Protein AF-A0A0G4NIK1-F1 (afdb_monomer_lite)

Secondary structure (DSSP, 8-state):
------------------------------S-TT----PPPPP-SSPTTHHHHHHHT--SSTT---TGGGTSSTT--TTSTT--HHHHHHHHHTGGGS--BTTTTB-SS---HHHHTTSSTT-SSHHHHHHHHHGGG----S-EEEEEEEEEEE-SSS-GGGEEEEEEEEE-TTSSS---TT-SEEEE---EEEEETTEEEEEEEEEEEEETTT---EEEEEEEETTS-EEEE-TTTT-EE---SEEE-GGG-EEETTTTEEEEEEEEEGGGTTS-EEEEEEEEEEETTEEEEEEEEEEEEPEEEEEEBTEEEEEEEEE-SSB-GGG-EEEEEETTEEEEEEEGGGSBSSPPP------B--------------------PPPP---B--SEETTEEEEEEEEPPTTS-S--S-EEE-TT--HHHHHHHSBTBSEEEEETTTEEEEESS--TT--EE-GGG--PEETTEEEEE--BTTEEEEEEE-S-----------SSB--SEETTEEEEEEEE-BTTB-S--S-EEE-TT--HHHHHHHTTTSSEEEEETTTEEEEESS--TT--BPPGGG--PEETTEEEEE--BTTEEEEEEE--PPP--------------------------------------------------PPP--S-B--SEETTEEEEEEEEPPSSSSPSS-SEEEE-TT--HHHHHHHTTTSSEEEEETTTEEEEESS--TT--EEPGGGGBPEETTEEEEE-BBTTEEEEEE-GGGSSS-----B--SEETTEEEEEEEEPPTTS-SS-S-EEE-TT--HHHHHHHTTTSSEEEEETTTEEEEESS--TT--B--GGGS-PEETTEEEEE--BTTEEEEEEESS-----S-----SSBSSPPPTT--PPPS--------HHHHHHHHHHHHHHHHHHH-SSPPP---EE---EES-TTSHHHHHHHHTT-SS-SSPEE-TTSEE-TT--S--EEEEEEBTTT--EEEEEE--SPPPPHHHHHHHHHHHHHHHHHH--S--SSS-----EEEEESSSHHHHHHHHHHHHHHHGGG-EEEEEE--TT-TTHHHHHHH-SEEEE-HHHHHHTT-SSHHHHHHHH--SS-SEEEEE-GGG-EEEEETT-S--EEE-----S------TTHHHHHHHHHHHHHH-TTT--SHHHHHHHHHHHHHHHHTSSSSTTHHHHHHHHHTTTS---S--

Sequence (1214 aa):
ICACSTPVSPILHHRGREFAKVVTMKLQAALLVALLGLTTADPTWPAETDELEEIMFQTTSTRSRKFADSVSPCTNQASGPGRHNAAEWLRTAFHDMATANTARGTGGIDASLQYELNNGENTGPGFGTTLTFMSPYMTKKSSVIELTGFIRIRTTNAPLTSIAGLTIDYKARNGDNDCGSSGCSFPLTVQGVGRGLDDSFAWFPIARNVPLASGISSFTVTERRTDGTSTVYDNNGASYPIQDAVFLQRYQSCLLQSSGVTTLTAAVRNDRAELPVRAIISYKTTQTGSVVPALNTLTLDLTRGPCIGPYTLFSVSTTIPGGRSVEATFDILSGDRVDAFKKANILGGTCQSRPVSNVCSTPAITSAVPSATSTTMTTISSPTPSIYRRQTMGPYTLVSCWSEPPAARALTGASFAYDGMTLESCLSNCTGFNYWGTEYGRECYCGDALHSGSAAAPLADCGMPCSGDGTQYCGGGNRIELYRTTATKTSTSTTAAAGPTRVPSVGGFVRVGCQTDNTGARALSGATTAGDDMTLDKCAAFCSAFTYFGTEYGRECWCGNALDSLSSPAPVEECNMRCAGNPLQFCGDGNRLELYRASAASSATLASSTTATTGGAESSVRLSEATSSAAPPSSLLSSSGRAVSSPSASSSSTPSPTGPAPVPTVSPFTLVGCQTEATSVPRALSAKSTTSNSMTLADCAAFCTGYRYFGTEYAAECYCGNSLHASSSVAPLDDCAMPCAGDPLTHCGGPNRLTLYEDPARASTPPREPRRPAFAGDFVWFGCRTEPTGARALSGKERAADDMANESCAAFCEGFAMFGTEYGRECFCGDELHAGAAGAPEEQCSMLCAGADDEFCGNGNRLSARTSSSPGRRRIADRTSDSVPRYPQEDEKLRATGLQVRRGGNCPNSLQVLQQFLAAEGALASLPASETQLHLVSPLPQRDSPATEQILASFGRDPSPPIDFDHCLFRTGHMTPASCYVLRSAATGSRTIVNNNTLPDMTVREFTAIVGAMTGRAAGELGHAGTGRNASRWWWHFEGREPATTLACMRVLRQELGESVQISVEVEKPGREGLRALAAEADVAFFSKSWAEDCGYTSSEACLLGERPARAFLAFCTWGAAGAASLSLGEDACIHHPARVPNGDVVDTVGAGDTFIACVLYGLAHRCVWLNREAVLGFAVDTATLKVQREGFDGLATDALANSKHQLHPDSSR

Foldseek 3Di:
DDDDDDDDDDDDDDDDDDDDDDDDDDDDDDPDPPDDDDDDDDDDPDDPCVLVCLAPPVCDDPSRPNNCVCCVPQQHDPVDPPDRLNVLVVCLVCVLVDDDDPVVRDHHDDNCVVVCCPVVVVDDCSNVVNVVSCVVSDDDPAQWDKDKDKDKDFCQPPPPQFWPWKKKAFAFQVRHQPQDPVGRMDTWDWPDWDDDPRIIITMTIDTDTGHPVRHTFFMWMWTATPVRDIDIGAVVVVGHTDDDQKDWPQQQWAAQLQFQKIKTKMWGFQVLLPFWKKKKKWDFADDDPDPGTDTDIDIDTWDWDADDERTTMTMDIDGDDRSRSQQMFMWIDRVPDIDGGHGNVSHHNDHDDDDGDNDYDDDDDDDDDDDDDDDDDDDDDDDDQAADEDQDDPQKGFDAKKFQAVPHGQADPDKDFDLQDDPNVLCVVQVPEQKKWFAPLTMIHHHNGTDPRMDGDHRCQQPDAHSNGNSYTGFHHSMTRMMGGPDPDDDDDDDDDADQDADQAADQWGWPAKKFQDQQHGQADDDKDWDLLDDPNVLCVVQVVEFKKWFEPLTMIGGHNGTDPPMGHDDRCQQVDHNSSGSSHTGGYVSMIRMIGGDDDDDDDDDDDDDDDDDDDDDDDDDDDDDDDDDDDDDDDYDDDDDDDDDDDDDDDDDDQPFADADQDQPLKGFPAKKFWAPDPDTQAHPDKDWDLQDDPNVLCVVQVPAFKKWFAPLTMIGGHNGTDPRMDHDHRVQQAQAHSNGRRYTRGHDRMIRMIGRVVSVPDDPLAQDAPCDQPQWGFPAKKFQADPHGQADDDKDFDLQFDSNVLVVVQPPEFKKWFEPLTMIGGHNHTDPRIDGDHRVQQPPHHSNGNSYTGAYVRMTRMIGGPDPPDDDDDDDQDFAWQFDADPVGDTDTSHDDDADADLQLQLVLLLLVQLVVCVVPDPDPRPPDAAEDEWEFEACPAVRNVVNLCNCPPCRVVDYHYPNYHHDPPGRHGFDKDWHQHPVPRDIDIDTDDPTDTDALVSLLVSLCVVVVVVVVVCPDDDDDDDDDQAEEEDECPQQVRVLSSLVSCCVSVNPSYAYEYEPEDPPDPNSLVVLLSHQEYEYEPRNCSSNVHPDQFSSCLVSVRNRHQKYKYADPQQAIWMDGRPDNGIDTDGQCQPDADQRDLRNLSSQLVSLLVSCVVVVPQADDPNSSSNLSSHLSSQPRRDPRCPCSSVVSVVVCVVVSDDDPPD

Structure (mmCIF, N/CA/C/O backbone):
data_AF-A0A0G4NIK1-F1
#
_entry.id   AF-A0A0G4NIK1-F1
#
loop_
_atom_site.group_PDB
_atom_site.id
_atom_site.type_symbol
_atom_site.label_atom_id
_atom_site.label_alt_id
_atom_site.label_comp_id
_atom_site.label_asym_id
_atom_site.label_entity_id
_atom_site.label_seq_id
_atom_site.pdbx_PDB_ins_code
_atom_site.Cartn_x
_atom_site.Cartn_y
_atom_site.Cartn_z
_atom_site.occupancy
_atom_site.B_iso_or_equiv
_atom_site.auth_seq_id
_atom_site.auth_comp_id
_atom_site.auth_asym_id
_atom_site.auth_atom_id
_atom_site.pdbx_PDB_model_num
ATOM 1 N N . ILE A 1 1 ? -32.805 -11.383 58.098 1.00 29.39 1 ILE A N 1
ATOM 2 C CA . ILE A 1 1 ? -33.758 -12.498 58.315 1.00 29.39 1 ILE A CA 1
ATOM 3 C C . ILE A 1 1 ? -33.177 -13.702 57.574 1.00 29.39 1 ILE A C 1
ATOM 5 O O . ILE A 1 1 ? -33.139 -13.623 56.358 1.00 29.39 1 ILE A O 1
ATOM 9 N N . CYS A 1 2 ? -32.593 -14.751 58.162 1.00 27.78 2 CYS A N 1
ATOM 10 C CA . CYS A 1 2 ? -32.185 -15.096 59.543 1.00 27.78 2 CYS A CA 1
ATOM 11 C C . CYS A 1 2 ? -30.865 -15.919 59.421 1.00 27.78 2 CYS A C 1
ATOM 13 O O . CYS A 1 2 ? -30.710 -16.623 58.432 1.00 27.78 2 CYS A O 1
ATOM 15 N N . ALA A 1 3 ? -29.794 -15.680 60.194 1.00 30.48 3 ALA A N 1
ATOM 16 C CA . ALA A 1 3 ? -29.516 -16.152 61.570 1.00 30.48 3 ALA A CA 1
ATOM 17 C C . ALA A 1 3 ? -29.316 -17.695 61.687 1.00 30.48 3 ALA A C 1
ATOM 19 O O . ALA A 1 3 ? -30.129 -18.427 61.141 1.00 30.48 3 ALA A O 1
ATOM 20 N N . CYS A 1 4 ? -28.325 -18.262 62.407 1.00 26.72 4 CYS A N 1
ATOM 21 C CA . CYS A 1 4 ? -27.114 -17.692 63.038 1.00 26.72 4 CYS A CA 1
ATOM 22 C C . CYS A 1 4 ? -26.091 -18.777 63.506 1.00 26.72 4 CYS A C 1
ATOM 24 O O . CYS A 1 4 ? -26.448 -19.937 63.665 1.00 26.72 4 CYS A O 1
ATOM 26 N N . SER A 1 5 ? -24.855 -18.342 63.814 1.00 28.92 5 SER A N 1
ATOM 27 C CA . SER A 1 5 ? -23.948 -18.820 64.898 1.00 28.92 5 SER A CA 1
ATOM 28 C C . SER A 1 5 ? -23.495 -20.306 65.058 1.00 28.92 5 SER A C 1
ATOM 30 O O . SER A 1 5 ? -24.191 -21.067 65.716 1.00 28.92 5 SER A O 1
ATOM 32 N N . THR A 1 6 ? -22.227 -20.602 64.674 1.00 29.64 6 THR A N 1
ATOM 33 C CA . THR A 1 6 ? -21.080 -21.132 65.510 1.00 29.64 6 THR A CA 1
ATOM 34 C C . THR A 1 6 ? -21.206 -22.421 66.383 1.00 29.64 6 THR A C 1
ATOM 36 O O . THR A 1 6 ? -22.315 -22.893 66.583 1.00 29.64 6 THR A O 1
ATOM 39 N N . PRO A 1 7 ? -20.140 -22.941 67.068 1.00 50.97 7 PRO A N 1
ATOM 40 C CA . PRO A 1 7 ? -18.662 -22.869 66.888 1.00 50.97 7 PRO A CA 1
ATOM 41 C C . PRO A 1 7 ? -17.933 -24.253 66.989 1.00 50.97 7 PRO A C 1
ATOM 43 O O . PRO A 1 7 ? -18.564 -25.271 67.246 1.00 50.97 7 PRO A O 1
ATOM 46 N N . VAL A 1 8 ? -16.586 -24.272 66.892 1.00 25.92 8 VAL A N 1
ATOM 47 C CA . VAL A 1 8 ? -15.600 -24.740 67.928 1.00 25.92 8 VAL A CA 1
ATOM 48 C C . VAL A 1 8 ? -14.259 -25.191 67.301 1.00 25.92 8 VAL A C 1
ATOM 50 O O . VAL A 1 8 ? -14.227 -25.861 66.276 1.00 25.92 8 VAL A O 1
ATOM 53 N N . SER A 1 9 ? -13.141 -24.827 67.947 1.00 31.50 9 SER A N 1
ATOM 54 C CA . SER A 1 9 ? -11.750 -25.246 67.662 1.00 31.50 9 SER A CA 1
ATOM 55 C C . SER A 1 9 ? -10.957 -25.312 68.984 1.00 31.50 9 SER A C 1
ATOM 57 O O . SER A 1 9 ? -11.312 -24.578 69.911 1.00 31.50 9 SER A O 1
ATOM 59 N N . PRO A 1 10 ? -9.949 -26.199 69.130 1.00 41.41 10 PRO A N 1
ATOM 60 C CA . PRO A 1 10 ? -8.597 -25.753 69.546 1.00 41.41 10 PRO A CA 1
ATOM 61 C C . PRO A 1 10 ? -7.436 -26.551 68.880 1.00 41.41 10 PRO A C 1
ATOM 63 O O . PRO A 1 10 ? -7.555 -27.749 68.655 1.00 41.41 10 PRO A O 1
ATOM 66 N N . ILE A 1 11 ? -6.338 -25.940 68.402 1.00 29.00 11 ILE A N 1
ATOM 67 C CA . ILE A 1 11 ? -5.130 -25.427 69.114 1.00 29.00 11 ILE A CA 1
ATOM 68 C C . ILE A 1 11 ? -4.216 -26.515 69.729 1.00 29.00 11 ILE A C 1
ATOM 70 O O . ILE A 1 11 ? -4.637 -27.207 70.644 1.00 29.00 11 ILE A O 1
ATOM 74 N N . LEU A 1 12 ? -2.935 -26.552 69.308 1.00 25.30 12 LEU A N 1
ATOM 75 C CA . LEU A 1 12 ? -1.681 -26.491 70.113 1.00 25.30 12 LEU A CA 1
ATOM 76 C C . LEU A 1 12 ? -0.479 -26.366 69.118 1.00 25.30 12 LEU A C 1
ATOM 78 O O . LEU A 1 12 ? -0.528 -26.961 68.049 1.00 25.30 12 LEU A O 1
ATOM 82 N N . HIS A 1 13 ? 0.476 -25.423 69.236 1.00 26.31 13 HIS A N 1
ATOM 83 C CA . HIS A 1 13 ? 1.687 -25.379 70.101 1.00 26.31 13 HIS A CA 1
ATOM 84 C C . HIS A 1 13 ? 2.719 -26.518 69.827 1.00 26.31 13 HIS A C 1
ATOM 86 O O . HIS A 1 13 ? 2.315 -27.661 69.691 1.00 26.31 13 HIS A O 1
ATOM 92 N N . HIS A 1 14 ? 4.055 -26.310 69.776 1.00 26.34 14 HIS A N 1
ATOM 93 C CA . HIS A 1 14 ? 4.865 -25.100 70.040 1.00 26.34 14 HIS A CA 1
ATOM 94 C C . HIS A 1 14 ? 6.301 -25.112 69.419 1.00 26.34 14 HIS A C 1
ATOM 96 O O . HIS A 1 14 ? 6.655 -26.002 68.659 1.00 26.34 14 HIS A O 1
ATOM 102 N N . ARG A 1 15 ? 7.096 -24.082 69.786 1.00 27.36 15 ARG A N 1
ATOM 103 C CA . ARG A 1 15 ? 8.557 -23.810 69.619 1.00 27.36 15 ARG A CA 1
ATOM 104 C C . ARG A 1 15 ? 9.490 -25.051 69.612 1.00 27.36 15 ARG A C 1
ATOM 106 O O . ARG A 1 15 ? 9.160 -26.031 70.262 1.00 27.36 15 ARG A O 1
ATOM 113 N N . GLY A 1 16 ? 10.711 -25.041 69.049 1.00 26.16 16 GLY A N 1
ATOM 114 C CA . GLY A 1 16 ? 11.528 -23.971 68.426 1.00 26.16 16 GLY A CA 1
ATOM 115 C C . GLY A 1 16 ? 12.926 -23.800 69.084 1.00 26.16 16 GLY A C 1
ATOM 116 O O . GLY A 1 16 ? 13.076 -24.205 70.230 1.00 26.16 16 GLY A O 1
ATOM 117 N N . ARG A 1 17 ? 13.878 -23.111 68.406 1.00 28.66 17 ARG A N 1
ATOM 118 C CA . ARG A 1 17 ? 15.257 -22.715 68.857 1.00 28.66 17 ARG A CA 1
ATOM 119 C C . ARG A 1 17 ? 16.334 -23.833 68.939 1.00 28.66 17 ARG A C 1
ATOM 121 O O . ARG A 1 17 ? 15.963 -24.989 69.057 1.00 28.66 17 ARG A O 1
ATOM 128 N N . GLU A 1 18 ? 17.664 -23.595 68.902 1.00 29.75 18 GLU A N 1
ATOM 129 C CA . GLU A 1 18 ? 18.532 -22.468 68.440 1.00 29.75 18 GLU A CA 1
ATOM 130 C C . GLU A 1 18 ? 20.011 -22.932 68.220 1.00 29.75 18 GLU A C 1
ATOM 132 O O . GLU A 1 18 ? 20.431 -23.951 68.749 1.00 29.75 18 GLU A O 1
ATOM 137 N N . PHE A 1 19 ? 20.793 -22.137 67.467 1.00 30.98 19 PHE A N 1
ATOM 138 C CA . PHE A 1 19 ? 22.266 -21.920 67.513 1.00 30.98 19 PHE A CA 1
ATOM 139 C C . PHE A 1 19 ? 23.305 -23.078 67.655 1.00 30.98 19 PHE A C 1
ATOM 141 O O . PHE A 1 19 ? 23.721 -23.444 68.746 1.00 30.98 19 PHE A O 1
ATOM 148 N N . ALA A 1 20 ? 23.951 -23.376 66.514 1.00 34.84 20 ALA A N 1
ATOM 149 C CA . ALA A 1 20 ? 25.349 -22.996 66.188 1.00 34.84 20 ALA A CA 1
ATOM 150 C C . ALA A 1 20 ? 26.616 -23.784 66.657 1.00 34.84 20 ALA A C 1
ATOM 152 O O . ALA A 1 20 ? 26.871 -23.984 67.837 1.00 34.84 20 ALA A O 1
ATOM 153 N N . LYS A 1 21 ? 27.538 -23.898 65.670 1.00 36.91 21 LYS A N 1
ATOM 154 C CA . LYS A 1 21 ? 29.018 -23.697 65.699 1.00 36.91 21 LYS A CA 1
ATOM 155 C C . LYS A 1 21 ? 30.024 -24.867 65.925 1.00 36.91 21 LYS A C 1
ATOM 157 O O . LYS A 1 21 ? 30.084 -25.477 66.976 1.00 36.91 21 LYS A O 1
ATOM 162 N N . VAL A 1 22 ? 30.966 -24.936 64.958 1.00 35.53 22 VAL A N 1
ATOM 163 C CA . VAL A 1 22 ? 32.400 -25.355 65.019 1.00 35.53 22 VAL A CA 1
ATOM 164 C C . VAL A 1 22 ? 32.795 -26.844 64.820 1.00 35.53 22 VAL A C 1
ATOM 166 O O . VAL A 1 22 ? 32.978 -27.609 65.753 1.00 35.53 22 VAL A O 1
ATOM 169 N N . VAL A 1 23 ? 33.036 -27.183 63.541 1.00 44.56 23 VAL A N 1
ATOM 170 C CA . VAL A 1 23 ? 34.255 -27.801 62.938 1.00 44.56 23 VAL A CA 1
ATOM 171 C C . VAL A 1 23 ? 35.085 -28.840 63.732 1.00 44.56 23 VAL A C 1
ATOM 173 O O . VAL A 1 23 ? 35.817 -28.451 64.637 1.00 44.56 23 VAL A O 1
ATOM 176 N N . THR A 1 24 ? 35.208 -30.085 63.218 1.00 39.12 24 THR A N 1
ATOM 177 C CA . THR A 1 24 ? 36.519 -30.717 62.851 1.00 39.12 24 THR A CA 1
ATOM 178 C C . THR A 1 24 ? 36.454 -32.042 62.040 1.00 39.12 24 THR A C 1
ATOM 180 O O . THR A 1 24 ? 35.753 -32.978 62.385 1.00 39.12 24 THR A O 1
ATOM 183 N N . MET A 1 25 ? 37.246 -32.082 60.956 1.00 36.66 25 MET A N 1
ATOM 184 C CA . MET A 1 25 ? 38.064 -33.175 60.361 1.00 36.66 25 MET A CA 1
ATOM 185 C C . MET A 1 25 ? 37.671 -34.689 60.343 1.00 36.66 25 MET A C 1
ATOM 187 O O . MET A 1 25 ? 37.926 -35.408 61.297 1.00 36.66 25 MET A O 1
ATOM 191 N N . LYS A 1 26 ? 37.384 -35.171 59.111 1.00 40.75 26 LYS A N 1
ATOM 192 C CA . LYS A 1 26 ? 38.159 -36.148 58.272 1.00 40.75 26 LYS A CA 1
ATOM 193 C C . LYS A 1 26 ? 38.320 -37.666 58.604 1.00 40.75 26 LYS A C 1
ATOM 195 O O . LYS A 1 26 ? 38.462 -38.073 59.742 1.00 40.75 26 LYS A O 1
ATOM 200 N N . LEU A 1 27 ? 38.518 -38.413 57.491 1.00 36.53 27 LEU A N 1
ATOM 201 C CA . LEU A 1 27 ? 38.956 -39.823 57.277 1.00 36.53 27 LEU A CA 1
ATOM 202 C C . LEU A 1 27 ? 37.927 -40.920 57.653 1.00 36.53 27 LEU A C 1
ATOM 204 O O . LEU A 1 27 ? 37.471 -40.988 58.783 1.00 36.53 27 LEU A O 1
ATOM 208 N N . GLN A 1 28 ? 37.357 -41.665 56.688 1.00 45.47 28 GLN A N 1
ATOM 209 C CA . GLN A 1 28 ? 37.899 -42.783 55.861 1.00 45.47 28 GLN A CA 1
ATOM 210 C C . GLN A 1 28 ? 38.088 -44.088 56.671 1.00 45.47 28 GLN A C 1
ATOM 212 O O . GLN A 1 28 ? 38.777 -44.063 57.679 1.00 45.47 28 GLN A O 1
ATOM 217 N N . ALA A 1 29 ? 37.473 -45.248 56.385 1.00 46.22 29 ALA A N 1
ATOM 218 C CA . ALA A 1 29 ? 37.054 -45.940 55.144 1.00 46.22 29 ALA A CA 1
ATOM 219 C C . ALA A 1 29 ? 38.174 -46.727 54.425 1.00 46.22 29 ALA A C 1
ATOM 221 O O . ALA A 1 29 ? 38.867 -46.151 53.594 1.00 46.22 29 ALA A O 1
ATOM 222 N N . ALA A 1 30 ? 38.289 -48.042 54.715 1.00 38.34 30 ALA A N 1
ATOM 223 C CA . ALA A 1 30 ? 39.020 -49.048 53.912 1.00 38.34 30 ALA A CA 1
ATOM 224 C C . ALA A 1 30 ? 38.838 -50.527 54.394 1.00 38.34 30 ALA A C 1
ATOM 226 O O . ALA A 1 30 ? 39.839 -51.193 54.644 1.00 38.34 30 ALA A O 1
ATOM 227 N N . LEU A 1 31 ? 37.616 -51.082 54.569 1.00 34.69 31 LEU A N 1
ATOM 228 C CA . LEU A 1 31 ? 37.485 -52.505 55.000 1.00 34.69 31 LEU A CA 1
ATOM 229 C C . LEU A 1 31 ? 36.205 -53.296 54.611 1.00 34.69 31 LEU A C 1
ATOM 231 O O . LEU A 1 31 ? 35.845 -54.230 55.319 1.00 34.69 31 LEU A O 1
ATOM 235 N N . LEU A 1 32 ? 35.502 -52.985 53.512 1.00 47.28 32 LEU A N 1
ATOM 236 C CA . LEU A 1 32 ? 34.339 -53.801 53.073 1.00 47.28 32 LEU A CA 1
ATOM 237 C C . LEU A 1 32 ? 34.308 -54.164 51.571 1.00 47.28 32 LEU A C 1
ATOM 239 O O . LEU A 1 32 ? 33.265 -54.504 51.019 1.00 47.28 32 LEU A O 1
ATOM 243 N N . VAL A 1 33 ? 35.465 -54.158 50.903 1.00 49.31 33 VAL A N 1
ATOM 244 C CA . VAL A 1 33 ? 35.606 -54.543 49.483 1.00 49.31 33 VAL A CA 1
ATOM 245 C C . VAL A 1 33 ? 35.753 -56.072 49.355 1.00 49.31 33 VAL A C 1
ATOM 247 O O . VAL A 1 33 ? 36.799 -56.569 48.951 1.00 49.31 33 VAL A O 1
ATOM 250 N N . ALA A 1 34 ? 34.735 -56.828 49.790 1.00 37.00 34 ALA A N 1
ATOM 251 C CA . ALA A 1 34 ? 34.819 -58.296 49.896 1.00 37.00 34 ALA A CA 1
ATOM 252 C C . ALA A 1 34 ? 33.527 -59.087 49.586 1.00 37.00 34 ALA A C 1
ATOM 254 O O . ALA A 1 34 ? 33.565 -60.314 49.611 1.00 37.00 34 ALA A O 1
ATOM 255 N N . LEU A 1 35 ? 32.399 -58.435 49.271 1.00 40.62 35 LEU A N 1
ATOM 256 C CA . LEU A 1 35 ? 31.182 -59.114 48.798 1.00 40.62 35 LEU A CA 1
ATOM 257 C C . LEU A 1 35 ? 30.687 -58.499 47.482 1.00 40.62 35 LEU A C 1
ATOM 259 O O . LEU A 1 35 ? 29.911 -57.547 47.473 1.00 40.62 35 LEU A O 1
ATOM 263 N N . LEU A 1 36 ? 31.132 -59.078 46.365 1.00 47.69 36 LEU A N 1
ATOM 264 C CA . LEU A 1 36 ? 30.588 -58.845 45.026 1.00 47.69 36 LEU A CA 1
ATOM 265 C C . LEU A 1 36 ? 30.099 -60.186 44.470 1.00 47.69 36 LEU A C 1
ATOM 267 O O . LEU A 1 36 ? 30.900 -61.043 44.107 1.00 47.69 36 LEU A O 1
ATOM 271 N N . GLY A 1 37 ? 28.778 -60.371 44.447 1.00 39.66 37 GLY A N 1
ATOM 272 C CA . GLY A 1 37 ? 28.142 -61.638 44.086 1.00 39.66 37 GLY A CA 1
ATOM 273 C C . GLY A 1 37 ? 26.629 -61.502 43.927 1.00 39.66 37 GLY A C 1
ATOM 274 O O . GLY A 1 37 ? 25.890 -61.918 44.806 1.00 39.66 37 GLY A O 1
ATOM 275 N N . LEU A 1 38 ? 26.211 -60.883 42.816 1.00 46.28 38 LEU A N 1
ATOM 276 C CA . LEU A 1 38 ? 24.858 -60.881 42.230 1.00 46.28 38 LEU A CA 1
ATOM 277 C C . LEU A 1 38 ? 23.663 -61.033 43.199 1.00 46.28 38 LEU A C 1
ATOM 279 O O . LEU A 1 38 ? 23.111 -62.119 43.362 1.00 46.28 38 LEU A O 1
ATOM 283 N N . THR A 1 39 ? 23.158 -59.907 43.706 1.00 39.44 39 THR A N 1
ATOM 284 C CA . THR A 1 39 ? 21.745 -59.779 44.098 1.00 39.44 39 THR A CA 1
ATOM 285 C C . THR A 1 39 ? 20.966 -59.113 42.967 1.00 39.44 39 THR A C 1
ATOM 287 O O . THR A 1 39 ? 21.292 -57.992 42.573 1.00 39.44 39 THR A O 1
ATOM 290 N N . THR A 1 40 ? 19.923 -59.768 42.460 1.00 46.91 40 THR A N 1
ATOM 291 C CA . THR A 1 40 ? 18.914 -59.131 41.598 1.00 46.91 40 THR A CA 1
ATOM 292 C C . THR A 1 40 ? 18.166 -58.056 42.386 1.00 46.91 40 THR A C 1
ATOM 294 O O . THR A 1 40 ? 17.684 -58.336 43.482 1.00 46.91 40 THR A O 1
ATOM 297 N N . ALA A 1 41 ? 18.073 -56.839 41.848 1.00 39.53 41 ALA A N 1
ATOM 298 C CA . ALA A 1 41 ? 17.313 -55.758 42.468 1.00 39.53 41 ALA A CA 1
ATOM 299 C C . ALA A 1 41 ? 15.824 -55.853 42.095 1.00 39.53 41 ALA A C 1
ATOM 301 O O . ALA A 1 41 ? 15.487 -55.941 40.915 1.00 39.53 41 ALA A O 1
ATOM 302 N N . ASP A 1 42 ? 14.964 -55.830 43.111 1.00 34.69 42 ASP A N 1
ATOM 303 C CA . ASP A 1 42 ? 13.501 -55.785 42.987 1.00 34.69 42 ASP A CA 1
ATOM 304 C C . ASP A 1 42 ? 13.039 -54.373 42.547 1.00 34.69 42 ASP A C 1
ATOM 306 O O . ASP A 1 42 ? 13.723 -53.390 42.862 1.00 34.69 42 ASP A O 1
ATOM 310 N N . PRO A 1 43 ? 11.907 -54.218 41.832 1.00 41.38 43 PRO A N 1
ATOM 311 C CA . PRO A 1 43 ? 11.477 -52.920 41.318 1.00 41.38 43 PRO A CA 1
ATOM 312 C C . PRO A 1 43 ? 10.974 -51.997 42.438 1.00 41.38 43 PRO A C 1
ATOM 314 O O . PRO A 1 43 ? 10.084 -52.341 43.216 1.00 41.38 43 PRO A O 1
ATOM 317 N N . THR A 1 44 ? 11.524 -50.784 42.509 1.00 41.72 44 THR A N 1
ATOM 318 C CA . THR A 1 44 ? 11.164 -49.788 43.528 1.00 41.72 44 THR A CA 1
ATOM 319 C C . THR A 1 44 ? 9.903 -49.013 43.152 1.00 41.72 44 THR A C 1
ATOM 321 O O . THR A 1 44 ? 9.917 -48.230 42.205 1.00 41.72 44 THR A O 1
ATOM 324 N N . TRP A 1 45 ? 8.842 -49.178 43.940 1.00 38.19 45 TRP A N 1
ATOM 325 C CA . TRP A 1 45 ? 7.603 -48.398 43.844 1.00 38.19 45 TRP A CA 1
ATOM 326 C C . TRP A 1 45 ? 7.787 -46.946 44.350 1.00 38.19 45 TRP A C 1
ATOM 328 O O . TRP A 1 45 ? 8.446 -46.757 45.380 1.00 38.19 45 TRP A O 1
ATOM 338 N N . PRO A 1 46 ? 7.151 -45.925 43.738 1.00 50.41 46 PRO A N 1
ATOM 339 C CA . PRO A 1 46 ? 6.305 -45.995 42.546 1.00 50.41 46 PRO A CA 1
ATOM 340 C C . PRO A 1 46 ? 7.089 -45.825 41.232 1.00 50.41 46 PRO A C 1
ATOM 342 O O . PRO A 1 46 ? 8.072 -45.082 41.183 1.00 50.41 46 PRO A O 1
ATOM 345 N N . ALA A 1 47 ? 6.621 -46.463 40.160 1.00 53.88 47 ALA A N 1
ATOM 346 C CA . ALA A 1 47 ? 7.138 -46.289 38.803 1.00 53.88 47 ALA A CA 1
ATOM 347 C C . ALA A 1 47 ? 6.450 -45.124 38.059 1.00 53.88 47 ALA A C 1
ATOM 349 O O . ALA A 1 47 ? 5.372 -44.658 38.433 1.00 53.88 47 ALA A O 1
ATOM 350 N N . GLU A 1 48 ? 7.057 -44.660 36.959 1.00 51.00 48 GLU A N 1
ATOM 351 C CA . GLU A 1 48 ? 6.514 -43.567 36.127 1.00 51.00 48 GLU A CA 1
ATOM 352 C C . GLU A 1 48 ? 5.143 -43.903 35.504 1.00 51.00 48 GLU A C 1
ATOM 354 O O . GLU A 1 48 ? 4.369 -43.005 35.172 1.00 51.00 48 GLU A O 1
ATOM 359 N N . THR A 1 49 ? 4.817 -45.193 35.381 1.00 52.84 49 THR A N 1
ATOM 360 C CA . THR A 1 49 ? 3.546 -45.708 34.855 1.00 52.84 49 THR A CA 1
ATOM 361 C C . THR A 1 49 ? 2.413 -45.760 35.880 1.00 52.84 49 THR A C 1
ATOM 363 O O . THR A 1 49 ? 1.256 -45.800 35.469 1.00 52.84 49 THR A O 1
ATOM 366 N N . ASP A 1 50 ? 2.691 -45.725 37.187 1.00 61.69 50 ASP A N 1
ATOM 367 C CA . ASP A 1 50 ? 1.698 -46.063 38.224 1.00 61.69 50 ASP A CA 1
ATOM 368 C C . ASP A 1 50 ? 0.491 -45.117 38.242 1.00 61.69 50 ASP A C 1
ATOM 370 O O . ASP A 1 50 ? -0.627 -45.538 38.518 1.00 61.69 50 ASP A O 1
ATOM 374 N N . GLU A 1 51 ? 0.681 -43.836 37.913 1.00 62.81 51 GLU A N 1
ATOM 375 C CA . GLU A 1 51 ? -0.433 -42.886 37.787 1.00 62.81 51 GLU A CA 1
ATOM 376 C C . GLU A 1 51 ? -1.291 -43.157 36.543 1.00 62.81 51 GLU A C 1
ATOM 378 O O . GLU A 1 51 ? -2.500 -42.929 36.566 1.00 62.81 51 GLU A O 1
ATOM 383 N N . LEU A 1 52 ? -0.689 -43.683 35.477 1.00 58.47 52 LEU A N 1
ATOM 384 C CA . LEU A 1 52 ? -1.390 -44.101 34.266 1.00 58.47 52 LEU A CA 1
ATOM 385 C C . LEU A 1 52 ? -2.163 -45.407 34.512 1.00 58.47 52 LEU A C 1
ATOM 387 O O . LEU A 1 52 ? -3.308 -45.524 34.077 1.00 58.47 52 LEU A O 1
ATOM 391 N N . GLU A 1 53 ? -1.611 -46.344 35.288 1.00 62.09 53 GLU A N 1
ATOM 392 C CA . GLU A 1 53 ? -2.322 -47.560 35.711 1.00 62.09 53 GLU A CA 1
ATOM 393 C C . GLU A 1 53 ? -3.420 -47.282 36.761 1.00 62.09 53 GLU A C 1
ATOM 395 O O . GLU A 1 53 ? -4.500 -47.875 36.691 1.00 62.09 53 GLU A O 1
ATOM 400 N N . GLU A 1 54 ? -3.216 -46.326 37.678 1.00 63.00 54 GLU A N 1
ATOM 401 C CA . GLU A 1 54 ? -4.238 -45.855 38.635 1.00 63.00 54 GLU A CA 1
ATOM 402 C C . GLU A 1 54 ? -5.431 -45.176 37.926 1.00 63.00 54 GLU A C 1
ATOM 404 O O . GLU A 1 54 ? -6.563 -45.230 38.417 1.00 63.00 54 GLU A O 1
ATOM 409 N N . ILE A 1 55 ? -5.203 -44.574 36.750 1.00 65.12 55 ILE A N 1
ATOM 410 C CA . ILE A 1 55 ? -6.252 -44.014 35.879 1.00 65.12 55 ILE A CA 1
ATOM 411 C C . ILE A 1 55 ? -6.924 -45.103 35.024 1.00 65.12 55 ILE A C 1
ATOM 413 O O . ILE A 1 55 ? -8.154 -45.149 34.964 1.00 65.12 55 ILE A O 1
ATOM 417 N N . MET A 1 56 ? -6.141 -45.960 34.358 1.00 57.88 56 MET A N 1
ATOM 418 C CA . MET A 1 56 ? -6.633 -46.862 33.304 1.00 57.88 56 MET A CA 1
ATOM 419 C C . MET A 1 56 ? -7.117 -48.227 33.805 1.00 57.88 56 MET A C 1
ATOM 421 O O . MET A 1 56 ? -8.070 -48.771 33.247 1.00 57.88 56 MET A O 1
ATOM 425 N N . PHE A 1 57 ? -6.477 -48.793 34.832 1.00 57.50 57 PHE A N 1
ATOM 426 C CA . PHE A 1 57 ? -6.703 -50.181 35.256 1.00 57.50 57 PHE A CA 1
ATOM 427 C C . PHE A 1 57 ? -7.246 -50.309 36.684 1.00 57.50 57 PHE A C 1
ATOM 429 O O . PHE A 1 57 ? -8.019 -51.230 36.957 1.00 57.50 57 PHE A O 1
ATOM 436 N N . GLN A 1 58 ? -6.916 -49.390 37.601 1.00 61.59 58 GLN A N 1
ATOM 437 C CA . GLN A 1 58 ? -7.354 -49.483 39.000 1.00 61.59 58 GLN A CA 1
ATOM 438 C C . GLN A 1 58 ? -8.798 -48.979 39.225 1.00 61.59 58 GLN A C 1
ATOM 440 O O . GLN A 1 58 ? -9.045 -47.996 39.923 1.00 61.59 58 GLN A O 1
ATOM 445 N N . THR A 1 59 ? -9.779 -49.686 38.660 1.00 55.88 59 THR A N 1
ATOM 446 C CA . THR A 1 59 ? -11.214 -49.340 38.729 1.00 55.88 59 THR A CA 1
ATOM 447 C C . THR A 1 59 ? -11.855 -49.588 40.102 1.00 55.88 59 THR A C 1
ATOM 449 O O . THR A 1 59 ? -12.718 -48.821 40.528 1.00 55.88 59 THR A O 1
ATOM 452 N N . THR A 1 60 ? -11.425 -50.619 40.839 1.00 56.34 60 THR A N 1
ATOM 453 C CA . THR A 1 60 ? -12.011 -51.008 42.138 1.00 56.34 60 THR A CA 1
ATOM 454 C C . THR A 1 60 ? -10.984 -50.953 43.272 1.00 56.34 60 THR A C 1
ATOM 456 O O . THR A 1 60 ? -10.361 -51.953 43.623 1.00 56.34 60 THR A O 1
ATOM 459 N N . SER A 1 61 ? -10.796 -49.767 43.856 1.00 56.41 61 SER A N 1
ATOM 460 C CA . SER A 1 61 ? -9.847 -49.505 44.953 1.00 56.41 61 SER A CA 1
ATOM 461 C C . SER A 1 61 ? -10.307 -48.316 45.803 1.00 56.41 61 SER A C 1
ATOM 463 O O . SER A 1 61 ? -10.986 -47.422 45.298 1.00 56.41 61 SER A O 1
ATOM 465 N N . THR A 1 62 ? -9.886 -48.236 47.069 1.00 46.59 62 THR A N 1
ATOM 466 C CA . THR A 1 62 ? -10.124 -47.064 47.940 1.00 46.59 62 THR A CA 1
ATOM 467 C C . THR A 1 62 ? -9.388 -45.794 47.489 1.00 46.59 62 THR A C 1
ATOM 469 O O . THR A 1 62 ? -9.621 -44.729 48.058 1.00 46.59 62 THR A O 1
ATOM 472 N N . ARG A 1 63 ? -8.535 -45.884 46.456 1.00 47.94 63 ARG A N 1
ATOM 473 C CA . ARG A 1 63 ? -7.938 -44.743 45.732 1.00 47.94 63 ARG A CA 1
ATOM 474 C C . ARG A 1 63 ? -8.251 -44.709 44.230 1.00 47.94 63 ARG A C 1
ATOM 476 O O . ARG A 1 63 ? -7.718 -43.859 43.528 1.00 47.94 63 ARG A O 1
ATOM 483 N N . SER A 1 64 ? -9.126 -45.597 43.747 1.00 60.69 64 SER A N 1
ATOM 484 C CA . SER A 1 64 ? -9.518 -45.644 42.329 1.00 60.69 64 SER A CA 1
ATOM 485 C C . SER A 1 64 ? -9.955 -44.267 41.824 1.00 60.69 64 SER A C 1
ATOM 487 O O . SER A 1 64 ? -10.810 -43.620 42.433 1.00 60.69 64 SER A O 1
ATOM 489 N N . ARG A 1 65 ? -9.392 -43.818 40.694 1.00 65.06 65 ARG A N 1
ATOM 490 C CA . ARG A 1 65 ? -9.763 -42.522 40.097 1.00 65.06 65 ARG A CA 1
ATOM 491 C C . ARG A 1 65 ? -11.058 -42.569 39.290 1.00 65.06 65 ARG A C 1
ATOM 493 O O . ARG A 1 65 ? -11.543 -41.521 38.894 1.00 65.06 65 ARG A O 1
ATOM 500 N N . LYS A 1 66 ? -11.643 -43.758 39.090 1.00 66.88 66 LYS A N 1
ATOM 501 C CA . LYS A 1 66 ? -13.009 -43.953 38.558 1.00 66.88 66 LYS A CA 1
ATOM 502 C C . LYS A 1 66 ? -13.264 -43.349 37.172 1.00 66.88 66 LYS A C 1
ATOM 504 O O . LYS A 1 66 ? -14.399 -43.031 36.820 1.00 66.88 66 LYS A O 1
ATOM 509 N N . PHE A 1 67 ? -12.213 -43.255 36.356 1.00 70.75 67 PHE A N 1
ATOM 510 C CA . PHE A 1 67 ? -12.298 -42.761 34.982 1.00 70.75 67 PHE A CA 1
ATOM 511 C C . PHE A 1 67 ? -13.306 -43.576 34.151 1.00 70.75 67 PHE A C 1
ATOM 513 O O . PHE A 1 67 ? -14.215 -43.020 33.534 1.00 70.75 67 PHE A O 1
ATOM 520 N N . ALA A 1 68 ? -13.201 -44.908 34.215 1.00 68.31 68 ALA A N 1
ATOM 521 C CA . ALA A 1 68 ? -14.072 -45.829 33.489 1.00 68.31 68 ALA A CA 1
ATOM 522 C C . ALA A 1 68 ? -15.521 -45.878 34.017 1.00 68.31 68 ALA A C 1
ATOM 524 O O . ALA A 1 68 ? -16.431 -46.102 33.220 1.00 68.31 68 ALA A O 1
ATOM 525 N N . ASP A 1 69 ? -15.766 -45.641 35.316 1.00 73.50 69 ASP A N 1
ATOM 526 C CA . ASP A 1 69 ? -17.106 -45.706 35.933 1.00 73.50 69 ASP A CA 1
ATOM 527 C C . ASP A 1 69 ? -18.131 -44.846 35.177 1.00 73.50 69 ASP A C 1
ATOM 529 O O . ASP A 1 69 ? -19.296 -45.216 35.052 1.00 73.50 69 ASP A O 1
ATOM 533 N N . SER A 1 70 ? -17.704 -43.699 34.638 1.00 70.62 70 SER A N 1
ATOM 534 C CA . SER A 1 70 ? -18.598 -42.747 33.967 1.00 70.62 70 SER A CA 1
ATOM 535 C C . SER A 1 70 ? -19.077 -43.201 32.585 1.00 70.62 70 SER A C 1
ATOM 537 O O . SER A 1 70 ? -20.057 -42.649 32.088 1.00 70.62 70 SER A O 1
ATOM 539 N N . VAL A 1 71 ? -18.436 -44.204 31.977 1.00 71.31 71 VAL A N 1
ATOM 540 C CA . VAL A 1 71 ? -18.787 -44.759 30.652 1.00 71.31 71 VAL A CA 1
ATOM 541 C C . VAL A 1 71 ? -18.974 -46.280 30.650 1.00 71.31 71 VAL A C 1
ATOM 543 O O . VAL A 1 71 ? -19.286 -46.851 29.609 1.00 71.31 71 VAL A O 1
ATOM 546 N N . SER A 1 72 ? -18.824 -46.937 31.802 1.00 69.00 72 SER A N 1
ATOM 547 C CA . SER A 1 72 ? -19.001 -48.378 31.976 1.00 69.00 72 SER A CA 1
ATOM 548 C C . SER A 1 72 ? -20.098 -48.662 33.014 1.00 69.00 72 SER A C 1
ATOM 550 O O . SER A 1 72 ? -19.922 -48.316 34.183 1.00 69.00 72 SER A O 1
ATOM 552 N N . PRO A 1 73 ? -21.233 -49.283 32.633 1.00 70.88 73 PRO A N 1
ATOM 553 C CA . PRO A 1 73 ? -21.630 -49.639 31.266 1.00 70.88 73 PRO A CA 1
ATOM 554 C C . PRO A 1 73 ? -21.913 -48.400 30.398 1.00 70.88 73 PRO A C 1
ATOM 556 O O . PRO A 1 73 ? -22.244 -47.333 30.911 1.00 70.88 73 PRO A O 1
ATOM 559 N N . CYS A 1 74 ? -21.890 -48.552 29.069 1.00 69.25 74 CYS A N 1
ATOM 560 C CA . CYS A 1 74 ? -22.128 -47.455 28.110 1.00 69.25 74 CYS A CA 1
ATOM 561 C C . CYS A 1 74 ? -23.546 -46.841 28.183 1.00 69.25 74 CYS A C 1
ATOM 563 O O . CYS A 1 74 ? -23.843 -45.836 27.536 1.00 69.25 74 CYS A O 1
ATOM 565 N N . THR A 1 75 ? -24.436 -47.443 28.974 1.00 75.06 75 THR A N 1
ATOM 566 C CA . THR A 1 75 ? -25.752 -46.911 29.342 1.00 75.06 75 THR A CA 1
ATOM 567 C C . THR A 1 75 ? -25.711 -45.904 30.498 1.00 75.06 75 THR A C 1
ATOM 569 O O . THR A 1 75 ? -26.764 -45.378 30.843 1.00 75.06 75 THR A O 1
ATOM 572 N N . ASN A 1 76 ? -24.548 -45.620 31.101 1.00 72.06 76 ASN A N 1
ATOM 573 C CA . ASN A 1 76 ? -24.436 -44.689 32.227 1.00 72.06 76 ASN A CA 1
ATOM 574 C C . ASN A 1 76 ? -24.811 -43.246 31.823 1.00 72.06 76 ASN A C 1
ATOM 576 O O . ASN A 1 76 ? -24.340 -42.716 30.812 1.00 72.06 76 ASN A O 1
ATOM 580 N N . GLN A 1 77 ? -25.652 -42.623 32.655 1.00 75.50 77 GLN A N 1
ATOM 581 C CA . GLN A 1 77 ? -26.225 -41.289 32.469 1.00 75.50 77 GLN A CA 1
ATOM 582 C C . GLN A 1 77 ? -25.826 -40.306 33.584 1.00 75.50 77 GLN A C 1
ATOM 584 O O . GLN A 1 77 ? -26.614 -39.454 33.994 1.00 75.50 77 GLN A O 1
ATOM 589 N N . ALA A 1 78 ? -24.600 -40.413 34.111 1.00 65.62 78 ALA A N 1
ATOM 590 C CA . ALA A 1 78 ? -24.141 -39.578 35.229 1.00 65.62 78 ALA A CA 1
ATOM 591 C C . ALA A 1 78 ? -24.151 -38.056 34.943 1.00 65.62 78 ALA A C 1
ATOM 593 O O . ALA A 1 78 ? -24.147 -37.269 35.885 1.00 65.62 78 ALA A O 1
ATOM 594 N N . SER A 1 79 ? -24.198 -37.621 33.673 1.00 65.88 79 SER A N 1
ATOM 595 C CA . SER A 1 79 ? -24.391 -36.205 33.294 1.00 65.88 79 SER A CA 1
ATOM 596 C C . SER A 1 79 ? -25.861 -35.748 33.199 1.00 65.88 79 SER A C 1
ATOM 598 O O . SER A 1 79 ? -26.118 -34.593 32.848 1.00 65.88 79 SER A O 1
ATOM 600 N N . GLY A 1 80 ? -26.831 -36.610 33.520 1.00 71.38 80 GLY A N 1
ATOM 601 C CA . GLY A 1 80 ? -28.256 -36.280 33.650 1.00 71.38 80 GLY A CA 1
ATOM 602 C C . GLY A 1 80 ? -29.187 -37.255 32.907 1.00 71.38 80 GLY A C 1
ATOM 603 O O . GLY A 1 80 ? -28.756 -37.888 31.943 1.00 71.38 80 GLY A O 1
ATOM 604 N N . PRO A 1 81 ? -30.471 -37.375 33.309 1.00 68.19 81 PRO A N 1
ATOM 605 C CA . PRO A 1 81 ? -31.414 -38.309 32.691 1.00 68.19 81 PRO A CA 1
ATOM 606 C C . PRO A 1 81 ? -31.518 -38.146 31.168 1.00 68.19 81 PRO A C 1
ATOM 608 O O . PRO A 1 81 ? -31.659 -37.035 30.659 1.00 68.19 81 PRO A O 1
ATOM 611 N N . GLY A 1 82 ? -31.456 -39.264 30.444 1.00 69.00 82 GLY A N 1
ATOM 612 C CA . GLY A 1 82 ? -31.499 -39.321 28.979 1.00 69.00 82 GLY A CA 1
ATOM 613 C C . GLY A 1 82 ? -30.160 -39.076 28.269 1.00 69.00 82 GLY A C 1
ATOM 614 O O . GLY A 1 82 ? -30.086 -39.265 27.056 1.00 69.00 82 GLY A O 1
ATOM 615 N N . ARG A 1 83 ? -29.092 -38.689 28.981 1.00 70.75 83 ARG A N 1
ATOM 616 C CA . ARG A 1 83 ? -27.780 -38.380 28.386 1.00 70.75 83 ARG A CA 1
ATOM 617 C C . ARG A 1 83 ? -26.832 -39.564 28.504 1.00 70.75 83 ARG A C 1
ATOM 619 O O . ARG A 1 83 ? -26.566 -40.017 29.605 1.00 70.75 83 ARG A O 1
ATOM 626 N N . HIS A 1 84 ? -26.297 -40.060 27.393 1.00 78.62 84 HIS A N 1
ATOM 627 C CA . HIS A 1 84 ? -25.384 -41.207 27.390 1.00 78.62 84 HIS A CA 1
ATOM 628 C C . HIS A 1 84 ? -23.927 -40.745 27.330 1.00 78.62 84 HIS A C 1
ATOM 630 O O . HIS A 1 84 ? -23.432 -40.405 26.256 1.00 78.62 84 HIS A O 1
ATOM 636 N N . ASN A 1 85 ? -23.227 -40.774 28.468 1.00 77.69 85 ASN A N 1
ATOM 637 C CA . ASN A 1 85 ? -21.871 -40.223 28.605 1.00 77.69 85 ASN A CA 1
ATOM 638 C C . ASN A 1 85 ? -20.896 -40.754 27.534 1.00 77.69 85 ASN A C 1
ATOM 640 O O . ASN A 1 85 ? -20.160 -39.981 26.931 1.00 77.69 85 ASN A O 1
ATOM 644 N N . ALA A 1 86 ? -20.934 -42.060 27.240 1.00 78.62 86 ALA A N 1
ATOM 645 C CA . ALA A 1 86 ? -20.072 -42.681 26.230 1.00 78.62 86 ALA A CA 1
ATOM 646 C C . ALA A 1 86 ? -20.318 -42.129 24.808 1.00 78.62 86 ALA A C 1
ATOM 648 O O . ALA A 1 86 ? -19.376 -41.953 24.036 1.00 78.62 86 ALA A O 1
ATOM 649 N N . ALA A 1 87 ? -21.572 -41.807 24.472 1.00 75.50 87 ALA A N 1
ATOM 650 C CA . ALA A 1 87 ? -21.928 -41.184 23.199 1.00 75.50 87 ALA A CA 1
ATOM 651 C C . ALA A 1 87 ? -21.543 -39.693 23.160 1.00 75.50 87 ALA A C 1
ATOM 653 O O . ALA A 1 87 ? -21.157 -39.190 22.107 1.00 75.50 87 ALA A O 1
ATOM 654 N N . GLU A 1 88 ? -21.593 -38.990 24.296 1.00 78.25 88 GLU A N 1
ATOM 655 C CA . GLU A 1 88 ? -21.123 -37.602 24.395 1.00 78.25 88 GLU A CA 1
ATOM 656 C C . GLU A 1 88 ? -19.594 -37.498 24.278 1.00 78.25 88 GLU A C 1
ATOM 658 O O . GLU A 1 88 ? -19.099 -36.597 23.600 1.00 78.25 88 GLU A O 1
ATOM 663 N N . TRP A 1 89 ? -18.840 -38.446 24.845 1.00 78.75 89 TRP A N 1
ATOM 664 C CA . TRP A 1 89 ? -17.383 -38.521 24.670 1.00 78.75 89 TRP A CA 1
ATOM 665 C C . TRP A 1 89 ? -17.011 -38.832 23.216 1.00 78.75 89 TRP A C 1
ATOM 667 O O . TRP A 1 89 ? -16.150 -38.159 22.657 1.00 78.75 89 TRP A O 1
ATOM 677 N N . LEU A 1 90 ? -17.705 -39.779 22.570 1.00 72.69 90 LEU A N 1
ATOM 678 C CA . LEU A 1 90 ? -17.540 -40.048 21.136 1.00 72.69 90 LEU A CA 1
ATOM 679 C C . LEU A 1 90 ? -17.864 -38.811 20.284 1.00 72.69 90 LEU A C 1
ATOM 681 O O . LEU A 1 90 ? -17.065 -38.442 19.429 1.00 72.69 90 LEU A O 1
ATOM 685 N N . ARG A 1 91 ? -18.979 -38.114 20.549 1.00 70.19 91 ARG A N 1
ATOM 686 C CA . ARG A 1 91 ? -19.320 -36.856 19.857 1.00 70.19 91 ARG A CA 1
ATOM 687 C C . ARG A 1 91 ? -18.257 -35.773 20.074 1.00 70.19 91 ARG A C 1
ATOM 689 O O . ARG A 1 91 ? -17.995 -35.008 19.156 1.00 70.19 91 ARG A O 1
ATOM 696 N N . THR A 1 92 ? -17.646 -35.719 21.257 1.00 69.44 92 THR A N 1
ATOM 697 C CA . THR A 1 92 ? -16.548 -34.788 21.579 1.00 69.44 92 THR A CA 1
ATOM 698 C C . THR A 1 92 ? -15.268 -35.133 20.810 1.00 69.44 92 THR A C 1
ATOM 700 O O . THR A 1 92 ? -14.597 -34.231 20.327 1.00 69.44 92 THR A O 1
ATOM 703 N N . ALA A 1 93 ? -14.952 -36.420 20.639 1.00 63.62 93 ALA A N 1
ATOM 704 C CA . ALA A 1 93 ? -13.775 -36.884 19.897 1.00 63.62 93 ALA A CA 1
ATOM 705 C C . ALA A 1 93 ? -13.917 -36.808 18.360 1.00 63.62 93 ALA A C 1
ATOM 707 O O . ALA A 1 93 ? -12.912 -36.848 17.657 1.00 63.62 93 ALA A O 1
ATOM 708 N N . PHE A 1 94 ? -15.145 -36.708 17.840 1.00 57.97 94 PHE A N 1
ATOM 709 C CA . PHE A 1 94 ? -15.453 -36.619 16.404 1.00 57.97 94 PHE A CA 1
ATOM 710 C C . PHE A 1 94 ? -16.123 -35.289 16.008 1.00 57.97 94 PHE A C 1
ATOM 712 O O . PHE A 1 94 ? -16.823 -35.228 14.998 1.00 57.97 94 PHE A O 1
ATOM 719 N N . HIS A 1 95 ? -15.941 -34.226 16.798 1.00 58.22 95 HIS A N 1
ATOM 720 C CA . HIS A 1 95 ? -16.555 -32.915 16.544 1.00 58.22 95 HIS A CA 1
ATOM 721 C C . HIS A 1 95 ? -16.109 -32.304 15.202 1.00 58.22 95 HIS A C 1
ATOM 723 O O . HIS A 1 95 ? -16.961 -31.935 14.394 1.00 58.22 95 HIS A O 1
ATOM 729 N N . ASP A 1 96 ? -14.807 -32.348 14.911 1.00 55.28 96 ASP A N 1
ATOM 730 C CA . ASP A 1 96 ? -14.153 -31.822 13.699 1.00 55.28 96 ASP A CA 1
ATOM 731 C C . ASP A 1 96 ? -14.588 -32.503 12.372 1.00 55.28 96 ASP A C 1
ATOM 733 O O . ASP A 1 96 ? -14.088 -32.160 11.301 1.00 55.28 96 ASP A O 1
ATOM 737 N N . MET A 1 97 ? -15.504 -33.480 12.412 1.00 45.66 97 MET A N 1
ATOM 738 C CA . MET A 1 97 ? -15.968 -34.264 11.252 1.00 45.66 97 MET A CA 1
ATOM 739 C C . MET A 1 97 ? -17.275 -33.736 10.619 1.00 45.66 97 MET A C 1
ATOM 741 O O . MET A 1 97 ? -17.852 -34.405 9.758 1.00 45.66 97 MET A O 1
ATOM 745 N N . ALA A 1 98 ? -17.769 -32.563 11.037 1.00 44.00 98 ALA A N 1
ATOM 746 C CA . ALA A 1 98 ? -18.988 -31.927 10.520 1.00 44.00 98 ALA A CA 1
ATOM 747 C C . ALA A 1 98 ? -18.703 -30.625 9.734 1.00 44.00 98 ALA A C 1
ATOM 749 O O . ALA A 1 98 ? -17.631 -30.034 9.826 1.00 44.00 98 ALA A O 1
ATOM 750 N N . THR A 1 99 ? -19.652 -30.199 8.893 1.00 44.09 99 THR A N 1
ATOM 751 C CA . THR A 1 99 ? -19.410 -29.237 7.799 1.00 44.09 99 THR A CA 1
ATOM 752 C C . THR A 1 99 ? -19.322 -27.766 8.217 1.00 44.09 99 THR A C 1
ATOM 754 O O . THR A 1 99 ? -20.194 -27.272 8.928 1.00 44.09 99 THR A O 1
ATOM 757 N N . ALA A 1 100 ? -18.348 -27.055 7.639 1.00 50.91 100 ALA A N 1
ATOM 758 C CA . ALA A 1 100 ? -18.139 -25.608 7.739 1.00 50.91 100 ALA A CA 1
ATOM 759 C C . ALA A 1 100 ? -19.370 -24.747 7.377 1.00 50.91 100 ALA A C 1
ATOM 761 O O . ALA A 1 100 ? -20.086 -25.035 6.412 1.00 50.91 100 ALA A O 1
ATOM 762 N N . ASN A 1 101 ? -19.557 -23.629 8.086 1.00 48.41 101 ASN A N 1
ATOM 763 C CA . ASN A 1 101 ? -20.620 -22.652 7.852 1.00 48.41 101 ASN A CA 1
ATOM 764 C C . ASN A 1 101 ? -20.137 -21.498 6.953 1.00 48.41 101 ASN A C 1
ATOM 766 O O . ASN A 1 101 ? -19.694 -20.436 7.407 1.00 48.41 101 ASN A O 1
ATOM 770 N N . THR A 1 102 ? -20.278 -21.693 5.642 1.00 49.50 102 THR A N 1
ATOM 771 C CA . THR A 1 102 ? -19.845 -20.740 4.604 1.00 49.50 102 THR A CA 1
ATOM 772 C C . THR A 1 102 ? -20.535 -19.373 4.662 1.00 49.50 102 THR A C 1
ATOM 774 O O . THR A 1 102 ? -19.996 -18.412 4.121 1.00 49.50 102 THR A O 1
ATOM 777 N N . ALA A 1 103 ? -21.690 -19.249 5.328 1.00 44.59 103 ALA A N 1
ATOM 778 C CA . ALA A 1 103 ? -22.423 -17.986 5.451 1.00 44.59 103 ALA A CA 1
ATOM 779 C C . ALA A 1 103 ? -21.913 -17.083 6.592 1.00 44.59 103 ALA A C 1
ATOM 781 O O . ALA A 1 103 ? -22.224 -15.892 6.614 1.00 44.59 103 ALA A O 1
ATOM 782 N N . ARG A 1 104 ? -21.146 -17.637 7.542 1.00 47.97 104 ARG A N 1
ATOM 783 C CA . ARG A 1 104 ? -20.513 -16.892 8.649 1.00 47.97 104 ARG A CA 1
ATOM 784 C C . ARG A 1 104 ? -18.986 -16.916 8.619 1.00 47.97 104 ARG A C 1
ATOM 786 O O . ARG A 1 104 ? -18.369 -16.119 9.318 1.00 47.97 104 ARG A O 1
ATOM 793 N N . GLY A 1 105 ? -18.385 -17.802 7.824 1.00 47.22 105 GLY A N 1
ATOM 794 C CA . GLY A 1 105 ? -16.936 -18.011 7.808 1.00 47.22 105 GLY A CA 1
ATOM 795 C C . GLY A 1 105 ? -16.423 -18.750 9.049 1.00 47.22 105 GLY A C 1
ATOM 796 O O . GLY A 1 105 ? -15.282 -18.537 9.447 1.00 47.22 105 GLY A O 1
ATOM 797 N N . THR A 1 106 ? -17.265 -19.580 9.677 1.00 52.16 106 THR A N 1
ATOM 798 C CA . THR A 1 106 ? -16.959 -20.327 10.910 1.00 52.16 106 THR A CA 1
ATOM 799 C C . THR A 1 106 ? -17.015 -21.840 10.691 1.00 52.16 106 THR A C 1
ATOM 801 O O . THR A 1 106 ? -17.782 -22.323 9.857 1.00 52.16 106 THR A O 1
ATOM 804 N N . GLY A 1 107 ? -16.207 -22.585 11.452 1.00 49.78 107 GLY A N 1
ATOM 805 C CA . GLY A 1 107 ? -16.050 -24.039 11.346 1.00 49.78 107 GLY A CA 1
ATOM 806 C C . GLY A 1 107 ? -15.159 -24.477 10.175 1.00 49.78 107 GLY A C 1
ATOM 807 O O . GLY A 1 107 ? -15.335 -24.026 9.045 1.00 49.78 107 GLY A O 1
ATOM 808 N N . GLY A 1 108 ? -14.210 -25.386 10.432 1.00 43.19 108 GLY A N 1
ATOM 809 C CA . GLY A 1 108 ? -13.348 -25.969 9.393 1.00 43.19 108 GLY A CA 1
ATOM 810 C C . GLY A 1 108 ? -11.932 -26.323 9.855 1.00 43.19 108 GLY A C 1
ATOM 811 O O . GLY A 1 108 ? -10.990 -25.618 9.514 1.00 43.19 108 GLY A O 1
ATOM 812 N N . ILE A 1 109 ? -11.788 -27.453 10.558 1.00 44.00 109 ILE A N 1
ATOM 813 C CA . ILE A 1 109 ? -10.511 -28.067 10.979 1.00 44.00 109 ILE A CA 1
ATOM 814 C C . ILE A 1 109 ? -9.577 -27.121 11.765 1.00 44.00 109 ILE A C 1
ATOM 816 O O . ILE A 1 109 ? -8.443 -26.854 11.362 1.00 44.00 109 ILE A O 1
ATOM 820 N N . ASP A 1 110 ? -10.003 -26.713 12.960 1.00 44.47 110 ASP A N 1
ATOM 821 C CA . ASP A 1 110 ? -9.071 -26.570 14.080 1.00 44.47 110 ASP A CA 1
ATOM 822 C C . ASP A 1 110 ? -9.674 -27.160 15.366 1.00 44.47 110 ASP A C 1
ATOM 824 O O . ASP A 1 110 ? -10.888 -27.183 15.555 1.00 44.47 110 ASP A O 1
ATOM 828 N N . ALA A 1 111 ? -8.823 -27.693 16.248 1.00 46.06 111 ALA A N 1
ATOM 829 C CA . ALA A 1 111 ? -9.249 -28.402 17.459 1.00 46.06 111 ALA A CA 1
ATOM 830 C C . ALA A 1 111 ? -9.616 -27.423 18.597 1.00 46.06 111 ALA A C 1
ATOM 832 O O . ALA A 1 111 ? -9.149 -27.547 19.734 1.00 46.06 111 ALA A O 1
ATOM 833 N N . SER A 1 112 ? -10.404 -26.391 18.281 1.00 56.25 112 SER A N 1
ATOM 834 C CA . SER A 1 112 ? -10.666 -25.233 19.144 1.00 56.25 112 SER A CA 1
ATOM 835 C C . SER A 1 112 ? -11.930 -25.353 20.005 1.00 56.25 112 SER A C 1
ATOM 837 O O . SER A 1 112 ? -12.264 -24.403 20.711 1.00 56.25 112 SER A O 1
ATOM 839 N N . LEU A 1 113 ? -12.594 -26.517 20.032 1.00 58.69 113 LEU A N 1
ATOM 840 C CA . LEU A 1 113 ? -13.896 -26.792 20.674 1.00 58.69 113 LEU A CA 1
ATOM 841 C C . LEU A 1 113 ? -14.146 -26.115 22.043 1.00 58.69 113 LEU A C 1
ATOM 843 O O . LEU A 1 113 ? -15.265 -25.680 22.310 1.00 58.69 113 LEU A O 1
ATOM 847 N N . GLN A 1 114 ? -13.141 -25.976 22.918 1.00 58.09 114 GLN A N 1
ATOM 848 C CA . GLN A 1 114 ? -13.299 -25.281 24.209 1.00 58.09 114 GLN A CA 1
ATOM 849 C C . GLN A 1 114 ? -13.623 -23.775 24.069 1.00 58.09 114 GLN A C 1
ATOM 851 O O . GLN A 1 114 ? -14.273 -23.200 24.944 1.00 58.09 114 GLN A O 1
ATOM 856 N N . TYR A 1 115 ? -13.195 -23.141 22.978 1.00 56.03 115 TYR A N 1
ATOM 857 C CA . TYR A 1 115 ? -13.497 -21.754 22.616 1.00 56.03 115 TYR A CA 1
ATOM 858 C C . TYR A 1 115 ? -14.821 -21.629 21.842 1.00 56.03 115 TYR A C 1
ATOM 860 O O . TYR A 1 115 ? -15.475 -20.589 21.907 1.00 56.03 115 TYR A O 1
ATOM 868 N N . GLU A 1 116 ? -15.260 -22.698 21.173 1.00 59.75 116 GLU A N 1
ATOM 869 C CA . GLU A 1 116 ? -16.469 -22.714 20.341 1.00 59.75 116 GLU A CA 1
ATOM 870 C C . GLU A 1 116 ? -17.775 -23.062 21.078 1.00 59.75 116 GLU A C 1
ATOM 872 O O . GLU A 1 116 ? -18.848 -23.040 20.471 1.00 59.75 116 GLU A O 1
ATOM 877 N N . LEU A 1 117 ? -17.733 -23.358 22.382 1.00 60.00 117 LEU A N 1
ATOM 878 C CA . LEU A 1 117 ? -18.897 -23.806 23.174 1.00 60.00 117 LEU A CA 1
ATOM 879 C C . LEU A 1 117 ? -20.115 -22.853 23.139 1.00 60.00 117 LEU A C 1
ATOM 881 O O . LEU A 1 117 ? -21.216 -23.256 23.505 1.00 60.00 117 LEU A O 1
ATOM 885 N N . ASN A 1 118 ? -19.923 -21.600 22.712 1.00 57.84 118 ASN A N 1
ATOM 886 C CA . ASN A 1 118 ? -20.933 -20.539 22.714 1.00 57.84 118 ASN A CA 1
ATOM 887 C C . ASN A 1 118 ? -21.355 -20.058 21.306 1.00 57.84 118 ASN A C 1
ATOM 889 O O . ASN A 1 118 ? -22.155 -19.130 21.209 1.00 57.84 118 ASN A O 1
ATOM 893 N N . ASN A 1 119 ? -20.843 -20.644 20.213 1.00 55.56 119 ASN A N 1
ATOM 894 C CA . ASN A 1 119 ? -21.091 -20.153 18.842 1.00 55.56 119 ASN A CA 1
ATOM 895 C C . ASN A 1 119 ? -22.511 -20.456 18.293 1.00 55.56 119 ASN A C 1
ATOM 897 O O . ASN A 1 119 ? -22.885 -19.978 17.221 1.00 55.56 119 ASN A O 1
ATOM 901 N N . GLY A 1 120 ? -23.315 -21.227 19.035 1.00 56.66 120 GLY A N 1
ATOM 902 C CA . GLY A 1 120 ? -24.680 -21.647 18.687 1.00 56.66 120 GLY A CA 1
ATOM 903 C C . GLY A 1 120 ? -24.754 -22.978 17.930 1.00 56.66 120 GLY A C 1
ATOM 904 O O . GLY A 1 120 ? -25.718 -23.727 18.098 1.00 56.66 120 GLY A O 1
ATOM 905 N N . GLU A 1 121 ? -23.711 -23.318 17.175 1.00 56.34 121 GLU A N 1
ATOM 906 C CA . GLU A 1 121 ? -23.574 -24.587 16.446 1.00 56.34 121 GLU A CA 1
ATOM 907 C C . GLU A 1 121 ? -23.322 -25.745 17.433 1.00 56.34 121 GLU A C 1
ATOM 909 O O . GLU A 1 121 ? -23.875 -26.837 17.298 1.00 56.34 121 GLU A O 1
ATOM 914 N N . ASN A 1 122 ? -22.608 -25.459 18.526 1.00 62.22 122 ASN A N 1
ATOM 915 C CA . ASN A 1 122 ? -22.293 -26.402 19.603 1.00 62.22 122 ASN A CA 1
ATOM 916 C C . ASN A 1 122 ? -23.344 -26.443 20.728 1.00 62.22 122 ASN A C 1
ATOM 918 O O . ASN A 1 122 ? -23.019 -26.486 21.914 1.00 62.22 122 ASN A O 1
ATOM 922 N N . THR A 1 123 ? -24.629 -26.424 20.369 1.00 56.44 123 THR A N 1
ATOM 923 C CA . THR A 1 123 ? -25.735 -26.312 21.332 1.00 56.44 123 THR A CA 1
ATOM 924 C C . THR A 1 123 ? -25.894 -27.545 22.240 1.00 56.44 123 THR A C 1
ATOM 926 O O . THR A 1 123 ? -26.009 -28.688 21.785 1.00 56.44 123 THR A O 1
ATOM 929 N N . GLY A 1 124 ? -25.972 -27.291 23.552 1.00 65.12 124 GLY A N 1
ATOM 930 C CA . GLY A 1 124 ? -26.241 -28.279 24.605 1.00 65.12 124 GLY A CA 1
ATOM 931 C C . GLY A 1 124 ? -25.038 -28.574 25.521 1.00 65.12 124 GLY A C 1
ATOM 932 O O . GLY A 1 124 ? -23.892 -28.350 25.145 1.00 65.12 124 GLY A O 1
ATOM 933 N N . PRO A 1 125 ? -25.263 -29.104 26.740 1.00 65.56 125 PRO A N 1
ATOM 934 C CA . PRO A 1 125 ? -24.216 -29.228 27.762 1.00 65.56 125 PRO A CA 1
ATOM 935 C C . PRO A 1 125 ? -23.139 -30.298 27.491 1.00 65.56 125 PRO A C 1
ATOM 937 O O . PRO A 1 125 ? -22.159 -30.336 28.229 1.00 65.56 125 PRO A O 1
ATOM 940 N N . GLY A 1 126 ? -23.294 -31.154 26.470 1.00 69.50 126 GLY A N 1
ATOM 941 C CA . GLY A 1 126 ? -22.465 -32.350 26.224 1.00 69.50 126 GLY A CA 1
ATOM 942 C C . GLY A 1 126 ? -20.954 -32.109 26.207 1.00 69.50 126 GLY A C 1
ATOM 943 O O . GLY A 1 126 ? -20.212 -32.729 26.973 1.00 69.50 126 GLY A O 1
ATOM 944 N N . PHE A 1 127 ? -20.498 -31.177 25.369 1.00 71.25 127 PHE A N 1
ATOM 945 C CA . PHE A 1 127 ? -19.076 -30.843 25.254 1.00 71.25 127 PHE A CA 1
ATOM 946 C C . PHE A 1 127 ? -18.540 -30.215 26.548 1.00 71.25 127 PHE A C 1
ATOM 948 O O . PHE A 1 127 ? -17.502 -30.630 27.058 1.00 71.25 127 PHE A O 1
ATOM 955 N N . GLY A 1 128 ? -19.295 -29.282 27.140 1.00 71.12 128 GLY A N 1
ATOM 956 C CA . GLY A 1 128 ? -18.932 -28.623 28.397 1.00 71.12 128 GLY A CA 1
ATOM 957 C C . GLY A 1 128 ? -18.792 -29.599 29.571 1.00 71.12 128 GLY A C 1
ATOM 958 O O . GLY A 1 128 ? -17.798 -29.547 30.296 1.00 71.12 128 GLY A O 1
ATOM 959 N N . THR A 1 129 ? -19.732 -30.535 29.750 1.00 74.19 129 THR A N 1
ATOM 960 C CA . THR A 1 129 ? -19.624 -31.559 30.805 1.00 74.19 129 THR A CA 1
ATOM 961 C C . THR A 1 129 ? -18.524 -32.575 30.524 1.00 74.19 129 THR A C 1
ATOM 963 O O . THR A 1 129 ? -17.873 -33.008 31.470 1.00 74.19 129 THR A O 1
ATOM 966 N N . THR A 1 130 ? -18.259 -32.912 29.258 1.00 73.62 130 THR A N 1
ATOM 967 C CA . THR A 1 130 ? -17.154 -33.815 28.890 1.00 73.62 130 THR A CA 1
ATOM 968 C C . THR A 1 130 ? -15.795 -33.177 29.186 1.00 73.62 130 THR A C 1
ATOM 970 O O . THR A 1 130 ? -14.984 -33.775 29.889 1.00 73.62 130 THR A O 1
ATOM 973 N N . LEU A 1 131 ? -15.562 -31.932 28.758 1.00 71.19 131 LEU A N 1
ATOM 974 C CA . LEU A 1 131 ? -14.332 -31.191 29.072 1.00 71.19 131 LEU A CA 1
ATOM 975 C C . LEU A 1 131 ? -14.163 -30.976 30.588 1.00 71.19 131 LEU A C 1
ATOM 977 O O . LEU A 1 131 ? -13.067 -31.158 31.122 1.00 71.19 131 LEU A O 1
ATOM 981 N N . THR A 1 132 ? -15.253 -30.669 31.303 1.00 73.94 132 THR A N 1
ATOM 982 C CA . THR A 1 132 ? -15.243 -30.552 32.773 1.00 73.94 132 THR A CA 1
ATOM 983 C C . THR A 1 132 ? -14.860 -31.878 33.432 1.00 73.94 132 THR A C 1
ATOM 985 O O . THR A 1 132 ? -14.002 -31.887 34.315 1.00 73.94 132 THR A O 1
ATOM 988 N N . PHE A 1 133 ? -15.433 -33.000 32.976 1.00 73.19 133 PHE A N 1
ATOM 989 C CA . PHE A 1 133 ? -15.101 -34.337 33.472 1.00 73.19 133 PHE A CA 1
ATOM 990 C C . PHE A 1 133 ? -13.638 -34.712 33.218 1.00 73.19 133 PHE A C 1
ATOM 992 O O . PHE A 1 133 ? -13.017 -35.295 34.097 1.00 73.19 133 PHE A O 1
ATOM 999 N N . MET A 1 134 ? -13.075 -34.383 32.053 1.00 67.25 134 MET A N 1
ATOM 1000 C CA . MET A 1 134 ? -11.687 -34.735 31.717 1.00 67.25 134 MET A CA 1
ATOM 1001 C C . MET A 1 134 ? -10.655 -33.939 32.534 1.00 67.25 134 MET A C 1
ATOM 1003 O O . MET A 1 134 ? -9.549 -34.423 32.777 1.00 67.25 134 MET A O 1
ATOM 1007 N N . SER A 1 135 ? -11.010 -32.736 32.999 1.00 66.62 135 SER A N 1
ATOM 1008 C CA . SER A 1 135 ? -10.077 -31.813 33.661 1.00 66.62 135 SER A CA 1
ATOM 1009 C C . SER A 1 135 ? -9.315 -32.351 34.896 1.00 66.62 135 SER A C 1
ATOM 1011 O O . SER A 1 135 ? -8.133 -32.024 35.003 1.00 66.62 135 SER A O 1
ATOM 1013 N N . PRO A 1 136 ? -9.866 -33.202 35.794 1.00 57.69 136 PRO A N 1
ATOM 1014 C CA . PRO A 1 136 ? -9.132 -33.721 36.956 1.00 57.69 136 PRO A CA 1
ATOM 1015 C C . PRO A 1 136 ? -8.137 -34.839 36.609 1.00 57.69 136 PRO A C 1
ATOM 1017 O O . PRO A 1 136 ? -7.285 -35.175 37.431 1.00 57.69 136 PRO A O 1
ATOM 1020 N N . TYR A 1 137 ? -8.240 -35.422 35.411 1.00 56.94 137 TYR A N 1
ATOM 1021 C CA . TYR A 1 137 ? -7.348 -36.480 34.924 1.00 56.94 137 TYR A CA 1
ATOM 1022 C C . TYR A 1 137 ? -6.124 -35.914 34.181 1.00 56.94 137 TYR A C 1
ATOM 1024 O O . TYR A 1 137 ? -5.139 -36.623 33.986 1.00 56.94 137 TYR A O 1
ATOM 1032 N N . MET A 1 138 ? -6.145 -34.623 33.830 1.00 53.12 138 MET A N 1
ATOM 1033 C CA . MET A 1 138 ? -5.014 -33.898 33.245 1.00 53.12 138 MET A CA 1
ATOM 1034 C C . MET A 1 138 ? -4.007 -33.499 34.338 1.00 53.12 138 MET A C 1
ATOM 1036 O O . MET A 1 138 ? -4.186 -32.492 35.024 1.00 53.12 138 MET A O 1
ATOM 1040 N N . THR A 1 139 ? -2.933 -34.277 34.517 1.00 47.00 139 THR A N 1
ATOM 1041 C CA . THR A 1 139 ? -1.926 -34.046 35.577 1.00 47.00 139 THR A CA 1
ATOM 1042 C C . THR A 1 139 ? -0.594 -33.513 35.030 1.00 47.00 139 THR A C 1
ATOM 1044 O O . THR A 1 139 ? -0.217 -33.762 33.888 1.00 47.00 139 THR A O 1
ATOM 1047 N N . LYS A 1 140 ? 0.141 -32.762 35.865 1.00 48.12 140 LYS A N 1
ATOM 1048 C CA . LYS A 1 140 ? 1.480 -32.216 35.565 1.00 48.12 140 LYS A CA 1
ATOM 1049 C C . LYS A 1 140 ? 2.595 -32.920 36.348 1.00 48.12 140 LYS A C 1
ATOM 1051 O O . LYS A 1 140 ? 3.506 -32.266 36.852 1.00 48.12 140 LYS A O 1
ATOM 1056 N N . LYS A 1 141 ? 2.538 -34.247 36.489 1.00 42.44 141 LYS A N 1
ATOM 1057 C CA . LYS A 1 141 ? 3.554 -35.039 37.215 1.00 42.44 141 LYS A CA 1
ATOM 1058 C C . LYS A 1 141 ? 4.856 -35.277 36.427 1.00 42.44 141 LYS A C 1
ATOM 1060 O O . LYS A 1 141 ? 5.436 -36.353 36.466 1.00 42.44 141 LYS A O 1
ATOM 1065 N N . SER A 1 142 ? 5.363 -34.236 35.768 1.00 37.59 142 SER A N 1
ATOM 1066 C CA . SER A 1 142 ? 6.752 -34.176 35.313 1.00 37.59 142 SER A CA 1
ATOM 1067 C C . SER A 1 142 ? 7.261 -32.732 35.351 1.00 37.59 142 SER A C 1
ATOM 1069 O O . SER A 1 142 ? 6.553 -31.797 34.975 1.00 37.59 142 SER A O 1
ATOM 1071 N N . SER A 1 143 ? 8.487 -32.542 35.838 1.00 53.78 143 SER A N 1
ATOM 1072 C CA . SER A 1 143 ? 9.120 -31.228 36.011 1.00 53.78 143 SER A CA 1
ATOM 1073 C C . SER A 1 143 ? 9.872 -30.832 34.739 1.00 53.78 143 SER A C 1
ATOM 1075 O O . SER A 1 143 ? 11.101 -30.926 34.676 1.00 53.78 143 SER A O 1
ATOM 1077 N N . VAL A 1 144 ? 9.123 -30.421 33.714 1.00 54.16 144 VAL A N 1
ATOM 1078 C CA . VAL A 1 144 ? 9.611 -30.259 32.332 1.00 54.16 144 VAL A CA 1
ATOM 1079 C C . VAL A 1 144 ? 9.296 -28.888 31.724 1.00 54.16 144 VAL A C 1
ATOM 1081 O O . VAL A 1 144 ? 8.312 -28.237 32.077 1.00 54.16 144 VAL A O 1
ATOM 1084 N N . ILE A 1 145 ? 10.155 -28.470 30.795 1.00 65.44 145 ILE A N 1
ATOM 1085 C CA . ILE A 1 145 ? 9.890 -27.452 29.774 1.00 65.44 145 ILE A CA 1
ATOM 1086 C C . ILE A 1 145 ? 9.213 -28.172 28.606 1.00 65.44 145 ILE A C 1
ATOM 1088 O O . ILE A 1 145 ? 9.701 -29.211 28.167 1.00 65.44 145 ILE A O 1
ATOM 1092 N N . GLU A 1 146 ? 8.121 -27.627 28.083 1.00 72.44 146 GLU A N 1
ATOM 1093 C CA . GLU A 1 146 ? 7.487 -28.149 26.873 1.00 72.44 146 GLU A CA 1
ATOM 1094 C C . GLU A 1 146 ? 8.045 -27.409 25.647 1.00 72.44 146 GLU A C 1
ATOM 1096 O O . GLU A 1 146 ? 7.840 -26.204 25.491 1.00 72.44 146 GLU A O 1
ATOM 1101 N N . LEU A 1 147 ? 8.784 -28.116 24.793 1.00 73.75 147 LEU A N 1
ATOM 1102 C CA . LEU A 1 147 ? 9.264 -27.619 23.507 1.00 73.75 147 LEU A CA 1
ATOM 1103 C C . LEU A 1 147 ? 8.227 -27.961 22.431 1.00 73.75 147 LEU A C 1
ATOM 1105 O O . LEU A 1 147 ? 8.075 -29.128 22.060 1.00 73.75 147 LEU A O 1
ATOM 1109 N N . THR A 1 148 ? 7.529 -26.941 21.932 1.00 77.19 148 THR A N 1
ATOM 1110 C CA . THR A 1 148 ? 6.532 -27.059 20.859 1.00 77.19 148 THR A CA 1
ATOM 1111 C C . THR A 1 148 ? 6.869 -26.174 19.661 1.00 77.19 148 THR A C 1
ATOM 1113 O O . THR A 1 148 ? 7.590 -25.183 19.783 1.00 77.19 148 THR A O 1
ATOM 1116 N N . GLY A 1 149 ? 6.370 -26.543 18.480 1.00 76.75 149 GLY A N 1
ATOM 1117 C CA . GLY A 1 149 ? 6.606 -25.808 17.236 1.00 76.75 149 GLY A CA 1
ATOM 1118 C C . GLY A 1 149 ? 6.323 -26.657 15.999 1.00 76.75 149 GLY A C 1
ATOM 1119 O O . GLY A 1 149 ? 5.713 -27.717 16.095 1.00 76.75 149 GLY A O 1
ATOM 1120 N N . PHE A 1 150 ? 6.799 -26.213 14.836 1.00 80.50 150 PHE A N 1
ATOM 1121 C CA . PHE A 1 150 ? 6.694 -26.955 13.578 1.00 80.50 150 PHE A CA 1
ATOM 1122 C C . PHE A 1 150 ? 7.977 -26.817 12.764 1.00 80.50 150 PHE A C 1
ATOM 1124 O O . PHE A 1 150 ? 8.496 -25.712 12.609 1.00 80.50 150 PHE A O 1
ATOM 1131 N N . ILE A 1 151 ? 8.435 -27.920 12.175 1.00 83.25 151 ILE A N 1
ATOM 1132 C CA . ILE A 1 151 ? 9.401 -27.905 11.075 1.00 83.25 151 ILE A CA 1
ATOM 1133 C C . ILE A 1 151 ? 8.625 -28.061 9.769 1.00 83.25 151 ILE A C 1
ATOM 1135 O O . ILE A 1 151 ? 7.758 -28.928 9.650 1.00 83.25 151 ILE A O 1
ATOM 1139 N N . ARG A 1 152 ? 8.926 -27.211 8.784 1.00 86.00 152 ARG A N 1
ATOM 1140 C CA . ARG A 1 152 ? 8.261 -27.202 7.478 1.00 86.00 152 ARG A CA 1
ATOM 1141 C C . ARG A 1 152 ? 9.272 -27.482 6.369 1.00 86.00 152 ARG A C 1
ATOM 1143 O O . ARG A 1 152 ? 10.094 -26.622 6.067 1.00 86.00 152 ARG A O 1
ATOM 1150 N N . ILE A 1 153 ? 9.189 -28.656 5.746 1.00 83.81 153 ILE A N 1
ATOM 1151 C CA . ILE A 1 153 ? 10.031 -29.027 4.597 1.00 83.81 153 ILE A CA 1
ATOM 1152 C C . ILE A 1 153 ? 9.293 -28.681 3.302 1.00 83.81 153 ILE A C 1
ATOM 1154 O O . ILE A 1 153 ? 8.129 -29.042 3.138 1.00 83.81 153 ILE A O 1
ATOM 1158 N N . ARG A 1 154 ? 9.971 -28.005 2.368 1.00 86.50 154 ARG A N 1
ATOM 1159 C CA . ARG A 1 154 ? 9.481 -27.762 1.001 1.00 86.50 154 ARG A CA 1
ATOM 1160 C C . ARG A 1 154 ? 9.501 -29.077 0.218 1.00 86.50 154 ARG A C 1
ATOM 1162 O O . ARG A 1 154 ? 10.572 -29.581 -0.100 1.00 86.50 154 ARG A O 1
ATOM 1169 N N . THR A 1 155 ? 8.329 -29.621 -0.095 1.00 84.69 155 THR A N 1
ATOM 1170 C CA . THR A 1 155 ? 8.168 -30.901 -0.804 1.00 84.69 155 THR A CA 1
ATOM 1171 C C . THR A 1 155 ? 7.877 -30.759 -2.299 1.00 84.69 155 THR A C 1
ATOM 1173 O O . THR A 1 155 ? 7.707 -31.764 -2.984 1.00 84.69 155 THR A O 1
ATOM 1176 N N . THR A 1 156 ? 7.872 -29.534 -2.835 1.00 80.31 156 THR A N 1
ATOM 1177 C CA . THR A 1 156 ? 7.667 -29.237 -4.268 1.00 80.31 156 THR A CA 1
ATOM 1178 C C . THR A 1 156 ? 8.605 -30.032 -5.183 1.00 80.31 156 THR A C 1
ATOM 1180 O O . THR A 1 156 ? 8.150 -30.629 -6.153 1.00 80.31 156 THR A O 1
ATOM 1183 N N . ASN A 1 157 ? 9.896 -30.098 -4.830 1.00 76.00 157 ASN A N 1
ATOM 1184 C CA . ASN A 1 157 ? 10.942 -30.760 -5.628 1.00 76.00 157 ASN A CA 1
ATOM 1185 C C . ASN A 1 157 ? 11.480 -32.048 -4.968 1.00 76.00 157 ASN A C 1
ATOM 1187 O O . ASN A 1 157 ? 12.370 -32.698 -5.508 1.00 76.00 157 ASN A O 1
ATOM 1191 N N . ALA A 1 158 ? 10.956 -32.402 -3.793 1.00 72.38 158 ALA A N 1
ATOM 1192 C CA . ALA A 1 158 ? 11.311 -33.587 -3.019 1.00 72.38 158 ALA A CA 1
ATOM 1193 C C . ALA A 1 158 ? 10.007 -34.154 -2.430 1.00 72.38 158 ALA A C 1
ATOM 1195 O O . ALA A 1 158 ? 9.540 -33.656 -1.401 1.00 72.38 158 ALA A O 1
ATOM 1196 N N . PRO A 1 159 ? 9.343 -35.111 -3.104 1.00 78.44 159 PRO A N 1
ATOM 1197 C CA . PRO A 1 159 ? 8.010 -35.551 -2.707 1.00 78.44 159 PRO A CA 1
ATOM 1198 C C . PRO A 1 159 ? 8.042 -36.139 -1.294 1.00 78.44 159 PRO A C 1
ATOM 1200 O O . PRO A 1 159 ? 9.021 -36.765 -0.903 1.00 78.44 159 PRO A O 1
ATOM 1203 N N . LEU A 1 160 ? 6.954 -36.008 -0.528 1.00 81.12 160 LEU A N 1
ATOM 1204 C CA . LEU A 1 160 ? 6.903 -36.513 0.856 1.00 81.12 160 LEU A CA 1
ATOM 1205 C C . LEU A 1 160 ? 7.296 -38.004 0.967 1.00 81.12 160 LEU A C 1
ATOM 1207 O O . LEU A 1 160 ? 7.867 -38.420 1.969 1.00 81.12 160 LEU A O 1
ATOM 1211 N N . THR A 1 161 ? 7.064 -38.792 -0.085 1.00 83.31 161 THR A N 1
ATOM 1212 C CA . THR A 1 161 ? 7.469 -40.200 -0.186 1.00 83.31 161 THR A CA 1
ATOM 1213 C C . THR A 1 161 ? 8.981 -40.447 -0.177 1.00 83.31 161 THR A C 1
ATOM 1215 O O . THR A 1 161 ? 9.367 -41.589 0.043 1.00 83.31 161 THR A O 1
ATOM 1218 N N . SER A 1 162 ? 9.840 -39.443 -0.409 1.00 85.19 162 SER A N 1
ATOM 1219 C CA . SER A 1 162 ? 11.300 -39.588 -0.273 1.00 85.19 162 SER A CA 1
ATOM 1220 C C . SER A 1 162 ? 11.818 -39.302 1.142 1.00 85.19 162 SER A C 1
ATOM 1222 O O . SER A 1 162 ? 12.994 -39.536 1.415 1.00 85.19 162 SER A O 1
ATOM 1224 N N . ILE A 1 163 ? 10.970 -38.807 2.051 1.00 86.69 163 ILE A N 1
ATOM 1225 C CA . ILE A 1 163 ? 11.341 -38.460 3.429 1.00 86.69 163 ILE A CA 1
ATOM 1226 C C . ILE A 1 163 ? 10.965 -39.631 4.351 1.00 86.69 163 ILE A C 1
ATOM 1228 O O . ILE A 1 163 ? 9.795 -39.851 4.653 1.00 86.69 163 ILE A O 1
ATOM 1232 N N . ALA A 1 164 ? 11.964 -40.373 4.833 1.00 84.19 164 ALA A N 1
ATOM 1233 C CA . ALA A 1 164 ? 11.787 -41.473 5.790 1.00 84.19 164 ALA A CA 1
ATOM 1234 C C . ALA A 1 164 ? 11.573 -40.986 7.241 1.00 84.19 164 ALA A C 1
ATOM 1236 O O . ALA A 1 164 ? 11.231 -41.770 8.129 1.00 84.19 164 ALA A O 1
ATOM 1237 N N . GLY A 1 165 ? 11.795 -39.697 7.500 1.00 85.00 165 GLY A N 1
ATOM 1238 C CA . GLY A 1 165 ? 11.390 -39.003 8.720 1.00 85.00 165 GLY A CA 1
ATOM 1239 C C . GLY A 1 165 ? 12.367 -37.906 9.132 1.00 85.00 165 GLY A C 1
ATOM 1240 O O . GLY A 1 165 ? 13.493 -37.838 8.642 1.00 85.00 165 GLY A O 1
ATOM 1241 N N . LEU A 1 166 ? 11.939 -37.072 10.078 1.00 91.81 166 LEU A N 1
ATOM 1242 C CA . LEU A 1 166 ? 12.813 -36.127 10.768 1.00 91.81 166 LEU A CA 1
ATOM 1243 C C . LEU A 1 166 ? 13.241 -36.670 12.135 1.00 91.81 166 LEU A C 1
ATOM 1245 O O . LEU A 1 166 ? 12.562 -37.508 12.737 1.00 91.81 166 LEU A O 1
ATOM 1249 N N . THR A 1 167 ? 14.348 -36.139 12.634 1.00 93.25 167 THR A N 1
ATOM 1250 C CA . THR A 1 167 ? 14.812 -36.250 14.018 1.00 93.25 167 THR A CA 1
ATOM 1251 C C . THR A 1 167 ? 15.279 -34.866 14.482 1.00 93.25 167 THR A C 1
ATOM 1253 O O . THR A 1 167 ? 15.876 -34.130 13.699 1.00 93.25 167 THR A O 1
ATOM 1256 N N . ILE A 1 168 ? 14.995 -34.491 15.730 1.00 92.19 168 ILE A N 1
ATOM 1257 C CA . ILE A 1 168 ? 15.638 -33.357 16.406 1.00 92.19 168 ILE A CA 1
ATOM 1258 C C . ILE A 1 168 ? 16.676 -33.906 17.373 1.00 92.19 168 ILE A C 1
ATOM 1260 O O . ILE A 1 168 ? 16.365 -34.774 18.190 1.00 92.19 168 ILE A O 1
ATOM 1264 N N . ASP A 1 169 ? 17.876 -33.341 17.309 1.00 90.94 169 ASP A N 1
ATOM 1265 C CA . ASP A 1 169 ? 19.010 -33.665 18.166 1.00 90.94 169 ASP A CA 1
ATOM 1266 C C . ASP A 1 169 ? 19.389 -32.396 18.949 1.00 90.94 169 ASP A C 1
ATOM 1268 O O . ASP A 1 169 ? 19.766 -31.388 18.354 1.00 90.94 169 ASP A O 1
ATOM 1272 N N . TYR A 1 170 ? 19.223 -32.393 20.275 1.00 90.19 170 TYR A N 1
ATOM 1273 C CA . TYR A 1 170 ? 19.368 -31.201 21.121 1.00 90.19 170 TYR A CA 1
ATOM 1274 C C . TYR A 1 170 ? 20.510 -31.291 22.137 1.00 90.19 170 TYR A C 1
ATOM 1276 O O . TYR A 1 170 ? 21.011 -32.363 22.462 1.00 90.19 170 TYR A O 1
ATOM 1284 N N . LYS A 1 171 ? 20.947 -30.133 22.632 1.00 90.06 171 LYS A N 1
ATOM 1285 C CA . LYS A 1 171 ? 21.994 -29.991 23.647 1.00 90.06 171 LYS A CA 1
ATOM 1286 C C . LYS A 1 171 ? 21.391 -29.588 24.979 1.00 90.06 171 LYS A C 1
ATOM 1288 O O . LYS A 1 171 ? 20.546 -28.692 25.021 1.00 90.06 171 LYS A O 1
ATOM 1293 N N . ALA A 1 172 ? 21.878 -30.176 26.068 1.00 88.44 172 ALA A N 1
ATOM 1294 C CA . ALA A 1 172 ? 21.551 -29.733 27.421 1.00 88.44 172 ALA A CA 1
ATOM 1295 C C . ALA A 1 172 ? 21.986 -28.271 27.645 1.00 88.44 172 ALA A C 1
ATOM 1297 O O . ALA A 1 172 ? 22.779 -27.723 26.877 1.00 88.44 172 ALA A O 1
ATOM 1298 N N . ARG A 1 173 ? 21.516 -27.624 28.717 1.00 86.75 173 ARG A N 1
ATOM 1299 C CA . ARG A 1 173 ? 21.798 -26.208 29.049 1.00 86.75 173 ARG A CA 1
ATOM 1300 C C . ARG A 1 173 ? 23.287 -25.825 29.009 1.00 86.75 173 ARG A C 1
ATOM 1302 O O . ARG A 1 173 ? 23.608 -24.683 28.697 1.00 86.75 173 ARG A O 1
ATOM 1309 N N . ASN A 1 174 ? 24.177 -26.770 29.311 1.00 83.44 174 ASN A N 1
ATOM 1310 C CA . ASN A 1 174 ? 25.628 -26.564 29.362 1.00 83.44 174 ASN A CA 1
ATOM 1311 C C . ASN A 1 174 ? 26.337 -26.748 27.999 1.00 83.44 174 ASN A C 1
ATOM 1313 O O . ASN A 1 174 ? 27.526 -26.466 27.899 1.00 83.44 174 ASN A O 1
ATOM 1317 N N . GLY A 1 175 ? 25.630 -27.222 26.964 1.00 84.12 175 GLY A N 1
ATOM 1318 C CA . GLY A 1 175 ? 26.185 -27.614 25.657 1.00 84.12 175 GLY A CA 1
ATOM 1319 C C . GLY A 1 175 ? 26.450 -29.122 25.502 1.00 84.12 175 GLY A C 1
ATOM 1320 O O . GLY A 1 175 ? 26.736 -29.590 24.398 1.00 84.12 175 GLY A O 1
ATOM 1321 N N . ASP A 1 176 ? 26.320 -29.885 26.590 1.00 83.94 176 ASP A N 1
ATOM 1322 C CA . ASP A 1 176 ? 26.599 -31.323 26.650 1.00 83.94 176 ASP A CA 1
ATOM 1323 C C . ASP A 1 176 ? 25.498 -32.205 26.029 1.00 83.94 176 ASP A C 1
ATOM 1325 O O . ASP A 1 176 ? 24.355 -31.786 25.827 1.00 83.94 176 ASP A O 1
ATOM 1329 N N . ASN A 1 177 ? 25.849 -33.474 25.787 1.00 84.50 177 ASN A N 1
ATOM 1330 C CA . ASN A 1 177 ? 24.949 -34.535 25.313 1.00 84.50 177 ASN A CA 1
ATOM 1331 C C . ASN A 1 177 ? 24.237 -35.298 26.462 1.00 84.50 177 ASN A C 1
ATOM 1333 O O . ASN A 1 177 ? 23.792 -36.426 26.251 1.00 84.50 177 ASN A O 1
ATOM 1337 N N . ASP A 1 178 ? 24.145 -34.735 27.674 1.00 81.75 178 ASP A N 1
ATOM 1338 C CA . ASP A 1 178 ? 23.394 -35.338 28.790 1.00 81.75 178 ASP A CA 1
ATOM 1339 C C . ASP A 1 178 ? 22.039 -34.643 28.992 1.00 81.75 178 ASP A C 1
ATOM 1341 O O . ASP A 1 178 ? 21.912 -33.643 29.701 1.00 81.75 178 ASP A O 1
ATOM 1345 N N . CYS A 1 179 ? 21.013 -35.196 28.347 1.00 73.25 179 CYS A N 1
ATOM 1346 C CA . CYS A 1 179 ? 19.628 -34.733 28.442 1.00 73.25 179 CYS A CA 1
ATOM 1347 C C . CYS A 1 179 ? 18.761 -35.625 29.359 1.00 73.25 179 CYS A C 1
ATOM 1349 O O . CYS A 1 179 ? 17.531 -35.645 29.238 1.00 73.25 179 CYS A O 1
ATOM 1351 N N . GLY A 1 180 ? 19.390 -36.389 30.262 1.00 70.44 180 GLY A N 1
ATOM 1352 C CA . GLY A 1 180 ? 18.716 -37.338 31.149 1.00 70.44 180 GLY A CA 1
ATOM 1353 C C . GLY A 1 180 ? 18.148 -38.578 30.441 1.00 70.44 180 GLY A C 1
ATOM 1354 O O . GLY A 1 180 ? 18.407 -38.833 29.264 1.00 70.44 180 GLY A O 1
ATOM 1355 N N . SER A 1 181 ? 17.334 -39.351 31.171 1.00 64.25 181 SER A N 1
ATOM 1356 C CA . SER A 1 181 ? 16.798 -40.665 30.757 1.00 64.25 181 SER A CA 1
ATOM 1357 C C . SER A 1 181 ? 16.053 -40.668 29.418 1.00 64.25 181 SER A C 1
ATOM 1359 O O . SER A 1 181 ? 16.051 -41.675 28.717 1.00 64.25 181 SER A O 1
ATOM 1361 N N . SER A 1 182 ? 15.442 -39.541 29.045 1.00 64.50 182 SER A N 1
ATOM 1362 C CA . SER A 1 182 ? 14.698 -39.394 27.788 1.00 64.50 182 SER A CA 1
ATOM 1363 C C . SER A 1 182 ? 15.582 -39.281 26.535 1.00 64.50 182 SER A C 1
ATOM 1365 O O . SER A 1 182 ? 15.072 -39.425 25.423 1.00 64.50 182 SER A O 1
ATOM 1367 N N . GLY A 1 183 ? 16.885 -39.027 26.702 1.00 80.38 183 GLY A N 1
ATOM 1368 C CA . GLY A 1 183 ? 17.837 -38.829 25.612 1.00 80.38 183 GLY A CA 1
ATOM 1369 C C . GLY A 1 183 ? 17.730 -37.469 24.907 1.00 80.38 183 GLY A C 1
ATOM 1370 O O . GLY A 1 183 ? 16.699 -36.790 24.922 1.00 80.38 183 GLY A O 1
ATOM 1371 N N . CYS A 1 184 ? 18.832 -37.083 24.261 1.00 85.25 184 CYS A N 1
ATOM 1372 C CA . CYS A 1 184 ? 18.968 -35.831 23.511 1.00 85.25 184 CYS A CA 1
ATOM 1373 C C . CYS A 1 184 ? 18.387 -35.869 22.086 1.00 85.25 184 CYS A C 1
ATOM 1375 O O . CYS A 1 184 ? 18.502 -34.890 21.360 1.00 85.25 184 CYS A O 1
ATOM 1377 N N . SER A 1 185 ? 17.800 -36.986 21.654 1.00 90.25 185 SER A N 1
ATOM 1378 C CA . SER A 1 185 ? 17.337 -37.188 20.277 1.00 90.25 185 SER A CA 1
ATOM 1379 C C . SER A 1 185 ? 15.892 -37.681 20.268 1.00 90.25 185 SER A C 1
ATOM 1381 O O . SER A 1 185 ? 15.529 -38.540 21.078 1.00 90.25 185 SER A O 1
ATOM 1383 N N . PHE A 1 186 ? 15.048 -37.137 19.389 1.00 88.31 186 PHE A N 1
ATOM 1384 C CA . PHE A 1 186 ? 13.665 -37.593 19.226 1.00 88.31 186 PHE A CA 1
ATOM 1385 C C . PHE A 1 186 ? 13.151 -37.429 17.782 1.00 88.31 186 PHE A C 1
ATOM 1387 O O . PHE A 1 186 ? 13.426 -36.413 17.142 1.00 88.31 186 PHE A O 1
ATOM 1394 N N . PRO A 1 187 ? 12.406 -38.412 17.239 1.00 91.88 187 PRO A N 1
ATOM 1395 C CA . PRO A 1 187 ? 11.855 -38.338 15.889 1.00 91.88 187 PRO A CA 1
ATOM 1396 C C . PRO A 1 187 ? 10.640 -37.404 15.816 1.00 91.88 187 PRO A C 1
ATOM 1398 O O . PRO A 1 187 ? 9.899 -37.271 16.791 1.00 91.88 187 PRO A O 1
ATOM 1401 N N . LEU A 1 188 ? 10.391 -36.831 14.633 1.00 87.19 188 LEU A N 1
ATOM 1402 C CA . LEU A 1 188 ? 9.125 -36.165 14.302 1.00 87.19 188 LEU A CA 1
ATOM 1403 C C . LEU A 1 188 ? 8.384 -36.949 13.211 1.00 87.19 188 LEU A C 1
ATOM 1405 O O . LEU A 1 188 ? 8.995 -37.445 12.260 1.00 87.19 188 LEU A O 1
ATOM 1409 N N . THR A 1 189 ? 7.059 -37.011 13.319 1.00 83.06 189 THR A N 1
ATOM 1410 C CA . THR A 1 189 ? 6.157 -37.535 12.284 1.00 83.06 189 THR A CA 1
ATOM 1411 C C . THR A 1 189 ? 5.617 -36.404 11.408 1.00 83.06 189 THR A C 1
ATOM 1413 O O . THR A 1 189 ? 5.610 -35.244 11.814 1.00 83.06 189 THR A O 1
ATOM 1416 N N . VAL A 1 190 ? 5.171 -36.723 10.190 1.00 81.62 190 VAL A N 1
ATOM 1417 C CA . VAL A 1 190 ? 4.471 -35.757 9.329 1.00 81.62 190 VAL A CA 1
ATOM 1418 C C . VAL A 1 190 ? 2.997 -35.669 9.734 1.00 81.62 190 VAL A C 1
ATOM 1420 O O . VAL A 1 190 ? 2.336 -36.692 9.894 1.00 81.62 190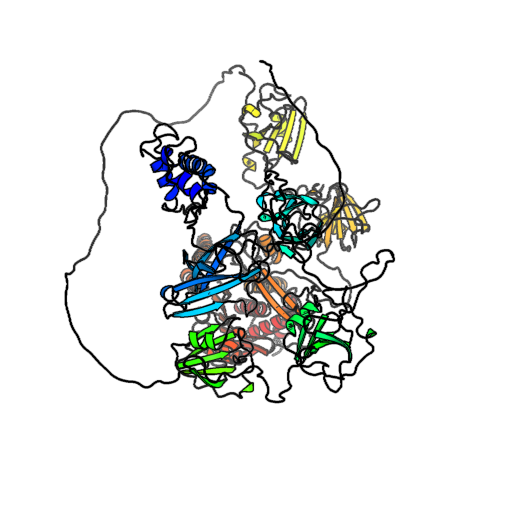 VAL A O 1
ATOM 1423 N N . GLN A 1 191 ? 2.482 -34.450 9.891 1.00 79.69 191 GLN A N 1
ATOM 1424 C CA . GLN A 1 191 ? 1.077 -34.173 10.219 1.00 79.69 191 GLN A CA 1
ATOM 1425 C C . GLN A 1 191 ? 0.226 -33.888 8.972 1.00 79.69 191 GLN A C 1
ATOM 1427 O O . GLN A 1 191 ? -0.974 -34.145 8.973 1.00 79.69 191 GLN A O 1
ATOM 1432 N N . GLY A 1 192 ? 0.829 -33.372 7.898 1.00 77.50 192 GLY A N 1
ATOM 1433 C CA . GLY A 1 192 ? 0.125 -33.102 6.646 1.00 77.50 192 GLY A CA 1
ATOM 1434 C C . GLY A 1 192 ? 0.973 -32.354 5.621 1.00 77.50 192 GLY A C 1
ATOM 1435 O O . GLY A 1 192 ? 2.135 -32.024 5.875 1.00 77.50 192 GLY A O 1
ATOM 1436 N N . VAL A 1 193 ? 0.372 -32.072 4.463 1.00 75.69 193 VAL A N 1
ATOM 1437 C CA . VAL A 1 193 ? 0.969 -31.264 3.389 1.00 75.69 193 VAL A CA 1
ATOM 1438 C C . VAL A 1 193 ? 0.086 -30.049 3.118 1.00 75.69 193 VAL A C 1
ATOM 1440 O O . VAL A 1 193 ? -1.090 -30.200 2.804 1.00 75.69 193 VAL A O 1
ATOM 1443 N N . GLY A 1 194 ? 0.657 -28.849 3.226 1.00 74.50 194 GLY A N 1
ATOM 1444 C CA . GLY A 1 194 ? 0.014 -27.593 2.833 1.00 74.50 194 GLY A CA 1
ATOM 1445 C C . GLY A 1 194 ? 0.542 -27.078 1.494 1.00 74.50 194 GLY A C 1
ATOM 1446 O O . GLY A 1 194 ? 1.601 -27.508 1.034 1.00 74.50 194 GLY A O 1
ATOM 1447 N N . ARG A 1 195 ? -0.174 -26.128 0.887 1.00 73.88 195 ARG A N 1
ATOM 1448 C CA . ARG A 1 195 ? 0.257 -25.398 -0.316 1.00 73.88 195 ARG A CA 1
ATOM 1449 C C . ARG A 1 195 ? 0.128 -23.891 -0.120 1.00 73.88 195 ARG A C 1
ATOM 1451 O O . ARG A 1 195 ? -0.741 -23.452 0.629 1.00 73.88 195 ARG A O 1
ATOM 1458 N N . GLY A 1 196 ? 0.959 -23.113 -0.805 1.00 51.88 196 GLY A N 1
ATOM 1459 C CA . GLY A 1 196 ? 0.842 -21.654 -0.848 1.00 51.88 196 GLY A CA 1
ATOM 1460 C C . GLY A 1 196 ? 2.008 -21.013 -1.593 1.00 51.88 196 GLY A C 1
ATOM 1461 O O . GLY A 1 196 ? 3.146 -21.416 -1.372 1.00 51.88 196 GLY A O 1
ATOM 1462 N N . LEU A 1 197 ? 1.706 -20.026 -2.449 1.00 43.94 197 LEU A N 1
ATOM 1463 C CA . LEU A 1 197 ? 2.654 -19.419 -3.400 1.00 43.94 197 LEU A CA 1
ATOM 1464 C C . LEU A 1 197 ? 3.377 -20.501 -4.225 1.00 43.94 197 LEU A C 1
ATOM 1466 O O . LEU A 1 197 ? 4.593 -20.649 -4.160 1.00 43.94 197 LEU A O 1
ATOM 1470 N N . ASP A 1 198 ? 2.564 -21.309 -4.915 1.00 66.25 198 ASP A N 1
ATOM 1471 C CA . ASP A 1 198 ? 2.896 -22.456 -5.783 1.00 66.25 198 ASP A CA 1
ATOM 1472 C C . ASP A 1 198 ? 3.683 -23.624 -5.158 1.00 66.25 198 ASP A C 1
ATOM 1474 O O . ASP A 1 198 ? 3.642 -24.748 -5.665 1.00 66.25 198 ASP A O 1
ATOM 1478 N N . ASP A 1 199 ? 4.301 -23.426 -3.996 1.00 76.69 199 ASP A N 1
ATOM 1479 C CA . ASP A 1 199 ? 5.006 -24.472 -3.271 1.00 76.69 199 ASP A CA 1
ATOM 1480 C C . ASP A 1 199 ? 4.085 -25.434 -2.510 1.00 76.69 199 ASP A C 1
ATOM 1482 O O . ASP A 1 199 ? 3.031 -25.070 -1.976 1.00 76.69 199 ASP A O 1
ATOM 1486 N N . SER A 1 200 ? 4.552 -26.680 -2.393 1.00 79.12 200 SER A N 1
ATOM 1487 C CA . SER A 1 200 ? 4.035 -27.690 -1.468 1.00 79.12 200 SER A CA 1
ATOM 1488 C C . SER A 1 200 ? 4.979 -27.853 -0.276 1.00 79.12 200 SER A C 1
ATOM 1490 O O . SER A 1 200 ? 6.202 -27.837 -0.428 1.00 79.12 200 SER A O 1
ATOM 1492 N N . PHE A 1 201 ? 4.415 -28.035 0.917 1.00 84.88 201 PHE A N 1
ATOM 1493 C CA . PHE A 1 201 ? 5.165 -28.119 2.169 1.00 84.88 201 PHE A CA 1
ATOM 1494 C C . PHE A 1 201 ? 4.652 -29.240 3.071 1.00 84.88 201 PHE A C 1
ATOM 1496 O O . PHE A 1 201 ? 3.476 -29.235 3.429 1.00 84.88 201 PHE A O 1
ATOM 1503 N N . ALA A 1 202 ? 5.528 -30.146 3.506 1.00 82.81 202 ALA A N 1
ATOM 1504 C CA . ALA A 1 202 ? 5.228 -31.101 4.571 1.00 82.81 202 ALA A CA 1
ATOM 1505 C C . ALA A 1 202 ? 5.508 -30.493 5.953 1.00 82.81 202 ALA A C 1
ATOM 1507 O O . ALA A 1 202 ? 6.539 -29.848 6.164 1.00 82.81 202 ALA A O 1
ATOM 1508 N N . TRP A 1 203 ? 4.593 -30.726 6.893 1.00 84.19 203 TRP A N 1
ATOM 1509 C CA . TRP A 1 203 ? 4.638 -30.178 8.248 1.00 84.19 203 TRP A CA 1
ATOM 1510 C C . TRP A 1 203 ? 4.918 -31.274 9.273 1.00 84.19 203 TRP A C 1
ATOM 1512 O O . TRP A 1 203 ? 4.227 -32.292 9.304 1.00 84.19 203 TRP A O 1
ATOM 1522 N N . PHE A 1 204 ? 5.907 -31.036 10.130 1.00 85.31 204 PHE A N 1
ATOM 1523 C CA . PHE A 1 204 ? 6.351 -31.943 11.183 1.00 85.31 204 PHE A CA 1
ATOM 1524 C C . PHE A 1 204 ? 6.236 -31.222 12.537 1.00 85.31 204 PHE A C 1
ATOM 1526 O O . PHE A 1 204 ? 7.071 -30.357 12.827 1.00 85.31 204 PHE A O 1
ATOM 1533 N N . PRO A 1 205 ? 5.199 -31.492 13.351 1.00 84.94 205 PRO A N 1
ATOM 1534 C CA . PRO A 1 205 ? 5.057 -30.882 14.666 1.00 84.94 205 PRO A CA 1
ATOM 1535 C C . PRO A 1 205 ? 6.194 -31.302 15.600 1.00 84.94 205 PRO A C 1
ATOM 1537 O O . PRO A 1 205 ? 6.592 -32.466 15.658 1.00 84.94 205 PRO A O 1
ATOM 1540 N N . ILE A 1 206 ? 6.679 -30.337 16.372 1.00 82.31 206 ILE A N 1
ATOM 1541 C CA . ILE A 1 206 ? 7.550 -30.545 17.523 1.00 82.31 206 ILE A CA 1
ATOM 1542 C C . ILE A 1 206 ? 6.645 -30.576 18.754 1.00 82.31 206 ILE A C 1
ATOM 1544 O O . ILE A 1 206 ? 5.880 -29.638 18.975 1.00 82.31 206 ILE A O 1
ATOM 1548 N N . ALA A 1 207 ? 6.747 -31.632 19.558 1.00 80.31 207 ALA A N 1
ATOM 1549 C CA . ALA A 1 207 ? 6.124 -31.725 20.874 1.00 80.31 207 ALA A CA 1
ATOM 1550 C C . ALA A 1 207 ? 7.008 -32.595 21.776 1.00 80.31 207 ALA A C 1
ATOM 1552 O O . ALA A 1 207 ? 7.018 -33.823 21.659 1.00 80.31 207 ALA A O 1
ATOM 1553 N N . ARG A 1 208 ? 7.815 -31.968 22.641 1.00 80.81 208 ARG A N 1
ATOM 1554 C CA . ARG A 1 208 ? 8.768 -32.684 23.499 1.00 80.81 208 ARG A CA 1
ATOM 1555 C C . ARG A 1 208 ? 8.894 -32.065 24.883 1.00 80.81 208 ARG A C 1
ATOM 1557 O O . ARG A 1 208 ? 9.194 -30.887 25.030 1.00 80.81 208 ARG A O 1
ATOM 1564 N N . ASN A 1 209 ? 8.772 -32.910 25.898 1.00 79.00 209 ASN A N 1
ATOM 1565 C CA . ASN A 1 209 ? 9.105 -32.566 27.273 1.00 79.00 209 ASN A CA 1
ATOM 1566 C C . ASN A 1 209 ? 10.625 -32.658 27.495 1.00 79.00 209 ASN A C 1
ATOM 1568 O O . ASN A 1 209 ? 11.217 -33.717 27.286 1.00 79.00 209 ASN A O 1
ATOM 1572 N N . VAL A 1 210 ? 11.240 -31.558 27.929 1.00 78.44 210 VAL A N 1
ATOM 1573 C CA . VAL A 1 210 ? 12.667 -31.433 28.272 1.00 78.44 210 VAL A CA 1
ATOM 1574 C C . VAL A 1 210 ? 12.800 -31.260 29.793 1.00 78.44 210 VAL A C 1
ATOM 1576 O O . VAL A 1 210 ? 12.167 -30.357 30.342 1.00 78.44 210 VAL A O 1
ATOM 1579 N N . PRO A 1 211 ? 13.600 -32.065 30.517 1.00 75.31 211 PRO A N 1
ATOM 1580 C CA . PRO A 1 211 ? 13.724 -31.941 31.972 1.00 75.31 211 PRO A CA 1
ATOM 1581 C C . PRO A 1 211 ? 14.231 -30.563 32.426 1.00 75.31 211 PRO A C 1
ATOM 1583 O O . PRO A 1 211 ? 15.261 -30.083 31.953 1.00 75.31 211 PRO A O 1
ATOM 1586 N N . LEU A 1 212 ? 13.579 -29.949 33.425 1.00 73.25 212 LEU A N 1
ATOM 1587 C CA . LEU A 1 212 ? 14.027 -28.669 34.011 1.00 73.25 212 LEU A CA 1
ATOM 1588 C C . LEU A 1 212 ? 15.430 -28.764 34.647 1.00 73.25 212 LEU A C 1
ATOM 1590 O O . LEU A 1 212 ? 16.096 -27.743 34.820 1.00 73.25 212 LEU A O 1
ATOM 1594 N N . ALA A 1 213 ? 15.890 -29.973 34.985 1.00 71.69 213 ALA A N 1
ATOM 1595 C CA . ALA A 1 213 ? 17.232 -30.218 35.506 1.00 71.69 213 ALA A CA 1
ATOM 1596 C C . ALA A 1 213 ? 18.321 -30.011 34.437 1.00 71.69 213 ALA A C 1
ATOM 1598 O O . ALA A 1 213 ? 19.218 -29.197 34.654 1.00 71.69 213 ALA A O 1
ATOM 1599 N N . SER A 1 214 ? 18.221 -30.680 33.282 1.00 80.69 214 SER A N 1
ATOM 1600 C CA . SER A 1 214 ? 19.192 -30.576 32.181 1.00 80.69 214 SER A CA 1
ATOM 1601 C C . SER A 1 214 ? 19.006 -29.311 31.342 1.00 80.69 214 SER A C 1
ATOM 1603 O O . SER A 1 214 ? 19.992 -28.744 30.876 1.00 80.69 214 SER A O 1
ATOM 1605 N N . GLY A 1 215 ? 17.762 -28.853 31.162 1.00 81.81 215 GLY A N 1
ATOM 1606 C CA . GLY A 1 215 ? 17.421 -27.748 30.265 1.00 81.81 215 GLY A CA 1
ATOM 1607 C C . GLY A 1 215 ? 17.779 -28.028 28.802 1.00 81.81 215 GLY A C 1
ATOM 1608 O O . GLY A 1 215 ? 18.022 -29.171 28.412 1.00 81.81 215 GLY A O 1
ATOM 1609 N N . ILE A 1 216 ? 17.829 -26.964 27.999 1.00 84.94 216 ILE A N 1
ATOM 1610 C CA . ILE A 1 216 ? 18.224 -26.991 26.584 1.00 84.94 216 ILE A CA 1
ATOM 1611 C C . ILE A 1 216 ? 19.008 -25.713 26.237 1.00 84.94 216 ILE A C 1
ATOM 1613 O O . ILE A 1 216 ? 18.712 -24.651 26.785 1.00 84.94 216 ILE A O 1
ATOM 1617 N N . SER A 1 217 ? 20.017 -25.814 25.363 1.00 86.25 217 SER A N 1
ATOM 1618 C CA . SER A 1 217 ? 20.823 -24.670 24.882 1.00 86.25 217 SER A CA 1
ATOM 1619 C C . SER A 1 217 ? 20.839 -24.508 23.358 1.00 86.25 217 SER A C 1
ATOM 1621 O O . SER A 1 217 ? 20.914 -23.388 22.853 1.00 86.25 217 SER A O 1
ATOM 1623 N N . SER A 1 218 ? 20.732 -25.602 22.605 1.00 87.81 218 SER A N 1
ATOM 1624 C CA . SER A 1 218 ? 20.568 -25.570 21.151 1.00 87.81 218 SER A CA 1
ATOM 1625 C C . SER A 1 218 ? 19.966 -26.872 20.621 1.00 87.81 218 SER A C 1
ATOM 1627 O O . SER A 1 218 ? 19.842 -27.850 21.362 1.00 87.81 218 SER A O 1
ATOM 1629 N N . PHE A 1 219 ? 19.602 -26.897 19.338 1.00 90.38 219 PHE A N 1
ATOM 1630 C CA . PHE A 1 219 ? 19.283 -28.128 18.614 1.00 90.38 219 PHE A CA 1
ATOM 1631 C C . PHE A 1 219 ? 19.711 -28.087 17.141 1.00 90.38 219 PHE A C 1
ATOM 1633 O O . PHE A 1 219 ? 19.980 -27.023 16.582 1.00 90.38 219 PHE A O 1
ATOM 1640 N N . THR A 1 220 ? 19.746 -29.258 16.516 1.00 91.00 220 THR A N 1
ATOM 1641 C CA . THR A 1 220 ? 19.915 -29.487 15.075 1.00 91.00 220 THR A CA 1
ATOM 1642 C C . THR A 1 220 ? 18.793 -30.392 14.564 1.00 91.00 220 THR A C 1
ATOM 1644 O O . THR A 1 220 ? 18.124 -31.070 15.350 1.00 91.00 220 THR A O 1
ATOM 1647 N N . VAL A 1 221 ? 18.562 -30.400 13.252 1.00 93.31 221 VAL A N 1
ATOM 1648 C CA . VAL A 1 221 ? 17.467 -31.149 12.615 1.00 93.31 221 VAL A CA 1
ATOM 1649 C C . VAL A 1 221 ? 18.045 -32.132 11.605 1.00 93.31 221 VAL A C 1
ATOM 1651 O O . VAL A 1 221 ? 18.645 -31.719 10.619 1.00 93.31 221 VAL A O 1
ATOM 1654 N N . THR A 1 222 ? 17.835 -33.424 11.819 1.00 93.31 222 THR A N 1
ATOM 1655 C CA . THR A 1 222 ? 18.330 -34.489 10.942 1.00 93.31 222 THR A CA 1
ATOM 1656 C C . THR A 1 222 ? 17.194 -35.014 10.060 1.00 93.31 222 THR A C 1
ATOM 1658 O O . THR A 1 222 ? 16.281 -35.690 10.540 1.00 93.31 222 THR A O 1
ATOM 1661 N N . GLU A 1 223 ? 17.240 -34.718 8.761 1.00 91.56 223 GLU A N 1
ATOM 1662 C CA . GLU A 1 223 ? 16.371 -35.328 7.749 1.00 91.56 223 GLU A CA 1
ATOM 1663 C C . GLU A 1 223 ? 16.938 -36.682 7.328 1.00 91.56 223 GLU A C 1
ATOM 1665 O O . GLU A 1 223 ? 18.096 -36.774 6.925 1.00 91.56 223 GLU A O 1
ATOM 1670 N N . ARG A 1 224 ? 16.114 -37.732 7.381 1.00 89.94 224 ARG A N 1
ATOM 1671 C CA . ARG A 1 224 ? 16.441 -39.076 6.894 1.00 89.94 224 ARG A CA 1
ATOM 1672 C C . ARG A 1 224 ? 15.591 -39.372 5.662 1.00 89.94 224 ARG A C 1
ATOM 1674 O O . ARG A 1 224 ? 14.368 -39.226 5.714 1.00 89.94 224 ARG A O 1
ATOM 1681 N N . ARG A 1 225 ? 16.213 -39.810 4.567 1.00 86.69 225 ARG A N 1
ATOM 1682 C CA . ARG A 1 225 ? 15.533 -40.114 3.296 1.00 86.69 225 ARG A CA 1
ATOM 1683 C C . ARG A 1 225 ? 15.399 -41.613 3.052 1.00 86.69 225 ARG A C 1
ATOM 1685 O O . ARG A 1 225 ? 16.092 -42.428 3.657 1.00 86.69 225 ARG A O 1
ATOM 1692 N N . THR A 1 226 ? 14.468 -41.988 2.178 1.00 87.12 226 THR A N 1
ATOM 1693 C CA . THR A 1 226 ? 14.157 -43.396 1.862 1.00 87.12 226 THR A CA 1
ATOM 1694 C C . THR A 1 226 ? 15.240 -44.107 1.048 1.00 87.12 226 THR A C 1
ATOM 1696 O O . THR A 1 226 ? 15.213 -45.328 0.946 1.00 87.12 226 THR A O 1
ATOM 1699 N N . ASP A 1 227 ? 16.196 -43.364 0.488 1.00 87.12 227 ASP A N 1
ATOM 1700 C CA . ASP A 1 227 ? 17.414 -43.884 -0.147 1.00 87.12 227 ASP A CA 1
ATOM 1701 C C . ASP A 1 227 ? 18.523 -44.251 0.866 1.00 87.12 227 ASP A C 1
ATOM 1703 O O . ASP A 1 227 ? 19.572 -44.762 0.478 1.00 87.12 227 ASP A O 1
ATOM 1707 N N . GLY A 1 228 ? 18.297 -44.007 2.162 1.00 84.69 228 GLY A N 1
ATOM 1708 C CA . GLY A 1 228 ? 19.269 -44.225 3.235 1.00 84.69 228 GLY A CA 1
ATOM 1709 C C . GLY A 1 228 ? 20.202 -43.037 3.495 1.00 84.69 228 GLY A C 1
ATOM 1710 O O . GLY A 1 228 ? 20.995 -43.092 4.436 1.00 84.69 228 GLY A O 1
ATOM 1711 N N . THR A 1 229 ? 20.110 -41.951 2.722 1.00 89.25 229 THR A N 1
ATOM 1712 C CA . THR A 1 229 ? 20.863 -40.721 3.001 1.00 89.25 229 THR A CA 1
ATOM 1713 C C . THR A 1 229 ? 20.295 -39.980 4.214 1.00 89.25 229 THR A C 1
ATOM 1715 O O . THR A 1 229 ? 19.137 -40.144 4.611 1.00 89.25 229 THR A O 1
ATOM 1718 N N . SER A 1 230 ? 21.134 -39.167 4.857 1.00 89.31 230 SER A N 1
ATOM 1719 C CA . SER A 1 230 ? 20.731 -38.301 5.967 1.00 89.31 230 SER A CA 1
ATOM 1720 C C . SER A 1 230 ? 21.410 -36.941 5.849 1.00 89.31 230 SER A C 1
ATOM 1722 O O . SER A 1 230 ? 22.600 -36.872 5.549 1.00 89.31 230 SER A O 1
ATOM 1724 N N . THR A 1 231 ? 20.654 -35.866 6.068 1.00 91.06 231 THR A N 1
ATOM 1725 C CA . THR A 1 231 ? 21.124 -34.473 6.003 1.00 91.06 231 THR A CA 1
ATOM 1726 C C . THR A 1 231 ? 20.882 -33.808 7.351 1.00 91.06 231 THR A C 1
ATOM 1728 O O . THR A 1 231 ? 19.754 -33.814 7.840 1.00 91.06 231 THR A O 1
ATOM 1731 N N . VAL A 1 232 ? 21.924 -33.233 7.954 1.00 91.44 232 VAL A N 1
ATOM 1732 C CA . VAL A 1 232 ? 21.797 -32.450 9.190 1.00 91.44 232 VAL A CA 1
ATOM 1733 C C . VAL A 1 232 ? 21.705 -30.972 8.829 1.00 91.44 232 VAL A C 1
ATOM 1735 O O . VAL A 1 232 ? 22.574 -30.438 8.147 1.00 91.44 232 VAL A O 1
ATOM 1738 N N . TYR A 1 233 ? 20.653 -30.320 9.307 1.00 89.19 233 TYR A N 1
ATOM 1739 C CA . TYR A 1 233 ? 20.466 -28.878 9.271 1.00 89.19 233 TYR A CA 1
ATOM 1740 C C . TYR A 1 233 ? 20.844 -28.321 10.644 1.00 89.19 233 TYR A C 1
ATOM 1742 O O . TYR A 1 233 ? 20.182 -28.589 11.652 1.00 89.19 233 TYR A O 1
ATOM 1750 N N . ASP A 1 234 ? 21.942 -27.574 10.683 1.00 83.19 234 ASP A N 1
ATOM 1751 C CA . ASP A 1 234 ? 22.625 -27.145 11.904 1.00 83.19 234 ASP A CA 1
ATOM 1752 C C . ASP A 1 234 ? 22.846 -25.627 11.963 1.00 83.19 234 ASP A C 1
ATOM 1754 O O . ASP A 1 234 ? 23.727 -25.162 12.681 1.00 83.19 234 ASP A O 1
ATOM 1758 N N . ASN A 1 235 ? 22.054 -24.848 11.217 1.00 78.00 235 ASN A N 1
ATOM 1759 C CA . ASN A 1 235 ? 22.173 -23.388 11.156 1.00 78.00 235 ASN A CA 1
ATOM 1760 C C . ASN A 1 235 ? 23.597 -22.920 10.763 1.00 78.00 235 ASN A C 1
ATOM 1762 O O . ASN A 1 235 ? 24.180 -22.058 11.420 1.00 78.00 235 ASN A O 1
ATOM 1766 N N . ASN A 1 236 ? 24.173 -23.526 9.716 1.00 75.44 236 ASN A N 1
ATOM 1767 C CA . ASN A 1 236 ? 25.547 -23.297 9.245 1.00 75.44 236 ASN A CA 1
ATOM 1768 C C . ASN A 1 236 ? 26.606 -23.556 10.340 1.00 75.44 236 ASN A C 1
ATOM 1770 O O . ASN A 1 236 ? 27.497 -22.738 10.574 1.00 75.44 236 ASN A O 1
ATOM 1774 N N . GLY A 1 237 ? 26.489 -24.686 11.038 1.00 75.75 237 GLY A N 1
ATOM 1775 C CA . GLY A 1 237 ? 27.383 -25.099 12.126 1.00 75.75 237 GLY A CA 1
ATOM 1776 C C . GLY A 1 237 ? 27.147 -24.414 13.479 1.00 75.75 237 GLY A C 1
ATOM 1777 O O . GLY A 1 237 ? 27.757 -24.813 14.471 1.00 75.75 237 GLY A O 1
ATOM 1778 N N . ALA A 1 238 ? 26.265 -23.412 13.567 1.00 67.62 238 ALA A N 1
ATOM 1779 C CA . ALA A 1 238 ? 25.989 -22.684 14.812 1.00 67.62 238 ALA A CA 1
ATOM 1780 C C . ALA A 1 238 ? 24.998 -23.399 15.756 1.00 67.62 238 ALA A C 1
ATOM 1782 O O . ALA A 1 238 ? 24.875 -23.028 16.924 1.00 67.62 238 ALA A O 1
ATOM 1783 N N . SER A 1 239 ? 24.292 -24.423 15.261 1.00 80.31 239 SER A N 1
ATOM 1784 C CA . SER A 1 239 ? 23.024 -24.947 15.799 1.00 80.31 239 SER A CA 1
ATOM 1785 C C . SER A 1 239 ? 21.911 -23.885 15.872 1.00 80.31 239 SER A C 1
ATOM 1787 O O . SER A 1 239 ? 22.141 -22.685 15.709 1.00 80.31 239 SER A O 1
ATOM 1789 N N . TYR A 1 240 ? 20.672 -24.308 16.123 1.00 83.69 240 TYR A N 1
ATOM 1790 C CA . TYR A 1 240 ? 19.563 -23.407 16.448 1.00 83.69 240 TYR A CA 1
ATOM 1791 C C . TYR A 1 240 ? 19.589 -23.114 17.959 1.00 83.69 240 TYR A C 1
ATOM 1793 O O . TYR A 1 240 ? 19.294 -24.023 18.740 1.00 83.69 240 TYR A O 1
ATOM 1801 N N . PRO A 1 241 ? 19.987 -21.907 18.411 1.00 81.56 241 PRO A N 1
ATOM 1802 C CA . PRO A 1 241 ? 20.138 -21.611 19.832 1.00 81.56 241 PRO A CA 1
ATOM 1803 C C . PRO A 1 241 ? 18.786 -21.396 20.522 1.00 81.56 241 PRO A C 1
ATOM 1805 O O . PRO A 1 241 ? 17.846 -20.850 19.945 1.00 81.56 241 PRO A O 1
ATOM 1808 N N . ILE A 1 242 ? 18.710 -21.774 21.795 1.00 82.06 242 ILE A N 1
ATOM 1809 C CA . ILE A 1 242 ? 17.554 -21.561 22.672 1.00 82.06 242 ILE A CA 1
ATOM 1810 C C . ILE A 1 242 ? 18.047 -21.304 24.106 1.00 82.06 242 ILE A C 1
ATOM 1812 O O . ILE A 1 242 ? 19.187 -21.610 24.451 1.00 82.06 242 ILE A O 1
ATOM 1816 N N . GLN A 1 243 ? 17.223 -20.688 24.953 1.00 82.88 243 GLN A N 1
ATOM 1817 C CA . GLN A 1 243 ? 17.592 -20.365 26.333 1.00 82.88 243 GLN A CA 1
ATOM 1818 C C . GLN A 1 243 ? 16.456 -20.690 27.305 1.00 82.88 243 GLN A C 1
ATOM 1820 O O . GLN A 1 243 ? 15.289 -20.493 26.978 1.00 82.88 243 GLN A O 1
ATOM 1825 N N . ASP A 1 244 ? 16.815 -21.157 28.504 1.00 83.62 244 ASP A N 1
ATOM 1826 C CA . ASP A 1 244 ? 15.891 -21.418 29.616 1.00 83.62 244 ASP A CA 1
ATOM 1827 C C . ASP A 1 244 ? 16.160 -20.535 30.850 1.00 83.62 244 ASP A C 1
ATOM 1829 O O . ASP A 1 244 ? 15.802 -20.859 31.975 1.00 83.62 244 ASP A O 1
ATOM 1833 N N . ALA A 1 245 ? 16.840 -19.406 30.666 1.00 86.62 245 ALA A N 1
ATOM 1834 C CA . ALA A 1 245 ? 17.186 -18.489 31.745 1.00 86.62 245 ALA A CA 1
ATOM 1835 C C . ALA A 1 245 ? 16.024 -17.565 32.146 1.00 86.62 245 ALA A C 1
ATOM 1837 O O . ALA A 1 245 ? 15.912 -17.214 33.324 1.00 86.62 245 ALA A O 1
ATOM 1838 N N . VAL A 1 246 ? 15.185 -17.155 31.188 1.00 89.06 246 VAL A N 1
ATOM 1839 C CA . VAL A 1 246 ? 14.059 -16.232 31.401 1.00 89.06 246 VAL A CA 1
ATOM 1840 C C . VAL A 1 246 ? 12.890 -16.538 30.458 1.00 89.06 246 VAL A C 1
ATOM 1842 O O . VAL A 1 246 ? 13.102 -16.772 29.271 1.00 89.06 246 VAL A O 1
ATOM 1845 N N . PHE A 1 247 ? 11.661 -16.512 30.986 1.00 87.44 247 PHE A N 1
ATOM 1846 C CA . PHE A 1 247 ? 10.419 -16.750 30.239 1.00 87.44 247 PHE A CA 1
ATOM 1847 C C . PHE A 1 247 ? 9.277 -15.830 30.694 1.00 87.44 247 PHE A C 1
ATOM 1849 O O . PHE A 1 247 ? 8.961 -15.775 31.888 1.00 87.44 247 PHE A O 1
ATOM 1856 N N . LEU A 1 248 ? 8.556 -15.214 29.757 1.00 90.50 248 LEU A N 1
ATOM 1857 C CA . LEU A 1 248 ? 7.265 -14.568 30.012 1.00 90.50 248 LEU A CA 1
ATOM 1858 C C . LEU A 1 248 ? 6.233 -15.578 30.549 1.00 90.50 248 LEU A C 1
ATOM 1860 O O . LEU A 1 248 ? 5.855 -16.535 29.872 1.00 90.50 248 LEU A O 1
ATOM 1864 N N . GLN A 1 249 ? 5.684 -15.335 31.741 1.00 88.31 249 GLN A N 1
ATOM 1865 C CA . GLN A 1 249 ? 4.525 -16.076 32.243 1.00 88.31 249 GLN A CA 1
ATOM 1866 C C . GLN A 1 249 ? 3.244 -15.447 31.681 1.00 88.31 249 GLN A C 1
ATOM 1868 O O . GLN A 1 249 ? 2.584 -14.647 32.348 1.00 88.31 249 GLN A O 1
ATOM 1873 N N . ARG A 1 250 ? 2.896 -15.808 30.434 1.00 83.75 250 ARG A N 1
ATOM 1874 C CA . ARG A 1 250 ? 1.784 -15.219 29.656 1.00 83.75 250 ARG A CA 1
ATOM 1875 C C . ARG A 1 250 ? 0.473 -15.106 30.442 1.00 83.75 250 ARG A C 1
ATOM 1877 O O . ARG A 1 250 ? -0.158 -14.063 30.392 1.00 83.75 250 ARG A O 1
ATOM 1884 N N . TYR A 1 251 ? 0.082 -16.146 31.180 1.00 83.06 251 TYR A N 1
ATOM 1885 C CA . TYR A 1 251 ? -1.172 -16.168 31.949 1.00 83.06 251 TYR A CA 1
ATOM 1886 C C . TYR A 1 251 ? -1.120 -15.358 33.255 1.00 83.06 251 TYR A C 1
ATOM 1888 O O . TYR A 1 251 ? -2.149 -14.891 33.733 1.00 83.06 251 TYR A O 1
ATOM 1896 N N . GLN A 1 252 ? 0.072 -15.165 33.825 1.00 87.50 252 GLN A N 1
ATOM 1897 C CA . GLN A 1 252 ? 0.316 -14.305 34.992 1.00 87.50 252 GLN A CA 1
ATOM 1898 C C . GLN A 1 252 ? 0.616 -12.850 34.571 1.00 87.50 252 GLN A C 1
ATOM 1900 O O . GLN A 1 252 ? 0.965 -12.023 35.411 1.00 87.50 252 GLN A O 1
ATOM 1905 N N . SER A 1 253 ? 0.504 -12.546 33.277 1.00 90.56 253 SER A N 1
ATOM 1906 C CA . SER A 1 253 ? 0.718 -11.230 32.679 1.00 90.56 253 SER A CA 1
ATOM 1907 C C . SER A 1 253 ? -0.575 -10.768 32.008 1.00 90.56 253 SER A C 1
ATOM 1909 O O . SER A 1 253 ? -1.342 -11.585 31.499 1.00 90.56 253 SER A O 1
ATOM 1911 N N . CYS A 1 254 ? -0.846 -9.468 32.013 1.00 88.75 254 CYS A N 1
ATOM 1912 C CA . CYS A 1 254 ? -2.108 -8.926 31.519 1.00 88.75 254 CYS A CA 1
ATOM 1913 C C . CYS A 1 254 ? -1.963 -7.498 30.994 1.00 88.75 254 CYS A C 1
ATOM 1915 O O . CYS A 1 254 ? -1.108 -6.749 31.462 1.00 88.75 254 CYS A O 1
ATOM 1917 N N . LEU A 1 255 ? -2.824 -7.136 30.042 1.00 89.50 255 LEU A N 1
ATOM 1918 C CA . LEU A 1 255 ? -2.966 -5.798 29.466 1.00 89.50 255 LEU A CA 1
ATOM 1919 C C . LEU A 1 255 ? -4.456 -5.437 29.425 1.00 89.50 255 LEU A C 1
ATOM 1921 O O . LEU A 1 255 ? -5.230 -6.040 28.678 1.00 89.50 255 LEU A O 1
ATOM 1925 N N . LEU A 1 256 ? -4.852 -4.410 30.175 1.00 82.88 256 LEU A N 1
ATOM 1926 C CA . LEU A 1 256 ? -6.170 -3.800 30.048 1.00 82.88 256 LEU A CA 1
ATOM 1927 C C . LEU A 1 256 ? -6.144 -2.809 28.877 1.00 82.88 256 LEU A C 1
ATOM 1929 O O . LEU A 1 256 ? -5.696 -1.669 29.004 1.00 82.88 256 LEU A O 1
ATOM 1933 N N . GLN A 1 257 ? -6.597 -3.275 27.713 1.00 74.94 257 GLN A N 1
ATOM 1934 C CA . GLN A 1 257 ? -6.424 -2.588 26.425 1.00 74.94 257 GLN A CA 1
ATOM 1935 C C . GLN A 1 257 ? -6.959 -1.145 26.420 1.00 74.94 257 GLN A C 1
ATOM 1937 O O . GLN A 1 257 ? -6.317 -0.262 25.858 1.00 74.94 257 GLN A O 1
ATOM 1942 N N . SER A 1 258 ? -8.083 -0.895 27.102 1.00 69.50 258 SER A N 1
ATOM 1943 C CA . SER A 1 258 ? -8.753 0.411 27.185 1.00 69.50 258 SER A CA 1
ATOM 1944 C C . SER A 1 258 ? -8.006 1.478 27.992 1.00 69.50 258 SER A C 1
ATOM 1946 O O . SER A 1 258 ? -8.287 2.660 27.824 1.00 69.50 258 SER A O 1
ATOM 1948 N N . SER A 1 259 ? -7.069 1.092 28.864 1.00 78.19 259 SER A N 1
ATOM 1949 C CA . SER A 1 259 ? -6.300 2.025 29.704 1.00 78.19 259 SER A CA 1
ATOM 1950 C C . SER A 1 259 ? -4.786 1.925 29.519 1.00 78.19 259 SER A C 1
ATOM 1952 O O . SER A 1 259 ? -4.059 2.790 29.997 1.00 78.19 259 SER A O 1
ATOM 1954 N N . GLY A 1 260 ? -4.292 0.866 28.868 1.00 81.81 260 GLY A N 1
ATOM 1955 C CA . GLY A 1 260 ? -2.864 0.560 28.768 1.00 81.81 260 GLY A CA 1
ATOM 1956 C C . GLY A 1 260 ? -2.249 -0.006 30.053 1.00 81.81 260 GLY A C 1
ATOM 1957 O O . GLY A 1 260 ? -1.054 -0.314 30.060 1.00 81.81 260 GLY A O 1
ATOM 1958 N N . VAL A 1 261 ? -3.030 -0.171 31.131 1.00 89.81 261 VAL A N 1
ATOM 1959 C CA . VAL A 1 261 ? -2.552 -0.759 32.392 1.00 89.81 261 VAL A CA 1
ATOM 1960 C C . VAL A 1 261 ? -2.097 -2.192 32.131 1.00 89.81 261 VAL A C 1
ATOM 1962 O O . VAL A 1 261 ? -2.874 -3.037 31.687 1.00 89.81 261 VAL A O 1
ATOM 1965 N N . THR A 1 262 ? -0.821 -2.451 32.390 1.00 92.44 262 THR A N 1
ATOM 1966 C CA . THR A 1 262 ? -0.124 -3.684 32.026 1.00 92.44 262 THR A CA 1
ATOM 1967 C C . THR A 1 262 ? 0.630 -4.227 33.227 1.00 92.44 262 THR A C 1
ATOM 1969 O O . THR A 1 262 ? 1.372 -3.491 33.874 1.00 92.44 262 THR A O 1
ATOM 1972 N N . THR A 1 263 ? 0.493 -5.523 33.497 1.00 94.56 263 THR A N 1
ATOM 1973 C CA . THR A 1 263 ? 1.359 -6.252 34.430 1.00 94.56 263 THR A CA 1
ATOM 1974 C C . THR A 1 263 ? 2.128 -7.310 33.656 1.00 94.56 263 THR A C 1
ATOM 1976 O O . THR A 1 263 ? 1.525 -8.152 32.989 1.00 94.56 263 THR A O 1
ATOM 1979 N N . LEU A 1 264 ? 3.455 -7.272 33.747 1.00 94.88 264 LEU A N 1
ATOM 1980 C CA . LEU A 1 264 ? 4.350 -8.258 33.150 1.00 94.88 264 LEU A CA 1
ATOM 1981 C C . LEU A 1 264 ? 4.935 -9.123 34.263 1.00 94.88 264 LEU A C 1
ATOM 1983 O O . LEU A 1 264 ? 5.576 -8.600 35.174 1.00 94.88 264 LEU A O 1
ATOM 1987 N N . THR A 1 265 ? 4.733 -10.437 34.168 1.00 94.00 265 THR A N 1
ATOM 1988 C CA . THR A 1 265 ? 5.291 -11.437 35.085 1.00 94.00 265 THR A CA 1
ATOM 1989 C C . THR A 1 265 ? 6.185 -12.397 34.313 1.00 94.00 265 THR A C 1
ATOM 1991 O O . THR A 1 265 ? 5.775 -12.971 33.304 1.00 94.00 265 THR A O 1
ATOM 1994 N N . ALA A 1 266 ? 7.394 -12.628 34.808 1.00 93.69 266 ALA A N 1
ATOM 1995 C CA . ALA A 1 266 ? 8.381 -13.515 34.210 1.00 93.69 266 ALA A CA 1
ATOM 1996 C C . ALA A 1 266 ? 8.875 -14.562 35.210 1.00 93.69 266 ALA A C 1
ATOM 1998 O O . ALA A 1 266 ? 8.885 -14.327 36.416 1.00 93.69 266 ALA A O 1
ATOM 1999 N N . ALA A 1 267 ? 9.304 -15.714 34.703 1.00 91.19 267 ALA A N 1
ATOM 2000 C CA . ALA A 1 267 ? 10.044 -16.717 35.455 1.00 91.19 267 ALA A CA 1
ATOM 2001 C C . ALA A 1 267 ? 11.525 -16.613 35.072 1.00 91.19 267 ALA A C 1
ATOM 2003 O O . ALA A 1 267 ? 11.858 -16.700 33.892 1.00 91.19 267 ALA A O 1
ATOM 2004 N N . VAL A 1 268 ? 12.398 -16.428 36.061 1.00 93.12 268 VAL A N 1
ATOM 2005 C CA . VAL A 1 268 ? 13.854 -16.293 35.900 1.00 93.12 268 VAL A CA 1
ATOM 2006 C C . VAL A 1 268 ? 14.538 -17.404 36.687 1.00 93.12 268 VAL A C 1
ATOM 2008 O O . VAL A 1 268 ? 14.197 -17.643 37.844 1.00 93.12 268 VAL A O 1
ATOM 2011 N N . ARG A 1 269 ? 15.478 -18.115 36.068 1.00 90.69 269 ARG A N 1
ATOM 2012 C CA . ARG A 1 269 ? 16.145 -19.284 36.666 1.00 90.69 269 ARG A CA 1
ATOM 2013 C C . ARG A 1 269 ? 16.906 -18.890 37.946 1.00 90.69 269 ARG A C 1
ATOM 2015 O O . ARG A 1 269 ? 17.509 -17.820 38.005 1.00 90.69 269 ARG A O 1
ATOM 2022 N N . ASN A 1 270 ? 16.856 -19.716 38.995 1.00 88.25 270 ASN A N 1
ATOM 2023 C CA . ASN A 1 270 ? 17.283 -19.332 40.355 1.00 88.25 270 ASN A CA 1
ATOM 2024 C C . ASN A 1 270 ? 18.759 -18.920 40.469 1.00 88.25 270 ASN A C 1
ATOM 2026 O O . ASN A 1 270 ? 19.080 -18.032 41.251 1.00 88.25 270 ASN A O 1
ATOM 2030 N N . ASP A 1 271 ? 19.645 -19.519 39.674 1.00 86.94 271 ASP A N 1
ATOM 2031 C CA . ASP A 1 271 ? 21.069 -19.158 39.569 1.00 86.94 271 ASP A CA 1
ATOM 2032 C C . ASP A 1 271 ? 21.305 -17.759 38.967 1.00 86.94 271 ASP A C 1
ATOM 2034 O O . ASP A 1 271 ? 22.409 -17.226 39.033 1.00 86.94 271 ASP A O 1
ATOM 2038 N N . ARG A 1 272 ? 20.258 -17.151 38.397 1.00 89.56 272 ARG A N 1
ATOM 2039 C CA . ARG A 1 272 ? 20.252 -15.822 37.775 1.00 89.56 272 ARG A CA 1
ATOM 2040 C C . ARG A 1 272 ? 19.299 -14.840 38.464 1.00 89.56 272 ARG A C 1
ATOM 2042 O O . ARG A 1 272 ? 19.195 -13.694 38.037 1.00 89.56 272 ARG A O 1
ATOM 2049 N N . ALA A 1 273 ? 18.638 -15.253 39.548 1.00 86.81 273 ALA A N 1
ATOM 2050 C CA . ALA A 1 273 ? 17.664 -14.442 40.283 1.00 86.81 273 ALA A CA 1
ATOM 2051 C C . ALA A 1 273 ? 18.287 -13.329 41.158 1.00 86.81 273 ALA A C 1
ATOM 2053 O O . ALA A 1 273 ? 17.551 -12.576 41.790 1.00 86.81 273 ALA A O 1
ATOM 2054 N N . GLU A 1 274 ? 19.620 -13.210 41.184 1.00 87.50 274 GLU A N 1
ATOM 2055 C CA . GLU A 1 274 ? 20.346 -12.059 41.750 1.00 87.50 274 GLU A CA 1
ATOM 2056 C C . GLU A 1 274 ? 20.781 -11.035 40.677 1.00 87.50 274 GLU A C 1
ATOM 2058 O O . GLU A 1 274 ? 21.335 -9.988 41.009 1.00 87.50 274 GLU A O 1
ATOM 2063 N N . LEU A 1 275 ? 20.563 -11.320 39.385 1.00 91.25 275 LEU A N 1
ATOM 2064 C CA . LEU A 1 275 ? 20.854 -10.385 38.293 1.00 91.25 275 LEU A CA 1
ATOM 2065 C C . LEU A 1 275 ? 19.683 -9.405 38.100 1.00 91.25 275 LEU A C 1
ATOM 2067 O O . LEU A 1 275 ? 18.535 -9.799 38.312 1.00 91.25 275 LEU A O 1
ATOM 2071 N N . PRO A 1 276 ? 19.921 -8.166 37.624 1.00 91.50 276 PRO A N 1
ATOM 2072 C CA . PRO A 1 276 ? 18.844 -7.247 37.267 1.00 91.50 276 PRO A CA 1
ATOM 2073 C C . PRO A 1 276 ? 17.897 -7.860 36.227 1.00 91.50 276 PRO A C 1
ATOM 2075 O O . PRO A 1 276 ? 18.337 -8.319 35.164 1.00 91.50 276 PRO A O 1
ATOM 2078 N N . VAL A 1 277 ? 16.598 -7.847 36.538 1.00 95.69 277 VAL A N 1
ATOM 2079 C CA . VAL A 1 277 ? 15.520 -8.332 35.666 1.00 95.69 277 VAL A CA 1
ATOM 2080 C C . VAL A 1 277 ? 14.722 -7.132 35.176 1.00 95.69 277 VAL A C 1
ATOM 2082 O O . VAL A 1 277 ? 14.245 -6.345 35.991 1.00 95.69 277 VAL A O 1
ATOM 2085 N N . ARG A 1 278 ? 14.591 -6.966 33.857 1.00 95.38 278 ARG A N 1
ATOM 2086 C CA . ARG A 1 278 ? 14.003 -5.766 33.237 1.00 95.38 278 ARG A CA 1
ATOM 2087 C C . ARG A 1 278 ? 13.005 -6.107 32.143 1.00 95.38 278 ARG A C 1
ATOM 2089 O O . ARG A 1 278 ? 13.209 -7.068 31.413 1.00 95.38 278 ARG A O 1
ATOM 2096 N N . ALA A 1 279 ? 11.973 -5.286 31.991 1.00 94.81 279 ALA A N 1
ATOM 2097 C CA . ALA A 1 279 ? 11.155 -5.225 30.790 1.00 94.81 279 ALA A CA 1
ATOM 2098 C C . ALA A 1 279 ? 11.584 -4.015 29.958 1.00 94.81 279 ALA A C 1
ATOM 2100 O O . ALA A 1 279 ? 11.724 -2.917 30.498 1.00 94.81 279 ALA A O 1
ATOM 2101 N N . ILE A 1 280 ? 11.761 -4.205 28.655 1.00 92.56 280 ILE A N 1
ATOM 2102 C CA . ILE A 1 280 ? 11.899 -3.123 27.677 1.00 92.56 280 ILE A CA 1
ATOM 2103 C C . ILE A 1 280 ? 10.639 -3.166 26.817 1.00 92.56 280 ILE A C 1
ATOM 2105 O O . ILE A 1 280 ? 10.412 -4.151 26.125 1.00 92.56 280 ILE A O 1
ATOM 2109 N N . ILE A 1 281 ? 9.794 -2.138 26.901 1.00 92.38 281 ILE A N 1
ATOM 2110 C CA . ILE A 1 281 ? 8.514 -2.049 26.187 1.00 92.38 281 ILE A CA 1
ATOM 2111 C C . ILE A 1 281 ? 8.643 -1.000 25.084 1.00 92.38 281 ILE A C 1
ATOM 2113 O O . ILE A 1 281 ? 8.809 0.181 25.381 1.00 92.38 281 ILE A O 1
ATOM 2117 N N . SER A 1 282 ? 8.520 -1.409 23.825 1.00 91.25 282 SER A N 1
ATOM 2118 C CA . SER A 1 282 ? 8.504 -0.523 22.659 1.00 91.25 282 SER A CA 1
ATOM 2119 C C . SER A 1 282 ? 7.064 -0.282 22.204 1.00 91.25 282 SER A C 1
ATOM 2121 O O . SER A 1 282 ? 6.352 -1.213 21.831 1.00 91.25 282 SER A O 1
ATOM 2123 N N . TYR A 1 283 ? 6.608 0.969 22.260 1.00 89.75 283 TYR A N 1
ATOM 2124 C CA . TYR A 1 283 ? 5.203 1.357 22.105 1.00 89.75 283 TYR A CA 1
ATOM 2125 C C . TYR A 1 283 ? 5.032 2.571 21.184 1.00 89.75 283 TYR A C 1
ATOM 2127 O O . TYR A 1 283 ? 5.945 3.378 20.997 1.00 89.75 283 TYR A O 1
ATOM 2135 N N . LYS A 1 284 ? 3.840 2.706 20.596 1.00 84.25 284 LYS A N 1
ATOM 2136 C CA . LYS A 1 284 ? 3.526 3.763 19.628 1.00 84.25 284 LYS A CA 1
ATOM 2137 C C . LYS A 1 284 ? 2.778 4.924 20.284 1.00 84.25 284 LYS A C 1
ATOM 2139 O O . LYS A 1 284 ? 1.772 4.697 20.953 1.00 84.25 284 LYS A O 1
ATOM 2144 N N . THR A 1 285 ? 3.207 6.158 20.027 1.00 81.75 285 THR A N 1
ATOM 2145 C CA . THR A 1 285 ? 2.446 7.381 20.332 1.00 81.75 285 THR A CA 1
ATOM 2146 C C . THR A 1 285 ? 1.982 8.041 19.035 1.00 81.75 285 THR A C 1
ATOM 2148 O O . THR A 1 285 ? 2.755 8.199 18.090 1.00 81.75 285 THR A O 1
ATOM 2151 N N . THR A 1 286 ? 0.710 8.434 18.961 1.00 74.12 286 THR A N 1
ATOM 2152 C CA . THR A 1 286 ? 0.220 9.274 17.856 1.00 74.12 286 THR A CA 1
ATOM 2153 C C . THR A 1 286 ? 0.971 10.612 17.857 1.00 74.12 286 THR A C 1
ATOM 2155 O O . THR A 1 286 ? 1.141 11.216 18.914 1.00 74.12 286 THR A O 1
ATOM 2158 N N . GLN A 1 287 ? 1.421 11.070 16.687 1.00 63.31 287 GLN A N 1
ATOM 2159 C CA . GLN A 1 287 ? 2.144 12.334 16.523 1.00 63.31 287 GLN A CA 1
ATOM 2160 C C . GLN A 1 287 ? 1.250 13.380 15.855 1.00 63.31 287 GLN A C 1
ATOM 2162 O O . GLN A 1 287 ? 0.720 13.145 14.769 1.00 63.31 287 GLN A O 1
ATOM 2167 N N . THR A 1 288 ? 1.121 14.559 16.460 1.00 53.81 288 THR A N 1
ATOM 2168 C CA . THR A 1 288 ? 0.432 15.693 15.831 1.00 53.81 288 THR A CA 1
ATOM 2169 C C . THR A 1 288 ? 1.164 16.088 14.546 1.00 53.81 288 THR A C 1
ATOM 2171 O O . THR A 1 288 ? 2.350 16.405 14.586 1.00 53.81 288 THR A O 1
ATOM 2174 N N . GLY A 1 289 ? 0.473 16.047 13.404 1.00 43.59 289 GLY A N 1
ATOM 2175 C CA . GLY A 1 289 ? 1.063 16.344 12.092 1.00 43.59 289 GLY A CA 1
ATOM 2176 C C . GLY A 1 289 ? 1.816 15.186 11.418 1.00 43.59 289 GLY A C 1
ATOM 2177 O O . GLY A 1 289 ? 2.448 15.415 10.392 1.00 43.59 289 GLY A O 1
ATOM 2178 N N . SER A 1 290 ? 1.753 13.951 11.935 1.00 51.56 290 SER A N 1
ATOM 2179 C CA . SER A 1 290 ? 2.300 12.769 11.248 1.00 51.56 290 SER A CA 1
ATOM 2180 C C . SER A 1 290 ? 1.354 11.571 11.327 1.00 51.56 290 SER A C 1
ATOM 2182 O O . SER A 1 290 ? 1.038 11.077 12.409 1.00 51.56 290 SER A O 1
ATOM 2184 N N . VAL A 1 291 ? 0.977 11.039 10.159 1.00 52.91 291 VAL A N 1
ATOM 2185 C CA . VAL A 1 291 ? 0.201 9.789 10.036 1.00 52.91 291 VAL A CA 1
ATOM 2186 C C . VAL A 1 291 ? 0.975 8.554 10.513 1.00 52.91 291 VAL A C 1
ATOM 2188 O O . VAL A 1 291 ? 0.369 7.533 10.832 1.00 52.91 291 VAL A O 1
ATOM 2191 N N . VAL A 1 292 ? 2.306 8.647 10.611 1.00 49.59 292 VAL A N 1
ATOM 2192 C CA . VAL A 1 292 ? 3.163 7.616 11.207 1.00 49.59 292 VAL A CA 1
ATOM 2193 C C . VAL A 1 292 ? 3.312 7.901 12.713 1.00 49.59 292 VAL A C 1
ATOM 2195 O O . VAL A 1 292 ? 3.832 8.966 13.071 1.00 49.59 292 VAL A O 1
ATOM 2198 N N . PRO A 1 293 ? 2.891 6.992 13.616 1.00 68.25 293 PRO A N 1
ATOM 2199 C CA . PRO A 1 293 ? 3.137 7.118 15.055 1.00 68.25 293 PRO A CA 1
ATOM 2200 C C . PRO A 1 293 ? 4.636 7.107 15.391 1.00 68.25 293 PRO A C 1
ATOM 2202 O O . PRO A 1 293 ? 5.405 6.390 14.752 1.00 68.25 293 PRO A O 1
ATOM 2205 N N . ALA A 1 294 ? 5.050 7.835 16.430 1.00 68.75 294 ALA A N 1
ATOM 2206 C CA . ALA A 1 294 ? 6.404 7.716 16.968 1.00 68.75 294 ALA A CA 1
ATOM 2207 C C . ALA A 1 294 ? 6.539 6.386 17.717 1.00 68.75 294 ALA A C 1
ATOM 2209 O O . ALA A 1 294 ? 5.669 6.020 18.512 1.00 68.75 294 ALA A O 1
ATOM 2210 N N . LEU A 1 295 ? 7.643 5.680 17.483 1.00 84.12 295 LEU A N 1
ATOM 2211 C CA . LEU A 1 295 ? 8.042 4.524 18.276 1.00 84.12 295 LEU A CA 1
ATOM 2212 C C . LEU A 1 295 ? 8.897 5.012 19.450 1.00 84.12 295 LEU A C 1
ATOM 2214 O O . LEU A 1 295 ? 9.910 5.676 19.249 1.00 84.12 295 LEU A O 1
ATOM 2218 N N . ASN A 1 296 ? 8.473 4.681 20.663 1.00 85.19 296 ASN A N 1
ATOM 2219 C CA . ASN A 1 296 ? 9.119 5.054 21.918 1.00 85.19 296 ASN A CA 1
ATOM 2220 C C . ASN A 1 296 ? 9.438 3.782 22.706 1.00 85.19 296 ASN A C 1
ATOM 2222 O O . ASN A 1 296 ? 8.797 2.752 22.499 1.00 85.19 296 ASN A O 1
ATOM 2226 N N . THR A 1 297 ? 10.364 3.866 23.658 1.00 89.88 297 THR A N 1
ATOM 2227 C CA . THR A 1 297 ? 10.748 2.728 24.503 1.00 89.88 297 THR A CA 1
ATOM 2228 C C . THR A 1 297 ? 10.684 3.101 25.983 1.00 89.88 297 THR A C 1
ATOM 2230 O O . THR A 1 297 ? 11.090 4.193 26.376 1.00 89.88 297 THR A O 1
ATOM 2233 N N . LEU A 1 298 ? 10.154 2.196 26.806 1.00 89.44 298 LEU A N 1
ATOM 2234 C CA . LEU A 1 298 ? 10.041 2.308 28.260 1.00 89.44 298 LEU A CA 1
ATOM 2235 C C . LEU A 1 298 ? 10.746 1.111 28.909 1.00 89.44 298 LEU A C 1
ATOM 2237 O O . LEU A 1 298 ? 10.321 -0.029 28.727 1.00 89.44 298 LEU A O 1
ATOM 2241 N N . THR A 1 299 ? 11.797 1.375 29.682 1.00 94.50 299 THR A N 1
ATOM 2242 C CA . THR A 1 299 ? 12.532 0.352 30.440 1.00 94.50 299 THR A CA 1
ATOM 2243 C C . THR A 1 299 ? 12.078 0.354 31.897 1.00 94.50 299 THR A C 1
ATOM 2245 O O . THR A 1 299 ? 11.987 1.416 32.509 1.00 94.50 299 THR A O 1
ATOM 2248 N N . LEU A 1 300 ? 11.803 -0.827 32.451 1.00 94.31 300 LEU A N 1
ATOM 2249 C CA . LEU A 1 300 ? 11.288 -1.023 33.809 1.00 94.31 300 LEU A CA 1
ATOM 2250 C C . LEU A 1 300 ? 12.033 -2.165 34.501 1.00 94.31 300 LEU A C 1
ATOM 2252 O O . LEU A 1 300 ? 12.150 -3.246 33.926 1.00 94.31 300 LEU A O 1
ATOM 2256 N N . ASP A 1 301 ? 12.473 -1.971 35.742 1.00 95.31 301 ASP A N 1
ATOM 2257 C CA . ASP A 1 301 ? 12.971 -3.063 36.585 1.00 95.31 301 ASP A CA 1
ATOM 2258 C C . ASP A 1 301 ? 11.800 -3.875 37.169 1.00 95.31 301 ASP A C 1
ATOM 2260 O O . ASP A 1 301 ? 10.793 -3.315 37.611 1.00 95.31 301 ASP A O 1
ATOM 2264 N N . LEU A 1 302 ? 11.916 -5.206 37.178 1.00 95.56 302 LEU A N 1
ATOM 2265 C CA . LEU A 1 302 ? 10.913 -6.092 37.770 1.00 95.56 302 LEU A CA 1
ATOM 2266 C C . LEU A 1 302 ? 11.232 -6.360 39.241 1.00 95.56 302 LEU A C 1
ATOM 2268 O O . LEU A 1 302 ? 12.360 -6.683 39.613 1.00 95.56 302 LEU A O 1
ATOM 2272 N N . THR A 1 303 ? 10.201 -6.308 40.080 1.00 94.88 303 THR A N 1
ATOM 2273 C CA . THR A 1 303 ? 10.310 -6.661 41.498 1.00 94.88 303 THR A CA 1
ATOM 2274 C C . THR A 1 303 ? 10.367 -8.179 41.657 1.00 94.88 303 THR A C 1
ATOM 2276 O O . THR A 1 303 ? 9.581 -8.908 41.047 1.00 94.88 303 THR A O 1
ATOM 2279 N N . ARG A 1 304 ? 11.291 -8.663 42.493 1.00 93.56 304 ARG A N 1
ATOM 2280 C CA . ARG A 1 304 ? 11.451 -10.087 42.815 1.00 93.56 304 ARG A CA 1
ATOM 2281 C C . ARG A 1 304 ? 10.270 -10.598 43.644 1.00 93.56 304 ARG A C 1
ATOM 2283 O O . ARG A 1 304 ? 9.932 -10.017 44.672 1.00 93.56 304 ARG A O 1
ATOM 2290 N N . GLY A 1 305 ? 9.669 -11.694 43.197 1.00 88.81 305 GLY A N 1
ATOM 2291 C CA . GLY A 1 305 ? 8.540 -12.374 43.826 1.00 88.81 305 GLY A CA 1
ATOM 2292 C C . GLY A 1 305 ? 8.896 -13.783 44.328 1.00 88.81 305 GLY A C 1
ATOM 2293 O O . GLY A 1 305 ? 10.071 -14.089 44.551 1.00 88.81 305 GLY A O 1
ATOM 2294 N N . PRO A 1 306 ? 7.894 -14.657 44.541 1.00 85.31 306 PRO A N 1
ATOM 2295 C CA . PRO A 1 306 ? 8.111 -16.010 45.046 1.00 85.31 306 PRO A CA 1
ATOM 2296 C C . PRO A 1 306 ? 8.768 -16.923 44.003 1.00 85.31 306 PRO A C 1
ATOM 2298 O O . PRO A 1 306 ? 8.604 -16.751 42.795 1.00 85.31 306 PRO A O 1
ATOM 2301 N N . CYS A 1 307 ? 9.475 -17.944 44.478 1.00 81.62 307 CYS A N 1
ATOM 2302 C CA . CYS A 1 307 ? 10.002 -19.016 43.639 1.00 81.62 307 CYS A CA 1
ATOM 2303 C C . CYS A 1 307 ? 8.969 -20.122 43.383 1.00 81.62 307 CYS A C 1
ATOM 2305 O O . CYS A 1 307 ? 7.976 -20.236 44.098 1.00 81.62 307 CYS A O 1
ATOM 2307 N N . ILE A 1 308 ? 9.222 -20.936 42.357 1.00 75.94 308 ILE A N 1
ATOM 2308 C CA . ILE A 1 308 ? 8.547 -22.201 42.058 1.00 75.94 308 ILE A CA 1
ATOM 2309 C C . ILE A 1 308 ? 9.619 -23.157 41.506 1.00 75.94 308 ILE A C 1
ATOM 2311 O O . ILE A 1 308 ? 10.005 -23.066 40.338 1.00 75.94 308 ILE A O 1
ATOM 2315 N N . GLY A 1 309 ? 10.131 -24.067 42.340 1.00 77.56 309 GLY A N 1
ATOM 2316 C CA . GLY A 1 309 ? 11.185 -25.002 41.937 1.00 77.56 309 GLY A CA 1
ATOM 2317 C C . GLY A 1 309 ? 12.462 -24.263 41.499 1.00 77.56 309 GLY A C 1
ATOM 2318 O O . GLY A 1 309 ? 12.950 -23.427 42.267 1.00 77.56 309 GLY A O 1
ATOM 2319 N N . PRO A 1 310 ? 13.025 -24.534 40.302 1.00 80.62 310 PRO A N 1
ATOM 2320 C CA . PRO A 1 310 ? 14.275 -23.926 39.838 1.00 80.62 310 PRO A CA 1
ATOM 2321 C C . PRO A 1 310 ? 14.143 -22.492 39.288 1.00 80.62 310 PRO A C 1
ATOM 2323 O O . PRO A 1 310 ? 15.131 -21.962 38.780 1.00 80.62 310 PRO A O 1
ATOM 2326 N N . TYR A 1 311 ? 12.972 -21.849 39.397 1.00 87.62 311 TYR A N 1
ATOM 2327 C CA . TYR A 1 311 ? 12.734 -20.478 38.922 1.00 87.62 311 TYR A CA 1
ATOM 2328 C C . TYR A 1 311 ? 12.183 -19.570 40.026 1.00 87.62 311 TYR A C 1
ATOM 2330 O O . TYR A 1 311 ? 11.376 -19.985 40.855 1.00 87.62 311 TYR A O 1
ATOM 2338 N N . THR A 1 312 ? 12.578 -18.302 39.985 1.00 90.56 312 THR A N 1
ATOM 2339 C CA . THR A 1 312 ? 12.042 -17.188 40.767 1.00 90.56 312 THR A CA 1
ATOM 2340 C C . THR A 1 312 ? 11.121 -16.362 39.874 1.00 90.56 312 THR A C 1
ATOM 2342 O O . THR A 1 312 ? 11.494 -16.028 38.749 1.00 90.56 312 THR A O 1
ATOM 2345 N N . LEU A 1 313 ? 9.914 -16.038 40.342 1.00 92.25 313 LEU A N 1
ATOM 2346 C CA . LEU A 1 313 ? 9.031 -15.124 39.622 1.00 92.25 313 LEU A CA 1
ATOM 2347 C C . LEU A 1 313 ? 9.456 -13.673 39.856 1.00 92.25 313 LEU A C 1
ATOM 2349 O O . LEU A 1 313 ? 9.866 -13.299 40.951 1.00 92.25 313 LEU A O 1
ATOM 2353 N N . PHE A 1 314 ? 9.318 -12.856 38.823 1.00 94.56 314 PHE A N 1
ATOM 2354 C CA . PHE A 1 314 ? 9.579 -11.421 38.820 1.00 94.56 314 PHE A CA 1
ATOM 2355 C C . PHE A 1 314 ? 8.384 -10.713 38.186 1.00 94.56 314 PHE A C 1
ATOM 2357 O O . PHE A 1 314 ? 7.828 -11.227 37.216 1.00 94.56 314 PHE A O 1
ATOM 2364 N N . SER A 1 315 ? 7.982 -9.550 38.698 1.00 94.31 315 SER A N 1
ATOM 2365 C CA . SER A 1 315 ? 6.811 -8.826 38.184 1.00 94.31 315 SER A CA 1
ATOM 2366 C C . SER A 1 315 ? 6.950 -7.306 38.236 1.00 94.31 315 SER A C 1
ATOM 2368 O O . SER A 1 315 ? 7.523 -6.763 39.181 1.00 94.31 315 SER A O 1
ATOM 2370 N N . VAL A 1 316 ? 6.360 -6.616 37.259 1.00 95.81 316 VAL A N 1
ATOM 2371 C CA . VAL A 1 316 ? 6.154 -5.157 37.272 1.00 95.81 316 VAL A CA 1
ATOM 2372 C C . VAL A 1 316 ? 4.760 -4.808 36.754 1.00 95.81 316 VAL A C 1
ATOM 2374 O O . VAL A 1 316 ? 4.250 -5.475 35.853 1.00 95.81 316 VAL A O 1
ATOM 2377 N N . SER A 1 317 ? 4.164 -3.749 37.300 1.00 93.94 317 SER A N 1
ATOM 2378 C CA . SER A 1 317 ? 2.915 -3.151 36.817 1.00 93.94 317 SER A CA 1
ATOM 2379 C C . SER A 1 317 ? 3.165 -1.707 36.381 1.00 93.94 317 SER A C 1
ATOM 2381 O O . SER A 1 317 ? 3.899 -0.973 37.038 1.00 93.94 317 SER A O 1
ATOM 2383 N N . THR A 1 318 ? 2.577 -1.310 35.257 1.00 93.50 318 THR A N 1
ATOM 2384 C CA . THR A 1 318 ? 2.786 -0.010 34.604 1.00 93.50 318 THR A CA 1
ATOM 2385 C C . THR A 1 318 ? 1.557 0.383 33.777 1.00 93.50 318 THR A C 1
ATOM 2387 O O . THR A 1 318 ? 0.613 -0.398 33.658 1.00 93.50 318 THR A O 1
ATOM 2390 N N . THR A 1 319 ? 1.592 1.551 33.139 1.00 92.81 319 THR A N 1
ATOM 2391 C CA . THR A 1 319 ? 0.661 1.930 32.068 1.00 92.81 319 THR A CA 1
ATOM 2392 C C . THR A 1 319 ? 1.461 2.211 30.801 1.00 92.81 319 THR A C 1
ATOM 2394 O O . THR A 1 319 ? 2.306 3.103 30.799 1.00 92.81 319 THR A O 1
ATOM 2397 N N . ILE A 1 320 ? 1.205 1.466 29.721 1.00 89.19 320 ILE A N 1
ATOM 2398 C CA . ILE A 1 320 ? 1.844 1.699 28.416 1.00 89.19 320 ILE A CA 1
ATOM 2399 C C . ILE A 1 320 ? 1.272 3.000 27.817 1.00 89.19 320 ILE A C 1
ATOM 2401 O O . ILE A 1 320 ? 0.062 3.052 27.576 1.00 89.19 320 ILE A O 1
ATOM 2405 N N . PRO A 1 321 ? 2.088 4.046 27.568 1.00 78.44 321 PRO A N 1
ATOM 2406 C CA . PRO A 1 321 ? 1.580 5.324 27.067 1.00 78.44 321 PRO A CA 1
ATOM 2407 C C . PRO A 1 321 ? 1.156 5.275 25.587 1.00 78.44 321 PRO A C 1
ATOM 2409 O O . PRO A 1 321 ? 1.323 4.277 24.889 1.00 78.44 321 PRO A O 1
ATOM 2412 N N . GLY A 1 322 ? 0.618 6.390 25.083 1.00 65.88 322 GLY A N 1
ATOM 2413 C CA . GLY A 1 322 ? 0.369 6.594 23.647 1.00 65.88 322 GLY A CA 1
ATOM 2414 C C . GLY A 1 322 ? -0.936 6.026 23.084 1.00 65.88 322 GLY A C 1
ATOM 2415 O O . GLY A 1 322 ? -1.195 6.197 21.896 1.00 65.88 322 GLY A O 1
ATOM 2416 N N . GLY A 1 323 ? -1.766 5.372 23.904 1.00 67.00 323 GLY A N 1
ATOM 2417 C CA . GLY A 1 323 ? -3.108 4.895 23.527 1.00 67.00 323 GLY A CA 1
ATOM 2418 C C . GLY A 1 323 ? -3.142 3.663 22.611 1.00 67.00 323 GLY A C 1
ATOM 2419 O O . GLY A 1 323 ? -4.186 3.038 22.470 1.00 67.00 323 GLY A O 1
ATOM 2420 N N . ARG A 1 324 ? -2.003 3.258 22.037 1.00 74.69 324 ARG A N 1
ATOM 2421 C CA . ARG A 1 324 ? -1.850 2.084 21.157 1.00 74.69 324 ARG A CA 1
ATOM 2422 C C . ARG A 1 324 ? -1.180 0.910 21.884 1.00 74.69 324 ARG A C 1
ATOM 2424 O O . ARG A 1 324 ? -0.302 0.243 21.344 1.00 74.69 324 ARG A O 1
ATOM 2431 N N . SER A 1 325 ? -1.582 0.666 23.132 1.00 79.62 325 SER A N 1
ATOM 2432 C CA . SER A 1 325 ? -0.969 -0.323 24.038 1.00 79.62 325 SER A CA 1
ATOM 2433 C C . SER A 1 325 ? -0.930 -1.748 23.463 1.00 79.62 325 SER A C 1
ATOM 2435 O O . SER A 1 325 ? 0.055 -2.457 23.644 1.00 79.62 325 SER A O 1
ATOM 2437 N N . VAL A 1 326 ? -1.956 -2.144 22.703 1.00 80.19 326 VAL A N 1
ATOM 2438 C CA . VAL A 1 326 ? -2.042 -3.446 22.012 1.00 80.19 326 VAL A CA 1
ATOM 2439 C C . VAL A 1 326 ? -1.063 -3.605 20.844 1.00 80.19 326 VAL A C 1
ATOM 2441 O O . VAL A 1 326 ? -0.726 -4.733 20.489 1.00 80.19 326 VAL A O 1
ATOM 2444 N N . GLU A 1 327 ? -0.585 -2.502 20.258 1.00 81.81 327 GLU A N 1
ATOM 2445 C CA . GLU A 1 327 ? 0.414 -2.509 19.179 1.00 81.81 327 GLU A CA 1
ATOM 2446 C C . GLU A 1 327 ? 1.859 -2.573 19.697 1.00 81.81 327 GLU A C 1
ATOM 2448 O O . GLU A 1 327 ? 2.789 -2.664 18.893 1.00 81.81 327 GLU A O 1
ATOM 2453 N N . ALA A 1 328 ? 2.064 -2.488 21.015 1.00 83.81 328 ALA A N 1
ATOM 2454 C CA . ALA A 1 328 ? 3.391 -2.513 21.613 1.00 83.81 328 ALA A CA 1
ATOM 2455 C C . ALA A 1 328 ? 4.049 -3.900 21.510 1.00 83.81 328 ALA A C 1
ATOM 2457 O O . ALA A 1 328 ? 3.382 -4.941 21.504 1.00 83.81 328 ALA A O 1
ATOM 2458 N N . THR A 1 329 ? 5.378 -3.915 21.493 1.00 87.81 329 THR A N 1
ATOM 2459 C CA . THR A 1 329 ? 6.198 -5.106 21.734 1.00 87.81 329 THR A CA 1
ATOM 2460 C C . THR A 1 329 ? 6.973 -4.950 23.035 1.00 87.81 329 THR A C 1
ATOM 2462 O O . THR A 1 329 ? 7.183 -3.836 23.512 1.00 87.81 329 THR A O 1
ATOM 2465 N N . PHE A 1 330 ? 7.395 -6.057 23.638 1.00 88.19 330 PHE A N 1
ATOM 2466 C CA . PHE A 1 330 ? 8.272 -6.024 24.797 1.00 88.19 330 PHE A CA 1
ATOM 2467 C C . PHE A 1 330 ? 9.236 -7.211 24.859 1.00 88.19 330 PHE A C 1
ATOM 2469 O O . PHE A 1 330 ? 8.943 -8.309 24.378 1.00 88.19 330 PHE A O 1
ATOM 2476 N N . ASP A 1 331 ? 10.363 -6.966 25.518 1.00 90.94 331 ASP A N 1
ATOM 2477 C CA . ASP A 1 331 ? 11.412 -7.932 25.821 1.00 90.94 331 ASP A CA 1
ATOM 2478 C C . ASP A 1 331 ? 11.542 -8.065 27.341 1.00 90.94 331 ASP A C 1
ATOM 2480 O O . ASP A 1 331 ? 11.513 -7.053 28.046 1.00 90.94 331 ASP A O 1
ATOM 2484 N N . ILE A 1 332 ? 11.731 -9.283 27.859 1.00 91.62 332 ILE A N 1
ATOM 2485 C CA . ILE A 1 332 ? 12.104 -9.495 29.268 1.00 91.62 332 ILE A CA 1
ATOM 2486 C C . ILE A 1 332 ? 13.561 -9.945 29.355 1.00 91.62 332 ILE A C 1
ATOM 2488 O O . ILE A 1 332 ? 13.921 -10.989 28.822 1.00 91.62 332 ILE A O 1
ATOM 2492 N N . LEU A 1 333 ? 14.389 -9.189 30.069 1.00 91.31 333 LEU A N 1
ATOM 2493 C CA . LEU A 1 333 ? 15.813 -9.434 30.256 1.00 91.31 333 LEU A CA 1
ATOM 2494 C C . LEU A 1 333 ? 16.100 -9.921 31.681 1.00 91.31 333 LEU A C 1
ATOM 2496 O O . LEU A 1 333 ? 15.504 -9.438 32.639 1.00 91.31 333 LEU A O 1
ATOM 2500 N N . SER A 1 334 ? 17.080 -10.808 31.823 1.00 90.69 334 SER A N 1
ATOM 2501 C CA . SER A 1 334 ? 17.771 -11.147 33.071 1.00 90.69 334 SER A CA 1
ATOM 2502 C C . SER A 1 334 ? 19.261 -11.187 32.748 1.00 90.69 334 SER A C 1
ATOM 2504 O O . SER A 1 334 ? 19.716 -12.127 32.095 1.00 90.69 334 SER A O 1
ATOM 2506 N N . GLY A 1 335 ? 20.026 -10.163 33.141 1.00 86.69 335 GLY A N 1
ATOM 2507 C CA . GLY A 1 335 ? 21.439 -10.023 32.748 1.00 86.69 335 GLY A CA 1
ATOM 2508 C C . GLY A 1 335 ? 21.659 -10.131 31.227 1.00 86.69 335 GLY A C 1
ATOM 2509 O O . GLY A 1 335 ? 21.007 -9.430 30.460 1.00 86.69 335 GLY A O 1
ATOM 2510 N N . ASP A 1 336 ? 22.548 -11.038 30.800 1.00 82.38 336 ASP A N 1
ATOM 2511 C CA . ASP A 1 336 ? 22.865 -11.359 29.392 1.00 82.38 336 ASP A CA 1
ATOM 2512 C C . ASP A 1 336 ? 21.804 -12.197 28.639 1.00 82.38 336 ASP A C 1
ATOM 2514 O O . ASP A 1 336 ? 22.054 -12.631 27.516 1.00 82.38 336 ASP A O 1
ATOM 2518 N N . ARG A 1 337 ? 20.637 -12.486 29.235 1.00 85.50 337 ARG A N 1
ATOM 2519 C CA . ARG A 1 337 ? 19.600 -13.347 28.630 1.00 85.50 337 ARG A CA 1
ATOM 2520 C C . ARG A 1 337 ? 18.292 -12.599 28.456 1.00 85.50 337 ARG A C 1
ATOM 2522 O O . ARG A 1 337 ? 17.916 -11.812 29.320 1.00 85.50 337 ARG A O 1
ATOM 2529 N N . VAL A 1 338 ? 17.595 -12.880 27.358 1.00 85.94 338 VAL A N 1
ATOM 2530 C CA . VAL A 1 338 ? 16.367 -12.186 26.966 1.00 85.94 338 VAL A CA 1
ATOM 2531 C C . VAL A 1 338 ? 15.313 -13.151 26.420 1.00 85.94 338 VAL A C 1
ATOM 2533 O O . VAL A 1 338 ? 15.626 -14.091 25.689 1.00 85.94 338 VAL A O 1
ATOM 2536 N N . ASP A 1 339 ? 14.056 -12.884 26.760 1.00 85.25 339 ASP A N 1
ATOM 2537 C CA . ASP A 1 339 ? 12.864 -13.438 26.128 1.00 85.25 339 ASP A CA 1
ATOM 2538 C C . ASP A 1 339 ? 12.187 -12.325 25.307 1.00 85.25 339 ASP A C 1
ATOM 2540 O O . ASP A 1 339 ? 11.438 -11.506 25.840 1.00 85.25 339 ASP A O 1
ATOM 2544 N N . ALA A 1 340 ? 12.538 -12.245 24.020 1.00 82.31 340 ALA A N 1
ATOM 2545 C CA . ALA A 1 340 ? 12.349 -11.054 23.182 1.00 82.31 340 ALA A CA 1
ATOM 2546 C C . ALA A 1 340 ? 11.077 -11.062 22.306 1.00 82.31 340 ALA A C 1
ATOM 2548 O O . ALA A 1 340 ? 10.420 -12.095 22.133 1.00 82.31 340 ALA A O 1
ATOM 2549 N N . PHE A 1 341 ? 10.778 -9.905 21.712 1.00 72.88 341 PHE A N 1
ATOM 2550 C CA . PHE A 1 341 ? 9.801 -9.636 20.652 1.00 72.88 341 PHE A CA 1
ATOM 2551 C C . PHE A 1 341 ? 8.369 -10.113 20.953 1.00 72.88 341 PHE A C 1
ATOM 2553 O O . PHE A 1 341 ? 7.634 -10.588 20.081 1.00 72.88 341 PHE A O 1
ATOM 2560 N N . LYS A 1 342 ? 7.938 -9.992 22.212 1.00 82.94 342 LYS A N 1
ATOM 2561 C CA . LYS A 1 342 ? 6.586 -10.370 22.640 1.00 82.94 342 LYS A CA 1
ATOM 2562 C C . LYS A 1 342 ? 5.603 -9.262 22.276 1.00 82.94 342 LYS A C 1
ATOM 2564 O O . LYS A 1 342 ? 5.744 -8.136 22.736 1.00 82.94 342 LYS A O 1
ATOM 2569 N N . LYS A 1 343 ? 4.592 -9.558 21.455 1.00 79.69 343 LYS A N 1
ATOM 2570 C CA . LYS A 1 343 ? 3.516 -8.599 21.147 1.00 79.69 343 LYS A CA 1
ATOM 2571 C C . LYS A 1 343 ? 2.585 -8.452 22.351 1.00 79.69 343 LYS A C 1
ATOM 2573 O O . LYS A 1 343 ? 2.149 -9.453 22.913 1.00 79.69 343 LYS A O 1
ATOM 2578 N N . ALA A 1 344 ? 2.237 -7.225 22.724 1.00 79.44 344 ALA A N 1
ATOM 2579 C CA . ALA A 1 344 ? 1.391 -6.949 23.885 1.00 79.44 344 ALA A CA 1
ATOM 2580 C C . ALA A 1 344 ? -0.036 -7.515 23.740 1.00 79.44 344 ALA A C 1
ATOM 2582 O O . ALA A 1 344 ? -0.637 -7.934 24.729 1.00 79.44 344 ALA A O 1
ATOM 2583 N N . ASN A 1 345 ? -0.542 -7.638 22.507 1.00 76.25 345 ASN A N 1
ATOM 2584 C CA . ASN A 1 345 ? -1.845 -8.243 22.212 1.00 76.25 345 ASN A CA 1
ATOM 2585 C C . ASN A 1 345 ? -1.978 -9.742 22.566 1.00 76.25 345 ASN A C 1
ATOM 2587 O O . ASN A 1 345 ? -3.093 -10.257 22.539 1.00 76.25 345 ASN A O 1
ATOM 2591 N N . ILE A 1 346 ? -0.895 -10.453 22.914 1.00 73.56 346 ILE A N 1
ATOM 2592 C CA . ILE A 1 346 ? -0.994 -11.849 23.382 1.00 73.56 346 ILE A CA 1
ATOM 2593 C C . ILE A 1 346 ? -1.454 -11.949 24.844 1.00 73.56 346 ILE A C 1
ATOM 2595 O O . ILE A 1 346 ? -1.793 -13.048 25.293 1.00 73.56 346 ILE A O 1
ATOM 2599 N N . LEU A 1 347 ? -1.423 -10.844 25.596 1.00 79.88 347 LEU A N 1
ATOM 2600 C CA . LEU A 1 347 ? -1.780 -10.788 27.013 1.00 79.88 347 LEU A CA 1
ATOM 2601 C C . LEU A 1 347 ? -3.300 -10.674 27.204 1.00 79.88 347 LEU A C 1
ATOM 2603 O O . LEU A 1 347 ? -3.983 -9.975 26.459 1.00 79.88 347 LEU A O 1
ATOM 2607 N N . GLY A 1 348 ? -3.830 -11.353 28.223 1.00 74.19 348 GLY A N 1
ATOM 2608 C CA . GLY A 1 348 ? -5.250 -11.271 28.573 1.00 74.19 348 GLY A CA 1
ATOM 2609 C C . GLY A 1 348 ? -5.601 -9.978 29.316 1.00 74.19 348 GLY A C 1
ATOM 2610 O O . GLY A 1 348 ? -4.732 -9.334 29.898 1.00 74.19 348 GLY A O 1
ATOM 2611 N N . GLY A 1 349 ? -6.890 -9.630 29.368 1.00 74.06 349 GLY A N 1
ATOM 2612 C CA . GLY A 1 349 ? -7.381 -8.461 30.118 1.00 74.06 349 GLY A CA 1
ATOM 2613 C C . GLY A 1 349 ? -7.266 -8.570 31.648 1.00 74.06 349 GLY A C 1
ATOM 2614 O O . GLY A 1 349 ? -7.409 -7.565 32.337 1.00 74.06 349 GLY A O 1
ATOM 2615 N N . THR A 1 350 ? -6.977 -9.764 32.179 1.00 78.88 350 THR A N 1
ATOM 2616 C CA . THR A 1 350 ? -6.890 -10.046 33.620 1.00 78.88 350 THR A CA 1
ATOM 2617 C C . THR A 1 350 ? -5.765 -11.043 33.894 1.00 78.88 350 THR A C 1
ATOM 2619 O O . THR A 1 350 ? -5.682 -12.080 33.238 1.00 78.88 350 THR A O 1
ATOM 2622 N N . CYS A 1 351 ? -4.909 -10.753 34.875 1.00 81.00 351 CYS A N 1
ATOM 2623 C CA . CYS A 1 351 ? -3.815 -11.638 35.279 1.00 81.00 351 CYS A CA 1
ATOM 2624 C C . CYS A 1 351 ? -4.350 -12.816 36.107 1.00 81.00 351 CYS A C 1
ATOM 2626 O O . CYS A 1 351 ? -5.026 -12.610 37.115 1.00 81.00 351 CYS A O 1
ATOM 2628 N N . GLN A 1 352 ? -4.015 -14.053 35.730 1.00 82.69 352 GLN A N 1
ATOM 2629 C CA . GLN A 1 352 ? -4.378 -15.239 36.508 1.00 82.69 352 GLN A CA 1
ATOM 2630 C C . GLN A 1 352 ? -3.456 -15.396 37.720 1.00 82.69 352 GLN A C 1
ATOM 2632 O O . GLN A 1 352 ? -2.243 -15.589 37.568 1.00 82.69 352 GLN A O 1
ATOM 2637 N N . SER A 1 353 ? -4.038 -15.387 38.920 1.00 67.56 353 SER A N 1
ATOM 2638 C CA . SER A 1 353 ? -3.341 -15.774 40.146 1.00 67.56 353 SER A CA 1
ATOM 2639 C C . SER A 1 353 ? -2.900 -17.240 40.076 1.00 67.56 353 SER A C 1
ATOM 2641 O O . SER A 1 353 ? -3.607 -18.106 39.561 1.00 67.56 353 SER A O 1
ATOM 2643 N N . ARG A 1 354 ? -1.705 -17.530 40.596 1.00 61.28 354 ARG A N 1
ATOM 2644 C CA . ARG A 1 354 ? -1.121 -18.877 40.626 1.00 61.28 354 ARG A CA 1
ATOM 2645 C C . ARG A 1 354 ? -0.822 -19.260 42.080 1.00 61.28 354 ARG A C 1
ATOM 2647 O O . ARG A 1 354 ? -0.347 -18.395 42.815 1.00 61.28 354 ARG A O 1
ATOM 2654 N N . PRO A 1 355 ? -1.088 -20.507 42.519 1.00 54.97 355 PRO A N 1
ATOM 2655 C CA . PRO A 1 355 ? -0.802 -20.923 43.889 1.00 54.97 355 PRO A CA 1
ATOM 2656 C C . PRO A 1 355 ? 0.674 -20.718 44.246 1.00 54.97 355 PRO A C 1
ATOM 2658 O O . PRO A 1 355 ? 1.563 -21.167 43.521 1.00 54.97 355 PRO A O 1
ATOM 2661 N N . VAL A 1 356 ? 0.925 -20.029 45.359 1.00 52.59 356 VAL A N 1
ATOM 2662 C CA . VAL A 1 356 ? 2.279 -19.716 45.829 1.00 52.59 356 VAL A CA 1
ATOM 2663 C C . VAL A 1 356 ? 2.874 -20.949 46.508 1.00 52.59 356 VAL A C 1
ATOM 2665 O O . VAL A 1 356 ? 2.276 -21.496 47.431 1.00 52.59 356 VAL A O 1
ATOM 2668 N N . SER A 1 357 ? 4.061 -21.374 46.073 1.00 52.97 357 SER A N 1
ATOM 2669 C CA . SER A 1 357 ? 4.788 -22.501 46.661 1.00 52.97 357 SER A CA 1
ATOM 2670 C C . SER A 1 357 ? 6.255 -22.127 46.831 1.00 52.97 357 SER A C 1
ATOM 2672 O O . SER A 1 357 ? 7.040 -22.263 45.900 1.00 52.97 357 SER A O 1
ATOM 2674 N N . ASN A 1 358 ? 6.629 -21.665 48.030 1.00 58.88 358 ASN A N 1
ATOM 2675 C CA . ASN A 1 358 ? 7.972 -21.156 48.362 1.00 58.88 358 ASN A CA 1
ATOM 2676 C C . ASN A 1 358 ? 9.061 -22.257 48.440 1.00 58.88 358 ASN A C 1
ATOM 2678 O O . ASN A 1 358 ? 9.991 -22.175 49.240 1.00 58.88 358 ASN A O 1
ATOM 2682 N N . VAL A 1 359 ? 8.938 -23.311 47.631 1.00 60.56 359 VAL A N 1
ATOM 2683 C CA . VAL A 1 359 ? 9.895 -24.414 47.518 1.00 60.56 359 VAL A CA 1
ATOM 2684 C C . VAL A 1 359 ? 10.870 -24.083 46.390 1.00 60.56 359 VAL A C 1
ATOM 2686 O O . VAL A 1 359 ? 10.663 -24.458 45.235 1.00 60.56 359 VAL A O 1
ATOM 2689 N N . CYS A 1 360 ? 11.925 -23.338 46.722 1.00 63.88 360 CYS A N 1
ATOM 2690 C CA . CYS A 1 360 ? 12.996 -23.025 45.781 1.00 63.88 360 CYS A CA 1
ATOM 2691 C C . CYS A 1 360 ? 13.999 -24.184 45.735 1.00 63.88 360 CYS A C 1
ATOM 2693 O O . CYS A 1 360 ? 14.497 -24.608 46.777 1.00 63.88 360 CYS A O 1
ATOM 2695 N N . SER A 1 361 ? 14.358 -24.653 44.541 1.00 61.94 361 SER A N 1
ATOM 2696 C CA . SER A 1 361 ? 15.479 -25.579 44.346 1.00 61.94 361 SER A CA 1
ATOM 2697 C C . SER A 1 361 ? 16.660 -24.839 43.719 1.00 61.94 361 SER A C 1
ATOM 2699 O O . SER A 1 361 ? 16.548 -24.325 42.602 1.00 61.94 361 SER A O 1
ATOM 2701 N N . THR A 1 362 ? 17.790 -24.780 44.420 1.00 52.44 362 THR A N 1
ATOM 2702 C CA . THR A 1 362 ? 19.053 -24.217 43.922 1.00 52.44 362 THR A CA 1
ATOM 2703 C C . THR A 1 362 ? 20.020 -25.338 43.516 1.00 52.44 362 THR A C 1
ATOM 2705 O O . THR A 1 362 ? 20.185 -26.295 44.273 1.00 52.44 362 THR A O 1
ATOM 2708 N N . PRO A 1 363 ? 20.686 -25.256 42.348 1.00 44.47 363 PRO A N 1
ATOM 2709 C CA . PRO A 1 363 ? 21.752 -26.191 41.998 1.00 44.47 363 PRO A CA 1
ATOM 2710 C C . PRO A 1 363 ? 22.975 -25.989 42.903 1.00 44.47 363 PRO A C 1
ATOM 2712 O O . PRO A 1 363 ? 23.543 -24.898 42.958 1.00 44.47 363 PRO A O 1
ATOM 2715 N N . ALA A 1 364 ? 23.410 -27.041 43.595 1.00 33.66 364 ALA A N 1
ATOM 2716 C CA . ALA A 1 364 ? 24.644 -27.016 44.375 1.00 33.66 364 ALA A CA 1
ATOM 2717 C C . ALA A 1 364 ? 25.852 -27.276 43.458 1.00 33.66 364 ALA A C 1
ATOM 2719 O O . ALA A 1 364 ? 26.196 -28.424 43.186 1.00 33.66 364 ALA A O 1
ATOM 2720 N N . ILE A 1 365 ? 26.507 -26.212 42.982 1.00 32.34 365 ILE A N 1
ATOM 2721 C CA . ILE A 1 365 ? 27.742 -26.333 42.192 1.00 32.34 365 ILE A CA 1
ATOM 2722 C C . ILE A 1 365 ? 28.902 -26.697 43.132 1.00 32.34 365 ILE A C 1
ATOM 2724 O O . ILE A 1 365 ? 29.506 -25.837 43.775 1.00 32.34 365 ILE A O 1
ATOM 2728 N N . THR A 1 366 ? 29.219 -27.989 43.225 1.00 28.45 366 THR A N 1
ATOM 2729 C CA . THR A 1 366 ? 30.390 -28.487 43.957 1.00 28.45 366 THR A CA 1
ATOM 2730 C C . THR A 1 366 ? 31.676 -28.106 43.227 1.00 28.45 366 THR A C 1
ATOM 2732 O O . THR A 1 366 ? 32.016 -28.693 42.202 1.00 28.45 366 THR A O 1
ATOM 2735 N N . SER A 1 367 ? 32.398 -27.123 43.763 1.00 33.69 367 SER A N 1
ATOM 2736 C CA . SER A 1 367 ? 33.682 -26.669 43.223 1.00 33.69 367 SER A CA 1
ATOM 2737 C C . SER A 1 367 ? 34.841 -27.591 43.628 1.00 33.69 367 SER A C 1
ATOM 2739 O O . SER A 1 367 ? 34.896 -28.062 44.765 1.00 33.69 367 SER A O 1
ATOM 2741 N N . ALA A 1 368 ? 35.799 -27.791 42.720 1.00 27.28 368 ALA A N 1
ATOM 2742 C CA . ALA A 1 368 ? 37.077 -28.448 42.983 1.00 27.28 368 ALA A CA 1
ATOM 2743 C C . ALA A 1 368 ? 38.226 -27.512 42.562 1.00 27.28 368 ALA A C 1
ATOM 2745 O O . ALA A 1 368 ? 38.469 -27.308 41.376 1.00 27.28 368 ALA A O 1
ATOM 2746 N N . VAL A 1 369 ? 38.913 -26.927 43.549 1.00 37.44 369 VAL A N 1
ATOM 2747 C CA . VAL A 1 369 ? 40.006 -25.947 43.380 1.00 37.44 369 VAL A CA 1
ATOM 2748 C C . VAL A 1 369 ? 41.317 -26.566 43.875 1.00 37.44 369 VAL A C 1
ATOM 2750 O O . VAL A 1 369 ? 41.305 -27.277 44.884 1.00 37.44 369 VAL A O 1
ATOM 2753 N N . PRO A 1 370 ? 42.443 -26.344 43.178 1.00 37.19 370 PRO A N 1
ATOM 2754 C CA . PRO A 1 370 ? 43.544 -25.558 43.776 1.00 37.19 370 PRO A CA 1
ATOM 2755 C C . PRO A 1 370 ? 44.301 -24.694 42.732 1.00 37.19 370 PRO A C 1
ATOM 2757 O O . PRO A 1 370 ? 44.170 -24.936 41.539 1.00 37.19 370 PRO A O 1
ATOM 2760 N N . SER A 1 371 ? 45.191 -23.737 43.038 1.00 24.31 371 SER A N 1
ATOM 2761 C CA . SER A 1 371 ? 45.513 -22.880 44.211 1.00 24.31 371 SER A CA 1
ATOM 2762 C C . SER A 1 371 ? 46.705 -21.987 43.790 1.00 24.31 371 SER A C 1
ATOM 2764 O O . SER A 1 371 ? 47.532 -22.452 43.015 1.00 24.31 371 SER A O 1
ATOM 2766 N N . ALA A 1 372 ? 46.960 -20.765 44.268 1.00 27.75 372 ALA A N 1
ATOM 2767 C CA . ALA A 1 372 ? 46.209 -19.762 45.045 1.00 27.75 372 ALA A CA 1
ATOM 2768 C C . ALA A 1 372 ? 46.874 -18.378 44.706 1.00 27.75 372 ALA A C 1
ATOM 2770 O O . ALA A 1 372 ? 47.246 -18.216 43.551 1.00 27.75 372 ALA A O 1
ATOM 2771 N N . THR A 1 373 ? 47.108 -17.324 45.511 1.00 23.44 373 THR A N 1
ATOM 2772 C CA . THR A 1 373 ? 46.997 -17.010 46.957 1.00 23.44 373 THR A CA 1
ATOM 2773 C C . THR A 1 373 ? 47.072 -15.474 47.149 1.00 23.44 373 THR A C 1
ATOM 2775 O O . THR A 1 373 ? 47.592 -14.810 46.269 1.00 23.44 373 THR A O 1
ATOM 2778 N N . SER A 1 374 ? 46.630 -14.953 48.310 1.00 25.16 374 SER A N 1
ATOM 2779 C CA . SER A 1 374 ? 47.101 -13.755 49.073 1.00 25.16 374 SER A CA 1
ATOM 2780 C C . SER A 1 374 ? 47.577 -12.460 48.340 1.00 25.16 374 SER A C 1
ATOM 2782 O O . SER A 1 374 ? 48.429 -12.513 47.468 1.00 25.16 374 SER A O 1
ATOM 2784 N N . THR A 1 375 ? 47.221 -11.220 48.734 1.00 22.75 375 THR A N 1
ATOM 2785 C CA . THR A 1 375 ? 46.861 -10.720 50.088 1.00 22.75 375 THR A CA 1
ATOM 2786 C C . THR A 1 375 ? 46.085 -9.374 50.059 1.00 22.75 375 THR A C 1
ATOM 2788 O O . THR A 1 375 ? 46.370 -8.524 49.227 1.00 22.75 375 THR A O 1
ATOM 2791 N N . THR A 1 376 ? 45.179 -9.165 51.031 1.00 21.81 376 THR A N 1
ATOM 2792 C CA . THR A 1 376 ? 44.687 -7.880 51.624 1.00 21.81 376 THR A CA 1
ATOM 2793 C C . THR A 1 376 ? 44.237 -6.668 50.775 1.00 21.81 376 THR A C 1
ATOM 2795 O O . THR A 1 376 ? 45.044 -5.867 50.326 1.00 21.81 376 THR A O 1
ATOM 2798 N N . MET A 1 377 ? 42.915 -6.433 50.810 1.00 32.94 377 MET A N 1
ATOM 2799 C CA . MET A 1 377 ? 42.205 -5.186 51.203 1.00 32.94 377 MET A CA 1
ATOM 2800 C C . MET A 1 377 ? 42.740 -3.781 50.829 1.00 32.94 377 MET A C 1
ATOM 2802 O O . MET A 1 377 ? 43.715 -3.298 51.401 1.00 32.94 377 MET A O 1
ATOM 2806 N N . THR A 1 378 ? 41.879 -2.988 50.177 1.00 21.23 378 THR A N 1
ATOM 2807 C CA . THR A 1 378 ? 41.329 -1.745 50.778 1.00 21.23 378 THR A CA 1
ATOM 2808 C C . THR A 1 378 ? 39.990 -1.363 50.128 1.00 21.23 378 THR A C 1
ATOM 2810 O O . THR A 1 378 ? 39.699 -1.791 49.015 1.00 21.23 378 THR A O 1
ATOM 2813 N N . THR A 1 379 ? 39.148 -0.593 50.825 1.00 35.78 379 THR A N 1
ATOM 2814 C CA . THR A 1 379 ? 37.822 -0.150 50.348 1.00 35.78 379 THR A CA 1
ATOM 2815 C C . THR A 1 379 ? 37.851 1.298 49.855 1.00 35.78 379 THR A C 1
ATOM 2817 O O . THR A 1 379 ? 38.104 2.194 50.659 1.00 35.78 379 THR A O 1
ATOM 2820 N N . ILE A 1 380 ? 37.511 1.542 48.585 1.00 24.64 380 ILE A N 1
ATOM 2821 C CA . ILE A 1 380 ? 37.181 2.877 48.048 1.00 24.64 380 ILE A CA 1
ATOM 2822 C C . ILE A 1 380 ? 35.904 2.774 47.189 1.00 24.64 380 ILE A C 1
ATOM 2824 O O . ILE A 1 380 ? 35.561 1.705 46.687 1.00 24.64 380 ILE A O 1
ATOM 2828 N N . SER A 1 381 ? 35.165 3.881 47.110 1.00 27.38 381 SER A N 1
ATOM 2829 C CA . SER A 1 381 ? 33.846 4.046 46.489 1.00 27.38 381 SER A CA 1
ATOM 2830 C C . SER A 1 381 ? 33.779 3.786 44.977 1.00 27.38 381 SER A C 1
ATOM 2832 O O . SER A 1 381 ? 34.761 3.923 44.253 1.00 27.38 381 SER A O 1
ATOM 2834 N N . SER A 1 382 ? 32.564 3.503 44.501 1.00 41.69 382 SER A N 1
ATOM 2835 C CA . SER A 1 382 ? 32.204 3.311 43.091 1.00 41.69 382 SER A CA 1
ATOM 2836 C C . SER A 1 382 ? 32.497 4.525 42.192 1.00 41.69 382 SER A C 1
ATOM 2838 O O . SER A 1 382 ? 32.044 5.627 42.516 1.00 41.69 382 SER A O 1
ATOM 2840 N N . PRO A 1 383 ? 33.117 4.326 41.016 1.00 33.34 383 PRO A N 1
ATOM 2841 C CA . PRO A 1 383 ? 33.045 5.256 39.896 1.00 33.34 383 PRO A CA 1
ATOM 2842 C C . PRO A 1 383 ? 31.897 4.906 38.929 1.00 33.34 383 PRO A C 1
ATOM 2844 O O . PRO A 1 383 ? 31.534 3.742 38.753 1.00 33.34 383 PRO A O 1
ATOM 2847 N N . THR A 1 384 ? 31.367 5.926 38.254 1.00 39.28 384 THR A N 1
ATOM 2848 C CA . THR A 1 384 ? 30.558 5.812 37.025 1.00 39.28 384 THR A CA 1
ATOM 2849 C C . THR A 1 384 ? 31.328 5.015 35.955 1.00 39.28 384 THR A C 1
ATOM 2851 O O . THR A 1 384 ? 32.550 5.175 35.886 1.00 39.28 384 THR A O 1
ATOM 2854 N N . PRO A 1 385 ? 30.687 4.186 35.102 1.00 47.81 385 PRO A N 1
ATOM 2855 C CA . PRO A 1 385 ? 31.397 3.432 34.066 1.00 47.81 385 PRO A CA 1
ATOM 2856 C C . PRO A 1 385 ? 32.113 4.362 33.076 1.00 47.81 385 PRO A C 1
ATOM 2858 O O . PRO A 1 385 ? 31.483 5.054 32.279 1.00 47.81 385 PRO A O 1
ATOM 2861 N N . SER A 1 386 ? 33.443 4.368 33.131 1.00 52.41 386 SER A N 1
ATOM 2862 C CA . SER A 1 386 ? 34.310 5.050 32.171 1.00 52.41 386 SER A CA 1
ATOM 2863 C C . SER A 1 386 ? 34.558 4.177 30.942 1.00 52.41 386 SER A C 1
ATOM 2865 O O . SER A 1 386 ? 34.840 2.987 31.086 1.00 52.41 386 SER A O 1
ATOM 2867 N N . ILE A 1 387 ? 34.538 4.786 29.755 1.00 80.25 387 ILE A N 1
ATOM 2868 C CA . ILE A 1 387 ? 34.897 4.145 28.483 1.00 80.25 387 ILE A CA 1
ATOM 2869 C C . ILE A 1 387 ? 36.287 3.475 28.552 1.00 80.25 387 ILE A C 1
ATOM 2871 O O . ILE A 1 387 ? 37.252 4.072 29.042 1.00 80.25 387 ILE A O 1
ATOM 2875 N N . TYR A 1 388 ? 36.398 2.228 28.086 1.00 79.44 388 TYR A N 1
ATOM 2876 C CA . TYR A 1 388 ? 37.592 1.387 28.243 1.00 79.44 388 TYR A CA 1
ATOM 2877 C C . TYR A 1 388 ? 37.988 0.686 26.934 1.00 79.44 388 TYR A C 1
ATOM 2879 O O . TYR A 1 388 ? 37.151 0.405 26.080 1.00 79.44 388 TYR A O 1
ATOM 2887 N N . ARG A 1 389 ? 39.284 0.374 26.766 1.00 87.69 389 ARG A N 1
ATOM 2888 C CA . ARG A 1 389 ? 39.748 -0.506 25.677 1.00 87.69 389 ARG A CA 1
ATOM 2889 C C . ARG A 1 389 ? 39.753 -1.950 26.122 1.00 87.69 389 ARG A C 1
ATOM 2891 O O . ARG A 1 389 ? 40.432 -2.300 27.094 1.00 87.69 389 ARG A O 1
ATOM 2898 N N . ARG A 1 390 ? 39.075 -2.801 25.364 1.00 83.44 390 ARG A N 1
ATOM 2899 C CA . ARG A 1 390 ? 39.058 -4.234 25.612 1.00 83.44 390 ARG A CA 1
ATOM 2900 C C . ARG A 1 390 ? 40.331 -4.873 25.050 1.00 83.44 390 ARG A C 1
ATOM 2902 O O . ARG A 1 390 ? 40.618 -4.772 23.871 1.00 83.44 390 ARG A O 1
ATOM 2909 N N . GLN A 1 391 ? 41.119 -5.527 25.901 1.00 86.81 391 GLN A N 1
ATOM 2910 C CA . GLN A 1 391 ? 42.422 -6.075 25.489 1.00 86.81 391 GLN A CA 1
ATOM 2911 C C . GLN A 1 391 ? 42.312 -7.411 24.732 1.00 86.81 391 GLN A C 1
ATOM 2913 O O . GLN A 1 391 ? 43.224 -7.781 23.993 1.00 86.81 391 GLN A O 1
ATOM 2918 N N . THR A 1 392 ? 41.209 -8.140 24.911 1.00 82.00 392 THR A N 1
ATOM 2919 C CA . THR A 1 392 ? 40.973 -9.473 24.341 1.00 82.00 392 THR A CA 1
ATOM 2920 C C . THR A 1 392 ? 39.539 -9.617 23.840 1.00 82.00 392 THR A C 1
ATOM 2922 O O . THR A 1 392 ? 38.589 -9.204 24.504 1.00 82.00 392 THR A O 1
ATOM 2925 N N . MET A 1 393 ? 39.384 -10.220 22.664 1.00 78.19 393 MET A N 1
ATOM 2926 C CA . MET A 1 393 ? 38.112 -10.394 21.968 1.00 78.19 393 MET A CA 1
ATOM 2927 C C . MET A 1 393 ? 38.090 -11.734 21.230 1.00 78.19 393 MET A C 1
ATOM 2929 O O . MET A 1 393 ? 38.693 -11.895 20.169 1.00 78.19 393 MET A O 1
ATOM 2933 N N . GLY A 1 394 ? 37.427 -12.731 21.824 1.00 79.38 394 GLY A N 1
ATOM 2934 C CA . GLY A 1 394 ? 37.507 -14.116 21.355 1.00 79.38 394 GLY A CA 1
ATOM 2935 C C . GLY A 1 394 ? 38.972 -14.591 21.293 1.00 79.38 394 GLY A C 1
ATOM 2936 O O . GLY A 1 394 ? 39.718 -14.358 22.245 1.00 79.38 394 GLY A O 1
ATOM 2937 N N . PRO A 1 395 ? 39.425 -15.212 20.186 1.00 81.19 395 PRO A N 1
ATOM 2938 C CA . PRO A 1 395 ? 40.822 -15.610 19.992 1.00 81.19 395 PRO A CA 1
ATOM 2939 C C . PRO A 1 395 ? 41.738 -14.466 19.499 1.00 81.19 395 PRO A C 1
ATOM 2941 O O . PRO A 1 395 ? 42.808 -14.743 18.951 1.00 81.19 395 PRO A O 1
ATOM 2944 N N . TYR A 1 396 ? 41.329 -13.196 19.638 1.00 87.12 396 TYR A N 1
ATOM 2945 C CA . TYR A 1 396 ? 42.093 -12.017 19.214 1.00 87.12 396 TYR A CA 1
ATOM 2946 C C . TYR A 1 396 ? 42.515 -11.144 20.404 1.00 87.12 396 TYR A C 1
ATOM 2948 O O . TYR A 1 396 ? 41.773 -10.964 21.368 1.00 87.12 396 TYR A O 1
ATOM 2956 N N . THR A 1 397 ? 43.710 -10.567 20.313 1.00 91.25 397 THR A N 1
ATOM 2957 C CA . THR A 1 397 ? 44.274 -9.576 21.242 1.00 91.25 397 THR A CA 1
ATOM 2958 C C . THR A 1 397 ? 44.385 -8.220 20.558 1.00 91.25 397 THR A C 1
ATOM 2960 O O . THR A 1 397 ? 44.783 -8.165 19.391 1.00 91.25 397 THR A O 1
ATOM 2963 N N . LEU A 1 398 ? 44.101 -7.136 21.283 1.00 91.56 398 LEU A N 1
ATOM 2964 C CA . LEU A 1 398 ? 44.407 -5.772 20.844 1.00 91.56 398 LEU A CA 1
ATOM 2965 C C . LEU A 1 398 ? 45.918 -5.638 20.579 1.00 91.56 398 LEU A C 1
ATOM 2967 O O . LEU A 1 398 ? 46.736 -6.084 21.383 1.00 91.56 398 LEU A O 1
ATOM 2971 N N . VAL A 1 399 ? 46.282 -5.026 19.452 1.00 91.62 399 VAL A N 1
ATOM 2972 C CA . VAL A 1 399 ? 47.668 -4.744 19.053 1.00 91.62 399 VAL A CA 1
ATOM 2973 C C . VAL A 1 399 ? 48.022 -3.306 19.424 1.00 91.62 399 VAL A C 1
ATOM 2975 O O . VAL A 1 399 ? 48.798 -3.073 20.347 1.00 91.62 399 VAL A O 1
ATOM 2978 N N . SER A 1 400 ? 47.453 -2.340 18.702 1.00 88.75 400 SER A N 1
ATOM 2979 C CA . SER A 1 400 ? 47.591 -0.898 18.928 1.00 88.75 400 SER A CA 1
ATOM 2980 C C . SER A 1 400 ? 46.647 -0.134 17.988 1.00 88.75 400 SER A C 1
ATOM 2982 O O . SER A 1 400 ? 45.914 -0.736 17.205 1.00 88.75 400 SER A O 1
ATOM 2984 N N . CYS A 1 401 ? 46.711 1.197 18.015 1.00 94.06 401 CYS A N 1
ATOM 2985 C CA . CYS A 1 401 ? 46.184 2.027 16.936 1.00 94.06 401 CYS A CA 1
ATOM 2986 C C . CYS A 1 401 ? 47.139 1.994 15.727 1.00 94.06 401 CYS A C 1
ATOM 2988 O O . CYS A 1 401 ? 48.360 1.917 15.916 1.00 94.06 401 CYS A O 1
ATOM 2990 N N . TRP A 1 402 ? 46.606 2.055 14.507 1.00 93.75 402 TRP A N 1
ATOM 2991 C CA . TRP A 1 402 ? 47.364 2.116 13.247 1.00 93.75 402 TRP A CA 1
ATOM 2992 C C . TRP A 1 402 ? 46.770 3.171 12.305 1.00 93.75 402 TRP A C 1
ATOM 2994 O O . TRP A 1 402 ? 45.588 3.488 12.395 1.00 93.75 402 TRP A O 1
ATOM 3004 N N . SER A 1 403 ? 47.583 3.746 11.419 1.00 91.44 403 SER A N 1
ATOM 3005 C CA . SER A 1 403 ? 47.148 4.761 10.452 1.00 91.44 403 SER A CA 1
ATOM 3006 C C . SER A 1 403 ? 46.659 4.152 9.140 1.00 91.44 403 SER A C 1
ATOM 3008 O O . SER A 1 403 ? 47.307 3.254 8.592 1.00 91.44 403 SER A O 1
ATOM 3010 N N . GLU A 1 404 ? 45.610 4.729 8.558 1.00 88.25 404 GLU A N 1
ATOM 3011 C CA . GLU A 1 404 ? 45.271 4.453 7.160 1.00 88.25 404 GLU A CA 1
ATOM 3012 C C . GLU A 1 404 ? 46.376 4.995 6.221 1.00 88.25 404 GLU A C 1
ATOM 3014 O O . GLU A 1 404 ? 46.893 6.096 6.447 1.00 88.25 404 GLU A O 1
ATOM 3019 N N . PRO A 1 405 ? 46.789 4.236 5.190 1.00 81.62 405 PRO A N 1
ATOM 3020 C CA . PRO A 1 405 ? 47.773 4.675 4.202 1.00 81.62 405 PRO A CA 1
ATOM 3021 C C . PRO A 1 405 ? 47.166 5.680 3.197 1.00 81.62 405 PRO A C 1
ATOM 3023 O O . PRO A 1 405 ? 45.977 5.599 2.890 1.00 81.62 405 PRO A O 1
ATOM 3026 N N . PRO A 1 406 ? 47.957 6.596 2.600 1.00 74.56 406 PRO A N 1
ATOM 3027 C CA . PRO A 1 406 ? 47.441 7.543 1.609 1.00 74.56 406 PRO A CA 1
ATOM 3028 C C . PRO A 1 406 ? 46.760 6.843 0.420 1.00 74.56 406 PRO A C 1
ATOM 3030 O O . PRO A 1 406 ? 47.402 6.089 -0.307 1.00 74.56 406 PRO A O 1
ATOM 3033 N N . ALA A 1 407 ? 45.466 7.122 0.226 1.00 71.56 407 ALA A N 1
ATOM 3034 C CA . ALA A 1 407 ? 44.614 6.571 -0.837 1.00 71.56 407 ALA A CA 1
ATOM 3035 C C . ALA A 1 407 ? 44.493 5.026 -0.888 1.00 71.56 407 ALA A C 1
ATOM 3037 O O . ALA A 1 407 ? 44.157 4.469 -1.933 1.00 71.56 407 ALA A O 1
ATOM 3038 N N . ALA A 1 408 ? 44.715 4.331 0.231 1.00 77.81 408 ALA A N 1
ATOM 3039 C CA . ALA A 1 408 ? 44.461 2.894 0.378 1.00 77.81 408 ALA A CA 1
ATOM 3040 C C . ALA A 1 408 ? 43.903 2.585 1.785 1.00 77.81 408 ALA A C 1
ATOM 3042 O O . ALA A 1 408 ? 43.741 3.492 2.596 1.00 77.81 408 ALA A O 1
ATOM 3043 N N . ARG A 1 409 ? 43.604 1.314 2.086 1.00 86.19 409 ARG A N 1
ATOM 3044 C CA . ARG A 1 409 ? 43.123 0.873 3.410 1.00 86.19 409 ARG A CA 1
ATOM 3045 C C . ARG A 1 409 ? 44.190 0.094 4.181 1.00 86.19 409 ARG A C 1
ATOM 3047 O O . ARG A 1 409 ? 44.975 -0.626 3.562 1.00 86.19 409 ARG A O 1
ATOM 3054 N N . ALA A 1 410 ? 44.243 0.225 5.512 1.00 87.12 410 ALA A N 1
ATOM 3055 C CA . ALA A 1 410 ? 45.234 -0.493 6.331 1.00 87.12 410 ALA A CA 1
ATOM 3056 C C . ALA A 1 410 ? 44.988 -2.010 6.372 1.00 87.12 410 ALA A C 1
ATOM 3058 O O . ALA A 1 410 ? 45.947 -2.782 6.414 1.00 87.12 410 ALA A O 1
ATOM 3059 N N . LEU A 1 411 ? 43.722 -2.431 6.302 1.00 90.62 411 LEU A N 1
ATOM 3060 C CA . LEU A 1 411 ? 43.296 -3.809 6.053 1.00 90.62 411 LEU A CA 1
ATOM 3061 C C . LEU A 1 411 ? 42.439 -3.851 4.779 1.00 90.62 411 LEU A C 1
ATOM 3063 O O . LEU A 1 411 ? 41.570 -3.004 4.583 1.00 90.62 411 LEU A O 1
ATOM 3067 N N . THR A 1 412 ? 42.689 -4.832 3.910 1.00 86.38 412 THR A N 1
ATOM 3068 C CA . THR A 1 412 ? 42.128 -4.901 2.544 1.00 86.38 412 THR A CA 1
ATOM 3069 C C . THR A 1 412 ? 41.256 -6.137 2.281 1.00 86.38 412 THR A C 1
ATOM 3071 O O . THR A 1 412 ? 40.988 -6.469 1.127 1.00 86.38 412 THR A O 1
ATOM 3074 N N . GLY A 1 413 ? 40.832 -6.842 3.334 1.00 75.62 413 GLY A N 1
ATOM 3075 C CA . GLY A 1 413 ? 39.871 -7.944 3.256 1.00 75.62 413 GLY A CA 1
ATOM 3076 C C . GLY A 1 413 ? 38.421 -7.450 3.306 1.00 75.62 413 GLY A C 1
ATOM 3077 O O . GLY A 1 413 ? 38.074 -6.419 2.732 1.00 75.62 413 GLY A O 1
ATOM 3078 N N . ALA A 1 414 ? 37.553 -8.198 3.993 1.00 72.19 414 ALA A N 1
ATOM 3079 C CA . ALA A 1 414 ? 36.160 -7.794 4.183 1.00 72.19 414 ALA A CA 1
ATOM 3080 C C . ALA A 1 414 ? 36.059 -6.471 4.969 1.00 72.19 414 ALA A C 1
ATOM 3082 O O . ALA A 1 414 ? 36.847 -6.223 5.880 1.00 72.19 414 ALA A O 1
ATOM 3083 N N . SER A 1 415 ? 35.085 -5.624 4.637 1.00 79.69 415 SER A N 1
ATOM 3084 C CA . SER A 1 415 ? 34.800 -4.401 5.395 1.00 79.69 415 SER A CA 1
ATOM 3085 C C . SER A 1 415 ? 33.334 -3.992 5.295 1.00 79.69 415 SER A C 1
ATOM 3087 O O . SER A 1 415 ? 32.654 -4.332 4.326 1.00 79.69 415 SER A O 1
ATOM 3089 N N . PHE A 1 416 ? 32.838 -3.304 6.324 1.00 62.25 416 PHE A N 1
ATOM 3090 C CA . PHE A 1 416 ? 31.462 -2.809 6.410 1.00 62.25 416 PHE A CA 1
ATOM 3091 C C . PHE A 1 416 ? 31.353 -1.652 7.413 1.00 62.25 416 PHE A C 1
ATOM 3093 O O . PHE A 1 416 ? 32.196 -1.505 8.299 1.00 62.25 416 PHE A O 1
ATOM 3100 N N . ALA A 1 417 ? 30.300 -0.844 7.291 1.00 64.56 417 ALA A N 1
ATOM 3101 C CA . ALA A 1 417 ? 29.997 0.248 8.212 1.00 64.56 417 ALA A CA 1
ATOM 3102 C C . ALA A 1 417 ? 28.519 0.211 8.621 1.00 64.56 417 ALA A C 1
ATOM 3104 O O . ALA A 1 417 ? 27.655 -0.049 7.783 1.00 64.56 417 ALA A O 1
ATOM 3105 N N . TYR A 1 418 ? 28.233 0.448 9.902 1.00 60.53 418 TYR A N 1
ATOM 3106 C CA . TYR A 1 418 ? 26.888 0.363 10.477 1.00 60.53 418 TYR A CA 1
ATOM 3107 C C . TYR A 1 418 ? 26.790 1.174 11.778 1.00 60.53 418 TYR A C 1
ATOM 3109 O O . TYR A 1 418 ? 27.719 1.182 12.581 1.00 60.53 418 TYR A O 1
ATOM 3117 N N . ASP A 1 419 ? 25.651 1.827 12.018 1.00 65.56 419 ASP A N 1
ATOM 3118 C CA . ASP A 1 419 ? 25.469 2.770 13.138 1.00 65.56 419 ASP A CA 1
ATOM 3119 C C . ASP A 1 419 ? 25.193 2.115 14.504 1.00 65.56 419 ASP A C 1
ATOM 3121 O O . ASP A 1 419 ? 25.026 2.805 15.505 1.00 65.56 419 ASP A O 1
ATOM 3125 N N . GLY A 1 420 ? 25.177 0.782 14.560 1.00 66.50 420 GLY A N 1
ATOM 3126 C CA . GLY A 1 420 ? 25.214 -0.004 15.795 1.00 66.50 420 GLY A CA 1
ATOM 3127 C C . GLY A 1 420 ? 26.508 -0.807 15.946 1.00 66.50 420 GLY A C 1
ATOM 3128 O O . GLY A 1 420 ? 26.464 -1.924 16.458 1.00 66.50 420 GLY A O 1
ATOM 3129 N N . MET A 1 421 ? 27.643 -0.298 15.451 1.00 83.06 421 MET A N 1
ATOM 3130 C CA . MET A 1 421 ? 28.927 -1.010 15.488 1.00 83.06 421 MET A CA 1
ATOM 3131 C C . MET A 1 421 ? 29.409 -1.238 16.923 1.00 83.06 421 MET A C 1
ATOM 3133 O O . MET A 1 421 ? 29.494 -0.300 17.715 1.00 83.06 421 MET A O 1
ATOM 3137 N N . THR A 1 422 ? 29.811 -2.468 17.228 1.00 87.88 422 THR A N 1
ATOM 3138 C CA . THR A 1 422 ? 30.540 -2.855 18.442 1.00 87.88 422 THR A CA 1
ATOM 3139 C C . THR A 1 422 ? 31.786 -3.659 18.070 1.00 87.88 422 THR A C 1
ATOM 3141 O O . THR A 1 422 ? 31.920 -4.159 16.947 1.00 87.88 422 THR A O 1
ATOM 3144 N N . LEU A 1 423 ? 32.712 -3.831 19.018 1.00 86.69 423 LEU A N 1
ATOM 3145 C CA . LEU A 1 423 ? 33.838 -4.749 18.822 1.00 86.69 423 LEU A CA 1
ATOM 3146 C C . LEU A 1 423 ? 33.339 -6.188 18.599 1.00 86.69 423 LEU A C 1
ATOM 3148 O O . LEU A 1 423 ? 33.923 -6.927 17.809 1.00 86.69 423 LEU A O 1
ATOM 3152 N N . GLU A 1 424 ? 32.238 -6.579 19.248 1.00 85.75 424 GLU A N 1
ATOM 3153 C CA . GLU A 1 424 ? 31.558 -7.861 19.056 1.00 85.75 424 GLU A CA 1
ATOM 3154 C C . GLU A 1 424 ? 31.033 -8.040 17.623 1.00 85.75 424 GLU A C 1
ATOM 3156 O O . GLU A 1 424 ? 31.283 -9.087 17.021 1.00 85.75 424 GLU A O 1
ATOM 3161 N N . SER A 1 425 ? 30.355 -7.038 17.046 1.00 76.50 425 SER A N 1
ATOM 3162 C CA . SER A 1 425 ? 29.849 -7.133 15.668 1.00 76.50 425 SER A CA 1
ATOM 3163 C C . SER A 1 425 ? 30.979 -7.148 14.640 1.00 76.50 425 SER A C 1
ATOM 3165 O O . SER A 1 425 ? 30.903 -7.888 13.661 1.00 76.50 425 SER A O 1
ATOM 3167 N N . CYS A 1 426 ? 32.048 -6.379 14.874 1.00 81.69 426 CYS A N 1
ATOM 3168 C CA . CYS A 1 426 ? 33.217 -6.375 13.997 1.00 81.69 426 CYS A CA 1
ATOM 3169 C C . CYS A 1 426 ? 33.954 -7.725 14.030 1.00 81.69 426 CYS A C 1
ATOM 3171 O O . CYS A 1 426 ? 34.144 -8.349 12.983 1.00 81.69 426 CYS A O 1
ATOM 3173 N N . LEU A 1 427 ? 34.258 -8.245 15.229 1.00 84.88 427 LEU A N 1
ATOM 3174 C CA . LEU A 1 427 ? 34.816 -9.589 15.411 1.00 84.88 427 LEU A CA 1
ATOM 3175 C C . LEU A 1 427 ? 33.968 -10.649 14.696 1.00 84.88 427 LEU A C 1
ATOM 3177 O O . LEU A 1 427 ? 34.530 -11.490 13.997 1.00 84.88 427 LEU A O 1
ATOM 3181 N N . SER A 1 428 ? 32.639 -10.607 14.856 1.00 74.69 428 SER A N 1
ATOM 3182 C CA . SER A 1 428 ? 31.731 -11.633 14.327 1.00 74.69 428 SER A CA 1
ATOM 3183 C C . SER A 1 428 ? 31.677 -11.701 12.799 1.00 74.69 428 SER A C 1
ATOM 3185 O O . SER A 1 428 ? 31.307 -12.749 12.277 1.00 74.69 428 SER A O 1
ATOM 3187 N N . ASN A 1 429 ? 32.024 -10.626 12.087 1.00 67.31 429 ASN A N 1
ATOM 3188 C CA . ASN A 1 429 ? 32.087 -10.619 10.621 1.00 67.31 429 ASN A CA 1
ATOM 3189 C C . ASN A 1 429 ? 33.521 -10.835 10.098 1.00 67.31 429 ASN A C 1
ATOM 3191 O O . ASN A 1 429 ? 33.722 -11.270 8.967 1.00 67.31 429 ASN A O 1
ATOM 3195 N N . CYS A 1 430 ? 34.532 -10.584 10.935 1.00 76.12 430 CYS A N 1
ATOM 3196 C CA . CYS A 1 430 ? 35.935 -10.843 10.622 1.00 76.12 430 CYS A CA 1
ATOM 3197 C C . CYS A 1 430 ? 36.441 -12.234 11.055 1.00 76.12 430 CYS A C 1
ATOM 3199 O O . CYS A 1 430 ? 37.642 -12.505 10.938 1.00 76.12 430 CYS A O 1
ATOM 3201 N N . THR A 1 431 ? 35.569 -13.132 11.535 1.00 67.75 431 THR A N 1
ATOM 3202 C CA . THR A 1 431 ? 35.937 -14.499 11.946 1.00 67.75 431 THR A CA 1
ATOM 3203 C C . THR A 1 431 ? 36.528 -15.298 10.782 1.00 67.75 431 THR A C 1
ATOM 3205 O O . THR A 1 431 ? 35.811 -15.874 9.967 1.00 67.75 431 THR A O 1
ATOM 3208 N N . GLY A 1 432 ? 37.856 -15.353 10.717 1.00 68.81 432 GLY A N 1
ATOM 3209 C CA . GLY A 1 432 ? 38.587 -16.027 9.645 1.00 68.81 432 GLY A CA 1
ATOM 3210 C C . GLY A 1 432 ? 39.939 -15.379 9.377 1.00 68.81 432 GLY A C 1
ATOM 3211 O O . GLY A 1 432 ? 40.941 -16.091 9.297 1.00 68.81 432 GLY A O 1
ATOM 3212 N N . PHE A 1 433 ? 39.971 -14.048 9.333 1.00 78.44 433 PHE A N 1
ATOM 3213 C CA . PHE A 1 433 ? 41.161 -13.253 9.025 1.00 78.44 433 PHE A CA 1
ATOM 3214 C C . PHE A 1 433 ? 42.163 -13.210 10.191 1.00 78.44 433 PHE A C 1
ATOM 3216 O O . PHE A 1 433 ? 41.772 -13.289 11.359 1.00 78.44 433 PHE A O 1
ATOM 3223 N N . ASN A 1 434 ? 43.458 -13.047 9.903 1.00 86.25 434 ASN A N 1
ATOM 3224 C CA . ASN A 1 434 ? 44.495 -12.903 10.938 1.00 86.25 434 ASN A CA 1
ATOM 3225 C C . ASN A 1 434 ? 44.350 -11.614 11.770 1.00 86.25 434 ASN A C 1
ATOM 3227 O O . ASN A 1 434 ? 44.691 -11.612 12.958 1.00 86.25 434 ASN A O 1
ATOM 3231 N N . TYR A 1 435 ? 43.853 -10.539 11.152 1.00 89.69 435 TYR A N 1
ATOM 3232 C CA . TYR A 1 435 ? 43.616 -9.232 11.760 1.00 89.69 435 TYR A CA 1
ATOM 3233 C C . TYR A 1 435 ? 42.192 -8.745 11.492 1.00 89.69 435 TYR A C 1
ATOM 3235 O O . TYR A 1 435 ? 41.584 -9.048 10.461 1.00 89.69 435 TYR A O 1
ATOM 3243 N N . TRP A 1 436 ? 41.704 -7.911 12.400 1.00 94.38 436 TRP A N 1
ATOM 3244 C CA . TRP A 1 436 ? 40.570 -7.025 12.175 1.00 94.38 436 TRP A CA 1
ATOM 3245 C C . TRP A 1 436 ? 40.752 -5.738 12.967 1.00 94.38 436 TRP A C 1
ATOM 3247 O O . TRP A 1 436 ? 41.616 -5.655 13.836 1.00 94.38 436 TRP A O 1
ATOM 3257 N N . GLY A 1 437 ? 39.951 -4.726 12.680 1.00 92.88 437 GLY A N 1
ATOM 3258 C CA . GLY A 1 437 ? 39.934 -3.513 13.472 1.00 92.88 437 GLY A CA 1
ATOM 3259 C C . GLY A 1 437 ? 38.780 -2.599 13.112 1.00 92.88 437 GLY A C 1
ATOM 3260 O O . GLY A 1 437 ? 38.144 -2.749 12.068 1.00 92.88 437 GLY A O 1
ATOM 3261 N N . THR A 1 438 ? 38.506 -1.662 14.005 1.00 94.12 438 THR A N 1
ATOM 3262 C CA . THR A 1 438 ? 37.404 -0.706 13.888 1.00 94.12 438 THR A CA 1
ATOM 3263 C C . THR A 1 438 ? 37.924 0.702 13.646 1.00 94.12 438 THR A C 1
ATOM 3265 O O . THR A 1 438 ? 38.992 1.075 14.134 1.00 94.12 438 THR A O 1
ATOM 3268 N N . GLU A 1 439 ? 37.167 1.487 12.887 1.00 92.12 439 GLU A N 1
ATOM 3269 C CA . GLU A 1 439 ? 37.483 2.874 12.555 1.00 92.12 439 GLU A CA 1
ATOM 3270 C C . GLU A 1 439 ? 36.247 3.775 12.719 1.00 92.12 439 GLU A C 1
ATOM 3272 O O . GLU A 1 439 ? 35.101 3.329 12.610 1.00 92.12 439 GLU A O 1
ATOM 3277 N N . TYR A 1 440 ? 36.486 5.061 12.999 1.00 87.94 440 TYR A N 1
ATOM 3278 C CA . TYR A 1 440 ? 35.490 6.135 12.981 1.00 87.94 440 TYR A CA 1
ATOM 3279 C C . TYR A 1 440 ? 34.213 5.870 13.810 1.00 87.94 440 TYR A C 1
ATOM 3281 O O . TYR A 1 440 ? 33.149 6.417 13.529 1.00 87.94 440 TYR A O 1
ATOM 3289 N N . GLY A 1 441 ? 34.289 5.010 14.831 1.00 84.81 441 GLY A N 1
ATOM 3290 C CA . GLY A 1 441 ? 33.162 4.618 15.684 1.00 84.81 441 GLY A CA 1
ATOM 3291 C C . GLY A 1 441 ? 32.102 3.713 15.029 1.00 84.81 441 GLY A C 1
ATOM 3292 O O . GLY A 1 441 ? 31.299 3.111 15.745 1.00 84.81 441 GLY A O 1
ATOM 3293 N N . ARG A 1 442 ? 32.073 3.594 13.694 1.00 86.44 442 ARG A N 1
ATOM 3294 C CA . ARG A 1 442 ? 31.006 2.906 12.930 1.00 86.44 442 ARG A CA 1
ATOM 3295 C C . ARG A 1 442 ? 31.498 1.945 11.847 1.00 86.44 442 ARG A C 1
ATOM 3297 O O . ARG A 1 442 ? 30.678 1.272 11.230 1.00 86.44 442 ARG A O 1
ATOM 3304 N N . GLU A 1 443 ? 32.801 1.886 11.588 1.00 87.44 443 GLU A N 1
ATOM 3305 C CA . GLU A 1 443 ? 33.394 1.124 10.483 1.00 87.44 443 GLU A CA 1
ATOM 3306 C C . GLU A 1 443 ? 34.216 -0.060 11.009 1.00 87.44 443 GLU A C 1
ATOM 3308 O O . GLU A 1 443 ? 34.791 -0.004 12.098 1.00 87.44 443 GLU A O 1
ATOM 3313 N N . CYS A 1 444 ? 34.261 -1.148 10.243 1.00 89.25 444 CYS A N 1
ATOM 3314 C CA . CYS A 1 444 ? 34.992 -2.368 10.566 1.00 89.25 444 CYS A CA 1
ATOM 3315 C C . CYS A 1 444 ? 35.709 -2.912 9.327 1.00 89.25 444 CYS A C 1
ATOM 3317 O O . CYS A 1 444 ? 35.121 -3.001 8.244 1.00 89.25 444 CYS A O 1
ATOM 3319 N N . TYR A 1 445 ? 36.961 -3.327 9.514 1.00 89.88 445 TYR A N 1
ATOM 3320 C CA . TYR A 1 445 ? 37.842 -3.861 8.481 1.00 89.88 445 TYR A CA 1
ATOM 3321 C C . TYR A 1 445 ? 38.492 -5.162 8.950 1.00 89.88 445 TYR A C 1
ATOM 3323 O O . TYR A 1 445 ? 38.937 -5.274 10.091 1.00 89.88 445 TYR A O 1
ATOM 3331 N N . CYS A 1 446 ? 38.600 -6.130 8.049 1.00 91.81 446 CYS A N 1
ATOM 3332 C CA . CYS A 1 446 ? 39.239 -7.423 8.258 1.00 91.81 446 CYS A CA 1
ATOM 3333 C C . CYS A 1 446 ? 40.408 -7.591 7.274 1.00 91.81 446 CYS A C 1
ATOM 3335 O O . CYS A 1 446 ? 40.382 -7.039 6.174 1.00 91.81 446 CYS A O 1
ATOM 3337 N N . GLY A 1 447 ? 41.426 -8.385 7.608 1.00 87.31 447 GLY A N 1
ATOM 3338 C CA . GLY A 1 447 ? 42.494 -8.701 6.655 1.00 87.31 447 GLY A CA 1
ATOM 3339 C C . GLY A 1 447 ? 43.551 -9.659 7.194 1.00 87.31 447 GLY A C 1
ATOM 3340 O O . GLY A 1 447 ? 43.793 -9.738 8.394 1.00 87.31 447 GLY A O 1
ATOM 3341 N N . ASP A 1 448 ? 44.215 -10.396 6.305 1.00 87.06 448 ASP A N 1
ATOM 3342 C CA . ASP A 1 448 ? 45.257 -11.353 6.706 1.00 87.06 448 ASP A CA 1
ATOM 3343 C C . ASP A 1 448 ? 46.650 -10.734 6.883 1.00 87.06 448 ASP A C 1
ATOM 3345 O O . ASP A 1 448 ? 47.531 -11.365 7.475 1.00 87.06 448 ASP A O 1
ATOM 3349 N N . ALA A 1 449 ? 46.828 -9.490 6.434 1.00 85.00 449 ALA A N 1
ATOM 3350 C CA . ALA A 1 449 ? 48.019 -8.671 6.618 1.00 85.00 449 ALA A CA 1
ATOM 3351 C C . ALA A 1 449 ? 47.652 -7.179 6.708 1.00 85.00 449 ALA A C 1
ATOM 3353 O O . ALA A 1 449 ? 46.645 -6.749 6.147 1.00 85.00 449 ALA A O 1
ATOM 3354 N N . LEU A 1 450 ? 48.509 -6.399 7.374 1.00 87.81 450 LEU A N 1
ATOM 3355 C CA . LEU A 1 450 ? 48.515 -4.936 7.303 1.00 87.81 450 LEU A CA 1
ATOM 3356 C C . LEU A 1 450 ? 49.110 -4.465 5.969 1.00 87.81 450 LEU A C 1
ATOM 3358 O O . LEU A 1 450 ? 50.110 -5.016 5.500 1.00 87.81 450 LEU A O 1
ATOM 3362 N N . HIS A 1 451 ? 48.543 -3.407 5.394 1.00 88.94 451 HIS A N 1
ATOM 3363 C CA . HIS A 1 451 ? 49.106 -2.726 4.231 1.00 88.94 451 HIS A CA 1
ATOM 3364 C C . HIS A 1 451 ? 50.459 -2.075 4.570 1.00 88.94 451 HIS A C 1
ATOM 3366 O O . HIS A 1 451 ? 50.609 -1.444 5.615 1.00 88.94 451 HIS A O 1
ATOM 3372 N N . SER A 1 452 ? 51.442 -2.166 3.669 1.00 81.88 452 SER A N 1
ATOM 3373 C CA . SER A 1 452 ? 52.832 -1.732 3.917 1.00 81.88 452 SER A CA 1
ATOM 3374 C C . SER A 1 452 ? 53.008 -0.228 4.168 1.00 81.88 452 SER A C 1
ATOM 3376 O O . SER A 1 452 ? 54.011 0.178 4.748 1.00 81.88 452 SER A O 1
ATOM 3378 N N . GLY A 1 453 ? 52.043 0.593 3.745 1.00 82.31 453 GLY A N 1
ATOM 3379 C CA . GLY A 1 453 ? 51.985 2.028 4.047 1.00 82.31 453 GLY A CA 1
ATOM 3380 C C . GLY A 1 453 ? 51.290 2.388 5.369 1.00 82.31 453 GLY A C 1
ATOM 3381 O O . GLY A 1 453 ? 51.167 3.573 5.667 1.00 82.31 453 GLY A O 1
ATOM 3382 N N . SER A 1 454 ? 50.785 1.410 6.129 1.00 89.94 454 SER A N 1
ATOM 3383 C CA . SER A 1 454 ? 50.188 1.636 7.450 1.00 89.94 454 SER A CA 1
ATOM 3384 C C . SER A 1 454 ? 51.273 1.652 8.530 1.00 89.94 454 SER A C 1
ATOM 3386 O O . SER A 1 454 ? 52.173 0.810 8.528 1.00 89.94 454 SER A O 1
ATOM 3388 N N . ALA A 1 455 ? 51.193 2.600 9.465 1.00 89.12 455 ALA A N 1
ATOM 3389 C CA . ALA A 1 455 ? 52.143 2.751 10.563 1.00 89.12 455 ALA A CA 1
ATOM 3390 C C . ALA A 1 455 ? 51.427 2.724 11.919 1.00 89.12 455 ALA A C 1
ATOM 3392 O O . ALA A 1 455 ? 50.286 3.171 12.039 1.00 89.12 455 ALA A O 1
ATOM 3393 N N . ALA A 1 456 ? 52.104 2.231 12.957 1.00 89.25 456 ALA A N 1
ATOM 3394 C CA . ALA A 1 456 ? 51.572 2.263 14.315 1.00 89.25 456 ALA A CA 1
ATOM 3395 C C . ALA A 1 456 ? 51.423 3.717 14.801 1.00 89.25 456 ALA A C 1
ATOM 3397 O O . ALA A 1 456 ? 52.366 4.507 14.732 1.00 89.25 456 ALA A O 1
ATOM 3398 N N . ALA A 1 457 ? 50.239 4.052 15.308 1.00 87.94 457 ALA A N 1
ATOM 3399 C CA . ALA A 1 457 ? 49.897 5.368 15.838 1.00 87.94 457 ALA A CA 1
ATOM 3400 C C . ALA A 1 457 ? 49.831 5.336 17.379 1.00 87.94 457 ALA A C 1
ATOM 3402 O O . ALA A 1 457 ? 49.645 4.260 17.965 1.00 87.94 457 ALA A O 1
ATOM 3403 N N . PRO A 1 458 ? 49.946 6.488 18.072 1.00 87.75 458 PRO A N 1
ATOM 3404 C CA . PRO A 1 458 ? 49.669 6.563 19.502 1.00 87.75 458 PRO A CA 1
ATOM 3405 C C . PRO A 1 458 ? 48.283 5.984 19.802 1.00 87.75 458 PRO A C 1
ATOM 3407 O O . PRO A 1 458 ? 47.308 6.318 19.136 1.00 87.75 458 PRO A O 1
ATOM 3410 N N . LEU A 1 459 ? 48.168 5.118 20.814 1.00 84.81 459 LEU A N 1
ATOM 3411 C CA . LEU A 1 459 ? 46.912 4.401 21.075 1.00 84.81 459 LEU A CA 1
ATOM 3412 C C . LEU A 1 459 ? 45.731 5.346 21.386 1.00 84.81 459 LEU A C 1
ATOM 3414 O O . LEU A 1 459 ? 44.582 4.979 21.174 1.00 84.81 459 LEU A O 1
ATOM 3418 N N . ALA A 1 460 ? 46.014 6.572 21.841 1.00 83.31 460 ALA A N 1
ATOM 3419 C CA . ALA A 1 460 ? 45.024 7.623 22.069 1.00 83.31 460 ALA A CA 1
ATOM 3420 C C . ALA A 1 460 ? 44.385 8.189 20.782 1.00 83.31 460 ALA A C 1
ATOM 3422 O O . ALA A 1 460 ? 43.255 8.663 20.858 1.00 83.31 460 ALA A O 1
ATOM 3423 N N . ASP A 1 461 ? 45.049 8.103 19.620 1.00 85.62 461 ASP A N 1
ATOM 3424 C CA . ASP A 1 461 ? 44.489 8.523 18.324 1.00 85.62 461 ASP A CA 1
ATOM 3425 C C . ASP A 1 461 ? 43.242 7.692 17.957 1.00 85.62 461 ASP A C 1
ATOM 3427 O O . ASP A 1 461 ? 42.323 8.183 17.301 1.00 85.62 461 ASP A O 1
ATOM 3431 N N . CYS A 1 462 ? 43.185 6.441 18.426 1.00 91.56 462 CYS A N 1
ATOM 3432 C CA . CYS A 1 462 ? 42.012 5.577 18.349 1.00 91.56 462 CYS A CA 1
ATOM 3433 C C . CYS A 1 462 ? 41.061 5.866 19.524 1.00 91.56 462 CYS A C 1
ATOM 3435 O O . CYS A 1 462 ? 40.872 5.034 20.411 1.00 91.56 462 CYS A O 1
ATOM 3437 N N . GLY A 1 463 ? 40.549 7.099 19.583 1.00 85.69 463 GLY A N 1
ATOM 3438 C CA . GLY A 1 463 ? 39.767 7.647 20.698 1.00 85.69 463 GLY A CA 1
ATOM 3439 C C . GLY A 1 463 ? 38.255 7.799 20.470 1.00 85.69 463 GLY A C 1
ATOM 3440 O O . GLY A 1 463 ? 37.583 8.348 21.340 1.00 85.69 463 GLY A O 1
ATOM 3441 N N . MET A 1 464 ? 37.703 7.349 19.338 1.00 89.75 464 MET A N 1
ATOM 3442 C CA . MET A 1 464 ? 36.255 7.386 19.071 1.00 89.75 464 MET A CA 1
ATOM 3443 C C . MET A 1 464 ? 35.533 6.266 19.841 1.00 89.75 464 MET A C 1
ATOM 3445 O O . MET A 1 464 ? 35.979 5.119 19.777 1.00 89.75 464 MET A O 1
ATOM 3449 N N . PRO A 1 465 ? 34.407 6.540 20.526 1.00 89.56 465 PRO A N 1
ATOM 3450 C CA . PRO A 1 465 ? 33.531 5.494 21.052 1.00 89.56 465 PRO A CA 1
ATOM 3451 C C . PRO A 1 465 ? 32.895 4.650 19.937 1.00 89.56 465 PRO A C 1
ATOM 3453 O O . PRO A 1 465 ? 32.679 5.142 18.828 1.00 89.56 465 PRO A O 1
ATOM 3456 N N . CYS A 1 466 ? 32.543 3.400 20.236 1.00 89.00 466 CYS A N 1
ATOM 3457 C CA . CYS A 1 466 ? 31.722 2.578 19.348 1.00 89.00 466 CYS A CA 1
ATOM 3458 C C . CYS A 1 466 ? 30.276 3.097 19.299 1.00 89.00 466 CYS A C 1
ATOM 3460 O O . CYS A 1 466 ? 29.662 3.351 20.335 1.00 89.00 466 CYS A O 1
ATOM 3462 N N . SER A 1 467 ? 29.709 3.213 18.098 1.00 81.81 467 SER A N 1
ATOM 3463 C CA . SER A 1 467 ? 28.341 3.709 17.869 1.00 81.81 467 SER A CA 1
ATOM 3464 C C . SER A 1 467 ? 27.257 2.825 18.504 1.00 81.81 467 SER A C 1
ATOM 3466 O O . SER A 1 467 ? 26.275 3.347 19.027 1.00 81.81 467 SER A O 1
ATOM 3468 N N . GLY A 1 468 ? 27.469 1.505 18.546 1.00 70.62 468 GLY A N 1
ATOM 3469 C CA . GLY A 1 468 ? 26.610 0.543 19.243 1.00 70.62 468 GLY A CA 1
ATOM 3470 C C . GLY A 1 468 ? 26.957 0.295 20.718 1.00 70.62 468 GLY A C 1
ATOM 3471 O O . GLY A 1 468 ? 26.156 -0.314 21.423 1.00 70.62 468 GLY A O 1
ATOM 3472 N N . ASP A 1 469 ? 28.121 0.745 21.204 1.00 80.12 469 ASP A N 1
ATOM 3473 C CA . ASP A 1 469 ? 28.521 0.623 22.616 1.00 80.12 469 ASP A CA 1
ATOM 3474 C C . ASP A 1 469 ? 29.484 1.746 23.036 1.00 80.12 469 ASP A C 1
ATOM 3476 O O . ASP A 1 469 ? 30.709 1.614 22.980 1.00 80.12 469 ASP A O 1
ATOM 3480 N N . GLY A 1 470 ? 28.922 2.843 23.548 1.00 81.94 470 GLY A N 1
ATOM 3481 C CA . GLY A 1 470 ? 29.689 3.982 24.061 1.00 81.94 470 GLY A CA 1
ATOM 3482 C C . GLY A 1 470 ? 30.572 3.690 25.288 1.00 81.94 470 GLY A C 1
ATOM 3483 O O . GLY A 1 470 ? 31.238 4.605 25.772 1.00 81.94 470 GLY A O 1
ATOM 3484 N N . THR A 1 471 ? 30.598 2.456 25.812 1.00 83.62 471 THR A N 1
ATOM 3485 C CA . THR A 1 471 ? 31.560 2.031 26.844 1.00 83.62 471 THR A CA 1
ATOM 3486 C C . THR A 1 471 ? 32.866 1.481 26.264 1.00 83.62 471 THR A C 1
ATOM 3488 O O . THR A 1 471 ? 33.832 1.329 27.012 1.00 83.62 471 THR A O 1
ATOM 3491 N N . GLN A 1 472 ? 32.943 1.257 24.947 1.00 87.25 472 GLN A N 1
ATOM 3492 C CA . GLN A 1 472 ? 34.121 0.736 24.245 1.00 87.25 472 GLN A CA 1
ATOM 3493 C C . GLN A 1 472 ? 34.619 1.707 23.158 1.00 87.25 472 GLN A C 1
ATOM 3495 O O . GLN A 1 472 ? 33.868 2.551 22.669 1.00 87.25 472 GLN A O 1
ATOM 3500 N N . TYR A 1 473 ? 35.896 1.597 22.779 1.00 91.81 473 TYR A N 1
ATOM 3501 C CA . TYR A 1 473 ? 36.497 2.372 21.684 1.00 91.81 473 TYR A CA 1
ATOM 3502 C C . TYR A 1 473 ? 36.426 1.617 20.348 1.00 91.81 473 TYR A C 1
ATOM 3504 O O . TYR A 1 473 ? 36.593 0.400 20.312 1.00 91.81 473 TYR A O 1
ATOM 3512 N N . CYS A 1 474 ? 36.223 2.354 19.254 1.00 92.50 474 CYS A N 1
ATOM 3513 C CA . CYS A 1 474 ? 36.183 1.850 17.880 1.00 92.50 474 CYS A CA 1
ATOM 3514 C C . CYS A 1 474 ? 36.998 2.757 16.933 1.00 92.50 474 CYS A C 1
ATOM 3516 O O . CYS A 1 474 ? 36.457 3.414 16.039 1.00 92.50 474 CYS A O 1
ATOM 3518 N N . GLY A 1 475 ? 38.314 2.818 17.153 1.00 91.69 475 GLY A N 1
ATOM 3519 C CA . GLY A 1 475 ? 39.248 3.539 16.283 1.00 91.69 475 GLY A CA 1
ATOM 3520 C C . GLY A 1 475 ? 39.180 5.065 16.382 1.00 91.69 475 GLY A C 1
ATOM 3521 O O . GLY A 1 475 ? 38.908 5.635 17.435 1.00 91.69 475 GLY A O 1
ATOM 3522 N N . GLY A 1 476 ? 39.496 5.740 15.282 1.00 84.81 476 GLY A N 1
ATOM 3523 C CA . GLY A 1 476 ? 39.527 7.194 15.104 1.00 84.81 476 GLY A CA 1
ATOM 3524 C C . GLY A 1 476 ? 39.328 7.550 13.625 1.00 84.81 476 GLY A C 1
ATOM 3525 O O . GLY A 1 476 ? 38.936 6.693 12.846 1.00 84.81 476 GLY A O 1
ATOM 3526 N N . GLY A 1 477 ? 39.589 8.791 13.206 1.00 84.19 477 GLY A N 1
ATOM 3527 C CA . GLY A 1 477 ? 39.561 9.156 11.778 1.00 84.19 477 GLY A CA 1
ATOM 3528 C C . GLY A 1 477 ? 40.918 8.948 11.100 1.00 84.19 477 GLY A C 1
ATOM 3529 O O . GLY A 1 477 ? 41.894 9.579 11.506 1.00 84.19 477 GLY A O 1
ATOM 3530 N N . ASN A 1 478 ? 40.986 8.119 10.053 1.00 84.75 478 ASN A N 1
ATOM 3531 C CA . ASN A 1 478 ? 42.227 7.601 9.448 1.00 84.75 478 ASN A CA 1
ATOM 3532 C C . ASN A 1 478 ? 43.072 6.804 10.465 1.00 84.75 478 ASN A C 1
ATOM 3534 O O . ASN A 1 478 ? 44.308 6.931 10.512 1.00 84.75 478 ASN A O 1
ATOM 3538 N N . ARG A 1 479 ? 42.388 6.069 11.357 1.00 92.94 479 ARG A N 1
ATOM 3539 C CA . ARG A 1 479 ? 42.941 5.444 12.572 1.00 92.94 479 ARG A CA 1
ATOM 3540 C C . ARG A 1 479 ? 42.181 4.177 12.966 1.00 92.94 479 ARG A C 1
ATOM 3542 O O . ARG A 1 479 ? 41.160 4.253 13.647 1.00 92.94 479 ARG A O 1
ATOM 3549 N N . ILE A 1 480 ? 42.707 3.016 12.599 1.00 93.81 480 ILE A N 1
ATOM 3550 C CA . ILE A 1 480 ? 42.107 1.721 12.925 1.00 93.81 480 ILE A CA 1
ATOM 3551 C C . ILE A 1 480 ? 42.595 1.207 14.293 1.00 93.81 480 ILE A C 1
ATOM 3553 O O . ILE A 1 480 ? 43.803 1.138 14.547 1.00 93.81 480 ILE A O 1
ATOM 3557 N N . GLU A 1 481 ? 41.673 0.836 15.190 1.00 95.19 481 GLU A N 1
ATOM 3558 C CA . GLU A 1 481 ? 42.019 0.107 16.420 1.00 95.19 481 GLU A CA 1
ATOM 3559 C C . GLU A 1 481 ? 42.136 -1.384 16.088 1.00 95.19 481 GLU A C 1
ATOM 3561 O O . GLU A 1 481 ? 41.142 -2.041 15.783 1.00 95.19 481 GLU A O 1
ATOM 3566 N N . LEU A 1 482 ? 43.367 -1.902 16.086 1.00 95.31 482 LEU A N 1
ATOM 3567 C CA . LEU A 1 482 ? 43.703 -3.170 15.443 1.00 95.31 482 LEU A CA 1
ATOM 3568 C C . LEU A 1 482 ? 43.809 -4.332 16.437 1.00 95.31 482 LEU A C 1
ATOM 3570 O O . LEU A 1 482 ? 44.581 -4.278 17.393 1.00 95.31 482 LEU A O 1
ATOM 3574 N N . TYR A 1 483 ? 43.128 -5.430 16.132 1.00 93.38 483 TYR A N 1
ATOM 3575 C CA . TYR A 1 483 ? 43.118 -6.698 16.855 1.00 93.38 483 TYR A CA 1
ATOM 3576 C C . TYR A 1 483 ? 43.722 -7.811 15.979 1.00 93.38 483 TYR A C 1
ATOM 3578 O O . TYR A 1 483 ? 43.519 -7.856 14.766 1.00 93.38 483 TYR A O 1
ATOM 3586 N N . ARG A 1 484 ? 44.473 -8.738 16.584 1.00 93.00 484 ARG A N 1
ATOM 3587 C CA . ARG A 1 484 ? 45.170 -9.843 15.893 1.00 93.00 484 ARG A CA 1
ATOM 3588 C C . ARG A 1 484 ? 44.930 -11.171 16.599 1.00 93.00 484 ARG A C 1
ATOM 3590 O O . ARG A 1 484 ? 44.932 -11.212 17.826 1.00 93.00 484 ARG A O 1
ATOM 3597 N N . THR A 1 485 ? 44.766 -12.258 15.846 1.00 85.81 485 THR A N 1
ATOM 3598 C CA . THR A 1 485 ? 44.613 -13.590 16.446 1.00 85.81 485 THR A CA 1
ATOM 3599 C C . THR A 1 485 ? 45.902 -14.087 17.109 1.00 85.81 485 THR A C 1
ATOM 3601 O O . THR A 1 485 ? 47.004 -13.884 16.592 1.00 85.81 485 THR A O 1
ATOM 3604 N N . THR A 1 486 ? 45.761 -14.776 18.242 1.00 66.88 486 THR A N 1
ATOM 3605 C CA . THR A 1 486 ? 46.854 -15.508 18.905 1.00 66.88 486 THR A CA 1
ATOM 3606 C C . THR A 1 486 ? 47.050 -16.923 18.351 1.00 66.88 486 THR A C 1
ATOM 3608 O O . THR A 1 486 ? 48.041 -17.573 18.681 1.00 66.88 486 THR A O 1
ATOM 3611 N N . ALA A 1 487 ? 46.146 -17.409 17.492 1.00 58.78 487 ALA A N 1
ATOM 3612 C CA . ALA A 1 487 ? 46.265 -18.715 16.855 1.00 58.78 487 ALA A CA 1
ATOM 3613 C C . ALA A 1 487 ? 47.271 -18.675 15.692 1.00 58.78 487 ALA A C 1
ATOM 3615 O O . ALA A 1 487 ? 47.069 -17.977 14.697 1.00 58.78 487 ALA A O 1
ATOM 3616 N N . THR A 1 488 ? 48.347 -19.458 15.788 1.00 43.97 488 THR A N 1
ATOM 3617 C CA . THR A 1 488 ? 49.416 -19.515 14.780 1.00 43.97 488 THR A CA 1
ATOM 3618 C C . THR A 1 488 ? 48.970 -20.261 13.514 1.00 43.97 488 THR A C 1
ATOM 3620 O O . THR A 1 488 ? 49.332 -21.416 13.292 1.00 43.97 488 THR A O 1
ATOM 3623 N N . LYS A 1 489 ? 48.178 -19.609 12.654 1.00 46.44 489 LYS A N 1
ATOM 3624 C CA . LYS A 1 489 ? 47.888 -20.113 11.304 1.00 46.44 489 LYS A CA 1
ATOM 3625 C C . LYS A 1 489 ? 49.170 -20.098 10.465 1.00 46.44 489 LYS A C 1
ATOM 3627 O O . LYS A 1 489 ? 49.723 -19.036 10.183 1.00 46.44 489 LYS A O 1
ATOM 3632 N N . THR A 1 490 ? 49.654 -21.278 10.081 1.00 31.92 490 THR A N 1
ATOM 3633 C CA . THR A 1 490 ? 50.854 -21.427 9.245 1.00 31.92 490 THR A CA 1
ATOM 3634 C C . THR A 1 490 ? 50.644 -20.776 7.881 1.00 31.92 490 THR A C 1
ATOM 3636 O O . THR A 1 490 ? 49.717 -21.130 7.157 1.00 31.92 490 THR A O 1
ATOM 3639 N N . SER A 1 491 ? 51.525 -19.845 7.514 1.00 32.84 491 SER A N 1
ATOM 3640 C CA . SER A 1 491 ? 51.495 -19.203 6.200 1.00 32.84 491 SER A CA 1
ATOM 3641 C C . SER A 1 491 ? 51.902 -20.183 5.096 1.00 32.84 491 SER A C 1
ATOM 3643 O O . SER A 1 491 ? 53.046 -20.636 5.053 1.00 32.84 491 SER A O 1
ATOM 3645 N N . THR A 1 492 ? 50.984 -20.455 4.171 1.00 25.69 492 THR A N 1
ATOM 3646 C CA . THR A 1 492 ? 51.281 -20.985 2.833 1.00 25.69 492 THR A CA 1
ATOM 3647 C C . THR A 1 492 ? 50.838 -19.946 1.810 1.00 25.69 492 THR A C 1
ATOM 3649 O O . THR A 1 492 ? 49.651 -19.813 1.517 1.00 25.69 492 THR A O 1
ATOM 3652 N N . SER A 1 493 ? 51.789 -19.157 1.316 1.00 29.23 493 SER A N 1
ATOM 3653 C CA . SER A 1 493 ? 51.528 -18.014 0.440 1.00 29.23 493 SER A CA 1
ATOM 3654 C C . SER A 1 493 ? 51.176 -18.417 -0.997 1.00 29.23 493 SER A C 1
ATOM 3656 O O . SER A 1 493 ? 51.827 -19.281 -1.580 1.00 29.23 493 SER A O 1
ATOM 3658 N N . THR A 1 494 ? 50.233 -17.675 -1.591 1.00 29.19 494 THR A N 1
ATOM 3659 C CA . THR A 1 494 ? 49.936 -17.600 -3.039 1.00 29.19 494 THR A CA 1
ATOM 3660 C C . THR A 1 494 ? 49.514 -18.891 -3.757 1.00 29.19 494 THR A C 1
ATOM 3662 O O . THR A 1 494 ? 50.260 -19.424 -4.569 1.00 29.19 494 THR A O 1
ATOM 3665 N N . THR A 1 495 ? 48.228 -19.233 -3.613 1.00 26.42 495 THR A N 1
ATOM 3666 C CA . THR A 1 495 ? 47.289 -19.195 -4.759 1.00 26.42 495 THR A CA 1
ATOM 3667 C C . THR A 1 495 ? 45.997 -18.512 -4.287 1.00 26.42 495 THR A C 1
ATOM 3669 O O . THR A 1 495 ? 45.625 -18.662 -3.125 1.00 26.42 495 THR A O 1
ATOM 3672 N N . ALA A 1 496 ? 45.335 -17.712 -5.128 1.00 37.94 496 ALA A N 1
ATOM 3673 C CA . ALA A 1 496 ? 44.194 -16.894 -4.702 1.00 37.94 496 ALA A CA 1
ATOM 3674 C C . ALA A 1 496 ? 42.913 -17.720 -4.469 1.00 37.94 496 ALA A C 1
ATOM 3676 O O . ALA A 1 496 ? 42.457 -18.438 -5.360 1.00 37.94 496 ALA A O 1
ATOM 3677 N N . ALA A 1 497 ? 42.297 -17.566 -3.294 1.00 32.03 497 ALA A N 1
ATOM 3678 C CA . ALA A 1 497 ? 41.012 -18.175 -2.962 1.00 32.03 497 ALA A CA 1
ATOM 3679 C C . ALA A 1 497 ? 39.845 -17.330 -3.508 1.00 32.03 497 ALA A C 1
ATOM 3681 O O . ALA A 1 497 ? 39.318 -16.471 -2.812 1.00 32.03 497 ALA A O 1
ATOM 3682 N N . ALA A 1 498 ? 39.499 -17.581 -4.774 1.00 37.34 498 ALA A N 1
ATOM 3683 C CA . ALA A 1 498 ? 38.216 -17.298 -5.428 1.00 37.34 498 ALA A CA 1
ATOM 3684 C C . ALA A 1 498 ? 37.440 -16.021 -5.010 1.00 37.34 498 ALA A C 1
ATOM 3686 O O . ALA A 1 498 ? 36.670 -16.011 -4.050 1.00 37.34 498 ALA A O 1
ATOM 3687 N N . GLY A 1 499 ? 37.492 -14.997 -5.872 1.00 42.81 499 GLY A N 1
ATOM 3688 C CA . GLY A 1 499 ? 36.313 -14.148 -6.097 1.00 42.81 499 GLY A CA 1
ATOM 3689 C C . GLY A 1 499 ? 35.159 -14.954 -6.731 1.00 42.81 499 GLY A C 1
ATOM 3690 O O . GLY A 1 499 ? 35.301 -16.167 -6.904 1.00 42.81 499 GLY A O 1
ATOM 3691 N N . PRO A 1 500 ? 34.024 -14.328 -7.102 1.00 56.41 500 PRO A N 1
ATOM 3692 C CA . PRO A 1 500 ? 32.939 -15.034 -7.789 1.00 56.41 500 PRO A CA 1
ATOM 3693 C C . PRO A 1 500 ? 33.465 -15.821 -8.999 1.00 56.41 500 PRO A C 1
ATOM 3695 O O . PRO A 1 500 ? 34.320 -15.344 -9.747 1.00 56.41 500 PRO A O 1
ATOM 3698 N N . THR A 1 501 ? 32.991 -17.056 -9.155 1.00 70.12 501 THR A N 1
ATOM 3699 C CA . THR A 1 501 ? 33.515 -18.012 -10.139 1.00 70.12 501 THR A CA 1
ATOM 3700 C C . THR A 1 501 ? 32.500 -18.292 -11.238 1.00 70.12 501 THR A C 1
ATOM 3702 O O . THR A 1 501 ? 31.293 -18.371 -11.006 1.00 70.12 501 THR A O 1
ATOM 3705 N N . ARG A 1 502 ? 32.999 -18.463 -12.465 1.00 82.69 502 ARG A N 1
ATOM 3706 C CA . ARG A 1 502 ? 32.195 -18.896 -13.612 1.00 82.69 502 ARG A CA 1
ATOM 3707 C C . ARG A 1 502 ? 32.143 -20.418 -13.597 1.00 82.69 502 ARG A C 1
ATOM 3709 O O . ARG A 1 502 ? 33.120 -21.074 -13.952 1.00 82.69 502 ARG A O 1
ATOM 3716 N N . VAL A 1 503 ? 31.031 -20.963 -13.113 1.00 85.81 503 VAL A N 1
ATOM 3717 C CA . VAL A 1 503 ? 30.867 -22.405 -12.894 1.00 85.81 503 VAL A CA 1
ATOM 3718 C C . VAL A 1 503 ? 30.950 -23.140 -14.245 1.00 85.81 503 VAL A C 1
ATOM 3720 O O . VAL A 1 503 ? 30.215 -22.778 -15.159 1.00 85.81 503 VAL A O 1
ATOM 3723 N N . PRO A 1 504 ? 31.821 -24.152 -14.437 1.00 82.69 504 PRO A N 1
ATOM 3724 C CA . PRO A 1 504 ? 31.966 -24.800 -15.749 1.00 82.69 504 PRO A CA 1
ATOM 3725 C C . PRO A 1 504 ? 30.760 -25.650 -16.175 1.00 82.69 504 PRO A C 1
ATOM 3727 O O . PRO A 1 504 ? 30.528 -25.839 -17.368 1.00 82.69 504 PRO A O 1
ATOM 3730 N N . SER A 1 505 ? 30.000 -26.175 -15.214 1.00 84.94 505 SER A N 1
ATOM 3731 C CA . SER A 1 505 ? 28.835 -27.034 -15.444 1.00 84.94 505 SER A CA 1
ATOM 3732 C C . SER A 1 505 ? 27.877 -26.986 -14.258 1.00 84.94 505 SER A C 1
ATOM 3734 O O . SER A 1 505 ? 28.328 -27.027 -13.114 1.00 84.94 505 SER A O 1
ATOM 3736 N N . VAL A 1 506 ? 26.574 -26.944 -14.527 1.00 87.44 506 VAL A N 1
ATOM 3737 C CA . VAL A 1 506 ? 25.508 -26.807 -13.527 1.00 87.44 506 VAL A CA 1
ATOM 3738 C C . VAL A 1 506 ? 24.378 -27.773 -13.886 1.00 87.44 506 VAL A C 1
ATOM 3740 O O . VAL A 1 506 ? 23.792 -27.692 -14.969 1.00 87.44 506 VAL A O 1
ATOM 3743 N N . GLY A 1 507 ? 24.093 -28.730 -13.001 1.00 84.56 507 GLY A N 1
ATOM 3744 C CA . GLY A 1 507 ? 23.193 -29.845 -13.311 1.00 84.56 507 GLY A CA 1
ATOM 3745 C C . GLY A 1 507 ? 23.644 -30.610 -14.564 1.00 84.56 507 GLY A C 1
ATOM 3746 O O . GLY A 1 507 ? 24.805 -30.992 -14.682 1.00 84.56 507 GLY A O 1
ATOM 3747 N N . GLY A 1 508 ? 22.730 -30.815 -15.517 1.00 81.75 508 GLY A N 1
ATOM 3748 C CA . GLY A 1 508 ? 23.031 -31.446 -16.812 1.00 81.75 508 GLY A CA 1
ATOM 3749 C C . GLY A 1 508 ? 23.683 -30.527 -17.858 1.00 81.75 508 GLY A C 1
ATOM 3750 O O . GLY A 1 508 ? 23.965 -30.981 -18.972 1.00 81.75 508 GLY A O 1
ATOM 3751 N N . PHE A 1 509 ? 23.908 -29.248 -17.547 1.00 90.12 509 PHE A N 1
ATOM 3752 C CA . PHE A 1 509 ? 24.338 -28.238 -18.514 1.00 90.12 509 PHE A CA 1
ATOM 3753 C C . PHE A 1 509 ? 25.817 -27.868 -18.345 1.00 90.12 509 PHE A C 1
ATOM 3755 O O . PHE A 1 509 ? 26.312 -27.720 -17.231 1.00 90.12 509 PHE A O 1
ATOM 3762 N N . VAL A 1 510 ? 26.513 -27.652 -19.459 1.00 92.25 510 VAL A N 1
ATOM 3763 C CA . VAL A 1 510 ? 27.887 -27.130 -19.522 1.00 92.25 510 VAL A CA 1
ATOM 3764 C C . VAL A 1 510 ? 27.851 -25.664 -19.948 1.00 92.25 510 VAL A C 1
ATOM 3766 O O . VAL A 1 510 ? 27.054 -25.275 -20.804 1.00 92.25 510 VAL A O 1
ATOM 3769 N N . ARG A 1 511 ? 28.713 -24.842 -19.348 1.00 93.56 511 ARG A N 1
ATOM 3770 C CA . ARG A 1 511 ? 28.817 -23.411 -19.639 1.00 93.56 511 ARG A CA 1
ATOM 3771 C C . ARG A 1 511 ? 29.264 -23.171 -21.082 1.00 93.56 511 ARG A C 1
ATOM 3773 O O . ARG A 1 511 ? 30.274 -23.714 -21.523 1.00 93.56 511 ARG A O 1
ATOM 3780 N N . VAL A 1 512 ? 28.539 -22.310 -21.792 1.00 91.38 512 VAL A N 1
ATOM 3781 C CA . VAL A 1 512 ? 28.871 -21.854 -23.150 1.00 91.38 512 VAL A CA 1
ATOM 3782 C C . VAL A 1 512 ? 29.687 -20.562 -23.096 1.00 91.38 512 VAL A C 1
ATOM 3784 O O . VAL A 1 512 ? 30.706 -20.458 -23.774 1.00 91.38 512 VAL A O 1
ATOM 3787 N N . GLY A 1 513 ? 29.269 -19.590 -22.280 1.00 87.44 513 GLY A N 1
ATOM 3788 C CA . GLY A 1 513 ? 29.933 -18.291 -22.151 1.00 87.44 513 GLY A CA 1
ATOM 3789 C C . GLY A 1 513 ? 28.956 -17.127 -21.983 1.00 87.44 513 GLY A C 1
ATOM 3790 O O . GLY A 1 513 ? 27.748 -17.332 -21.915 1.00 87.44 513 GLY A O 1
ATOM 3791 N N . CYS A 1 514 ? 29.489 -15.904 -21.976 1.00 93.75 514 CYS A N 1
ATOM 3792 C CA . CYS A 1 514 ? 28.675 -14.694 -22.042 1.00 93.75 514 CYS A CA 1
ATOM 3793 C C . CYS A 1 514 ? 28.156 -14.490 -23.476 1.00 93.75 514 CYS A C 1
ATOM 3795 O O . CYS A 1 514 ? 28.917 -14.621 -24.439 1.00 93.75 514 CYS A O 1
ATOM 3797 N N . GLN A 1 515 ? 26.874 -14.175 -23.622 1.00 92.12 515 GLN A N 1
ATOM 3798 C CA . GLN A 1 515 ? 26.224 -13.871 -24.899 1.00 92.12 515 GLN A CA 1
ATOM 3799 C C . GLN A 1 515 ? 25.502 -12.528 -24.801 1.00 92.12 515 GLN A C 1
ATOM 3801 O O . GLN A 1 515 ? 25.035 -12.147 -23.727 1.00 92.12 515 GLN A O 1
ATOM 3806 N N . THR A 1 516 ? 25.357 -11.825 -25.919 1.00 89.06 516 THR A N 1
ATOM 3807 C CA . THR A 1 516 ? 24.428 -10.697 -26.004 1.00 89.06 516 THR A CA 1
ATOM 3808 C C . THR A 1 516 ? 22.998 -11.227 -25.957 1.00 89.06 516 THR A C 1
ATOM 3810 O O . THR A 1 516 ? 22.587 -11.970 -26.858 1.00 89.06 516 THR A O 1
ATOM 3813 N N . ASP A 1 517 ? 22.233 -10.826 -24.942 1.00 78.06 517 ASP A N 1
ATOM 3814 C CA . ASP A 1 517 ? 20.780 -10.803 -25.090 1.00 78.06 517 ASP A CA 1
ATOM 3815 C C . ASP A 1 517 ? 20.411 -9.550 -25.899 1.00 78.06 517 ASP A C 1
ATOM 3817 O O . ASP A 1 517 ? 21.090 -8.525 -25.787 1.00 78.06 517 ASP A O 1
ATOM 3821 N N . ASN A 1 518 ? 19.431 -9.649 -26.797 1.00 65.81 518 ASN A N 1
ATOM 3822 C CA . ASN A 1 518 ? 19.236 -8.652 -27.848 1.00 65.81 518 ASN A CA 1
ATOM 3823 C C . ASN A 1 518 ? 17.946 -7.844 -27.655 1.00 65.81 518 ASN A C 1
ATOM 3825 O O . ASN A 1 518 ? 16.846 -8.390 -27.544 1.00 65.81 518 ASN A O 1
ATOM 3829 N N . THR A 1 519 ? 18.073 -6.517 -27.693 1.00 53.69 519 THR A N 1
ATOM 3830 C CA . THR A 1 519 ? 16.951 -5.574 -27.604 1.00 53.69 519 THR A CA 1
ATOM 3831 C C . THR A 1 519 ? 16.057 -5.688 -28.841 1.00 53.69 519 THR A C 1
ATOM 3833 O O . THR A 1 519 ? 16.337 -5.087 -29.878 1.00 53.69 519 THR A O 1
ATOM 3836 N N . GLY A 1 520 ? 14.997 -6.492 -28.726 1.00 57.09 520 GLY A N 1
ATOM 3837 C CA . GLY A 1 520 ? 14.010 -6.772 -29.775 1.00 57.09 520 GLY A CA 1
ATOM 3838 C C . GLY A 1 520 ? 13.716 -8.265 -29.984 1.00 57.09 520 GLY A C 1
ATOM 3839 O O . GLY A 1 520 ? 12.657 -8.604 -30.506 1.00 57.09 520 GLY A O 1
ATOM 3840 N N . ALA A 1 521 ? 14.607 -9.164 -29.547 1.00 59.44 521 ALA A N 1
ATOM 3841 C CA . ALA A 1 521 ? 14.382 -10.612 -29.560 1.00 59.44 521 ALA A CA 1
ATOM 3842 C C . ALA A 1 521 ? 15.251 -11.294 -28.492 1.00 59.44 521 ALA A C 1
ATOM 3844 O O . ALA A 1 521 ? 16.477 -11.284 -28.595 1.00 59.44 521 ALA A O 1
ATOM 3845 N N . ARG A 1 522 ? 14.617 -11.904 -27.480 1.00 80.56 522 ARG A N 1
ATOM 3846 C CA . ARG A 1 522 ? 15.333 -12.594 -26.397 1.00 80.56 522 ARG A CA 1
ATOM 3847 C C . ARG A 1 522 ? 16.170 -13.754 -26.941 1.00 80.56 522 ARG A C 1
ATOM 3849 O O . ARG A 1 522 ? 15.647 -14.621 -27.642 1.00 80.56 522 ARG A O 1
ATOM 3856 N N . ALA A 1 523 ? 17.442 -13.806 -26.552 1.00 85.06 523 ALA A N 1
ATOM 3857 C CA . ALA A 1 523 ? 18.401 -14.836 -26.954 1.00 85.06 523 ALA A CA 1
ATOM 3858 C C . ALA A 1 523 ? 17.934 -16.258 -26.604 1.00 85.06 523 ALA A C 1
ATOM 3860 O O . ALA A 1 523 ? 18.277 -17.202 -27.314 1.00 85.06 523 ALA A O 1
ATOM 3861 N N . LEU A 1 524 ? 17.129 -16.400 -25.544 1.00 89.44 524 LEU A N 1
ATOM 3862 C CA . LEU A 1 524 ? 16.389 -17.609 -25.191 1.00 89.44 524 LEU A CA 1
ATOM 3863 C C . LEU A 1 524 ? 14.902 -17.269 -24.983 1.00 89.44 524 LEU A C 1
ATOM 3865 O O . LEU A 1 524 ? 14.558 -16.466 -24.121 1.00 89.44 524 LEU A O 1
ATOM 3869 N N . SER A 1 525 ? 14.026 -17.897 -25.771 1.00 87.06 525 SER A N 1
ATOM 3870 C CA . SER A 1 525 ? 12.593 -17.563 -25.895 1.00 87.06 525 SER A CA 1
ATOM 3871 C C . SER A 1 525 ? 11.632 -18.651 -25.379 1.00 87.06 525 SER A C 1
ATOM 3873 O O . SER A 1 525 ? 10.476 -18.727 -25.793 1.00 87.06 525 SER A O 1
ATOM 3875 N N . GLY A 1 526 ? 12.116 -19.535 -24.504 1.00 85.38 526 GLY A N 1
ATOM 3876 C CA . GLY A 1 526 ? 11.327 -20.558 -23.814 1.00 85.38 526 GLY A CA 1
ATOM 3877 C C . GLY A 1 526 ? 10.764 -20.067 -22.476 1.00 85.38 526 GLY A C 1
ATOM 3878 O O . GLY A 1 526 ? 10.307 -18.935 -22.352 1.00 85.38 526 GLY A O 1
ATOM 3879 N N . ALA A 1 527 ? 10.770 -20.937 -21.461 1.00 88.88 527 ALA A N 1
ATOM 3880 C CA . ALA A 1 527 ? 10.326 -20.566 -20.116 1.00 88.88 527 ALA A CA 1
ATOM 3881 C C . ALA A 1 527 ? 11.254 -19.516 -19.471 1.00 88.88 527 ALA A C 1
ATOM 3883 O O . ALA A 1 527 ? 12.448 -19.466 -19.762 1.00 88.88 527 ALA A O 1
ATOM 3884 N N . THR A 1 528 ? 10.712 -18.699 -18.569 1.00 92.75 528 THR A N 1
ATOM 3885 C CA . THR A 1 528 ? 11.449 -17.647 -17.850 1.00 92.75 528 THR A CA 1
ATOM 3886 C C . THR A 1 528 ? 10.917 -17.489 -16.421 1.00 92.75 528 THR A C 1
ATOM 3888 O O . THR A 1 528 ? 9.745 -17.771 -16.160 1.00 92.75 528 THR A O 1
ATOM 3891 N N . THR A 1 529 ? 11.791 -17.117 -15.482 1.00 89.50 529 THR A N 1
ATOM 3892 C CA . THR A 1 529 ? 11.451 -16.837 -14.076 1.00 89.50 529 THR A CA 1
ATOM 3893 C C . THR A 1 529 ? 12.494 -15.919 -13.431 1.00 89.50 529 THR A C 1
ATOM 3895 O O . THR A 1 529 ? 13.653 -15.903 -13.849 1.00 89.50 529 THR A O 1
ATOM 3898 N N . ALA A 1 530 ? 12.112 -15.157 -12.403 1.00 89.19 530 ALA A N 1
ATOM 3899 C CA . ALA A 1 530 ? 13.004 -14.219 -11.724 1.00 89.19 530 ALA A CA 1
ATOM 3900 C C . ALA A 1 530 ? 12.706 -14.096 -10.221 1.00 89.19 530 ALA A C 1
ATOM 3902 O O . ALA A 1 530 ? 11.549 -14.137 -9.805 1.00 89.19 530 ALA A O 1
ATOM 3903 N N . GLY A 1 531 ? 13.745 -13.889 -9.409 1.00 79.06 531 GLY A N 1
ATOM 3904 C CA . GLY A 1 531 ? 13.624 -13.744 -7.956 1.00 79.06 531 GLY A CA 1
ATOM 3905 C C . GLY A 1 531 ? 14.953 -13.426 -7.270 1.00 79.06 531 GLY A C 1
ATOM 3906 O O . GLY A 1 531 ? 16.021 -13.806 -7.743 1.00 79.06 531 GLY A O 1
ATOM 3907 N N . ASP A 1 532 ? 14.902 -12.739 -6.131 1.00 86.50 532 ASP A N 1
ATOM 3908 C CA . ASP A 1 532 ? 16.101 -12.263 -5.416 1.00 86.50 532 ASP A CA 1
ATOM 3909 C C . ASP A 1 532 ? 16.872 -13.381 -4.692 1.00 86.50 532 ASP A C 1
ATOM 3911 O O . ASP A 1 532 ? 17.927 -13.152 -4.109 1.00 86.50 532 ASP A O 1
ATOM 3915 N N . ASP A 1 533 ? 16.380 -14.619 -4.773 1.00 81.38 533 ASP A N 1
ATOM 3916 C CA . ASP A 1 533 ? 17.068 -15.829 -4.341 1.00 81.38 533 ASP A CA 1
ATOM 3917 C C . ASP A 1 533 ? 17.694 -16.621 -5.513 1.00 81.38 533 ASP A C 1
ATOM 3919 O O . ASP A 1 533 ? 18.127 -17.759 -5.308 1.00 81.38 533 ASP A O 1
ATOM 3923 N N . MET A 1 534 ? 17.763 -16.055 -6.727 1.00 91.00 534 MET A N 1
ATOM 3924 C CA . MET A 1 534 ? 18.264 -16.730 -7.935 1.00 91.00 534 MET A CA 1
ATOM 3925 C C . MET A 1 534 ? 19.695 -17.264 -7.788 1.00 91.00 534 MET A C 1
ATOM 3927 O O . MET A 1 534 ? 20.594 -16.583 -7.294 1.00 91.00 534 MET A O 1
ATOM 3931 N N . THR A 1 535 ? 19.921 -18.476 -8.296 1.00 94.06 535 THR A N 1
ATOM 3932 C CA . THR A 1 535 ? 21.246 -19.092 -8.458 1.00 94.06 535 THR A CA 1
ATOM 3933 C C . THR A 1 535 ? 21.310 -19.813 -9.799 1.00 94.06 535 THR A C 1
ATOM 3935 O O . THR A 1 535 ? 20.271 -20.154 -10.374 1.00 94.06 535 THR A O 1
ATOM 3938 N N . LEU A 1 536 ? 22.519 -20.116 -10.277 1.00 92.38 536 LEU A N 1
ATOM 3939 C CA . LEU A 1 536 ? 22.685 -20.922 -11.489 1.00 92.38 536 LEU A CA 1
ATOM 3940 C C . LEU A 1 536 ? 21.996 -22.287 -11.351 1.00 92.38 536 LEU A C 1
ATOM 3942 O O . LEU A 1 536 ? 21.341 -22.744 -12.282 1.00 92.38 536 LEU A O 1
ATOM 3946 N N . ASP A 1 537 ? 22.087 -22.910 -10.175 1.00 91.38 537 ASP A N 1
ATOM 3947 C CA . ASP A 1 537 ? 21.475 -24.209 -9.873 1.00 91.38 537 ASP A CA 1
ATOM 3948 C C . ASP A 1 537 ? 19.939 -24.167 -9.927 1.00 91.38 537 ASP A C 1
ATOM 3950 O O . ASP A 1 537 ? 19.309 -25.100 -10.429 1.00 91.38 537 ASP A O 1
ATOM 3954 N N . LYS A 1 538 ? 19.322 -23.065 -9.473 1.00 90.62 538 LYS A N 1
ATOM 3955 C CA . LYS A 1 538 ? 17.871 -22.845 -9.604 1.00 90.62 538 LYS A CA 1
ATOM 3956 C C . LYS A 1 538 ? 17.467 -22.668 -11.061 1.00 90.62 538 LYS A C 1
ATOM 3958 O O . LYS A 1 538 ? 16.480 -23.269 -11.483 1.00 90.62 538 LYS A O 1
ATOM 3963 N N . CYS A 1 539 ? 18.250 -21.918 -11.836 1.00 94.81 539 CYS A N 1
ATOM 3964 C CA . CYS A 1 539 ? 17.975 -21.731 -13.255 1.00 94.81 539 CYS A CA 1
ATOM 3965 C C . CYS A 1 539 ? 18.136 -23.037 -14.056 1.00 94.81 539 CYS A C 1
ATOM 3967 O O . CYS A 1 539 ? 17.254 -23.402 -14.829 1.00 94.81 539 CYS A O 1
ATOM 3969 N N . ALA A 1 540 ? 19.190 -23.814 -13.787 1.00 93.06 540 ALA A N 1
ATOM 3970 C CA . ALA A 1 540 ? 19.410 -25.132 -14.384 1.00 93.06 540 ALA A CA 1
ATOM 3971 C C . ALA A 1 540 ? 18.278 -26.129 -14.082 1.00 93.06 540 ALA A C 1
ATOM 3973 O O . ALA A 1 540 ? 17.892 -26.914 -14.949 1.00 93.06 540 ALA A O 1
ATOM 3974 N N . ALA A 1 541 ? 17.735 -26.100 -12.859 1.00 91.25 541 ALA A N 1
ATOM 3975 C CA . ALA A 1 541 ? 16.606 -26.938 -12.468 1.00 91.25 541 ALA A CA 1
ATOM 3976 C C . ALA A 1 541 ? 15.302 -26.510 -13.166 1.00 91.25 541 ALA A C 1
ATOM 3978 O O . ALA A 1 541 ? 14.598 -27.357 -13.719 1.00 91.25 541 ALA A O 1
ATOM 3979 N N . PHE A 1 542 ? 15.007 -25.207 -13.190 1.00 93.81 542 PHE A N 1
ATOM 3980 C CA . PHE A 1 542 ? 13.835 -24.642 -13.867 1.00 93.81 542 PHE A CA 1
ATOM 3981 C C . PHE A 1 542 ? 13.858 -24.911 -15.382 1.00 93.81 542 PHE A C 1
ATOM 3983 O O . PHE A 1 542 ? 12.871 -25.371 -15.954 1.00 93.81 542 PHE A O 1
ATOM 3990 N N . CYS A 1 543 ? 15.015 -24.734 -16.019 1.00 94.75 543 CYS A N 1
ATOM 3991 C CA . CYS A 1 543 ? 15.205 -24.967 -17.448 1.00 94.75 543 CYS A CA 1
ATOM 3992 C C . CYS A 1 543 ? 15.512 -26.425 -17.827 1.00 94.75 543 CYS A C 1
ATOM 3994 O O . CYS A 1 543 ? 15.873 -26.684 -18.972 1.00 94.75 543 CYS A O 1
ATOM 3996 N N . SER A 1 544 ? 15.359 -27.393 -16.919 1.00 91.19 544 SER A N 1
ATOM 3997 C CA . SER A 1 544 ? 15.755 -28.798 -17.134 1.00 91.19 544 SER A CA 1
ATOM 3998 C C . SER A 1 544 ? 15.087 -29.505 -18.329 1.00 91.19 544 SER A C 1
ATOM 4000 O O . SER A 1 544 ? 15.619 -30.499 -18.820 1.00 91.19 544 SER A O 1
ATOM 4002 N N . ALA A 1 545 ? 13.965 -28.982 -18.838 1.00 89.25 545 ALA A N 1
ATOM 4003 C CA . ALA A 1 545 ? 13.285 -29.457 -20.049 1.00 89.25 545 ALA A CA 1
ATOM 4004 C C . ALA A 1 545 ? 13.777 -28.803 -21.365 1.00 89.25 545 ALA A C 1
ATOM 4006 O O . ALA A 1 545 ? 13.209 -29.060 -22.429 1.00 89.25 545 ALA A O 1
ATOM 4007 N N . PHE A 1 546 ? 14.799 -27.943 -21.311 1.00 92.19 546 PHE A N 1
ATOM 4008 C CA . PHE A 1 546 ? 15.293 -27.145 -22.435 1.00 92.19 546 PHE A CA 1
ATOM 4009 C C . PHE A 1 546 ? 16.761 -27.452 -22.773 1.00 92.19 546 PHE A C 1
ATOM 4011 O O . PHE A 1 546 ? 17.543 -27.905 -21.942 1.00 92.19 546 PHE A O 1
ATOM 4018 N N . THR A 1 547 ? 17.155 -27.180 -24.019 1.00 94.00 547 THR A N 1
ATOM 4019 C CA . THR A 1 547 ? 18.524 -27.410 -24.522 1.00 94.00 547 THR A CA 1
ATOM 4020 C C . THR A 1 547 ? 19.526 -26.380 -23.989 1.00 94.00 547 THR A C 1
ATOM 4022 O O . THR A 1 547 ? 20.725 -26.652 -23.940 1.00 94.00 547 THR A O 1
ATOM 4025 N N . TYR A 1 548 ? 19.052 -25.208 -23.571 1.00 94.00 548 TYR A N 1
ATOM 4026 C CA . TYR A 1 548 ? 19.838 -24.099 -23.047 1.00 94.00 548 TYR A CA 1
ATOM 4027 C C . TYR A 1 548 ? 19.149 -23.457 -21.843 1.00 94.00 548 TYR A C 1
ATOM 4029 O O . TYR A 1 548 ? 17.917 -23.379 -21.791 1.00 94.00 548 TYR A O 1
ATOM 4037 N N . PHE A 1 549 ? 19.963 -22.918 -20.937 1.00 96.50 549 PHE A N 1
ATOM 4038 C CA . PHE A 1 549 ? 19.541 -21.898 -19.983 1.00 96.50 549 PHE A CA 1
ATOM 4039 C C . PHE A 1 549 ? 20.557 -20.764 -19.944 1.00 96.50 549 PHE A C 1
ATOM 4041 O O . PHE A 1 549 ? 21.738 -20.973 -20.213 1.00 96.50 549 PHE A O 1
ATOM 4048 N N . GLY A 1 550 ? 20.119 -19.575 -19.565 1.00 95.06 550 GLY A N 1
ATOM 4049 C CA . GLY A 1 550 ? 20.995 -18.454 -19.281 1.00 95.06 550 GLY A CA 1
ATOM 4050 C C . GLY A 1 550 ? 20.432 -17.588 -18.168 1.00 95.06 550 GLY A C 1
ATOM 4051 O O . GLY A 1 550 ? 19.237 -17.623 -17.884 1.00 95.06 550 GLY A O 1
ATOM 4052 N N . THR A 1 551 ? 21.307 -16.833 -17.517 1.00 95.12 551 THR A N 1
ATOM 4053 C CA . THR A 1 551 ? 20.935 -15.938 -16.413 1.00 95.12 551 THR A CA 1
ATOM 4054 C C . THR A 1 551 ? 21.309 -14.501 -16.738 1.00 95.12 551 THR A C 1
ATOM 4056 O O . THR A 1 551 ? 22.324 -14.265 -17.397 1.00 95.12 551 THR A O 1
ATOM 4059 N N . GLU A 1 552 ? 20.473 -13.564 -16.296 1.00 91.19 552 GLU A N 1
ATOM 4060 C CA . GLU A 1 552 ? 20.602 -12.124 -16.544 1.00 91.19 552 GLU A CA 1
ATOM 4061 C C . GLU A 1 552 ? 20.283 -11.324 -15.267 1.00 91.19 552 GLU A C 1
ATOM 4063 O O . GLU A 1 552 ? 19.603 -11.821 -14.362 1.00 91.19 552 GLU A O 1
ATOM 4068 N N . TYR A 1 553 ? 20.777 -10.082 -15.183 1.00 86.12 553 TYR A N 1
ATOM 4069 C CA . TYR A 1 553 ? 20.470 -9.117 -14.117 1.00 86.12 553 TYR A CA 1
ATOM 4070 C C . TYR A 1 553 ? 20.645 -9.648 -12.678 1.00 86.12 553 TYR A C 1
ATOM 4072 O O . TYR A 1 553 ? 20.000 -9.175 -11.742 1.00 86.12 553 TYR A O 1
ATOM 4080 N N . GLY A 1 554 ? 21.486 -10.669 -12.475 1.00 85.06 554 GLY A N 1
ATOM 4081 C CA . GLY A 1 554 ? 21.696 -11.326 -11.183 1.00 85.06 554 GLY A CA 1
ATOM 4082 C C . GLY A 1 554 ? 20.506 -12.149 -10.660 1.00 85.06 554 GLY A C 1
ATOM 4083 O O . GLY A 1 554 ? 20.702 -13.044 -9.836 1.00 85.06 554 GLY A O 1
ATOM 4084 N N . ARG A 1 555 ? 19.283 -11.871 -11.126 1.00 92.44 555 ARG A N 1
ATOM 4085 C CA . ARG A 1 555 ? 18.019 -12.375 -10.564 1.00 92.44 555 ARG A CA 1
ATOM 4086 C C . ARG A 1 555 ? 17.101 -13.074 -11.565 1.00 92.44 555 ARG A C 1
ATOM 4088 O O . ARG A 1 555 ? 16.096 -13.638 -11.141 1.00 92.44 555 ARG A O 1
ATOM 4095 N N . GLU A 1 556 ? 17.414 -13.042 -12.859 1.00 93.06 556 GLU A N 1
ATOM 4096 C CA . GLU A 1 556 ? 16.566 -13.582 -13.928 1.00 93.06 556 GLU A CA 1
ATOM 4097 C C . GLU A 1 556 ? 17.142 -14.866 -14.533 1.00 93.06 556 GLU A C 1
ATOM 4099 O O . GLU A 1 556 ? 18.358 -15.066 -14.594 1.00 93.06 556 GLU A O 1
ATOM 4104 N N . CYS A 1 557 ? 16.247 -15.736 -14.993 1.00 96.00 557 CYS A N 1
ATOM 4105 C CA . CYS A 1 557 ? 16.548 -17.016 -15.613 1.00 96.00 557 CYS A CA 1
ATOM 4106 C C . CYS A 1 557 ? 15.711 -17.204 -16.881 1.00 96.00 557 CYS A C 1
ATOM 4108 O O . CYS A 1 557 ? 14.486 -17.093 -16.844 1.00 96.00 557 CYS A O 1
ATOM 4110 N N . TRP A 1 558 ? 16.380 -17.557 -17.976 1.00 95.12 558 TRP A N 1
ATOM 4111 C CA . TRP A 1 558 ? 15.808 -17.720 -19.308 1.00 95.12 558 TRP A CA 1
ATOM 4112 C C . TRP A 1 558 ? 16.152 -19.110 -19.858 1.00 95.12 558 TRP A C 1
ATOM 4114 O O . TRP A 1 558 ? 17.307 -19.531 -19.803 1.00 95.12 558 TRP A O 1
ATOM 4124 N N . CYS A 1 559 ? 15.173 -19.826 -20.408 1.00 96.12 559 CYS A N 1
ATOM 4125 C CA . CYS A 1 559 ? 15.332 -21.164 -20.986 1.00 96.12 559 CYS A CA 1
ATOM 4126 C C . CYS A 1 559 ? 15.104 -21.144 -22.501 1.00 96.12 559 CYS A C 1
ATOM 4128 O O . CYS A 1 559 ? 14.310 -20.347 -22.993 1.00 96.12 559 CYS A O 1
ATOM 4130 N N . GLY A 1 560 ? 15.700 -22.061 -23.266 1.00 93.38 560 GLY A N 1
ATOM 4131 C CA . GLY A 1 560 ? 15.389 -22.174 -24.697 1.00 93.38 560 GLY A CA 1
ATOM 4132 C C . GLY A 1 560 ? 15.916 -23.438 -25.371 1.00 93.38 560 GLY A C 1
ATOM 4133 O O . GLY A 1 560 ? 16.805 -24.115 -24.863 1.00 93.38 560 GLY A O 1
ATOM 4134 N N . ASN A 1 561 ? 15.350 -23.785 -26.529 1.00 91.94 561 ASN A N 1
ATOM 4135 C CA . ASN A 1 561 ? 15.790 -24.944 -27.324 1.00 91.94 561 ASN A CA 1
ATOM 4136 C C . ASN A 1 561 ? 16.692 -24.581 -28.516 1.00 91.94 561 ASN A C 1
ATOM 4138 O O . ASN A 1 561 ? 17.353 -25.452 -29.076 1.00 91.94 561 ASN A O 1
ATOM 4142 N N . ALA A 1 562 ? 16.779 -23.296 -28.841 1.00 88.31 562 ALA A N 1
ATOM 4143 C CA . ALA A 1 562 ? 17.765 -22.704 -29.731 1.00 88.31 562 ALA A CA 1
ATOM 4144 C C . ALA A 1 562 ? 18.180 -21.342 -29.155 1.00 88.31 562 ALA A C 1
ATOM 4146 O O . ALA A 1 562 ? 17.473 -20.801 -28.303 1.00 88.31 562 ALA A O 1
ATOM 4147 N N . LEU A 1 563 ? 19.305 -20.811 -29.633 1.00 88.00 563 LEU A N 1
ATOM 4148 C CA . LEU A 1 563 ? 19.642 -19.396 -29.484 1.00 88.00 563 LEU A CA 1
ATOM 4149 C C . LEU A 1 563 ? 19.047 -18.622 -30.659 1.00 88.00 563 LEU A C 1
ATOM 4151 O O . LEU A 1 563 ? 19.020 -19.151 -31.775 1.00 88.00 563 LEU A O 1
ATOM 4155 N N . ASP A 1 564 ? 18.615 -17.384 -30.429 1.00 86.12 564 ASP A N 1
ATOM 4156 C CA . ASP A 1 564 ? 18.249 -16.502 -31.538 1.00 86.12 564 ASP A CA 1
ATOM 4157 C C . ASP A 1 564 ? 19.463 -16.190 -32.433 1.00 86.12 564 ASP A C 1
ATOM 4159 O O . ASP A 1 564 ? 20.591 -16.044 -31.957 1.00 86.12 564 ASP A O 1
ATOM 4163 N N . SER A 1 565 ? 19.225 -16.062 -33.741 1.00 80.38 565 SER A N 1
ATOM 4164 C CA . SER A 1 565 ? 20.252 -15.764 -34.750 1.00 80.38 565 SER A CA 1
ATOM 4165 C C . SER A 1 565 ? 20.977 -14.421 -34.574 1.00 80.38 565 SER A C 1
ATOM 4167 O O . SER A 1 565 ? 22.044 -14.233 -35.159 1.00 80.38 565 SER A O 1
ATOM 4169 N N . LEU A 1 566 ? 20.412 -13.503 -33.785 1.00 80.00 566 LEU A N 1
ATOM 4170 C CA . LEU A 1 566 ? 20.987 -12.203 -33.438 1.00 80.00 566 LEU A CA 1
ATOM 4171 C C . LEU A 1 566 ? 21.768 -12.232 -32.111 1.00 80.00 566 LEU A C 1
ATOM 4173 O O . LEU A 1 566 ? 22.438 -11.253 -31.780 1.00 80.00 566 LEU A O 1
ATOM 4177 N N . SER A 1 567 ? 21.718 -13.333 -31.350 1.00 86.88 567 SER A N 1
ATOM 4178 C CA . SER A 1 567 ? 22.549 -13.503 -30.154 1.00 86.88 567 SER A CA 1
ATOM 4179 C C . SER A 1 567 ? 23.991 -13.833 -30.551 1.00 86.88 567 SER A C 1
ATOM 4181 O O . SER A 1 567 ? 24.243 -14.701 -31.390 1.00 86.88 567 SER A O 1
ATOM 4183 N N . SER A 1 568 ? 24.951 -13.117 -29.964 1.00 87.38 568 SER A N 1
ATOM 4184 C CA . SER A 1 568 ? 26.360 -13.149 -30.358 1.00 87.38 568 SER A CA 1
ATOM 4185 C C . SER A 1 568 ? 27.290 -13.252 -29.138 1.00 87.38 568 SER A C 1
ATOM 4187 O O . SER A 1 568 ? 26.959 -12.708 -28.081 1.00 87.38 568 SER A O 1
ATOM 4189 N N . PRO A 1 569 ? 28.458 -13.923 -29.239 1.00 89.25 569 PRO A N 1
ATOM 4190 C CA . PRO A 1 569 ? 29.358 -14.074 -28.097 1.00 89.25 569 PRO A CA 1
ATOM 4191 C C . PRO A 1 569 ? 29.903 -12.731 -27.604 1.00 89.25 569 PRO A C 1
ATOM 4193 O O . PRO A 1 569 ? 30.574 -12.014 -28.347 1.00 89.25 569 PRO A O 1
ATOM 4196 N N . ALA A 1 570 ? 29.657 -12.423 -26.331 1.00 87.25 570 ALA A N 1
ATOM 4197 C CA . ALA A 1 570 ? 30.133 -11.206 -25.685 1.00 87.25 570 ALA A CA 1
ATOM 4198 C C . ALA A 1 570 ? 31.464 -11.448 -24.940 1.00 87.25 570 ALA A C 1
ATOM 4200 O O . ALA A 1 570 ? 31.729 -12.572 -24.489 1.00 87.25 570 ALA A O 1
ATOM 4201 N N . PRO A 1 571 ? 32.309 -10.414 -24.761 1.00 87.19 571 PRO A N 1
ATOM 4202 C CA . PRO A 1 571 ? 33.457 -10.475 -23.864 1.00 87.19 571 PRO A CA 1
ATOM 4203 C C . PRO A 1 571 ? 33.049 -10.959 -22.473 1.00 87.19 571 PRO A C 1
ATOM 4205 O O . PRO A 1 571 ? 32.038 -10.541 -21.916 1.00 87.19 571 PRO A O 1
ATOM 4208 N N . VAL A 1 572 ? 33.845 -11.861 -21.899 1.00 78.38 572 VAL A N 1
ATOM 4209 C CA . VAL A 1 572 ? 33.441 -12.613 -20.704 1.00 78.38 572 VAL A CA 1
ATOM 4210 C C . VAL A 1 572 ? 33.120 -11.709 -19.503 1.00 78.38 572 VAL A C 1
ATOM 4212 O O . VAL A 1 572 ? 32.155 -11.968 -18.787 1.00 78.38 572 VAL A O 1
ATOM 4215 N N . GLU A 1 573 ? 33.849 -10.602 -19.340 1.00 84.38 573 GLU A N 1
ATOM 4216 C CA . GLU A 1 573 ? 33.646 -9.641 -18.246 1.00 84.38 573 GLU A CA 1
ATOM 4217 C C . GLU A 1 573 ? 32.412 -8.740 -18.414 1.00 84.38 573 GLU A C 1
ATOM 4219 O O . GLU A 1 573 ? 32.040 -8.037 -17.478 1.00 84.38 573 GLU A O 1
ATOM 4224 N N . GLU A 1 574 ? 31.714 -8.807 -19.550 1.00 84.69 574 GLU A N 1
ATOM 4225 C CA . GLU A 1 574 ? 30.404 -8.166 -19.716 1.00 84.69 574 GLU A CA 1
ATOM 4226 C C . GLU A 1 574 ? 29.268 -8.981 -19.078 1.00 84.69 574 GLU A C 1
ATOM 4228 O O . GLU A 1 574 ? 28.166 -8.476 -18.972 1.00 84.69 574 GLU A O 1
ATOM 4233 N N . CYS A 1 575 ? 29.522 -10.200 -18.587 1.00 88.56 575 CYS A N 1
ATOM 4234 C CA . CYS A 1 575 ? 28.620 -10.917 -17.680 1.00 88.56 575 CYS A CA 1
ATOM 4235 C C . CYS A 1 575 ? 29.214 -10.908 -16.259 1.00 88.56 575 CYS A C 1
ATOM 4237 O O . CYS A 1 575 ? 29.731 -11.935 -15.818 1.00 88.56 575 CYS A O 1
ATOM 4239 N N . ASN A 1 576 ? 29.262 -9.764 -15.567 1.00 87.00 576 ASN A N 1
ATOM 4240 C CA . ASN A 1 576 ? 29.921 -9.648 -14.248 1.00 87.00 576 ASN A CA 1
ATOM 4241 C C . ASN A 1 576 ? 28.956 -9.480 -13.054 1.00 87.00 576 ASN A C 1
ATOM 4243 O O . ASN A 1 576 ? 29.409 -9.469 -11.904 1.00 87.00 576 ASN A O 1
ATOM 4247 N N . MET A 1 577 ? 27.643 -9.416 -13.283 1.00 86.56 577 MET A N 1
ATOM 4248 C CA . MET A 1 577 ? 26.664 -9.323 -12.204 1.00 86.56 577 MET A CA 1
ATOM 4249 C C . MET A 1 577 ? 26.589 -10.643 -11.422 1.00 86.56 577 MET A C 1
ATOM 4251 O O . MET A 1 577 ? 26.629 -11.741 -11.982 1.00 86.56 577 MET A O 1
ATOM 4255 N N . ARG A 1 578 ? 26.516 -10.548 -10.093 1.00 89.50 578 ARG A N 1
ATOM 4256 C CA . ARG A 1 578 ? 26.466 -11.714 -9.196 1.00 89.50 578 ARG A CA 1
ATOM 4257 C C . ARG A 1 578 ? 25.045 -12.258 -9.085 1.00 89.50 578 ARG A C 1
ATOM 4259 O O . ARG A 1 578 ? 24.094 -11.485 -9.120 1.00 89.50 578 ARG A O 1
ATOM 4266 N N . CYS A 1 579 ? 24.904 -13.566 -8.883 1.00 88.50 579 CYS A N 1
ATOM 4267 C CA . CYS A 1 579 ? 23.601 -14.167 -8.602 1.00 88.50 579 CYS A CA 1
ATOM 4268 C C . CYS A 1 579 ? 23.056 -13.679 -7.250 1.00 88.50 579 CYS A C 1
ATOM 4270 O O . CYS A 1 579 ? 23.755 -13.768 -6.238 1.00 88.50 579 CYS A O 1
ATOM 4272 N N . ALA A 1 580 ? 21.811 -13.201 -7.215 1.00 82.56 580 ALA A N 1
ATOM 4273 C CA . ALA A 1 580 ? 21.205 -12.586 -6.032 1.00 82.56 580 ALA A CA 1
ATOM 4274 C C . ALA A 1 580 ? 21.145 -13.550 -4.827 1.00 82.56 580 ALA A C 1
ATOM 4276 O O . ALA A 1 580 ? 21.513 -13.184 -3.712 1.00 82.56 580 ALA A O 1
ATOM 4277 N N . GLY A 1 581 ? 20.815 -14.823 -5.073 1.00 77.50 581 GLY A N 1
ATOM 4278 C CA . GLY A 1 581 ? 20.849 -15.893 -4.074 1.00 77.50 581 GLY A CA 1
ATOM 4279 C C . GLY A 1 581 ? 22.197 -16.602 -3.908 1.00 77.50 581 GLY A C 1
ATOM 4280 O O . GLY A 1 581 ? 22.289 -17.519 -3.091 1.00 77.50 581 GLY A O 1
ATOM 4281 N N . ASN A 1 582 ? 23.238 -16.241 -4.670 1.00 82.75 582 ASN A N 1
ATOM 4282 C CA . ASN A 1 582 ? 24.591 -16.785 -4.495 1.00 82.75 582 ASN A CA 1
ATOM 4283 C C . ASN A 1 582 ? 25.682 -15.805 -4.987 1.00 82.75 582 ASN A C 1
ATOM 4285 O O . ASN A 1 582 ? 26.106 -15.880 -6.144 1.00 82.75 582 ASN A O 1
ATOM 4289 N N . PRO A 1 583 ? 26.234 -14.943 -4.110 1.00 76.88 583 PRO A N 1
ATOM 4290 C CA . PRO A 1 583 ? 27.230 -13.939 -4.492 1.00 76.88 583 PRO A CA 1
ATOM 4291 C C . PRO A 1 583 ? 28.616 -14.507 -4.867 1.00 76.88 583 PRO A C 1
ATOM 4293 O O . PRO A 1 583 ? 29.542 -13.725 -5.109 1.00 76.88 583 PRO A O 1
ATOM 4296 N N . LEU A 1 584 ? 28.780 -15.836 -4.914 1.00 80.75 584 LEU A N 1
ATOM 4297 C CA . LEU A 1 584 ? 29.972 -16.541 -5.408 1.00 80.75 584 LEU A CA 1
ATOM 4298 C C . LEU A 1 584 ? 29.819 -17.047 -6.859 1.00 80.75 584 LEU A C 1
ATOM 4300 O O . LEU A 1 584 ? 30.778 -17.581 -7.420 1.00 80.75 584 LEU A O 1
ATOM 4304 N N . GLN A 1 585 ? 28.642 -16.876 -7.467 1.00 86.25 585 GLN A N 1
ATOM 4305 C CA . GLN A 1 585 ? 28.336 -17.197 -8.866 1.00 86.25 585 GLN A CA 1
ATOM 4306 C C . GLN A 1 585 ? 28.050 -15.909 -9.663 1.00 86.25 585 GLN A C 1
ATOM 4308 O O . GLN A 1 585 ? 27.570 -14.918 -9.107 1.00 86.25 585 GLN A O 1
ATOM 4313 N N . PHE A 1 586 ? 28.317 -15.931 -10.971 1.00 91.25 586 PHE A N 1
ATOM 4314 C CA . PHE A 1 586 ? 27.889 -14.887 -11.912 1.00 91.25 586 PHE A CA 1
ATOM 4315 C C . PHE A 1 586 ? 26.567 -15.269 -12.588 1.00 91.25 586 PHE A C 1
ATOM 4317 O O . PHE A 1 586 ? 26.418 -16.413 -13.016 1.00 91.25 586 PHE A O 1
ATOM 4324 N N . CYS A 1 587 ? 25.655 -14.303 -12.718 1.00 92.62 587 CYS A N 1
ATOM 4325 C CA . CYS A 1 587 ? 24.338 -14.440 -13.345 1.00 92.62 587 CYS A CA 1
ATOM 4326 C C . CYS A 1 587 ? 24.095 -13.296 -14.351 1.00 92.62 587 CYS A C 1
ATOM 4328 O O . CYS A 1 587 ? 23.211 -12.455 -14.169 1.00 92.62 587 CYS A O 1
ATOM 4330 N N . GLY A 1 588 ? 24.922 -13.257 -15.399 1.00 91.00 588 GLY A N 1
ATOM 4331 C CA . GLY A 1 588 ? 24.810 -12.300 -16.503 1.00 91.00 588 GLY A CA 1
ATOM 4332 C C . GLY A 1 588 ? 25.219 -10.865 -16.161 1.00 91.00 588 GLY A C 1
ATOM 4333 O O . GLY A 1 588 ? 26.063 -10.638 -15.297 1.00 91.00 588 GLY A O 1
ATOM 4334 N N . ASP A 1 589 ? 24.647 -9.914 -16.891 1.00 87.94 589 ASP A N 1
ATOM 4335 C CA . ASP A 1 589 ? 24.610 -8.459 -16.662 1.00 87.94 589 ASP A CA 1
ATOM 4336 C C . ASP A 1 589 ? 23.489 -7.877 -17.561 1.00 87.94 589 ASP A C 1
ATOM 4338 O O . ASP A 1 589 ? 22.767 -8.640 -18.203 1.00 87.94 589 ASP A O 1
ATOM 4342 N N . GLY A 1 590 ? 23.312 -6.559 -17.650 1.00 82.56 590 GLY A N 1
ATOM 4343 C CA . GLY A 1 590 ? 22.265 -5.966 -18.494 1.00 82.56 590 GLY A CA 1
ATOM 4344 C C . GLY A 1 590 ? 22.470 -6.188 -20.002 1.00 82.56 590 GLY A C 1
ATOM 4345 O O . GLY A 1 590 ? 23.450 -5.709 -20.575 1.00 82.56 590 GLY A O 1
ATOM 4346 N N . ASN A 1 591 ? 21.516 -6.851 -20.668 1.00 83.56 591 ASN A N 1
ATOM 4347 C CA . ASN A 1 591 ? 21.602 -7.348 -22.053 1.00 83.56 591 ASN A CA 1
ATOM 4348 C C . ASN A 1 591 ? 22.725 -8.388 -22.248 1.00 83.56 591 ASN A C 1
ATOM 4350 O O . ASN A 1 591 ? 23.342 -8.477 -23.321 1.00 83.56 591 ASN A O 1
ATOM 4354 N N . ARG A 1 592 ? 23.069 -9.135 -21.191 1.00 92.81 592 ARG A N 1
ATOM 4355 C CA . ARG A 1 592 ? 24.226 -10.041 -21.153 1.00 92.81 592 ARG A CA 1
ATOM 4356 C C . ARG A 1 592 ? 23.884 -11.331 -20.424 1.00 92.81 592 ARG A C 1
ATOM 4358 O O . ARG A 1 592 ? 23.821 -11.393 -19.201 1.00 92.81 592 ARG A O 1
ATOM 4365 N N . LEU A 1 593 ? 23.699 -12.382 -21.208 1.00 93.38 593 LEU A N 1
ATOM 4366 C CA . LEU A 1 593 ? 23.251 -13.683 -20.747 1.00 93.38 593 LEU A CA 1
ATOM 4367 C C . LEU A 1 593 ? 24.458 -14.589 -20.450 1.00 93.38 593 LEU A C 1
ATOM 4369 O O . LEU A 1 593 ? 25.216 -14.938 -21.358 1.00 93.38 593 LEU A O 1
ATOM 4373 N N . GLU A 1 594 ? 24.638 -15.009 -19.195 1.00 95.81 594 GLU A N 1
ATOM 4374 C CA . GLU A 1 594 ? 25.637 -16.033 -18.840 1.00 95.81 594 GLU A CA 1
ATOM 4375 C C . GLU A 1 594 ? 25.032 -17.417 -19.145 1.00 95.81 594 GLU A C 1
ATOM 4377 O O . GLU A 1 594 ? 24.168 -17.909 -18.412 1.00 95.81 594 GLU A O 1
ATOM 4382 N N . LEU A 1 595 ? 25.422 -17.986 -20.294 1.00 95.88 595 LEU A N 1
ATOM 4383 C CA . LEU A 1 595 ? 24.734 -19.079 -20.991 1.00 95.88 595 LEU A CA 1
ATOM 4384 C C . LEU A 1 595 ? 25.336 -20.465 -20.702 1.00 95.88 595 LEU A C 1
ATOM 4386 O O . LEU A 1 595 ? 26.553 -20.665 -20.732 1.00 95.88 595 LEU A O 1
ATOM 4390 N N . TYR A 1 596 ? 24.453 -21.455 -20.570 1.00 95.81 596 TYR A N 1
ATOM 4391 C CA . TYR A 1 596 ? 24.725 -22.879 -20.392 1.00 95.81 596 TYR A CA 1
ATOM 4392 C C . TYR A 1 596 ? 23.903 -23.725 -21.386 1.00 95.81 596 TYR A C 1
ATOM 4394 O O . TYR A 1 596 ? 22.808 -23.345 -21.802 1.00 95.81 596 TYR A O 1
ATOM 4402 N N . ARG A 1 597 ? 24.421 -24.896 -21.774 1.00 94.62 597 ARG A N 1
ATOM 4403 C CA . ARG A 1 597 ? 23.806 -25.824 -22.741 1.00 94.62 597 ARG A CA 1
ATOM 4404 C C . ARG A 1 597 ? 23.775 -27.252 -22.203 1.00 94.62 597 ARG A C 1
ATOM 4406 O O . ARG A 1 597 ? 24.774 -27.726 -21.669 1.00 94.62 597 ARG A O 1
ATOM 4413 N N . ALA A 1 598 ? 22.660 -27.950 -22.389 1.00 89.69 598 ALA A N 1
ATOM 4414 C CA . ALA A 1 598 ? 22.472 -29.338 -21.989 1.00 89.69 598 ALA A CA 1
ATOM 4415 C C . ALA A 1 598 ? 23.505 -30.266 -22.655 1.00 89.69 598 ALA A C 1
ATOM 4417 O O . ALA A 1 598 ? 23.755 -30.191 -23.863 1.00 89.69 598 ALA A O 1
ATOM 4418 N N . SER A 1 599 ? 24.091 -31.160 -21.862 1.00 79.94 599 SER A N 1
ATOM 4419 C CA . SER A 1 599 ? 25.068 -32.145 -22.329 1.00 79.94 599 SER A CA 1
ATOM 4420 C C . SER A 1 599 ? 24.356 -33.291 -23.045 1.00 79.94 599 SER A C 1
ATOM 4422 O O . SER A 1 599 ? 23.578 -34.021 -22.434 1.00 79.94 599 SER A O 1
ATOM 4424 N N . ALA A 1 600 ? 24.621 -33.475 -24.339 1.00 51.84 600 ALA A N 1
ATOM 4425 C CA . ALA A 1 600 ? 23.990 -34.535 -25.118 1.00 51.84 600 ALA A CA 1
ATOM 4426 C C . ALA A 1 600 ? 24.528 -35.925 -24.721 1.00 51.84 600 ALA A C 1
ATOM 4428 O O . ALA A 1 600 ? 25.653 -36.284 -25.066 1.00 51.84 600 ALA A O 1
ATOM 4429 N N . ALA A 1 601 ? 23.702 -36.720 -24.036 1.00 37.69 601 ALA A N 1
ATOM 4430 C CA . ALA A 1 601 ? 23.916 -38.155 -23.861 1.00 37.69 601 ALA A CA 1
ATOM 4431 C C . ALA A 1 601 ? 23.300 -38.932 -25.042 1.00 37.69 601 ALA A C 1
ATOM 4433 O O . ALA A 1 601 ? 22.187 -38.639 -25.481 1.00 37.69 601 ALA A O 1
ATOM 4434 N N . SER A 1 602 ? 24.040 -39.904 -25.579 1.00 30.31 602 SER A N 1
ATOM 4435 C CA . SER A 1 602 ? 23.720 -40.576 -26.847 1.00 30.31 602 SER A CA 1
ATOM 4436 C C . SER A 1 602 ? 22.510 -41.518 -26.789 1.00 30.31 602 SER A C 1
ATOM 4438 O O . SER A 1 602 ? 22.232 -42.150 -25.773 1.00 30.31 602 SER A O 1
ATOM 4440 N N . SER A 1 603 ? 21.825 -41.665 -27.926 1.00 36.34 603 SER A N 1
ATOM 4441 C CA . SER A 1 603 ? 20.644 -42.521 -28.098 1.00 36.34 603 SER A CA 1
ATOM 4442 C C . SER A 1 603 ? 20.946 -44.026 -28.049 1.00 36.34 603 SER A C 1
ATOM 4444 O O . SER A 1 603 ? 21.948 -44.472 -28.607 1.00 36.34 603 SER A O 1
ATOM 4446 N N . ALA A 1 604 ? 20.006 -44.822 -27.523 1.00 29.97 604 ALA A N 1
ATOM 4447 C CA . ALA A 1 604 ? 19.926 -46.261 -27.788 1.00 29.97 604 ALA A CA 1
ATOM 4448 C C . ALA A 1 604 ? 18.474 -46.792 -27.781 1.00 29.97 604 ALA A C 1
ATOM 4450 O O . ALA A 1 604 ? 17.729 -46.631 -26.820 1.00 29.97 604 ALA A O 1
ATOM 4451 N N . THR A 1 605 ? 18.119 -47.456 -28.881 1.00 27.44 605 THR A N 1
ATOM 4452 C CA . THR A 1 605 ? 17.036 -48.445 -29.084 1.00 27.44 605 THR A CA 1
ATOM 4453 C C . THR A 1 605 ? 16.979 -49.542 -28.005 1.00 27.44 605 THR A C 1
ATOM 4455 O O . THR A 1 605 ? 18.009 -49.831 -27.407 1.00 27.44 605 THR A O 1
ATOM 4458 N N . LEU A 1 606 ? 15.893 -50.298 -27.768 1.00 30.11 606 LEU A N 1
ATOM 4459 C CA . LEU A 1 606 ? 14.587 -50.507 -28.453 1.00 30.11 606 LEU A CA 1
ATOM 4460 C C . LEU A 1 606 ? 13.480 -50.582 -27.339 1.00 30.11 606 LEU A C 1
ATOM 4462 O O . LEU A 1 606 ? 13.704 -49.997 -26.288 1.00 30.11 606 LEU A O 1
ATOM 4466 N N . ALA A 1 607 ? 12.277 -51.179 -27.392 1.00 26.38 607 ALA A N 1
ATOM 4467 C CA . ALA A 1 607 ? 11.624 -52.187 -28.243 1.00 26.38 607 ALA A CA 1
ATOM 4468 C C . ALA A 1 607 ? 10.094 -51.932 -28.364 1.00 26.38 607 ALA A C 1
ATOM 4470 O O . ALA A 1 607 ? 9.636 -50.820 -28.119 1.00 26.38 607 ALA A O 1
ATOM 4471 N N . SER A 1 608 ? 9.296 -52.939 -28.754 1.00 28.12 608 SER A N 1
ATOM 4472 C CA . SER A 1 608 ? 7.822 -52.871 -28.830 1.00 28.12 608 SER A CA 1
ATOM 4473 C C . SER A 1 608 ? 7.172 -54.233 -28.548 1.00 28.12 608 SER A C 1
ATOM 4475 O O . SER A 1 608 ? 7.707 -55.255 -28.981 1.00 28.12 608 SER A O 1
ATOM 4477 N N . SER A 1 609 ? 6.008 -54.250 -27.885 1.00 27.61 609 SER A N 1
ATOM 4478 C CA . SER A 1 609 ? 5.057 -55.375 -27.910 1.00 27.61 609 SER A CA 1
ATOM 4479 C C . SER A 1 609 ? 3.635 -54.970 -27.481 1.00 27.61 609 SER A C 1
ATOM 4481 O O . SER A 1 609 ? 3.430 -54.156 -26.584 1.00 27.61 609 SER A O 1
ATOM 4483 N N . THR A 1 610 ? 2.641 -55.562 -28.145 1.00 25.27 610 THR A N 1
ATOM 4484 C CA . THR A 1 610 ? 1.195 -55.497 -27.849 1.00 25.27 610 THR A CA 1
ATOM 4485 C C . THR A 1 610 ? 0.779 -56.724 -26.987 1.00 25.27 610 THR A C 1
ATOM 4487 O O . THR A 1 610 ? 1.648 -57.520 -26.646 1.00 25.27 610 THR A O 1
ATOM 4490 N N . THR A 1 611 ? -0.464 -57.022 -26.558 1.00 24.78 611 THR A N 1
ATOM 4491 C CA . THR A 1 611 ? -1.847 -56.580 -26.889 1.00 24.78 611 THR A CA 1
ATOM 4492 C C . THR A 1 611 ? -2.831 -57.103 -25.810 1.00 24.78 611 THR A C 1
ATOM 4494 O O . THR A 1 611 ? -2.579 -58.204 -25.342 1.00 24.78 611 THR A O 1
ATOM 4497 N N . ALA A 1 612 ? -3.987 -56.435 -25.589 1.00 26.78 612 ALA A N 1
ATOM 4498 C CA . ALA A 1 612 ? -5.325 -57.015 -25.244 1.00 26.78 612 ALA A CA 1
ATOM 4499 C C . ALA A 1 612 ? -5.480 -57.905 -23.964 1.00 26.78 612 ALA A C 1
ATOM 4501 O O . ALA A 1 612 ? -4.514 -58.457 -23.465 1.00 26.78 612 ALA A O 1
ATOM 4502 N N . THR A 1 613 ? -6.639 -58.155 -23.324 1.00 24.47 613 THR A N 1
ATOM 4503 C CA . THR A 1 613 ? -8.063 -57.683 -23.302 1.00 24.47 613 THR A CA 1
ATOM 4504 C C . THR A 1 613 ? -8.637 -58.117 -21.921 1.00 24.47 613 THR A C 1
ATOM 4506 O O . THR A 1 613 ? -7.971 -58.880 -21.230 1.00 24.47 613 THR A O 1
ATOM 4509 N N . THR A 1 614 ? -9.806 -57.749 -21.375 1.00 24.25 614 THR A N 1
ATOM 4510 C CA . THR A 1 614 ? -11.081 -57.088 -21.789 1.00 24.25 614 THR A CA 1
ATOM 4511 C C . THR A 1 614 ? -11.628 -56.361 -20.525 1.00 24.25 614 THR A C 1
ATOM 4513 O O . THR A 1 614 ? -10.926 -56.348 -19.520 1.00 24.25 614 THR A O 1
ATOM 4516 N N . GLY A 1 615 ? -12.822 -55.766 -20.391 1.00 25.39 615 GLY A N 1
ATOM 4517 C CA . GLY A 1 615 ? -14.034 -55.527 -21.204 1.00 25.39 615 GLY A CA 1
ATOM 4518 C C . GLY A 1 615 ? -15.079 -54.826 -20.293 1.00 25.39 615 GLY A C 1
ATOM 4519 O O . GLY A 1 615 ? -14.841 -54.738 -19.093 1.00 25.39 615 GLY A O 1
ATOM 4520 N N . GLY A 1 616 ? -16.227 -54.296 -20.732 1.00 25.91 616 GLY A N 1
ATOM 4521 C CA . GLY A 1 616 ? -16.866 -54.196 -22.055 1.00 25.91 616 GLY A CA 1
ATOM 4522 C C . GLY A 1 616 ? -18.174 -53.363 -21.960 1.00 25.91 616 GLY A C 1
ATOM 4523 O O . GLY A 1 616 ? -18.431 -52.806 -20.898 1.00 25.91 616 GLY A O 1
ATOM 4524 N N . ALA A 1 617 ? -18.990 -53.329 -23.031 1.00 26.27 617 ALA A N 1
ATOM 4525 C CA . ALA A 1 617 ? -20.217 -52.508 -23.231 1.00 26.27 617 ALA A CA 1
ATOM 4526 C C . ALA A 1 617 ? -19.971 -50.971 -23.265 1.00 26.27 617 ALA A C 1
ATOM 4528 O O . ALA A 1 617 ? -19.352 -50.409 -22.371 1.00 26.27 617 ALA A O 1
ATOM 4529 N N . GLU A 1 618 ? -20.238 -50.232 -24.353 1.00 24.09 618 GLU A N 1
ATOM 4530 C CA . GLU A 1 618 ? -21.542 -49.893 -24.984 1.00 24.09 618 GLU A CA 1
ATOM 4531 C C . GLU A 1 618 ? -22.409 -48.992 -24.071 1.00 24.09 618 GLU A C 1
ATOM 4533 O O . GLU A 1 618 ? -22.741 -49.376 -22.959 1.00 24.09 618 GLU A O 1
ATOM 4538 N N . SER A 1 619 ? -22.615 -47.698 -24.381 1.00 26.48 619 SER A N 1
ATOM 4539 C CA . SER A 1 619 ? -23.533 -47.123 -25.404 1.00 26.48 619 SER A CA 1
ATOM 4540 C C . SER A 1 619 ? -25.019 -47.445 -25.113 1.00 26.48 619 SER A C 1
ATOM 4542 O O . SER A 1 619 ? -25.332 -48.578 -24.791 1.00 26.48 619 SER A O 1
ATOM 4544 N N . SER A 1 620 ? -26.002 -46.526 -25.190 1.00 27.11 620 SER A N 1
ATOM 4545 C CA . SER A 1 620 ? -26.168 -45.419 -26.158 1.00 27.11 620 SER A CA 1
ATOM 4546 C C . SER A 1 620 ? -27.279 -44.380 -25.809 1.00 27.11 620 SER A C 1
ATOM 4548 O O . SER A 1 620 ? -28.238 -44.731 -25.137 1.00 27.11 620 SER A O 1
ATOM 4550 N N . VAL A 1 621 ? -27.238 -43.187 -26.444 1.00 23.73 621 VAL A N 1
ATOM 4551 C CA . VAL A 1 621 ? -28.391 -42.329 -26.892 1.00 23.73 621 VAL A CA 1
ATOM 4552 C C . VAL A 1 621 ? -29.239 -41.496 -25.877 1.00 23.73 621 VAL A C 1
ATOM 4554 O O . VAL A 1 621 ? -30.188 -41.968 -25.272 1.00 23.73 621 VAL A O 1
ATOM 4557 N N . ARG A 1 622 ? -28.909 -40.186 -25.809 1.00 26.02 622 ARG A N 1
ATOM 4558 C CA . ARG A 1 622 ? -29.711 -38.950 -26.107 1.00 26.02 622 ARG A CA 1
ATOM 4559 C C . ARG A 1 622 ? -31.216 -38.761 -25.730 1.00 26.02 622 ARG A C 1
ATOM 4561 O O . ARG A 1 622 ? -32.049 -39.523 -26.193 1.00 26.02 622 ARG A O 1
ATOM 4568 N N . LEU A 1 623 ? -31.503 -37.523 -25.249 1.00 24.25 623 LEU A N 1
ATOM 4569 C CA . LEU A 1 623 ? -32.711 -36.652 -25.447 1.00 24.25 623 LEU A CA 1
ATOM 4570 C C . LEU A 1 623 ? -34.063 -37.099 -24.811 1.00 24.25 623 LEU A C 1
ATOM 4572 O O . LEU A 1 623 ? -34.314 -38.290 -24.712 1.00 24.25 623 LEU A O 1
ATOM 4576 N N . SER A 1 624 ? -35.020 -36.233 -24.415 1.00 25.30 624 SER A N 1
ATOM 4577 C CA . SER A 1 624 ? -35.053 -34.784 -24.055 1.00 25.30 624 SER A CA 1
ATOM 4578 C C . SER A 1 624 ? -36.439 -34.387 -23.473 1.00 25.30 624 SER A C 1
ATOM 4580 O O . SER A 1 624 ? -37.422 -34.983 -23.884 1.00 25.30 624 SER A O 1
ATOM 4582 N N . GLU A 1 625 ? -36.497 -33.360 -22.602 1.00 26.77 625 GLU A N 1
ATOM 4583 C CA . GLU A 1 625 ? -37.644 -32.468 -22.235 1.00 26.77 625 GLU A CA 1
ATOM 4584 C C . GLU A 1 625 ? -39.075 -33.016 -21.945 1.00 26.77 625 GLU A C 1
ATOM 4586 O O . GLU A 1 625 ? -39.672 -33.670 -22.790 1.00 26.77 625 GLU A O 1
ATOM 4591 N N . ALA A 1 626 ? -39.694 -32.597 -20.814 1.00 24.31 626 ALA A N 1
ATOM 4592 C CA . ALA A 1 626 ? -40.981 -31.838 -20.765 1.00 24.31 626 ALA A CA 1
ATOM 4593 C C . ALA A 1 626 ? -41.682 -31.772 -19.366 1.00 24.31 626 ALA A C 1
ATOM 4595 O O . ALA A 1 626 ? -42.204 -32.758 -18.863 1.00 24.31 626 ALA A O 1
ATOM 4596 N N . THR A 1 627 ? -41.732 -30.560 -18.796 1.00 24.70 627 THR A N 1
ATOM 4597 C CA . THR A 1 627 ? -42.879 -29.821 -18.185 1.00 24.70 627 THR A CA 1
ATOM 4598 C C . THR A 1 627 ? -43.951 -30.449 -17.235 1.00 24.70 627 THR A C 1
ATOM 4600 O O . THR A 1 627 ? -44.591 -31.452 -17.523 1.00 24.70 627 THR A O 1
ATOM 4603 N N . SER A 1 628 ? -44.327 -29.641 -16.218 1.00 26.19 628 SER A N 1
ATOM 4604 C CA . SER A 1 628 ? -45.672 -29.441 -15.583 1.00 26.19 628 SER A CA 1
ATOM 4605 C C . SER A 1 628 ? -46.295 -30.408 -14.535 1.00 26.19 628 SER A C 1
ATOM 4607 O O . SER A 1 628 ? -46.910 -31.410 -14.867 1.00 26.19 628 SER A O 1
ATOM 4609 N N . SER A 1 629 ? -46.290 -29.944 -13.269 1.00 26.09 629 SER A N 1
ATOM 4610 C CA . SER A 1 629 ? -47.421 -29.779 -12.305 1.00 26.09 629 SER A CA 1
ATOM 4611 C C . SER A 1 629 ? -48.565 -30.812 -12.133 1.00 26.09 629 SER A C 1
ATOM 4613 O O . SER A 1 629 ? -49.330 -31.016 -13.070 1.00 26.09 629 SER A O 1
ATOM 4615 N N . ALA A 1 630 ? -48.855 -31.210 -10.874 1.00 23.47 630 ALA A N 1
ATOM 4616 C CA . ALA A 1 630 ? -50.190 -31.121 -10.215 1.00 23.47 630 ALA A CA 1
ATOM 4617 C C . ALA A 1 630 ? -50.203 -31.645 -8.747 1.00 23.47 630 ALA A C 1
ATOM 4619 O O . ALA A 1 630 ? -49.297 -32.357 -8.324 1.00 23.47 630 ALA A O 1
ATOM 4620 N N . ALA A 1 631 ? -51.252 -31.288 -7.989 1.00 25.61 631 ALA A N 1
ATOM 4621 C CA . ALA A 1 631 ? -51.626 -31.713 -6.620 1.00 25.61 631 ALA A CA 1
ATOM 4622 C C . ALA A 1 631 ? -53.158 -31.460 -6.443 1.00 25.61 631 ALA A C 1
ATOM 4624 O O . ALA A 1 631 ? -53.790 -31.091 -7.438 1.00 25.61 631 ALA A O 1
ATOM 4625 N N . PRO A 1 632 ? -53.794 -31.517 -5.245 1.00 54.28 632 PRO A N 1
ATOM 4626 C CA . PRO A 1 632 ? -53.471 -32.212 -3.998 1.00 54.28 632 PRO A CA 1
ATOM 4627 C C . PRO A 1 632 ? -54.370 -33.477 -3.895 1.00 54.28 632 PRO A C 1
ATOM 4629 O O . PRO A 1 632 ? -54.009 -34.404 -4.620 1.00 54.28 632 PRO A O 1
ATOM 4632 N N . PRO A 1 633 ? -55.529 -33.598 -3.182 1.00 46.06 633 PRO A N 1
ATOM 4633 C CA . PRO A 1 633 ? -56.154 -32.840 -2.069 1.00 46.06 633 PRO A CA 1
ATOM 4634 C C . PRO A 1 633 ? -55.674 -33.397 -0.693 1.00 46.06 633 PRO A C 1
ATOM 4636 O O . PRO A 1 633 ? -54.740 -34.190 -0.671 1.00 46.06 633 PRO A O 1
ATOM 4639 N N . SER A 1 634 ? -56.171 -33.071 0.511 1.00 29.55 634 SER A N 1
ATOM 4640 C CA . SER A 1 634 ? -57.256 -32.193 1.023 1.00 29.55 634 SER A CA 1
ATOM 4641 C C . SER A 1 634 ? -56.646 -31.314 2.159 1.00 29.55 634 SER A C 1
ATOM 4643 O O . SER A 1 634 ? -55.521 -30.874 1.960 1.00 29.55 634 SER A O 1
ATOM 4645 N N . SER A 1 635 ? -57.146 -30.999 3.373 1.00 29.06 635 SER A N 1
ATOM 4646 C CA . SER A 1 635 ? -58.431 -30.855 4.128 1.00 29.06 635 SER A CA 1
ATOM 4647 C C . SER A 1 635 ? -58.038 -30.295 5.520 1.00 29.06 635 SER A C 1
ATOM 4649 O O . SER A 1 635 ? -56.964 -30.668 5.980 1.00 29.06 635 SER A O 1
ATOM 4651 N N . LEU A 1 636 ? -58.789 -29.551 6.346 1.00 28.94 636 LEU A N 1
ATOM 4652 C CA . LEU A 1 636 ? -60.025 -28.727 6.355 1.00 28.94 636 LEU A CA 1
ATOM 4653 C C . LEU A 1 636 ? -59.963 -27.931 7.721 1.00 28.94 636 LEU A C 1
ATOM 4655 O O . LEU A 1 636 ? -59.001 -28.127 8.456 1.00 28.94 636 LEU A O 1
ATOM 4659 N N . LEU A 1 637 ? -60.843 -27.031 8.201 1.00 26.95 637 LEU A N 1
ATOM 4660 C CA . LEU A 1 637 ? -62.203 -26.587 7.850 1.00 26.95 637 LEU A CA 1
ATOM 4661 C C . LEU A 1 637 ? -62.454 -25.152 8.428 1.00 26.95 637 LEU A C 1
ATOM 4663 O O . LEU A 1 637 ? -62.577 -25.015 9.636 1.00 26.95 637 LEU A O 1
ATOM 4667 N N . SER A 1 638 ? -62.613 -24.124 7.575 1.00 26.44 638 SER A N 1
ATOM 4668 C CA . SER A 1 638 ? -63.477 -22.919 7.768 1.00 26.44 638 SER A CA 1
ATOM 4669 C C . SER A 1 638 ? -63.277 -21.869 8.901 1.00 26.44 638 SER A C 1
ATOM 4671 O O . SER A 1 638 ? -62.859 -22.185 10.004 1.00 26.44 638 SER A O 1
ATOM 4673 N N . SER A 1 639 ? -63.677 -20.588 8.733 1.00 27.66 639 SER A N 1
ATOM 4674 C CA . SER A 1 639 ? -64.033 -19.813 7.507 1.00 27.66 639 SER A CA 1
ATOM 4675 C C . SER A 1 639 ? -64.322 -18.315 7.768 1.00 27.66 639 SER A C 1
ATOM 4677 O O . SER A 1 639 ? -64.966 -18.011 8.766 1.00 27.66 639 SER A O 1
ATOM 4679 N N . SER A 1 640 ? -64.061 -17.466 6.752 1.00 27.72 640 SER A N 1
ATOM 4680 C CA . SER A 1 640 ? -64.705 -16.149 6.464 1.00 27.72 640 SER A CA 1
ATOM 4681 C C . SER A 1 640 ? -64.449 -14.980 7.440 1.00 27.72 640 SER A C 1
ATOM 4683 O O . SER A 1 640 ? -64.395 -15.178 8.642 1.00 27.72 640 SER A O 1
ATOM 4685 N N . GLY A 1 641 ? -64.339 -13.706 7.029 1.00 26.28 641 GLY A N 1
ATOM 4686 C CA . GLY A 1 641 ? -64.337 -13.011 5.717 1.00 26.28 641 GLY A CA 1
ATOM 4687 C C . GLY A 1 641 ? -64.621 -11.500 5.958 1.00 26.28 641 GLY A C 1
ATOM 4688 O O . GLY A 1 641 ? -65.042 -11.158 7.053 1.00 26.28 641 GLY A O 1
ATOM 4689 N N . ARG A 1 642 ? -64.511 -10.500 5.068 1.00 28.03 642 ARG A N 1
ATOM 4690 C CA . ARG A 1 642 ? -63.919 -10.269 3.734 1.00 28.03 642 ARG A CA 1
ATOM 4691 C C . ARG A 1 642 ? -64.298 -8.816 3.305 1.00 28.03 642 ARG A C 1
ATOM 4693 O O . ARG A 1 642 ? -65.355 -8.645 2.719 1.00 28.03 642 ARG A O 1
ATOM 4700 N N . ALA A 1 643 ? -63.412 -7.837 3.541 1.00 25.73 643 ALA A N 1
ATOM 4701 C CA . ALA A 1 643 ? -63.165 -6.583 2.776 1.00 25.73 643 ALA A CA 1
ATOM 4702 C C . ALA A 1 643 ? -64.269 -5.520 2.434 1.00 25.73 643 ALA A C 1
ATOM 4704 O O . ALA A 1 643 ? -65.443 -5.827 2.279 1.00 25.73 643 ALA A O 1
ATOM 4705 N N . VAL A 1 644 ? -63.772 -4.300 2.115 1.00 26.27 644 VAL A N 1
ATOM 4706 C CA . VAL A 1 644 ? -64.350 -3.177 1.306 1.00 26.27 644 VAL A CA 1
ATOM 4707 C C . VAL A 1 644 ? -64.943 -1.943 2.048 1.00 26.27 644 VAL A C 1
ATOM 4709 O O . VAL A 1 644 ? -65.611 -2.056 3.067 1.00 26.27 644 VAL A O 1
ATOM 4712 N N . SER A 1 645 ? -64.729 -0.766 1.421 1.00 24.22 645 SER A N 1
ATOM 4713 C CA . SER A 1 645 ? -65.402 0.562 1.516 1.00 24.22 645 SER A CA 1
ATOM 4714 C C . SER A 1 645 ? -65.080 1.591 2.626 1.00 24.22 645 SER A C 1
ATOM 4716 O O . SER A 1 645 ? -65.291 1.368 3.811 1.00 24.22 645 SER A O 1
ATOM 4718 N N . SER A 1 646 ? -64.709 2.795 2.161 1.00 31.84 646 SER A N 1
ATOM 4719 C CA . SER A 1 646 ? -65.017 4.135 2.724 1.00 31.84 646 SER A CA 1
ATOM 4720 C C . SER A 1 646 ? -66.390 4.616 2.165 1.00 31.84 646 SER A C 1
ATOM 4722 O O . SER A 1 646 ? -66.847 3.960 1.222 1.00 31.84 646 SER A O 1
ATOM 4724 N N . PRO A 1 647 ? -67.043 5.739 2.589 1.00 44.31 647 PRO A N 1
ATOM 4725 C CA . PRO A 1 647 ? -66.524 6.894 3.351 1.00 44.31 647 PRO A CA 1
ATOM 4726 C C . PRO A 1 647 ? -67.487 7.516 4.417 1.00 44.31 647 PRO A C 1
ATOM 4728 O O . PRO A 1 647 ? -68.542 6.977 4.721 1.00 44.31 647 PRO A O 1
ATOM 4731 N N . SER A 1 648 ? -67.133 8.725 4.888 1.00 24.17 648 SER A N 1
ATOM 4732 C CA . SER A 1 648 ? -68.019 9.809 5.383 1.00 24.17 648 SER A CA 1
ATOM 4733 C C . SER A 1 648 ? -68.615 9.793 6.809 1.00 24.17 648 SER A C 1
ATOM 4735 O O . SER A 1 648 ? -69.677 9.242 7.054 1.00 24.17 648 SER A O 1
ATOM 4737 N N . ALA A 1 649 ? -68.023 10.662 7.645 1.00 26.86 649 ALA A N 1
ATOM 4738 C CA . ALA A 1 649 ? -68.677 11.722 8.444 1.00 26.86 649 ALA A CA 1
ATOM 4739 C C . ALA A 1 649 ? -69.603 11.423 9.662 1.00 26.86 649 ALA A C 1
ATOM 4741 O O . ALA A 1 649 ? -70.580 10.690 9.581 1.00 26.86 649 ALA A O 1
ATOM 4742 N N . SER A 1 650 ? -69.401 12.262 10.697 1.00 25.19 650 SER A N 1
ATOM 4743 C CA . SER A 1 650 ? -70.373 12.902 11.627 1.00 25.19 650 SER A CA 1
ATOM 4744 C C . SER A 1 650 ? -70.435 12.498 13.124 1.00 25.19 650 SER A C 1
ATOM 4746 O O . SER A 1 650 ? -70.299 11.346 13.510 1.00 25.19 650 SER A O 1
ATOM 4748 N N . SER A 1 651 ? -70.632 13.540 13.954 1.00 25.41 651 SER A N 1
ATOM 4749 C CA . SER A 1 651 ? -71.071 13.589 15.372 1.00 25.41 651 SER A CA 1
ATOM 4750 C C . SER A 1 651 ? -70.402 12.718 16.460 1.00 25.41 651 SER A C 1
ATOM 4752 O O . SER A 1 651 ? -70.907 11.672 16.846 1.00 25.41 651 SER A O 1
ATOM 4754 N N . SER A 1 652 ? -69.365 13.285 17.086 1.00 33.41 652 SER A N 1
ATOM 4755 C CA . SER A 1 652 ? -69.283 13.573 18.539 1.00 33.41 652 SER A CA 1
ATOM 4756 C C . SER A 1 652 ? -70.049 12.709 19.572 1.00 33.41 652 SER A C 1
ATOM 4758 O O . SER A 1 652 ? -71.248 12.900 19.784 1.00 33.41 652 SER A O 1
ATOM 4760 N N . SER A 1 653 ? -69.299 11.988 20.415 1.00 29.33 653 SER A N 1
ATOM 4761 C CA . SER A 1 653 ? -69.620 11.804 21.845 1.00 29.33 653 SER A CA 1
ATOM 4762 C C . SER A 1 653 ? -68.337 11.587 22.660 1.00 29.33 653 SER A C 1
ATOM 4764 O O . SER A 1 653 ? -67.608 10.630 22.408 1.00 29.33 653 SER A O 1
ATOM 4766 N N . THR A 1 654 ? -68.044 12.462 23.624 1.00 34.81 654 THR A N 1
ATOM 4767 C CA . THR A 1 654 ? -66.827 12.405 24.457 1.00 34.81 654 THR A CA 1
ATOM 4768 C C . THR A 1 654 ? -66.928 11.369 25.585 1.00 34.81 654 THR A C 1
ATOM 4770 O O . THR A 1 654 ? -67.847 11.481 26.401 1.00 34.81 654 THR A O 1
ATOM 4773 N N . PRO A 1 655 ? -65.966 10.441 25.732 1.00 34.69 655 PRO A N 1
ATOM 4774 C CA . PRO A 1 655 ? -65.661 9.832 27.023 1.00 34.69 655 PRO A CA 1
ATOM 4775 C C . PRO A 1 655 ? -64.811 10.791 27.882 1.00 34.69 655 PRO A C 1
ATOM 4777 O O . PRO A 1 655 ? -64.037 11.589 27.352 1.00 34.69 655 PRO A O 1
ATOM 4780 N N . SER A 1 656 ? -64.933 10.705 29.208 1.00 33.81 656 SER A N 1
ATOM 4781 C CA . SER A 1 656 ? -64.029 11.396 30.145 1.00 33.81 656 SER A CA 1
ATOM 4782 C C . SER A 1 656 ? -62.606 10.811 30.080 1.00 33.81 656 SER A C 1
ATOM 4784 O O . SER A 1 656 ? -62.470 9.616 29.809 1.00 33.81 656 SER A O 1
ATOM 4786 N N . PRO A 1 657 ? -61.545 11.596 30.361 1.00 40.94 657 PRO A N 1
ATOM 4787 C CA . PRO A 1 657 ? -60.165 11.137 30.205 1.00 40.94 657 PRO A CA 1
ATOM 4788 C C . PRO A 1 657 ? -59.788 10.049 31.221 1.00 40.94 657 PRO A C 1
ATOM 4790 O O . PRO A 1 657 ? -59.685 10.294 32.425 1.00 40.94 657 PRO A O 1
ATOM 4793 N N . THR A 1 658 ? -59.531 8.838 30.726 1.00 54.00 658 THR A N 1
ATOM 4794 C CA . THR A 1 658 ? -58.880 7.758 31.479 1.00 54.00 658 THR A CA 1
ATOM 4795 C C . THR A 1 658 ? -57.370 7.987 31.542 1.00 54.00 658 THR A C 1
ATOM 4797 O O . THR A 1 658 ? -56.613 7.334 30.829 1.00 54.00 658 THR A O 1
ATOM 4800 N N . GLY A 1 659 ? -56.955 8.905 32.418 1.00 58.47 659 GLY A N 1
ATOM 4801 C CA . GLY A 1 659 ? -55.549 9.236 32.677 1.00 58.47 659 GLY A CA 1
ATOM 4802 C C . GLY A 1 659 ? -54.891 10.119 31.605 1.00 58.47 659 GLY A C 1
ATOM 4803 O O . GLY A 1 659 ? -55.552 10.509 30.639 1.00 58.47 659 GLY A O 1
ATOM 4804 N N . PRO A 1 660 ? -53.599 10.455 31.787 1.00 72.75 660 PRO A N 1
ATOM 4805 C CA . PRO A 1 660 ? -52.774 11.043 30.737 1.00 72.75 660 PRO A CA 1
ATOM 4806 C C . PRO A 1 660 ? -52.610 10.065 29.564 1.00 72.75 660 PRO A C 1
ATOM 4808 O O . PRO A 1 660 ? -52.624 8.850 29.768 1.00 72.75 660 PRO A O 1
ATOM 4811 N N . ALA A 1 661 ? -52.453 10.583 28.344 1.00 76.88 661 ALA A N 1
ATOM 4812 C CA . ALA A 1 661 ? -52.269 9.754 27.152 1.00 76.88 661 ALA A CA 1
ATOM 4813 C C . ALA A 1 661 ? -51.222 10.320 26.167 1.00 76.88 661 ALA A C 1
ATOM 4815 O O . ALA A 1 661 ? -51.012 11.538 26.109 1.00 76.88 661 ALA A O 1
ATOM 4816 N N . PRO A 1 662 ? -50.595 9.468 25.329 1.00 82.44 662 PRO A N 1
ATOM 4817 C CA . PRO A 1 662 ? -49.802 9.921 24.189 1.00 82.44 662 PRO A CA 1
ATOM 4818 C C . PRO A 1 662 ? -50.697 10.585 23.132 1.00 82.44 662 PRO A C 1
ATOM 4820 O O . PRO A 1 662 ? -51.670 9.987 22.667 1.00 82.44 662 PRO A O 1
ATOM 4823 N N . VAL A 1 663 ? -50.356 11.803 22.709 1.00 87.75 663 VAL A N 1
ATOM 4824 C CA . VAL A 1 663 ? -51.048 12.489 21.606 1.00 87.75 663 VAL A CA 1
ATOM 4825 C C . VAL A 1 663 ? -50.443 12.012 20.281 1.00 87.75 663 VAL A C 1
ATOM 4827 O O . VAL A 1 663 ? -49.239 12.147 20.103 1.00 87.75 663 VAL A O 1
ATOM 4830 N N . PRO A 1 664 ? -51.214 11.473 19.319 1.00 84.75 664 PRO A N 1
ATOM 4831 C CA . PRO A 1 664 ? -50.634 10.902 18.099 1.00 84.75 664 PRO A CA 1
ATOM 4832 C C . PRO A 1 664 ? -50.122 11.954 17.097 1.00 84.75 664 PRO A C 1
ATOM 4834 O O . PRO A 1 664 ? -49.298 11.640 16.236 1.00 84.75 664 PRO A O 1
ATOM 4837 N N . THR A 1 665 ? -50.609 13.197 17.158 1.00 87.06 665 THR A N 1
ATOM 4838 C CA . THR A 1 665 ? -50.249 14.261 16.205 1.00 87.06 665 THR A CA 1
ATOM 4839 C C . THR A 1 665 ? -50.370 15.639 16.853 1.00 87.06 665 THR A C 1
ATOM 4841 O O . THR A 1 665 ? -51.403 15.964 17.434 1.00 87.06 665 THR A O 1
ATOM 4844 N N . VAL A 1 666 ? -49.332 16.462 16.706 1.00 90.25 666 VAL A N 1
ATOM 4845 C CA . VAL A 1 666 ? -49.254 17.856 17.163 1.00 90.25 666 VAL A CA 1
ATOM 4846 C C . VAL A 1 666 ? -48.776 18.686 15.968 1.00 90.25 666 VAL A C 1
ATOM 4848 O O . VAL A 1 666 ? -47.587 18.947 15.799 1.00 90.25 666 VAL A O 1
ATOM 4851 N N . SER A 1 667 ? -49.722 19.001 15.077 1.00 78.69 667 SER A N 1
ATOM 4852 C CA . SER A 1 667 ? -49.479 19.531 13.724 1.00 78.69 667 SER A CA 1
ATOM 4853 C C . SER A 1 667 ? -48.445 20.674 13.690 1.00 78.69 667 SER A C 1
ATOM 4855 O O . SER A 1 667 ? -48.637 21.658 14.405 1.00 78.69 667 SER A O 1
ATOM 4857 N N . PRO A 1 668 ? -47.399 20.610 12.837 1.00 86.06 668 PRO A N 1
ATOM 4858 C CA . PRO A 1 668 ? -47.195 19.652 11.737 1.00 86.06 668 PRO A CA 1
ATOM 4859 C C . PRO A 1 668 ? -46.620 18.282 12.144 1.00 86.06 668 PRO A C 1
ATOM 4861 O O . PRO A 1 668 ? -46.508 17.399 11.297 1.00 86.06 668 PRO A O 1
ATOM 4864 N N . PHE A 1 669 ? -46.249 18.084 13.410 1.00 91.00 669 PHE A N 1
ATOM 4865 C CA . PHE A 1 669 ? -45.492 16.914 13.848 1.00 91.00 669 PHE A CA 1
ATOM 4866 C C . PHE A 1 669 ? -46.377 15.706 14.208 1.00 91.00 669 PHE A C 1
ATOM 4868 O O . PHE A 1 669 ? -47.517 15.843 14.657 1.00 91.00 669 PHE A O 1
ATOM 4875 N N . THR A 1 670 ? -45.817 14.504 14.081 1.00 91.31 670 THR A N 1
ATOM 4876 C CA . THR A 1 670 ? -46.450 13.205 14.372 1.00 91.31 670 THR A CA 1
ATOM 4877 C C . THR A 1 670 ? -45.656 12.473 15.455 1.00 91.31 670 THR A C 1
ATOM 4879 O O . THR A 1 670 ? -44.432 12.581 15.476 1.00 91.31 670 THR A O 1
ATOM 4882 N N . LEU A 1 671 ? -46.316 11.745 16.361 1.00 92.81 671 LEU A N 1
ATOM 4883 C CA . LEU A 1 671 ? -45.639 11.007 17.436 1.00 92.81 671 LEU A CA 1
ATOM 4884 C C . LEU A 1 671 ? -44.777 9.868 16.866 1.00 92.81 671 LEU A C 1
ATOM 4886 O O . LEU A 1 671 ? -45.292 8.987 16.179 1.00 92.81 671 LEU A O 1
ATOM 4890 N N . VAL A 1 672 ? -43.486 9.862 17.203 1.00 90.81 672 VAL A N 1
ATOM 4891 C CA . VAL A 1 672 ? -42.532 8.798 16.839 1.00 90.81 672 VAL A CA 1
ATOM 4892 C C . VAL A 1 672 ? -42.458 7.734 17.937 1.00 90.81 672 VAL A C 1
ATOM 4894 O O . VAL A 1 672 ? -42.420 6.542 17.643 1.00 90.81 672 VAL A O 1
ATOM 4897 N N . GLY A 1 673 ? -42.449 8.151 19.208 1.00 90.94 673 GLY A N 1
ATOM 4898 C CA . GLY A 1 673 ? -42.379 7.248 20.360 1.00 90.94 673 GLY A CA 1
ATOM 4899 C C . GLY A 1 673 ? -41.607 7.839 21.540 1.00 90.94 673 GLY A C 1
ATOM 4900 O O . GLY A 1 673 ? -41.483 9.056 21.663 1.00 90.94 673 GLY A O 1
ATOM 4901 N N . CYS A 1 674 ? -41.079 6.969 22.402 1.00 93.69 674 CYS A N 1
ATOM 4902 C CA . CYS A 1 674 ? -40.209 7.341 23.518 1.00 93.69 674 CYS A CA 1
ATOM 4903 C C . CYS A 1 674 ? -38.743 7.042 23.170 1.00 93.69 674 CYS A C 1
ATOM 4905 O O . CYS A 1 674 ? -38.435 5.970 22.646 1.00 93.69 674 CYS A O 1
ATOM 4907 N N . GLN A 1 675 ? -37.837 7.974 23.463 1.00 94.00 675 GLN A N 1
ATOM 4908 C CA . GLN A 1 675 ? -36.391 7.822 23.251 1.00 94.00 675 GLN A CA 1
ATOM 4909 C C . GLN A 1 675 ? -35.627 8.016 24.559 1.00 94.00 675 GLN A C 1
ATOM 4911 O O . GLN A 1 675 ? -35.988 8.876 25.363 1.00 94.00 675 GLN A O 1
ATOM 4916 N N . THR A 1 676 ? -34.538 7.276 24.766 1.00 89.81 676 THR A N 1
ATOM 4917 C CA . THR A 1 676 ? -33.588 7.579 25.843 1.00 89.81 676 THR A CA 1
ATOM 4918 C C . THR A 1 676 ? -32.838 8.874 25.558 1.00 89.81 676 THR A C 1
ATOM 4920 O O . THR A 1 676 ? -32.469 9.154 24.414 1.00 89.81 676 THR A O 1
ATOM 4923 N N . GLU A 1 677 ? -32.518 9.616 26.615 1.00 85.25 677 GLU A N 1
ATOM 4924 C CA . GLU A 1 677 ? -31.437 10.599 26.540 1.00 85.25 677 GLU A CA 1
ATOM 4925 C C . GLU A 1 677 ? -30.105 9.943 26.132 1.00 85.25 677 GLU A C 1
ATOM 4927 O O . GLU A 1 677 ? -29.907 8.727 26.259 1.00 85.25 677 GLU A O 1
ATOM 4932 N N . ALA A 1 678 ? -29.189 10.765 25.632 1.00 75.06 678 ALA A N 1
ATOM 4933 C CA . ALA A 1 678 ? -27.850 10.351 25.250 1.00 75.06 678 ALA A CA 1
ATOM 4934 C C . ALA A 1 678 ? -26.987 10.052 26.487 1.00 75.06 678 ALA A C 1
ATOM 4936 O O . ALA A 1 678 ? -26.893 10.847 27.420 1.00 75.06 678 ALA A O 1
ATOM 4937 N N . THR A 1 679 ? -26.275 8.924 26.472 1.00 63.19 679 THR A N 1
ATOM 4938 C CA . THR A 1 679 ? -25.415 8.470 27.589 1.00 63.19 679 THR A CA 1
ATOM 4939 C C . THR A 1 679 ? -24.145 9.308 27.811 1.00 63.19 679 THR A C 1
ATOM 4941 O O . THR A 1 679 ? -23.364 9.029 28.722 1.00 63.19 679 THR A O 1
ATOM 4944 N N . SER A 1 680 ? -23.926 10.330 26.986 1.00 54.12 680 SER A N 1
ATOM 4945 C CA . SER A 1 680 ? -22.797 11.259 27.019 1.00 54.12 680 SER A CA 1
ATOM 4946 C C . SER A 1 680 ? -23.193 12.538 26.283 1.00 54.12 680 SER A C 1
ATOM 4948 O O . SER A 1 680 ? -23.756 12.434 25.197 1.00 54.12 680 SER A O 1
ATOM 4950 N N . VAL A 1 681 ? -22.863 13.714 26.831 1.00 46.34 681 VAL A N 1
ATOM 4951 C CA . VAL A 1 681 ? -23.118 15.034 26.211 1.00 46.34 681 VAL A CA 1
ATOM 4952 C C . VAL A 1 681 ? -22.618 15.047 24.752 1.00 46.34 681 VAL A C 1
ATOM 4954 O O . VAL A 1 681 ? -21.471 14.647 24.539 1.00 46.34 681 VAL A O 1
ATOM 4957 N N . PRO A 1 682 ? -23.404 15.520 23.759 1.00 60.00 682 PRO A N 1
ATOM 4958 C CA . PRO A 1 682 ? -24.666 16.276 23.854 1.00 60.00 682 PRO A CA 1
ATOM 4959 C C . PRO A 1 682 ? -25.929 15.431 24.112 1.00 60.00 682 PRO A C 1
ATOM 4961 O O . PRO A 1 682 ? -25.925 14.224 23.922 1.00 60.00 682 PRO A O 1
ATOM 4964 N N . ARG A 1 683 ? -27.023 16.100 24.520 1.00 77.31 683 ARG A N 1
ATOM 4965 C CA . ARG A 1 683 ? -28.374 15.518 24.691 1.00 77.31 683 ARG A CA 1
ATOM 4966 C C . ARG A 1 683 ? -28.947 14.968 23.373 1.00 77.31 683 ARG A C 1
ATOM 4968 O O . ARG A 1 683 ? -28.521 15.375 22.290 1.00 77.31 683 ARG A O 1
ATOM 4975 N N . ALA A 1 684 ? -29.937 14.078 23.470 1.00 82.56 684 ALA A N 1
ATOM 4976 C CA . ALA A 1 684 ? -30.562 13.366 22.350 1.00 82.56 684 ALA A CA 1
ATOM 4977 C C . ALA A 1 684 ? -31.117 14.297 21.257 1.00 82.56 684 ALA A C 1
ATOM 4979 O O . ALA A 1 684 ? -30.979 13.985 20.075 1.00 82.56 684 ALA A O 1
ATOM 4980 N N . LEU A 1 685 ? -31.675 15.448 21.651 1.00 87.12 685 LEU A N 1
ATOM 4981 C CA . LEU A 1 685 ? -31.945 16.604 20.792 1.00 87.12 685 LEU A CA 1
ATOM 4982 C C . LEU A 1 685 ? -31.240 17.829 21.394 1.00 87.12 685 LEU A C 1
ATOM 4984 O O . LEU A 1 685 ? -31.475 18.178 22.550 1.00 87.12 685 LEU A O 1
ATOM 4988 N N . SER A 1 686 ? -30.363 18.475 20.625 1.00 83.44 686 SER A N 1
ATOM 4989 C CA . SER A 1 686 ? -29.392 19.445 21.158 1.00 83.44 686 SER A CA 1
ATOM 4990 C C . SER A 1 686 ? -29.379 20.816 20.473 1.00 83.44 686 SER A C 1
ATOM 4992 O O . SER A 1 686 ? -28.657 21.701 20.927 1.00 83.44 686 SER A O 1
ATOM 4994 N N . ALA A 1 687 ? -30.161 21.026 19.408 1.00 78.94 687 ALA A N 1
ATOM 4995 C CA . ALA A 1 687 ? -30.045 22.230 18.577 1.00 78.94 687 ALA A CA 1
ATOM 4996 C C . ALA A 1 687 ? -30.702 23.476 19.198 1.00 78.94 687 ALA A C 1
ATOM 4998 O O . ALA A 1 687 ? -30.257 24.596 18.957 1.00 78.94 687 ALA A O 1
ATOM 4999 N N . LYS A 1 688 ? -31.772 23.292 19.979 1.00 86.62 688 LYS A N 1
ATOM 5000 C CA . LYS A 1 688 ? -32.495 24.365 20.678 1.00 86.62 688 LYS A CA 1
ATOM 5001 C C . LYS A 1 688 ? -33.260 23.768 21.858 1.00 86.62 688 LYS A C 1
ATOM 5003 O O . LYS A 1 688 ? -33.750 22.647 21.749 1.00 86.62 688 LYS A O 1
ATOM 5008 N N . SER A 1 689 ? -33.401 24.494 22.963 1.00 91.81 689 SER A N 1
ATOM 5009 C CA . SER A 1 689 ? -34.192 24.035 24.111 1.00 91.81 689 SER A CA 1
ATOM 5010 C C . SER A 1 689 ? -34.789 25.181 24.925 1.00 91.81 689 SER A C 1
ATOM 5012 O O . SER A 1 689 ? -34.360 26.331 24.816 1.00 91.81 689 SER A O 1
ATOM 5014 N N . THR A 1 690 ? -35.810 24.865 25.721 1.00 89.69 690 THR A N 1
ATOM 5015 C CA . THR A 1 690 ? -36.428 25.770 26.698 1.00 89.69 690 THR A CA 1
ATOM 5016 C C . THR A 1 690 ? -37.129 24.965 27.795 1.00 89.69 690 THR A C 1
ATOM 5018 O O . THR A 1 690 ? -37.445 23.790 27.602 1.00 89.69 690 THR A O 1
ATOM 5021 N N . THR A 1 691 ? -37.390 25.581 28.946 1.00 91.00 691 THR A N 1
ATOM 5022 C CA . THR A 1 691 ? -38.129 24.965 30.056 1.00 91.00 691 THR A CA 1
ATOM 5023 C C . THR A 1 691 ? -39.257 25.885 30.524 1.00 91.00 691 THR A C 1
ATOM 5025 O O . THR A 1 691 ? -39.125 27.109 30.514 1.00 91.00 691 THR A O 1
ATOM 5028 N N . SER A 1 692 ? -40.401 25.309 30.900 1.00 85.44 692 SER A N 1
ATOM 5029 C CA . SER A 1 692 ? -41.559 26.064 31.383 1.00 85.44 692 SER A CA 1
ATOM 5030 C C . SER A 1 692 ? -42.369 25.274 32.404 1.00 85.44 692 SER A C 1
ATOM 5032 O O . SER A 1 692 ? -42.783 24.143 32.158 1.00 85.44 692 SER A O 1
ATOM 5034 N N . ASN A 1 693 ? -42.708 25.929 33.515 1.00 86.44 693 ASN A N 1
ATOM 5035 C CA . ASN A 1 693 ? -43.630 25.397 34.524 1.00 86.44 693 ASN A CA 1
ATOM 5036 C C . ASN A 1 693 ? -45.088 25.301 34.024 1.00 86.44 693 ASN A C 1
ATOM 5038 O O . ASN A 1 693 ? -45.953 24.853 34.768 1.00 86.44 693 ASN A O 1
ATOM 5042 N N . SER A 1 694 ? -45.364 25.726 32.787 1.00 88.81 694 SER A N 1
ATOM 5043 C CA . SER A 1 694 ? -46.636 25.539 32.085 1.00 88.81 694 SER A CA 1
ATOM 5044 C C . SER A 1 694 ? -46.433 24.923 30.692 1.00 88.81 694 SER A C 1
ATOM 5046 O O . SER A 1 694 ? -47.157 25.268 29.764 1.00 88.81 694 SER A O 1
ATOM 5048 N N . MET A 1 695 ? -45.418 24.070 30.513 1.00 92.31 695 MET A N 1
ATOM 5049 C CA . MET A 1 695 ? -45.120 23.435 29.223 1.00 92.31 695 MET A CA 1
ATOM 5050 C C . MET A 1 695 ? -46.294 22.588 28.715 1.00 92.31 695 MET A C 1
ATOM 5052 O O . MET A 1 695 ? -46.740 21.677 29.415 1.00 92.31 695 MET A O 1
ATOM 5056 N N . THR A 1 696 ? -46.740 22.828 27.482 1.00 94.06 696 THR A N 1
ATOM 5057 C CA . THR A 1 696 ? -47.609 21.908 26.734 1.00 94.06 696 THR A CA 1
ATOM 5058 C C . THR A 1 696 ? -46.902 21.395 25.480 1.00 94.06 696 THR A C 1
ATOM 5060 O O . THR A 1 696 ? -45.949 22.002 24.982 1.00 94.06 696 THR A O 1
ATOM 5063 N N . LEU A 1 697 ? -47.400 20.292 24.911 1.00 92.94 697 LEU A N 1
ATOM 5064 C CA . LEU A 1 697 ? -46.920 19.791 23.619 1.00 92.94 697 LEU A CA 1
ATOM 5065 C C . LEU A 1 697 ? -47.092 20.822 22.489 1.00 92.94 697 LEU A C 1
ATOM 5067 O O . LEU A 1 697 ? -46.258 20.877 21.589 1.00 92.94 697 LEU A O 1
ATOM 5071 N N . ALA A 1 698 ? -48.137 21.656 22.546 1.00 91.69 698 ALA A N 1
ATOM 5072 C CA . ALA A 1 698 ? -48.381 22.705 21.557 1.00 91.69 698 ALA A CA 1
ATOM 5073 C C . ALA A 1 698 ? -47.354 23.846 21.658 1.00 91.69 698 ALA A C 1
ATOM 5075 O O . ALA A 1 698 ? -46.852 24.300 20.630 1.00 91.69 698 ALA A O 1
ATOM 5076 N N . ASP A 1 699 ? -46.987 24.259 22.876 1.00 90.50 699 ASP A N 1
ATOM 5077 C CA . ASP A 1 699 ? -45.943 25.271 23.093 1.00 90.50 699 ASP A CA 1
ATOM 5078 C C . ASP A 1 699 ? -44.576 24.772 22.614 1.00 90.50 699 ASP A C 1
ATOM 5080 O O . ASP A 1 699 ? -43.840 25.514 21.961 1.00 90.50 699 ASP A O 1
ATOM 5084 N N . CYS A 1 700 ? -44.250 23.500 22.877 1.00 94.38 700 CYS A N 1
ATOM 5085 C CA . CYS A 1 700 ? -43.000 22.902 22.412 1.00 94.38 700 CYS A CA 1
ATOM 5086 C C . CYS A 1 700 ? -42.961 22.760 20.879 1.00 94.38 700 CYS A C 1
ATOM 5088 O O . CYS A 1 700 ? -41.980 23.162 20.250 1.00 94.38 700 CYS A O 1
ATOM 5090 N N . ALA A 1 701 ? -44.049 22.292 20.255 1.00 92.62 701 ALA A N 1
ATOM 5091 C CA . ALA A 1 701 ? -44.175 22.235 18.798 1.00 92.62 701 ALA A CA 1
ATOM 5092 C C . ALA A 1 701 ? -44.018 23.622 18.149 1.00 92.62 701 ALA A C 1
ATOM 5094 O O . ALA A 1 701 ? -43.273 23.774 17.180 1.00 92.62 701 ALA A O 1
ATOM 5095 N N . ALA A 1 702 ? -44.658 24.651 18.718 1.00 90.06 702 ALA A N 1
ATOM 5096 C CA . ALA A 1 702 ? -44.530 26.030 18.256 1.00 90.06 702 ALA A CA 1
ATOM 5097 C C . ALA A 1 702 ? -43.092 26.555 18.422 1.00 90.06 702 ALA A C 1
ATOM 5099 O O . ALA A 1 702 ? -42.524 27.107 17.476 1.00 90.06 702 ALA A O 1
ATOM 5100 N N . PHE A 1 703 ? -42.464 26.326 19.580 1.00 90.00 703 PHE A N 1
ATOM 5101 C CA . PHE A 1 703 ? -41.076 26.709 19.858 1.00 90.00 703 PHE A CA 1
ATOM 5102 C C . PHE A 1 703 ? -40.063 26.023 18.925 1.00 90.00 703 PHE A C 1
ATOM 5104 O O . PHE A 1 703 ? -39.051 26.637 18.567 1.00 90.00 703 PHE A O 1
ATOM 5111 N N . CYS A 1 704 ? -40.346 24.791 18.499 1.00 92.81 704 CYS A N 1
ATOM 5112 C CA . CYS A 1 704 ? -39.529 24.011 17.571 1.00 92.81 704 CYS A CA 1
ATOM 5113 C C . CYS A 1 704 ? -39.934 24.148 16.091 1.00 92.81 704 CYS A C 1
ATOM 5115 O O . CYS A 1 704 ? -39.394 23.430 15.247 1.00 92.81 704 CYS A O 1
ATOM 5117 N N . THR A 1 705 ? -40.816 25.093 15.740 1.00 86.50 705 THR A N 1
ATOM 5118 C CA . THR A 1 705 ? -41.125 25.421 14.336 1.00 86.50 705 THR A CA 1
ATOM 5119 C C . THR A 1 705 ? -39.832 25.692 13.559 1.00 86.50 705 THR A C 1
ATOM 5121 O O . THR A 1 705 ? -39.081 26.604 13.899 1.00 86.50 705 THR A O 1
ATOM 5124 N N . GLY A 1 706 ? -39.576 24.896 12.517 1.00 77.44 706 GLY A N 1
ATOM 5125 C CA . GLY A 1 706 ? -38.344 24.948 11.719 1.00 77.44 706 GLY A CA 1
ATOM 5126 C C . GLY A 1 706 ? -37.466 23.697 11.837 1.00 77.44 706 GLY A C 1
ATOM 5127 O O . GLY A 1 706 ? -36.742 23.383 10.892 1.00 77.44 706 GLY A O 1
ATOM 5128 N N . TYR A 1 707 ? -37.580 22.941 12.929 1.00 83.25 707 TYR A N 1
ATOM 5129 C CA . TYR A 1 707 ? -36.825 21.704 13.148 1.00 83.25 707 TYR A CA 1
ATOM 5130 C C . TYR A 1 707 ? -37.595 20.467 12.671 1.00 83.25 707 TYR A C 1
ATOM 5132 O O . TYR A 1 707 ? -38.824 20.473 12.631 1.00 83.25 707 TYR A O 1
ATOM 5140 N N . ARG A 1 708 ? -36.877 19.396 12.307 1.00 87.69 708 ARG A N 1
ATOM 5141 C CA . ARG A 1 708 ? -37.474 18.097 11.939 1.00 87.69 708 ARG A CA 1
ATOM 5142 C C . ARG A 1 708 ? -38.108 17.400 13.142 1.00 87.69 708 ARG A C 1
ATOM 5144 O O . ARG A 1 708 ? -39.167 16.800 12.992 1.00 87.69 708 ARG A O 1
ATOM 5151 N N . TYR A 1 709 ? -37.482 17.500 14.312 1.00 92.12 709 TYR A N 1
ATOM 5152 C CA . TYR A 1 709 ? -37.939 16.881 15.550 1.00 92.12 709 TYR A CA 1
ATOM 5153 C C . TYR A 1 709 ? -38.168 17.905 16.660 1.00 92.12 709 TYR A C 1
ATOM 5155 O O . TYR A 1 709 ? -37.383 18.848 16.824 1.00 92.12 709 TYR A O 1
ATOM 5163 N N . PHE A 1 710 ? -39.169 17.629 17.494 1.00 95.75 710 PHE A N 1
ATOM 5164 C CA . PHE A 1 710 ? -39.200 18.109 18.872 1.00 95.75 710 PHE A CA 1
ATOM 5165 C C . PHE A 1 710 ? -39.360 16.941 19.844 1.00 95.75 710 PHE A C 1
ATOM 5167 O O . PHE A 1 710 ? -39.920 15.899 19.502 1.00 95.75 710 PHE A O 1
ATOM 5174 N N . GLY A 1 711 ? -38.878 17.118 21.068 1.00 94.75 711 GLY A N 1
ATOM 5175 C CA . GLY A 1 711 ? -39.063 16.171 22.154 1.00 94.75 711 GLY A CA 1
ATOM 5176 C C . GLY A 1 711 ? -39.283 16.887 23.477 1.00 94.75 711 GLY A C 1
ATOM 5177 O O . GLY A 1 711 ? -38.674 17.923 23.734 1.00 94.75 711 GLY A O 1
ATOM 5178 N N . THR A 1 712 ? -40.163 16.342 24.311 1.00 94.62 712 THR A N 1
ATOM 5179 C CA . THR A 1 712 ? -40.422 16.858 25.665 1.00 94.62 712 THR A CA 1
ATOM 5180 C C . THR A 1 712 ? -39.882 15.897 26.714 1.00 94.62 712 THR A C 1
ATOM 5182 O O . THR A 1 712 ? -40.033 14.683 26.571 1.00 94.62 712 THR A O 1
ATOM 5185 N N . GLU A 1 713 ? -39.249 16.439 27.754 1.00 93.44 713 GLU A N 1
ATOM 5186 C CA . GLU A 1 713 ? -38.681 15.682 28.873 1.00 93.44 713 GLU A CA 1
ATOM 5187 C C . GLU A 1 713 ? -39.151 16.258 30.217 1.00 93.44 713 GLU A C 1
ATOM 5189 O O . GLU A 1 713 ? -39.491 17.438 30.335 1.00 93.44 713 GLU A O 1
ATOM 5194 N N . TYR A 1 714 ? -39.155 15.410 31.247 1.00 91.94 714 TYR A N 1
ATOM 5195 C CA . TYR A 1 714 ? -39.304 15.792 32.651 1.00 91.94 714 TYR A CA 1
ATOM 5196 C C . TYR A 1 714 ? -40.504 16.716 32.948 1.00 91.94 714 TYR A C 1
ATOM 5198 O O . TYR A 1 714 ? -40.416 17.611 33.788 1.00 91.94 714 TYR A O 1
ATOM 5206 N N . ALA A 1 715 ? -41.627 16.509 32.245 1.00 89.75 715 ALA A N 1
ATOM 5207 C CA . ALA A 1 715 ? -42.869 17.297 32.282 1.00 89.75 715 ALA A CA 1
ATOM 5208 C C . ALA A 1 715 ? -42.775 18.774 31.833 1.00 89.75 715 ALA A C 1
ATOM 5210 O O . ALA A 1 715 ? -43.775 19.323 31.366 1.00 89.75 715 ALA A O 1
ATOM 5211 N N . ALA A 1 716 ? -41.618 19.421 31.978 1.00 90.56 716 ALA A N 1
ATOM 5212 C CA . ALA A 1 716 ? -41.434 20.867 31.840 1.00 90.56 716 ALA A CA 1
ATOM 5213 C C . ALA A 1 716 ? -40.375 21.277 30.799 1.00 90.56 716 ALA A C 1
ATOM 5215 O O . ALA A 1 716 ? -40.262 22.467 30.491 1.00 90.56 716 ALA A O 1
ATOM 5216 N N . GLU A 1 717 ? -39.588 20.338 30.268 1.00 93.38 717 GLU A N 1
ATOM 5217 C CA . GLU A 1 717 ? -38.483 20.612 29.344 1.00 93.38 717 GLU A CA 1
ATOM 5218 C C . GLU A 1 717 ? -38.876 20.327 27.883 1.00 93.38 717 GLU A C 1
ATOM 5220 O O . GLU A 1 717 ? -39.609 19.382 27.588 1.00 93.38 717 GLU A O 1
ATOM 5225 N N . CYS A 1 718 ? -38.378 21.147 26.955 1.00 95.06 718 CYS A N 1
ATOM 5226 C CA . CYS A 1 718 ? -38.613 21.040 25.516 1.00 95.06 718 CYS A CA 1
ATOM 5227 C C . CYS A 1 718 ? -37.292 21.162 24.746 1.00 95.06 718 CYS A C 1
ATOM 5229 O O . CYS A 1 718 ? -36.505 22.080 24.997 1.00 95.06 718 CYS A O 1
ATOM 5231 N N . TYR A 1 719 ? -37.085 20.269 23.778 1.00 93.94 719 TYR A N 1
ATOM 5232 C CA . TYR A 1 719 ? -35.885 20.161 22.949 1.00 93.94 719 TYR A CA 1
ATOM 5233 C C . TYR A 1 719 ? -36.248 20.074 21.468 1.00 93.94 719 TYR A C 1
ATOM 5235 O O . TYR A 1 719 ? -37.189 19.376 21.096 1.00 93.94 719 TYR A O 1
ATOM 5243 N N . CYS A 1 720 ? -35.468 20.733 20.614 1.00 93.44 720 CYS A N 1
ATOM 5244 C CA . CYS A 1 720 ? -35.592 20.684 19.160 1.00 93.44 720 CYS A CA 1
ATOM 5245 C C . CYS A 1 720 ? -34.304 20.141 18.529 1.00 93.44 720 CYS A C 1
ATOM 5247 O O . CYS A 1 720 ? -33.198 20.389 19.025 1.00 93.44 720 CYS A O 1
ATOM 5249 N N . GLY A 1 721 ? -34.425 19.466 17.388 1.00 86.50 721 GLY A N 1
ATOM 5250 C CA . GLY A 1 721 ? -33.269 19.027 16.607 1.00 86.50 721 GLY A CA 1
ATOM 5251 C C . GLY A 1 721 ? -33.641 18.535 15.214 1.00 86.50 721 GLY A C 1
ATOM 5252 O O . GLY A 1 721 ? -34.807 18.302 14.910 1.00 86.50 721 GLY A O 1
ATOM 5253 N N . ASN A 1 722 ? -32.636 18.386 14.351 1.00 83.25 722 ASN A N 1
ATOM 5254 C CA . ASN A 1 722 ? -32.819 17.849 12.997 1.00 83.25 722 ASN A CA 1
ATOM 5255 C C . ASN A 1 722 ? -32.351 16.391 12.848 1.00 83.25 722 ASN A C 1
ATOM 5257 O O . ASN A 1 722 ? -32.650 15.748 11.846 1.00 83.25 722 ASN A O 1
ATOM 5261 N N . SER A 1 723 ? -31.668 15.873 13.865 1.00 82.88 723 SER A N 1
ATOM 5262 C CA . SER A 1 723 ? -31.169 14.508 14.003 1.00 82.88 723 SER A CA 1
ATOM 5263 C C . SER A 1 723 ? -31.208 14.113 15.485 1.00 82.88 723 SER A C 1
ATOM 5265 O O . SER A 1 723 ? -31.240 14.983 16.358 1.00 82.88 723 SER A O 1
ATOM 5267 N N . LEU A 1 724 ? -31.226 12.807 15.763 1.00 81.12 724 LEU A N 1
ATOM 5268 C CA . LEU A 1 724 ? -31.048 12.254 17.109 1.00 81.12 724 LEU A CA 1
ATOM 5269 C C . LEU A 1 724 ? -29.570 11.938 17.351 1.00 81.12 724 LEU A C 1
ATOM 5271 O O . LEU A 1 724 ? -28.879 11.481 16.438 1.00 81.12 724 LEU A O 1
ATOM 5275 N N . HIS A 1 725 ? -29.089 12.118 18.582 1.00 81.31 725 HIS A N 1
ATOM 5276 C CA . HIS A 1 725 ? -27.738 11.685 18.946 1.00 81.31 725 HIS A CA 1
ATOM 5277 C C . HIS A 1 725 ? -27.587 10.155 18.848 1.00 81.31 725 HIS A C 1
ATOM 5279 O O . HIS A 1 725 ? -28.473 9.413 19.266 1.00 81.31 725 HIS A O 1
ATOM 5285 N N . ALA A 1 726 ? -26.437 9.668 18.368 1.00 75.56 726 ALA A N 1
ATOM 5286 C CA . ALA A 1 726 ? -26.216 8.249 18.051 1.00 75.56 726 ALA A CA 1
ATOM 5287 C C . ALA A 1 726 ? -26.241 7.282 19.259 1.00 75.56 726 ALA A C 1
ATOM 5289 O O . ALA A 1 726 ? -26.266 6.069 19.065 1.00 75.56 726 ALA A O 1
ATOM 5290 N N . SER A 1 727 ? -26.233 7.796 20.496 1.00 77.25 727 SER A N 1
ATOM 5291 C CA . SER A 1 727 ? -26.444 7.012 21.727 1.00 77.25 727 SER A CA 1
ATOM 5292 C C . SER A 1 727 ? -27.859 7.124 22.319 1.00 77.25 727 SER A C 1
ATOM 5294 O O . SER A 1 727 ? -28.115 6.567 23.386 1.00 77.25 727 SER A O 1
ATOM 5296 N N . SER A 1 728 ? -28.778 7.819 21.642 1.00 82.38 728 SER A N 1
ATOM 5297 C CA . SER A 1 728 ? -30.215 7.764 21.925 1.00 82.38 728 SER A CA 1
ATOM 5298 C C . SER A 1 728 ? -30.802 6.462 21.365 1.00 82.38 728 SER A C 1
ATOM 5300 O O . SER A 1 728 ? -30.397 5.992 20.300 1.00 82.38 728 SER A O 1
ATOM 5302 N N . SER A 1 729 ? -31.725 5.841 22.098 1.00 85.94 729 SER A N 1
ATOM 5303 C CA . SER A 1 729 ? -32.268 4.517 21.778 1.00 85.94 729 SER A CA 1
ATOM 5304 C C . SER A 1 729 ? -33.747 4.403 22.146 1.00 85.94 729 SER A C 1
ATOM 5306 O O . SER A 1 729 ? -34.199 5.013 23.114 1.00 85.94 729 SER A O 1
ATOM 5308 N N . VAL A 1 730 ? -34.508 3.618 21.376 1.00 88.00 730 VAL A N 1
ATOM 5309 C CA . VAL A 1 730 ? -35.967 3.526 21.539 1.00 88.00 730 VAL A CA 1
ATOM 5310 C C . VAL A 1 730 ? -36.311 2.879 22.879 1.00 88.00 730 VAL A C 1
ATOM 5312 O O . VAL A 1 730 ? -35.899 1.753 23.163 1.00 88.00 730 VAL A O 1
ATOM 5315 N N . ALA A 1 731 ? -37.101 3.587 23.681 1.00 86.88 731 ALA A N 1
ATOM 5316 C CA . ALA A 1 731 ? -37.598 3.142 24.976 1.00 86.88 731 ALA A CA 1
ATOM 5317 C C . ALA A 1 731 ? -39.081 2.713 24.884 1.00 86.88 731 ALA A C 1
ATOM 5319 O O . ALA A 1 731 ? -39.785 3.119 23.952 1.00 86.88 731 ALA A O 1
ATOM 5320 N N . PRO A 1 732 ? -39.594 1.915 25.842 1.00 88.25 732 PRO A N 1
ATOM 5321 C CA . PRO A 1 732 ? -41.031 1.672 25.978 1.00 88.25 732 PRO A CA 1
ATOM 5322 C C . PRO A 1 732 ? -41.802 2.994 26.077 1.00 88.25 732 PRO A C 1
ATOM 5324 O O . PRO A 1 732 ? -41.341 3.925 26.729 1.00 88.25 732 PRO A O 1
ATOM 5327 N N . LEU A 1 733 ? -42.986 3.097 25.464 1.00 83.62 733 LEU A N 1
ATOM 5328 C CA . LEU A 1 733 ? -43.743 4.359 25.472 1.00 83.62 733 LEU A CA 1
ATOM 5329 C C . LEU A 1 733 ? -44.161 4.793 26.893 1.00 83.62 733 LEU A C 1
ATOM 5331 O O . LEU A 1 733 ? -44.266 5.987 27.167 1.00 83.62 733 LEU A O 1
ATOM 5335 N N . ASP A 1 734 ? -44.315 3.824 27.797 1.00 86.00 734 ASP A N 1
ATOM 5336 C CA . ASP A 1 734 ? -44.644 4.032 29.210 1.00 86.00 734 ASP A CA 1
ATOM 5337 C C . ASP A 1 734 ? -43.492 4.677 30.013 1.00 86.00 734 ASP A C 1
ATOM 5339 O O . ASP A 1 734 ? -43.747 5.352 31.010 1.00 86.00 734 ASP A O 1
ATOM 5343 N N . ASP A 1 735 ? -42.233 4.570 29.555 1.00 88.00 735 ASP A N 1
ATOM 5344 C CA . ASP A 1 735 ? -41.094 5.297 30.146 1.00 88.00 735 ASP A CA 1
ATOM 5345 C C . ASP A 1 735 ? -41.231 6.828 29.957 1.00 88.00 735 ASP A C 1
ATOM 5347 O O . ASP A 1 735 ? -40.584 7.601 30.665 1.00 88.00 735 ASP A O 1
ATOM 5351 N N . CYS A 1 736 ? -42.078 7.269 29.016 1.00 91.81 736 CYS A N 1
ATOM 5352 C CA . CYS A 1 736 ? -42.376 8.671 28.710 1.00 91.81 736 CYS A CA 1
ATOM 5353 C C . CYS A 1 736 ? -43.748 9.139 29.249 1.00 91.81 736 CYS A C 1
ATOM 5355 O O . CYS A 1 736 ? -44.335 10.083 28.718 1.00 91.81 736 CYS A O 1
ATOM 5357 N N . ALA A 1 737 ? -44.298 8.476 30.272 1.00 89.19 737 ALA A N 1
ATOM 5358 C CA . ALA A 1 737 ? -45.662 8.714 30.758 1.00 89.19 737 ALA A CA 1
ATOM 5359 C C . ALA A 1 737 ? -45.829 9.838 31.808 1.00 89.19 737 ALA A C 1
ATOM 5361 O O . ALA A 1 737 ? -46.844 9.866 32.509 1.00 89.19 737 ALA A O 1
ATOM 5362 N N . MET A 1 738 ? -44.876 10.768 31.968 1.00 90.44 738 MET A N 1
ATOM 5363 C CA . MET A 1 738 ? -45.078 11.894 32.893 1.00 90.44 738 MET A CA 1
ATOM 5364 C C . MET A 1 738 ? -46.002 12.963 32.275 1.00 90.44 738 MET A C 1
ATOM 5366 O O . MET A 1 738 ? -45.812 13.335 31.115 1.00 90.44 738 MET A O 1
ATOM 5370 N N . PRO A 1 739 ? -46.998 13.475 33.023 1.00 89.38 739 PRO A N 1
ATOM 5371 C CA . PRO A 1 739 ? -47.931 14.484 32.522 1.00 89.38 739 PRO A CA 1
ATOM 5372 C C . PRO A 1 739 ? -47.235 15.828 32.264 1.00 89.38 739 PRO A C 1
ATOM 5374 O O . PRO A 1 739 ? -46.369 16.225 33.041 1.00 89.38 739 PRO A O 1
ATOM 5377 N N . CYS A 1 740 ? -47.628 16.552 31.214 1.00 93.56 740 CYS A N 1
ATOM 5378 C CA . CYS A 1 740 ? -47.083 17.876 30.900 1.00 93.56 740 CYS A CA 1
ATOM 5379 C C . CYS A 1 740 ? -47.407 18.916 31.989 1.00 93.56 740 CYS A C 1
ATOM 5381 O O . CYS A 1 740 ? -48.520 18.968 32.515 1.00 93.56 740 CYS A O 1
ATOM 5383 N N . ALA A 1 741 ? -46.451 19.795 32.302 1.00 90.19 741 ALA A N 1
ATOM 5384 C CA . ALA A 1 741 ? -46.582 20.778 33.383 1.00 90.19 741 ALA A CA 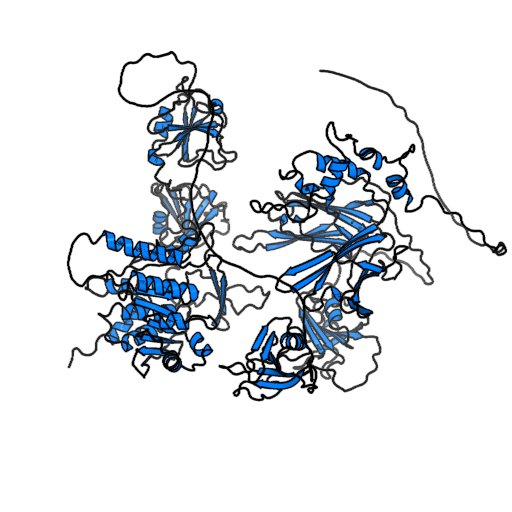1
ATOM 5385 C C . ALA A 1 741 ? -47.715 21.802 33.156 1.00 90.19 741 ALA A C 1
ATOM 5387 O O . ALA A 1 741 ? -48.320 22.274 34.117 1.00 90.19 741 ALA A O 1
ATOM 5388 N N . GLY A 1 742 ? -48.018 22.131 31.895 1.00 88.25 742 GLY A N 1
ATOM 5389 C CA . GLY A 1 742 ? -49.154 22.969 31.493 1.00 88.25 742 GLY A CA 1
ATOM 5390 C C . GLY A 1 742 ? -50.415 22.201 31.085 1.00 88.25 742 GLY A C 1
ATOM 5391 O O . GLY A 1 742 ? -51.469 22.819 30.953 1.00 88.25 742 GLY A O 1
ATOM 5392 N N . ASP A 1 743 ? -50.331 20.882 30.891 1.00 89.12 743 ASP A N 1
ATOM 5393 C CA . ASP A 1 743 ? -51.456 20.031 30.486 1.00 89.12 743 ASP A CA 1
ATOM 5394 C C . ASP A 1 743 ? -51.356 18.629 31.123 1.00 89.12 743 ASP A C 1
ATOM 5396 O O . ASP A 1 743 ? -50.683 17.741 30.592 1.00 89.12 743 ASP A O 1
ATOM 5400 N N . PRO A 1 744 ? -52.055 18.376 32.244 1.00 85.12 744 PRO A N 1
ATOM 5401 C CA . PRO A 1 744 ? -51.959 17.104 32.949 1.00 85.12 744 PRO A CA 1
ATOM 5402 C C . PRO A 1 744 ? -52.640 15.926 32.228 1.00 85.12 744 PRO A C 1
ATOM 5404 O O . PRO A 1 744 ? -52.662 14.824 32.777 1.00 85.12 744 PRO A O 1
ATOM 5407 N N . LEU A 1 745 ? -53.221 16.130 31.038 1.00 83.81 745 LEU A N 1
ATOM 5408 C CA . LEU A 1 745 ? -53.877 15.084 30.246 1.00 83.81 745 LEU A CA 1
ATOM 5409 C C . LEU A 1 745 ? -52.969 14.475 29.162 1.00 83.81 745 LEU A C 1
ATOM 5411 O O . LEU A 1 745 ? -53.365 13.494 28.529 1.00 83.81 745 LEU A O 1
ATOM 5415 N N . THR A 1 746 ? -51.761 15.007 28.945 1.00 89.44 746 THR A N 1
ATOM 5416 C CA . THR A 1 746 ? -50.864 14.569 27.860 1.00 89.44 746 THR A CA 1
ATOM 5417 C C . THR A 1 746 ? -49.439 14.271 28.339 1.00 89.44 746 THR A C 1
ATOM 5419 O O . THR A 1 746 ? -49.012 14.737 29.393 1.00 89.44 746 THR A O 1
ATOM 5422 N N . HIS A 1 747 ? -48.717 13.414 27.606 1.00 90.50 747 HIS A N 1
ATOM 5423 C CA . HIS A 1 747 ? -47.385 12.909 27.982 1.00 90.50 747 HIS A CA 1
ATOM 5424 C C . HIS A 1 747 ? -46.225 13.820 27.531 1.00 90.50 747 HIS A C 1
ATOM 5426 O O . HIS A 1 747 ? -45.978 13.945 26.329 1.00 90.50 747 HIS A O 1
ATOM 5432 N N . CYS A 1 748 ? -45.440 14.329 28.488 1.00 92.19 748 CYS A N 1
ATOM 5433 C CA . CYS A 1 748 ? -44.200 15.091 28.279 1.00 92.19 748 CYS A CA 1
ATOM 5434 C C . CYS A 1 748 ? -42.970 14.383 28.885 1.00 92.19 748 CYS A C 1
ATOM 5436 O O . CYS A 1 748 ? -42.284 14.905 29.772 1.00 92.19 748 CYS A O 1
ATOM 5438 N N . GLY A 1 749 ? -42.688 13.182 28.382 1.00 91.25 749 GLY A N 1
ATOM 5439 C CA . GLY A 1 749 ? -41.457 12.444 28.632 1.00 91.25 749 GLY A CA 1
ATOM 5440 C C . GLY A 1 749 ? -41.365 11.797 30.011 1.00 91.25 749 GLY A C 1
ATOM 5441 O O . GLY A 1 749 ? -42.356 11.485 30.669 1.00 91.25 749 GLY A O 1
ATOM 5442 N N . GLY A 1 750 ? -40.132 11.560 30.436 1.00 86.88 750 GLY A N 1
ATOM 5443 C CA . GLY A 1 750 ? -39.773 10.929 31.701 1.00 86.88 750 GLY A CA 1
ATOM 5444 C C . GLY A 1 750 ? -38.330 11.272 32.088 1.00 86.88 750 GLY A C 1
ATOM 5445 O O . GLY A 1 750 ? -37.693 12.075 31.411 1.00 86.88 750 GLY A O 1
ATOM 5446 N N . PRO A 1 751 ? -37.778 10.695 33.166 1.00 85.56 751 PRO A N 1
ATOM 5447 C CA . PRO A 1 751 ? -36.400 10.969 33.574 1.00 85.56 751 PRO A CA 1
ATOM 5448 C C . PRO A 1 751 ? -35.393 10.318 32.611 1.00 85.56 751 PRO A C 1
ATOM 5450 O O . PRO A 1 751 ? -35.276 9.091 32.583 1.00 85.56 751 PRO A O 1
ATOM 5453 N N . ASN A 1 752 ? -34.619 11.115 31.866 1.00 87.31 752 ASN A N 1
ATOM 5454 C CA . ASN A 1 752 ? -33.744 10.668 30.770 1.00 87.31 752 ASN A CA 1
ATOM 5455 C C . ASN A 1 752 ? -34.546 10.024 29.616 1.00 87.31 752 ASN A C 1
ATOM 5457 O O . ASN A 1 752 ? -34.145 8.978 29.079 1.00 87.31 752 ASN A O 1
ATOM 5461 N N . ARG A 1 753 ? -35.726 10.589 29.300 1.00 92.31 753 ARG A N 1
ATOM 5462 C CA . ARG A 1 753 ? -36.721 10.036 28.357 1.00 92.31 753 ARG A CA 1
ATOM 5463 C C . ARG A 1 753 ? -37.518 11.119 27.621 1.00 92.31 753 ARG A C 1
ATOM 5465 O O . ARG A 1 753 ? -38.360 11.775 28.228 1.00 92.31 753 ARG A O 1
ATOM 5472 N N . LEU A 1 754 ? -37.321 11.255 26.311 1.00 93.19 754 LEU A N 1
ATOM 5473 C CA . LEU A 1 754 ? -38.038 12.231 25.485 1.00 93.19 754 LEU A CA 1
ATOM 5474 C C . LEU A 1 754 ? -39.257 11.592 24.803 1.00 93.19 754 LEU A C 1
ATOM 5476 O O . LEU A 1 754 ? -39.095 10.611 24.070 1.00 93.19 754 LEU A O 1
ATOM 5480 N N . THR A 1 755 ? -40.450 12.188 24.944 1.00 94.06 755 THR A N 1
ATOM 5481 C CA . THR A 1 755 ? -41.562 11.916 24.008 1.00 94.06 755 THR A CA 1
ATOM 5482 C C . THR A 1 755 ? -41.232 12.611 22.688 1.00 94.06 755 THR A C 1
ATOM 5484 O O . THR A 1 755 ? -41.293 13.840 22.623 1.00 94.06 755 THR A O 1
ATOM 5487 N N . LEU A 1 756 ? -40.858 11.854 21.655 1.00 95.19 756 LEU A N 1
ATOM 5488 C CA . LEU A 1 756 ? -40.353 12.374 20.380 1.00 95.19 756 LEU A CA 1
ATOM 5489 C C . LEU A 1 756 ? -41.461 12.526 19.327 1.00 95.19 756 LEU A C 1
ATOM 5491 O O . LEU A 1 756 ? -42.220 11.587 19.078 1.00 95.19 756 LEU A O 1
ATOM 5495 N N . TYR A 1 757 ? -41.468 13.665 18.637 1.00 94.25 757 TYR A N 1
ATOM 5496 C CA . TYR A 1 757 ? -42.347 13.984 17.512 1.00 94.25 757 TYR A CA 1
ATOM 5497 C C . TYR A 1 757 ? -41.538 14.420 16.274 1.00 94.25 757 TYR A C 1
ATOM 5499 O O . TYR A 1 757 ? -40.509 15.080 16.414 1.00 94.25 757 TYR A O 1
ATOM 5507 N N . GLU A 1 758 ? -42.005 14.084 15.066 1.00 93.56 758 GLU A N 1
ATOM 5508 C CA . GLU A 1 758 ? -41.351 14.371 13.771 1.00 93.56 758 GLU A CA 1
ATOM 5509 C C . GLU A 1 758 ? -42.292 15.089 12.787 1.00 93.56 758 GLU A C 1
ATOM 5511 O O . GLU A 1 758 ? -43.444 14.686 12.640 1.00 93.56 758 GLU A O 1
ATOM 5516 N N . ASP A 1 759 ? -41.804 16.122 12.090 1.00 90.06 759 ASP A N 1
ATOM 5517 C CA . ASP A 1 759 ? -42.470 16.794 10.960 1.00 90.06 759 ASP A CA 1
ATOM 5518 C C . ASP A 1 759 ? -42.229 15.988 9.663 1.00 90.06 759 ASP A C 1
ATOM 5520 O O . ASP A 1 759 ? -41.112 16.014 9.126 1.00 90.06 759 ASP A O 1
ATOM 5524 N N . PRO A 1 760 ? -43.242 15.289 9.106 1.00 78.25 760 PRO A N 1
ATOM 5525 C CA . PRO A 1 760 ? -43.054 14.451 7.922 1.00 78.25 760 PRO A CA 1
ATOM 5526 C C . PRO A 1 760 ? -42.734 15.252 6.654 1.00 78.25 760 PRO A C 1
ATOM 5528 O O . PRO A 1 760 ? -42.147 14.704 5.722 1.00 78.25 760 PRO A O 1
ATOM 5531 N N . ALA A 1 761 ? -43.070 16.547 6.597 1.00 73.12 761 ALA A N 1
ATOM 5532 C CA . ALA A 1 761 ? -42.717 17.402 5.463 1.00 73.12 761 ALA A CA 1
ATOM 5533 C C . ALA A 1 761 ? -41.217 17.751 5.450 1.00 73.12 761 ALA A C 1
ATOM 5535 O O . ALA A 1 761 ? -40.663 18.038 4.390 1.00 73.12 761 ALA A O 1
ATOM 5536 N N . ARG A 1 762 ? -40.542 17.662 6.606 1.00 67.12 762 ARG A N 1
ATOM 5537 C CA . ARG A 1 762 ? -39.077 17.779 6.749 1.00 67.12 762 ARG A CA 1
ATOM 5538 C C . ARG A 1 762 ? -38.362 16.431 6.662 1.00 67.12 762 ARG A C 1
ATOM 5540 O O . ARG A 1 762 ? -37.136 16.382 6.759 1.00 67.12 762 ARG A O 1
ATOM 5547 N N . ALA A 1 763 ? -39.094 15.334 6.458 1.00 55.78 763 ALA A N 1
ATOM 5548 C CA . ALA A 1 763 ? -38.495 14.010 6.357 1.00 55.78 763 ALA A CA 1
ATOM 5549 C C . ALA A 1 763 ? -37.732 13.784 5.037 1.00 55.78 763 ALA A C 1
ATOM 5551 O O . ALA A 1 763 ? -36.776 13.006 5.013 1.00 55.78 763 ALA A O 1
ATOM 5552 N N . SER A 1 764 ? -38.147 14.469 3.964 1.00 38.41 764 SER A N 1
ATOM 5553 C CA . SER A 1 764 ? -37.688 14.288 2.577 1.00 38.41 764 SER A CA 1
ATOM 5554 C C . SER A 1 764 ? -36.579 15.246 2.121 1.00 38.41 764 SER A C 1
ATOM 5556 O O . SER A 1 764 ? -36.004 15.040 1.054 1.00 38.41 764 SER A O 1
ATOM 5558 N N . THR A 1 765 ? -36.241 16.264 2.915 1.00 40.28 765 THR A N 1
ATOM 5559 C CA . THR A 1 765 ? -35.081 17.142 2.692 1.00 40.28 765 THR A CA 1
ATOM 5560 C C . THR A 1 765 ? -33.978 16.798 3.695 1.00 40.28 765 THR A C 1
ATOM 5562 O O . THR A 1 765 ? -34.242 16.881 4.898 1.00 40.28 765 THR A O 1
ATOM 5565 N N . PRO A 1 766 ? -32.752 16.439 3.264 1.00 38.03 766 PRO A N 1
ATOM 5566 C CA . PRO A 1 766 ? -31.651 16.195 4.191 1.00 38.03 766 PRO A CA 1
ATOM 5567 C C . PRO A 1 766 ? -31.375 17.430 5.064 1.00 38.03 766 PRO A C 1
ATOM 5569 O O . PRO A 1 766 ? -31.262 18.533 4.519 1.00 38.03 766 PRO A O 1
ATOM 5572 N N . PRO A 1 767 ? -31.236 17.284 6.394 1.00 39.66 767 PRO A N 1
ATOM 5573 C CA . PRO A 1 767 ? -30.688 18.340 7.229 1.00 39.66 767 PRO A CA 1
ATOM 5574 C C . PRO A 1 767 ? -29.306 18.737 6.721 1.00 39.66 767 PRO A C 1
ATOM 5576 O O . PRO A 1 767 ? -28.425 17.892 6.571 1.00 39.66 767 PRO A O 1
ATOM 5579 N N . ARG A 1 768 ? -29.107 20.028 6.461 1.00 50.19 768 ARG A N 1
ATOM 5580 C CA . ARG A 1 768 ? -27.792 20.553 6.107 1.00 50.19 768 ARG A CA 1
ATOM 5581 C C . ARG A 1 768 ? -27.021 20.754 7.407 1.00 50.19 768 ARG A C 1
ATOM 5583 O O . ARG A 1 768 ? -27.310 21.686 8.152 1.00 50.19 768 ARG A O 1
ATOM 5590 N N . GLU A 1 769 ? -26.140 19.810 7.726 1.00 49.72 769 GLU A N 1
ATOM 5591 C CA . GLU A 1 769 ? -25.373 19.839 8.974 1.00 49.72 769 GLU A CA 1
ATOM 5592 C C . GLU A 1 769 ? -24.514 21.113 9.061 1.00 49.72 769 GLU A C 1
ATOM 5594 O O . GLU A 1 769 ? -23.952 21.531 8.040 1.00 49.72 769 GLU A O 1
ATOM 5599 N N . PRO A 1 770 ? -24.382 21.730 10.253 1.00 63.31 770 PRO A N 1
ATOM 5600 C CA . PRO A 1 770 ? -23.459 22.837 10.453 1.00 63.31 770 PRO A CA 1
ATOM 5601 C C . PRO A 1 770 ? -22.041 22.436 10.051 1.00 63.31 770 PRO A C 1
ATOM 5603 O O . PRO A 1 770 ? -21.482 21.452 10.541 1.00 63.31 770 PRO A O 1
ATOM 5606 N N . ARG A 1 771 ? -21.471 23.191 9.117 1.00 71.06 771 ARG A N 1
ATOM 5607 C CA . ARG A 1 771 ? -20.254 22.830 8.387 1.00 71.06 771 ARG A CA 1
ATOM 5608 C C . ARG A 1 771 ? -19.062 23.663 8.846 1.00 71.06 771 ARG A C 1
ATOM 5610 O O . ARG A 1 771 ? -19.188 24.797 9.306 1.00 71.06 771 ARG A O 1
ATOM 5617 N N . ARG A 1 772 ? -17.863 23.108 8.655 1.00 77.81 772 ARG A N 1
ATOM 5618 C CA . ARG A 1 772 ? -16.608 23.872 8.615 1.00 77.81 772 ARG A CA 1
ATOM 5619 C C . ARG A 1 772 ? -16.265 24.070 7.139 1.00 77.81 772 ARG A C 1
ATOM 5621 O O . ARG A 1 772 ? -15.755 23.132 6.534 1.00 77.81 772 ARG A O 1
ATOM 5628 N N . PRO A 1 773 ? -16.564 25.228 6.515 1.00 69.62 773 PRO A N 1
ATOM 5629 C CA . PRO A 1 773 ? -16.186 25.454 5.124 1.00 69.62 773 PRO A CA 1
ATOM 5630 C C . PRO A 1 773 ? -14.677 25.285 4.974 1.00 69.62 773 PRO A C 1
ATOM 5632 O O . PRO A 1 773 ? -13.922 25.985 5.655 1.00 69.62 773 PRO A O 1
ATOM 5635 N N . ALA A 1 774 ? -14.236 24.393 4.085 1.00 67.12 774 ALA A N 1
ATOM 5636 C CA . ALA A 1 774 ? -12.811 24.162 3.846 1.00 67.12 774 ALA A CA 1
ATOM 5637 C C . ALA A 1 774 ? -12.084 25.443 3.395 1.00 67.12 774 ALA A C 1
ATOM 5639 O O . ALA A 1 774 ? -10.919 25.624 3.730 1.00 67.12 774 ALA A O 1
ATOM 5640 N N . PHE A 1 775 ? -12.800 26.357 2.727 1.00 70.31 775 PHE A N 1
ATOM 5641 C CA . PHE A 1 775 ? -12.313 27.653 2.248 1.00 70.31 775 PHE A CA 1
ATOM 5642 C C . PHE A 1 775 ? -13.295 28.773 2.599 1.00 70.31 775 PHE A C 1
ATOM 5644 O O . PHE A 1 775 ? -14.509 28.576 2.483 1.00 70.31 775 PHE A O 1
ATOM 5651 N N . ALA A 1 776 ? -12.766 29.943 2.955 1.00 76.94 776 ALA A N 1
ATOM 5652 C CA . ALA A 1 776 ? -13.495 31.200 3.105 1.00 76.94 776 ALA A CA 1
ATOM 5653 C C . ALA A 1 776 ? -12.653 32.324 2.480 1.00 76.94 776 ALA A C 1
ATOM 5655 O O . ALA A 1 776 ? -11.558 32.616 2.966 1.00 76.94 776 ALA A O 1
ATOM 5656 N N . GLY A 1 777 ? -13.114 32.888 1.357 1.00 79.25 777 GLY A N 1
ATOM 5657 C CA . GLY A 1 777 ? -12.214 33.564 0.414 1.00 79.25 777 GLY A CA 1
ATOM 5658 C C . GLY A 1 777 ? -11.024 32.663 0.041 1.00 79.25 777 GLY A C 1
ATOM 5659 O O . GLY A 1 777 ? -11.166 31.441 -0.031 1.00 79.25 777 GLY A O 1
ATOM 5660 N N . ASP A 1 778 ? -9.841 33.261 -0.086 1.00 75.44 778 ASP A N 1
ATOM 5661 C CA . ASP A 1 778 ? -8.564 32.565 -0.317 1.00 75.44 778 ASP A CA 1
ATOM 5662 C C . ASP A 1 778 ? -8.053 31.757 0.902 1.00 75.44 778 ASP A C 1
ATOM 5664 O O . ASP A 1 778 ? -6.984 31.157 0.835 1.00 75.44 778 ASP A O 1
ATOM 5668 N N . PHE A 1 779 ? -8.753 31.731 2.045 1.00 77.94 779 PHE A N 1
ATOM 5669 C CA . PHE A 1 779 ? -8.228 31.121 3.274 1.00 77.94 779 PHE A CA 1
ATOM 5670 C C . PHE A 1 779 ? -8.786 29.717 3.540 1.00 77.94 779 PHE A C 1
ATOM 5672 O O . PHE A 1 779 ? -9.987 29.521 3.758 1.00 77.94 779 PHE A O 1
ATOM 5679 N N . VAL A 1 780 ? -7.877 28.747 3.618 1.00 81.12 780 VAL A N 1
ATOM 5680 C CA . VAL A 1 780 ? -8.121 27.342 3.961 1.00 81.12 780 VAL A CA 1
ATOM 5681 C C . VAL A 1 780 ? -8.296 27.172 5.473 1.00 81.12 780 VAL A C 1
ATOM 5683 O O . VAL A 1 780 ? -7.667 27.873 6.266 1.00 81.12 780 VAL A O 1
ATOM 5686 N N . TRP A 1 781 ? -9.122 26.217 5.897 1.00 82.62 781 TRP A N 1
ATOM 5687 C CA . TRP A 1 781 ? -9.222 25.785 7.295 1.00 82.62 781 TRP A CA 1
ATOM 5688 C C . TRP A 1 781 ? -7.867 25.322 7.865 1.00 82.62 781 TRP A C 1
ATOM 5690 O O . TRP A 1 781 ? -7.208 24.459 7.290 1.00 82.62 781 TRP A O 1
ATOM 5700 N N . PHE A 1 782 ? -7.464 25.879 9.014 1.00 84.44 782 PHE A N 1
ATOM 5701 C CA . PHE A 1 782 ? -6.202 25.560 9.703 1.00 84.44 782 PHE A CA 1
ATOM 5702 C C . PHE A 1 782 ? -6.415 24.882 11.074 1.00 84.44 782 PHE A C 1
ATOM 5704 O O . PHE A 1 782 ? -5.450 24.576 11.781 1.00 84.44 782 PHE A O 1
ATOM 5711 N N . GLY A 1 783 ? -7.662 24.611 11.466 1.00 85.25 783 GLY A N 1
ATOM 5712 C CA . GLY A 1 783 ? -8.001 23.921 12.713 1.00 85.25 783 GLY A CA 1
ATOM 5713 C C . GLY A 1 783 ? -8.173 24.842 13.924 1.00 85.25 783 GLY A C 1
ATOM 5714 O O . GLY A 1 783 ? -7.711 25.984 13.953 1.00 85.25 783 GLY A O 1
ATOM 5715 N N . CYS A 1 784 ? -8.830 24.316 14.958 1.00 91.44 784 CYS A N 1
ATOM 5716 C CA . CYS A 1 784 ? -9.151 25.048 16.182 1.00 91.44 784 CYS A CA 1
ATOM 5717 C C . CYS A 1 784 ? -7.897 25.364 17.023 1.00 91.44 784 CYS A C 1
ATOM 5719 O O . CYS A 1 784 ? -7.027 24.505 17.205 1.00 91.44 784 CYS A O 1
ATOM 5721 N N . ARG A 1 785 ? -7.798 26.586 17.562 1.00 93.50 785 ARG A N 1
ATOM 5722 C CA . ARG A 1 785 ? -6.648 27.069 18.352 1.00 93.50 785 ARG A CA 1
ATOM 5723 C C . ARG A 1 785 ? -7.083 27.638 19.698 1.00 93.50 785 ARG A C 1
ATOM 5725 O O . ARG A 1 785 ? -8.178 28.176 19.818 1.00 93.50 785 ARG A O 1
ATOM 5732 N N . THR A 1 786 ? -6.240 27.518 20.719 1.00 91.19 786 THR A N 1
ATOM 5733 C CA . THR A 1 786 ? -6.482 28.130 22.034 1.00 91.19 786 THR A CA 1
ATOM 5734 C C . THR A 1 786 ? -5.952 29.555 22.084 1.00 91.19 786 THR A C 1
ATOM 5736 O O . THR A 1 786 ? -4.826 29.803 21.653 1.00 91.19 786 THR A O 1
ATOM 5739 N N . GLU A 1 787 ? -6.687 30.454 22.728 1.00 88.62 787 GLU A N 1
ATOM 5740 C CA . GLU A 1 787 ? -6.139 31.757 23.105 1.00 88.62 787 GLU A CA 1
ATOM 5741 C C . GLU A 1 787 ? -5.030 31.609 24.172 1.00 88.62 787 GLU A C 1
ATOM 5743 O O . GLU A 1 787 ? -5.195 30.834 25.121 1.00 88.62 787 GLU A O 1
ATOM 5748 N N . PRO A 1 788 ? -3.880 32.296 24.026 1.00 85.00 788 PRO A N 1
ATOM 5749 C CA . PRO A 1 788 ? -2.760 32.212 24.960 1.00 85.00 788 PRO A CA 1
ATOM 5750 C C . PRO A 1 788 ? -2.991 33.063 26.219 1.00 85.00 788 PRO A C 1
ATOM 5752 O O . PRO A 1 788 ? -3.574 34.143 26.169 1.00 85.00 788 PRO A O 1
ATOM 5755 N N . THR A 1 789 ? -2.466 32.626 27.366 1.00 80.88 789 THR A N 1
ATOM 5756 C CA . THR A 1 789 ? -2.637 33.333 28.648 1.00 80.88 789 THR A CA 1
ATOM 5757 C C . THR A 1 789 ? -2.090 34.767 28.604 1.00 80.88 789 THR A C 1
ATOM 5759 O O . THR A 1 789 ? -0.881 34.976 28.680 1.00 80.88 789 THR A O 1
ATOM 5762 N N . GLY A 1 790 ? -2.985 35.758 28.539 1.00 77.06 790 GLY A N 1
ATOM 5763 C CA . GLY A 1 790 ? -2.641 37.186 28.575 1.00 77.06 790 GLY A CA 1
ATOM 5764 C C . GLY A 1 790 ? -2.261 37.816 27.227 1.00 77.06 790 GLY A C 1
ATOM 5765 O O . GLY A 1 790 ? -1.763 38.938 27.221 1.00 77.06 790 GLY A O 1
ATOM 5766 N N . ALA A 1 791 ? -2.494 37.131 26.105 1.00 83.44 791 ALA A N 1
ATOM 5767 C CA . ALA A 1 791 ? -2.308 37.661 24.751 1.00 83.44 791 ALA A CA 1
ATOM 5768 C C . ALA A 1 791 ? -3.423 37.148 23.815 1.00 83.44 791 ALA A C 1
ATOM 5770 O O . ALA A 1 791 ? -4.268 36.363 24.238 1.00 83.44 791 ALA A O 1
ATOM 5771 N N . ARG A 1 792 ? -3.430 37.577 22.547 1.00 88.50 792 ARG A N 1
ATOM 5772 C CA . ARG A 1 792 ? -4.312 37.023 21.502 1.00 88.50 792 ARG A CA 1
ATOM 5773 C C . ARG A 1 792 ? -3.562 36.006 20.641 1.00 88.50 792 ARG A C 1
ATOM 5775 O O . ARG A 1 792 ? -2.355 36.156 20.442 1.00 88.50 792 ARG A O 1
ATOM 5782 N N . ALA A 1 793 ? -4.244 34.981 20.127 1.00 88.19 793 ALA A N 1
ATOM 5783 C CA . ALA A 1 793 ? -3.619 33.975 19.260 1.00 88.19 793 ALA A CA 1
ATOM 5784 C C . ALA A 1 793 ? -3.206 34.548 17.892 1.00 88.19 793 ALA A C 1
ATOM 5786 O O . ALA A 1 793 ? -2.176 34.142 17.357 1.00 88.19 793 ALA A O 1
ATOM 5787 N N . LEU A 1 794 ? -3.962 35.520 17.369 1.00 92.81 794 LEU A N 1
ATOM 5788 C CA . LEU A 1 794 ? -3.579 36.399 16.259 1.00 92.81 794 LEU A CA 1
ATOM 5789 C C . LEU A 1 794 ? -3.638 37.855 16.744 1.00 92.81 794 LEU A C 1
ATOM 5791 O O . LEU A 1 794 ? -4.613 38.247 17.382 1.00 92.81 794 LEU A O 1
ATOM 5795 N N . SER A 1 795 ? -2.601 38.647 16.464 1.00 85.94 795 SER A N 1
ATOM 5796 C CA . SER A 1 795 ? -2.409 39.993 17.038 1.00 85.94 795 SER A CA 1
ATOM 5797 C C . SER A 1 795 ? -2.341 41.122 15.995 1.00 85.94 795 SER A C 1
ATOM 5799 O O . SER A 1 795 ? -1.614 42.097 16.187 1.00 85.94 795 SER A O 1
ATOM 5801 N N . GLY A 1 796 ? -3.015 40.956 14.853 1.00 88.19 796 GLY A N 1
ATOM 5802 C CA . GLY A 1 796 ? -3.104 41.946 13.775 1.00 88.19 796 GLY A CA 1
ATOM 5803 C C . GLY A 1 796 ? -4.325 42.861 13.918 1.00 88.19 796 GLY A C 1
ATOM 5804 O O . GLY A 1 796 ? -4.493 43.535 14.930 1.00 88.19 796 GLY A O 1
ATOM 5805 N N . LYS A 1 797 ? -5.172 42.924 12.881 1.00 91.69 797 LYS A N 1
ATOM 5806 C CA . LYS A 1 797 ? -6.473 43.622 12.947 1.00 91.69 797 LYS A CA 1
ATOM 5807 C C . LYS A 1 797 ? -7.513 42.752 13.657 1.00 91.69 797 LYS A C 1
ATOM 5809 O O . LYS A 1 797 ? -7.473 41.533 13.533 1.00 91.69 797 LYS A O 1
ATOM 5814 N N . GLU A 1 798 ? -8.511 43.375 14.273 1.00 94.12 798 GLU A N 1
ATOM 5815 C CA . GLU A 1 798 ? -9.669 42.685 14.849 1.00 94.12 798 GLU A CA 1
ATOM 5816 C C . GLU A 1 798 ? -10.978 43.450 14.598 1.00 94.12 798 GLU A C 1
ATOM 5818 O O . GLU A 1 798 ? -10.965 44.671 14.416 1.00 94.12 798 GLU A O 1
ATOM 5823 N N . ARG A 1 799 ? -12.110 42.735 14.565 1.00 93.62 799 ARG A N 1
ATOM 5824 C CA . ARG A 1 799 ? -13.464 43.312 14.627 1.00 93.62 799 ARG A CA 1
ATOM 5825 C C . ARG A 1 799 ? -14.457 42.345 15.275 1.00 93.62 799 ARG A C 1
ATOM 5827 O O . ARG A 1 799 ? -14.301 41.132 15.165 1.00 93.62 799 ARG A O 1
ATOM 5834 N N . ALA A 1 800 ? -15.539 42.884 15.829 1.00 93.56 800 ALA A N 1
ATOM 5835 C CA . ALA A 1 800 ? -16.738 42.128 16.185 1.00 93.56 800 ALA A CA 1
ATOM 5836 C C . ALA A 1 800 ? -17.951 42.672 15.415 1.00 93.56 800 ALA A C 1
ATOM 5838 O O . ALA A 1 800 ? -18.041 43.881 15.198 1.00 93.56 800 ALA A O 1
ATOM 5839 N N . ALA A 1 801 ? -18.860 41.795 14.983 1.00 84.69 801 ALA A N 1
ATOM 5840 C CA . ALA A 1 801 ? -20.073 42.168 14.256 1.00 84.69 801 ALA A CA 1
ATOM 5841 C C . ALA A 1 801 ? -21.190 41.122 14.431 1.00 84.69 801 ALA A C 1
ATOM 5843 O O . ALA A 1 801 ? -20.921 39.927 14.545 1.00 84.69 801 ALA A O 1
ATOM 5844 N N . ASP A 1 802 ? -22.450 41.564 14.436 1.00 85.69 802 ASP A N 1
ATOM 5845 C CA . ASP A 1 802 ? -23.618 40.676 14.547 1.00 85.69 802 ASP A CA 1
ATOM 5846 C C . ASP A 1 802 ? -23.917 39.891 13.252 1.00 85.69 802 ASP A C 1
ATOM 5848 O O . ASP A 1 802 ? -24.642 38.904 13.296 1.00 85.69 802 ASP A O 1
ATOM 5852 N N . ASP A 1 803 ? -23.322 40.282 12.120 1.00 82.06 803 ASP A N 1
ATOM 5853 C CA . ASP A 1 803 ? -23.412 39.633 10.802 1.00 82.06 803 ASP A CA 1
ATOM 5854 C C . ASP A 1 803 ? -22.170 38.775 10.466 1.00 82.06 803 ASP A C 1
ATOM 5856 O O . ASP A 1 803 ? -21.846 38.525 9.301 1.00 82.06 803 ASP A O 1
ATOM 5860 N N . MET A 1 804 ? -21.425 38.341 11.487 1.00 91.38 804 MET A N 1
ATOM 5861 C CA . MET A 1 804 ? -20.172 37.613 11.294 1.00 91.38 804 MET A CA 1
ATOM 5862 C C . MET A 1 804 ? -20.383 36.278 10.570 1.00 91.38 804 MET A C 1
ATOM 5864 O O . MET A 1 804 ? -21.187 35.455 10.998 1.00 91.38 804 MET A O 1
ATOM 5868 N N . ALA A 1 805 ? -19.587 36.042 9.529 1.00 91.12 805 ALA A N 1
ATOM 5869 C CA . ALA A 1 805 ? -19.476 34.785 8.792 1.00 91.12 805 ALA A CA 1
ATOM 5870 C C . ALA A 1 805 ? -17.999 34.552 8.434 1.00 91.12 805 ALA A C 1
ATOM 5872 O O . ALA A 1 805 ? -17.209 35.505 8.424 1.00 91.12 805 ALA A O 1
ATOM 5873 N N . ASN A 1 806 ? -17.594 33.318 8.108 1.00 91.62 806 ASN A N 1
ATOM 5874 C CA . ASN A 1 806 ? -16.187 33.057 7.778 1.00 91.62 806 ASN A CA 1
ATOM 5875 C C . ASN A 1 806 ? -15.725 33.885 6.565 1.00 91.62 806 ASN A C 1
ATOM 5877 O O . ASN A 1 806 ? -14.633 34.446 6.585 1.00 91.62 806 ASN A O 1
ATOM 5881 N N . GLU A 1 807 ? -16.566 34.018 5.538 1.00 88.56 807 GLU A N 1
ATOM 5882 C CA . GLU A 1 807 ? -16.268 34.808 4.336 1.00 88.56 807 GLU A CA 1
ATOM 5883 C C . GLU A 1 807 ? -16.170 36.318 4.619 1.00 88.56 807 GLU A C 1
ATOM 5885 O O . GLU A 1 807 ? -15.244 36.979 4.144 1.00 88.56 807 GLU A O 1
ATOM 5890 N N . SER A 1 808 ? -17.044 36.870 5.472 1.00 89.75 808 SER A N 1
ATOM 5891 C CA . SER A 1 808 ? -16.953 38.286 5.854 1.00 89.75 808 SER A CA 1
ATOM 5892 C C . SER A 1 808 ? -15.753 38.566 6.767 1.00 89.75 808 SER A C 1
ATOM 5894 O O . SER A 1 808 ? -15.248 39.690 6.788 1.00 89.75 808 SER A O 1
ATOM 5896 N N . CYS A 1 809 ? -15.241 37.571 7.501 1.00 93.75 809 CYS A N 1
ATOM 5897 C CA . CYS A 1 809 ? -13.955 37.677 8.194 1.00 93.75 809 CYS A CA 1
ATOM 5898 C C . CYS A 1 809 ? -12.763 37.610 7.219 1.00 93.75 809 CYS A C 1
ATOM 5900 O O . CYS A 1 809 ? -11.876 38.461 7.296 1.00 93.75 809 CYS A O 1
ATOM 5902 N N . ALA A 1 810 ? -12.797 36.705 6.233 1.00 89.44 810 ALA A N 1
ATOM 5903 C CA . ALA A 1 810 ? -11.771 36.583 5.193 1.00 89.44 810 ALA A CA 1
ATOM 5904 C C . ALA A 1 810 ? -11.513 37.903 4.450 1.00 89.44 810 ALA A C 1
ATOM 5906 O O . ALA A 1 810 ? -10.372 38.354 4.369 1.00 89.44 810 ALA A O 1
ATOM 5907 N N . ALA A 1 811 ? -12.577 38.562 3.979 1.00 88.50 811 ALA A N 1
ATOM 5908 C CA . ALA A 1 811 ? -12.477 39.829 3.250 1.00 88.50 811 ALA A CA 1
ATOM 5909 C C . ALA A 1 811 ? -11.893 40.979 4.099 1.00 88.50 811 ALA A C 1
ATOM 5911 O O . ALA A 1 811 ? -11.191 41.846 3.589 1.00 88.50 811 ALA A O 1
ATOM 5912 N N . PHE A 1 812 ? -12.136 40.988 5.414 1.00 92.19 812 PHE A N 1
ATOM 5913 C CA . PHE A 1 812 ? -11.568 41.986 6.333 1.00 92.19 812 PHE A CA 1
ATOM 5914 C C . PHE A 1 812 ? -10.072 41.754 6.615 1.00 92.19 812 PHE A C 1
ATOM 5916 O O . PHE A 1 812 ? -9.312 42.707 6.835 1.00 92.19 812 PHE A O 1
ATOM 5923 N N . CYS A 1 813 ? -9.648 40.490 6.575 1.00 92.31 813 CYS A N 1
ATOM 5924 C CA . CYS A 1 813 ? -8.266 40.064 6.761 1.00 92.31 813 CYS A CA 1
ATOM 5925 C C . CYS A 1 813 ? -7.461 39.965 5.454 1.00 92.31 813 CYS A C 1
ATOM 5927 O O . CYS A 1 813 ? -6.346 39.441 5.474 1.00 92.31 813 CYS A O 1
ATOM 5929 N N . GLU A 1 814 ? -7.965 40.513 4.340 1.00 85.12 814 GLU A N 1
ATOM 5930 C CA . GLU A 1 814 ? -7.212 40.623 3.087 1.00 85.12 814 GLU A CA 1
ATOM 5931 C C . GLU A 1 814 ? -5.823 41.250 3.338 1.00 85.12 814 GLU A C 1
ATOM 5933 O O . GLU A 1 814 ? -5.687 42.308 3.967 1.00 85.12 814 GLU A O 1
ATOM 5938 N N . GLY A 1 815 ? -4.784 40.563 2.857 1.00 77.19 815 GLY A N 1
ATOM 5939 C CA . GLY A 1 815 ? -3.383 40.960 3.006 1.00 77.19 815 GLY A CA 1
ATOM 5940 C C . GLY A 1 815 ? -2.641 40.376 4.215 1.00 77.19 815 GLY A C 1
ATOM 5941 O O . GLY A 1 815 ? -1.427 40.550 4.267 1.00 77.19 815 GLY A O 1
ATOM 5942 N N . PHE A 1 816 ? -3.314 39.673 5.134 1.00 83.88 816 PHE A N 1
ATOM 5943 C CA . PHE A 1 816 ? -2.662 38.863 6.177 1.00 83.88 816 PHE A CA 1
ATOM 5944 C C . PHE A 1 816 ? -2.509 37.402 5.744 1.00 83.88 816 PHE A C 1
ATOM 5946 O O . PHE A 1 816 ? -3.308 36.899 4.954 1.00 83.88 816 PHE A O 1
ATOM 5953 N N . ALA A 1 817 ? -1.520 36.692 6.294 1.00 84.62 817 ALA A N 1
ATOM 5954 C CA . ALA A 1 817 ? -1.366 35.257 6.033 1.00 84.62 817 ALA A CA 1
ATOM 5955 C C . ALA A 1 817 ? -2.463 34.397 6.695 1.00 84.62 817 ALA A C 1
ATOM 5957 O O . ALA A 1 817 ? -2.811 33.343 6.163 1.00 84.62 817 ALA A O 1
ATOM 5958 N N . MET A 1 818 ? -3.034 34.836 7.823 1.00 92.00 818 MET A N 1
ATOM 5959 C CA . MET A 1 818 ? -4.061 34.114 8.578 1.00 92.00 818 MET A CA 1
ATOM 5960 C C . MET A 1 818 ? -5.208 35.006 9.068 1.00 92.00 818 MET A C 1
ATOM 5962 O O . MET A 1 818 ? -5.060 36.211 9.299 1.00 92.00 818 MET A O 1
ATOM 5966 N N . PHE A 1 819 ? -6.344 34.361 9.333 1.00 95.50 819 PHE A N 1
ATOM 5967 C CA . PHE A 1 819 ? -7.386 34.895 10.204 1.00 95.50 819 PHE A CA 1
ATOM 5968 C C . PHE A 1 819 ? -7.959 33.817 11.124 1.00 95.50 819 PHE A C 1
ATOM 5970 O O . PHE A 1 819 ? -7.681 32.630 10.964 1.00 95.50 819 PHE A O 1
ATOM 5977 N N . GLY A 1 820 ? -8.789 34.208 12.082 1.00 94.94 820 GLY A N 1
ATOM 5978 C CA . GLY A 1 820 ? -9.681 33.285 12.762 1.00 94.94 820 GLY A CA 1
ATOM 5979 C C . GLY A 1 820 ? -10.880 33.974 13.396 1.00 94.94 820 GLY A C 1
ATOM 5980 O O . GLY A 1 820 ? -10.859 35.178 13.648 1.00 94.94 820 GLY A O 1
ATOM 5981 N N . THR A 1 821 ? -11.931 33.197 13.641 1.00 95.38 821 THR A N 1
ATOM 5982 C CA . THR A 1 821 ? -13.180 33.667 14.257 1.00 95.38 821 THR A CA 1
ATOM 5983 C C . THR A 1 821 ? -13.358 33.123 15.677 1.00 95.38 821 THR A C 1
ATOM 5985 O O . THR A 1 821 ? -12.964 31.991 15.966 1.00 95.38 821 THR A O 1
ATOM 5988 N N . GLU A 1 822 ? -13.932 33.928 16.573 1.00 93.88 822 GLU A N 1
ATOM 5989 C CA . GLU A 1 822 ? -14.212 33.571 17.976 1.00 93.88 822 GLU A CA 1
ATOM 5990 C C . GLU A 1 822 ? -15.627 34.028 18.392 1.00 93.88 822 GLU A C 1
ATOM 5992 O O . GLU A 1 822 ? -16.222 34.904 17.759 1.00 93.88 822 GLU A O 1
ATOM 5997 N N . TYR A 1 823 ? -16.192 33.409 19.437 1.00 90.88 823 TYR A N 1
ATOM 5998 C CA . TYR A 1 823 ? -17.507 33.733 20.023 1.00 90.88 823 TYR A CA 1
ATOM 5999 C C . TYR A 1 823 ? -18.685 33.860 19.026 1.00 90.88 823 TYR A C 1
ATOM 6001 O O . TYR A 1 823 ? -19.677 34.532 19.311 1.00 90.88 823 TYR A O 1
ATOM 6009 N N . GLY A 1 824 ? -18.593 33.255 17.836 1.00 89.88 824 GLY A N 1
ATOM 6010 C CA . GLY A 1 824 ? -19.592 33.381 16.770 1.00 89.88 824 GLY A CA 1
ATOM 6011 C C . GLY A 1 824 ? -19.671 34.762 16.098 1.00 89.88 824 GLY A C 1
ATOM 6012 O O . GLY A 1 824 ? -20.278 34.877 15.037 1.00 89.88 824 GLY A O 1
ATOM 6013 N N . ARG A 1 825 ? -19.064 35.806 16.681 1.00 92.88 825 ARG A N 1
ATOM 6014 C CA . ARG A 1 825 ? -19.229 37.223 16.291 1.00 92.88 825 ARG A CA 1
ATOM 6015 C C . ARG A 1 825 ? -17.927 37.999 16.100 1.00 92.88 825 ARG A C 1
ATOM 6017 O O . ARG A 1 825 ? -17.969 39.143 15.657 1.00 92.88 825 ARG A O 1
ATOM 6024 N N . GLU A 1 826 ? -16.787 37.419 16.454 1.00 94.50 826 GLU A N 1
ATOM 6025 C CA . GLU A 1 826 ? -15.489 38.095 16.488 1.00 94.50 826 GLU A CA 1
ATOM 6026 C C . GLU A 1 826 ? -14.550 37.538 15.413 1.00 94.50 826 GLU A C 1
ATOM 6028 O O . GLU A 1 826 ? -14.648 36.374 15.026 1.00 94.50 826 GLU A O 1
ATOM 6033 N N . CYS A 1 827 ? -13.653 38.383 14.911 1.00 96.12 827 CYS A N 1
ATOM 6034 C CA . CYS A 1 827 ? -12.774 38.119 13.777 1.00 96.12 827 CYS A CA 1
ATOM 6035 C C . CYS A 1 827 ? -11.410 38.773 14.015 1.00 96.12 827 CYS A C 1
ATOM 6037 O O . CYS A 1 827 ? -11.342 39.978 14.265 1.00 96.12 827 CYS A O 1
ATOM 6039 N N . PHE A 1 828 ? -10.336 37.992 13.905 1.00 96.00 828 PHE A N 1
ATOM 6040 C CA . PHE A 1 828 ? -8.959 38.397 14.199 1.00 96.00 828 PHE A CA 1
ATOM 6041 C C . PHE A 1 828 ? -8.049 38.007 13.034 1.00 96.00 828 PHE A C 1
ATOM 6043 O O . PHE A 1 828 ? -8.117 36.881 12.550 1.00 96.00 828 PHE A O 1
ATOM 6050 N N . CYS A 1 829 ? -7.184 38.916 12.596 1.00 95.38 829 CYS A N 1
ATOM 6051 C CA . CYS A 1 829 ? -6.217 38.710 11.518 1.00 95.38 829 CYS A CA 1
ATOM 6052 C C . CYS A 1 829 ? -4.791 38.642 12.081 1.00 95.38 829 CYS A C 1
ATOM 6054 O O . CYS A 1 829 ? -4.502 39.247 13.114 1.00 95.38 829 CYS A O 1
ATOM 6056 N N . GLY A 1 830 ? -3.866 37.990 11.382 1.00 90.06 830 GLY A N 1
ATOM 6057 C CA . GLY A 1 830 ? -2.440 38.025 11.720 1.00 90.06 830 GLY A CA 1
ATOM 6058 C C . GLY A 1 830 ? -1.595 37.234 10.727 1.00 90.06 830 GLY A C 1
ATOM 6059 O O . GLY A 1 830 ? -2.129 36.446 9.958 1.00 90.06 830 GLY A O 1
ATOM 6060 N N . ASP A 1 831 ? -0.281 37.442 10.726 1.00 86.69 831 ASP A N 1
ATOM 6061 C CA . ASP A 1 831 ? 0.616 36.731 9.801 1.00 86.69 831 ASP A CA 1
ATOM 6062 C C . ASP A 1 831 ? 1.188 35.431 10.385 1.00 86.69 831 ASP A C 1
ATOM 6064 O O . ASP A 1 831 ? 1.543 34.519 9.643 1.00 86.69 831 ASP A O 1
ATOM 6068 N N . GLU A 1 832 ? 1.233 35.319 11.713 1.00 84.94 832 GLU A N 1
ATOM 6069 C CA . GLU A 1 832 ? 1.701 34.143 12.449 1.00 84.94 832 GLU A CA 1
ATOM 6070 C C . GLU A 1 832 ? 0.836 33.942 13.705 1.00 84.94 832 GLU A C 1
ATOM 6072 O O . GLU A 1 832 ? 0.313 34.907 14.270 1.00 84.94 832 GLU A O 1
ATOM 6077 N N . LEU A 1 833 ? 0.697 32.693 14.167 1.00 87.00 833 LEU A N 1
ATOM 6078 C CA . LEU A 1 833 ? 0.083 32.395 15.465 1.00 87.00 833 LEU A CA 1
ATOM 6079 C C . LEU A 1 833 ? 1.064 32.683 16.606 1.00 87.00 833 LEU A C 1
ATOM 6081 O O . LEU A 1 833 ? 2.217 32.249 16.576 1.00 87.00 833 LEU A O 1
ATOM 6085 N N . HIS A 1 834 ? 0.581 33.333 17.664 1.00 86.12 834 HIS A N 1
ATOM 6086 C CA . HIS A 1 834 ? 1.350 33.547 18.887 1.00 86.12 834 HIS A CA 1
ATOM 6087 C C . HIS A 1 834 ? 1.821 32.209 19.487 1.00 86.12 834 HIS A C 1
ATOM 6089 O O . HIS A 1 834 ? 1.037 31.272 19.614 1.00 86.12 834 HIS A O 1
ATOM 6095 N N . ALA A 1 835 ? 3.080 32.120 19.930 1.00 78.19 835 ALA A N 1
ATOM 6096 C CA . ALA A 1 835 ? 3.723 30.855 20.323 1.00 78.19 835 ALA A CA 1
ATOM 6097 C C . ALA A 1 835 ? 3.043 30.085 21.482 1.00 78.19 835 ALA A C 1
ATOM 6099 O O . ALA A 1 835 ? 3.312 28.902 21.679 1.00 78.19 835 ALA A O 1
ATOM 6100 N N . GLY A 1 836 ? 2.162 30.738 22.249 1.00 77.75 836 GLY A N 1
ATOM 6101 C CA . GLY A 1 836 ? 1.323 30.098 23.272 1.00 77.75 836 GLY A CA 1
ATOM 6102 C C . GLY A 1 836 ? -0.012 29.519 22.769 1.00 77.75 836 GLY A C 1
ATOM 6103 O O . GLY A 1 836 ? -0.748 28.948 23.569 1.00 77.75 836 GLY A O 1
ATOM 6104 N N . ALA A 1 837 ? -0.359 29.687 21.489 1.00 83.75 837 ALA A N 1
ATOM 6105 C CA . ALA A 1 837 ? -1.625 29.239 20.911 1.00 83.75 837 ALA A CA 1
ATOM 6106 C C . ALA A 1 837 ? -1.554 27.760 20.486 1.00 83.75 837 ALA A C 1
ATOM 6108 O O . ALA A 1 837 ? -1.134 27.415 19.379 1.00 83.75 837 ALA A O 1
ATOM 6109 N N . ALA A 1 838 ? -1.963 26.864 21.385 1.00 83.31 838 ALA A N 1
ATOM 6110 C CA . ALA A 1 838 ? -1.987 25.427 21.135 1.00 83.31 838 ALA A CA 1
ATOM 6111 C C . ALA A 1 838 ? -3.110 25.018 20.161 1.00 83.31 838 ALA A C 1
ATOM 6113 O O . ALA A 1 838 ? -4.107 25.719 19.989 1.00 83.31 838 ALA A O 1
ATOM 6114 N N . GLY A 1 839 ? -2.965 23.845 19.538 1.00 83.31 839 GLY A N 1
ATOM 6115 C CA . GLY A 1 839 ? -4.065 23.198 18.818 1.00 83.31 839 GLY A CA 1
ATOM 6116 C C . GLY A 1 839 ? -5.106 22.633 19.787 1.00 83.31 839 GLY A C 1
ATOM 6117 O O . GLY A 1 839 ? -4.743 22.011 20.786 1.00 83.31 839 GLY A O 1
ATOM 6118 N N . ALA A 1 840 ? -6.386 22.829 19.480 1.00 79.81 840 ALA A N 1
ATOM 6119 C CA . ALA A 1 840 ? -7.516 22.257 20.205 1.00 79.81 840 ALA A CA 1
ATOM 6120 C C . ALA A 1 840 ? -8.286 21.258 19.312 1.00 79.81 840 ALA A C 1
ATOM 6122 O O . ALA A 1 840 ? -8.248 21.398 18.088 1.00 79.81 840 ALA A O 1
ATOM 6123 N N . PRO A 1 841 ? -9.002 20.273 19.891 1.00 79.69 841 PRO A N 1
ATOM 6124 C CA . PRO A 1 841 ? -9.945 19.435 19.146 1.00 79.69 841 PRO A CA 1
ATOM 6125 C C . PRO A 1 841 ? -10.982 20.287 18.400 1.00 79.69 841 PRO A C 1
ATOM 6127 O O . PRO A 1 841 ? -11.435 21.312 18.920 1.00 79.69 841 PRO A O 1
ATOM 6130 N N . GLU A 1 842 ? -11.350 19.899 17.179 1.00 77.94 842 GLU A N 1
ATOM 6131 C CA . GLU A 1 842 ? -12.178 20.735 16.297 1.00 77.94 842 GLU A CA 1
ATOM 6132 C C . GLU A 1 842 ? -13.603 20.931 16.820 1.00 77.94 842 GLU A C 1
ATOM 6134 O O . GLU A 1 842 ? -14.221 21.967 16.580 1.00 77.94 842 GLU A O 1
ATOM 6139 N N . GLU A 1 843 ? -14.092 19.980 17.612 1.00 78.94 843 GLU A N 1
ATOM 6140 C CA . GLU A 1 843 ? -15.370 20.007 18.322 1.00 78.94 843 GLU A CA 1
ATOM 6141 C C . GLU A 1 843 ? -15.413 21.105 19.397 1.00 78.94 843 GLU A C 1
ATOM 6143 O O . GLU A 1 843 ? -16.491 21.484 19.853 1.00 78.94 843 GLU A O 1
ATOM 6148 N N . GLN A 1 844 ? -14.258 21.656 19.791 1.00 81.44 844 GLN A N 1
ATOM 6149 C CA . GLN A 1 844 ? -14.179 22.830 20.666 1.00 81.44 844 GLN A CA 1
ATOM 6150 C C . GLN A 1 844 ? -14.336 24.148 19.891 1.00 81.44 844 GLN A C 1
ATOM 6152 O O . GLN A 1 844 ? -14.591 25.170 20.515 1.00 81.44 844 GLN A O 1
ATOM 6157 N N . CYS A 1 845 ? -14.256 24.130 18.556 1.00 89.06 845 CYS A N 1
ATOM 6158 C CA . CYS A 1 845 ? -14.687 25.213 17.671 1.00 89.06 845 CYS A CA 1
ATOM 6159 C C . CYS A 1 845 ? -16.045 24.830 17.060 1.00 89.06 845 CYS A C 1
ATOM 6161 O O . CYS A 1 845 ? -16.128 24.246 15.974 1.00 89.06 845 CYS A O 1
ATOM 6163 N N . SER A 1 846 ? -17.099 25.088 17.834 1.00 87.06 846 SER A N 1
ATOM 6164 C CA . SER A 1 846 ? -18.460 24.564 17.643 1.00 87.06 846 SER A CA 1
ATOM 6165 C C . SER A 1 846 ? -19.573 25.596 17.871 1.00 87.06 846 SER A C 1
ATOM 6167 O O . SER A 1 846 ? -20.751 25.252 17.816 1.00 87.06 846 SER A O 1
ATOM 6169 N N . MET A 1 847 ? -19.228 26.865 18.102 1.00 87.62 847 MET A N 1
ATOM 6170 C CA . MET A 1 847 ? -20.189 27.968 18.116 1.00 87.62 847 MET A CA 1
ATOM 6171 C C . MET A 1 847 ? -20.503 28.391 16.678 1.00 87.62 847 MET A C 1
ATOM 6173 O O . MET A 1 847 ? -19.596 28.467 15.849 1.00 87.62 847 MET A O 1
ATOM 6177 N N . LEU A 1 848 ? -21.776 28.647 16.377 1.00 87.75 848 LEU A N 1
ATOM 6178 C CA . LEU A 1 848 ? -22.213 29.061 15.042 1.00 87.75 848 LEU A CA 1
ATOM 6179 C C . LEU A 1 848 ? -21.861 30.529 14.758 1.00 87.75 848 LEU A C 1
ATOM 6181 O O . LEU A 1 848 ? -21.761 31.341 15.681 1.00 87.75 848 LEU A O 1
ATOM 6185 N N . CYS A 1 849 ? -21.675 30.865 13.485 1.00 89.88 849 CYS A N 1
ATOM 6186 C CA . CYS A 1 849 ? -21.463 32.230 13.017 1.00 89.88 849 CYS A CA 1
ATOM 6187 C C . CYS A 1 849 ? -22.764 33.051 13.117 1.00 89.88 849 CYS A C 1
ATOM 6189 O O . CYS A 1 849 ? -23.821 32.611 12.672 1.00 89.88 849 CYS A O 1
ATOM 6191 N N . ALA A 1 850 ? -22.701 34.262 13.675 1.00 86.31 850 ALA A N 1
ATOM 6192 C CA . ALA A 1 850 ? -23.884 35.083 13.951 1.00 86.31 850 ALA A CA 1
ATOM 6193 C C . ALA A 1 850 ? -24.657 35.516 12.684 1.00 86.31 850 ALA A C 1
ATOM 6195 O O . ALA A 1 850 ? -25.877 35.656 12.733 1.00 86.31 850 ALA A O 1
ATOM 6196 N N . GLY A 1 851 ? -23.957 35.668 11.553 1.00 79.56 851 GLY A N 1
ATOM 6197 C CA . GLY A 1 851 ? -24.523 35.934 10.226 1.00 79.56 851 GLY A CA 1
ATOM 6198 C C . GLY A 1 851 ? -24.578 34.720 9.286 1.00 79.56 851 GLY A C 1
ATOM 6199 O O . GLY A 1 851 ? -24.923 34.896 8.121 1.00 79.56 851 GLY A O 1
ATOM 6200 N N . ALA A 1 852 ? -24.225 33.515 9.751 1.00 80.56 852 ALA A N 1
ATOM 6201 C CA . ALA A 1 852 ? -24.291 32.273 8.972 1.00 80.56 852 ALA A CA 1
ATOM 6202 C C . ALA A 1 852 ? -24.559 31.075 9.904 1.00 80.56 852 ALA A C 1
ATOM 6204 O O . ALA A 1 852 ? -23.637 30.444 10.424 1.00 80.56 852 ALA A O 1
ATOM 6205 N N . ASP A 1 853 ? -25.836 30.763 10.127 1.00 72.62 853 ASP A N 1
ATOM 6206 C CA . ASP A 1 853 ? -26.292 29.747 11.086 1.00 72.62 853 ASP A CA 1
ATOM 6207 C C . ASP A 1 853 ? -25.980 28.295 10.672 1.00 72.62 853 ASP A C 1
ATOM 6209 O O . ASP A 1 853 ? -26.169 27.366 11.458 1.00 72.62 853 ASP A O 1
ATOM 6213 N N . ASP A 1 854 ? -25.431 28.096 9.472 1.00 74.94 854 ASP A N 1
ATOM 6214 C CA . ASP A 1 854 ? -24.912 26.825 8.974 1.00 74.94 854 ASP A CA 1
ATOM 6215 C C . ASP A 1 854 ? -23.377 26.687 9.066 1.00 74.94 854 ASP A C 1
ATOM 6217 O O . ASP A 1 854 ? -22.839 25.660 8.650 1.00 74.94 854 ASP A O 1
ATOM 6221 N N . GLU A 1 855 ? -22.653 27.677 9.599 1.00 86.62 855 GLU A N 1
ATOM 6222 C CA . GLU A 1 855 ? -21.186 27.663 9.703 1.00 86.62 855 GLU A CA 1
ATOM 6223 C C . GLU A 1 855 ? -20.676 27.797 11.144 1.00 86.62 855 GLU A C 1
ATOM 6225 O O . GLU A 1 855 ? -21.263 28.489 11.972 1.00 86.62 855 GLU A O 1
ATOM 6230 N N . PHE A 1 856 ? -19.522 27.190 11.440 1.00 90.25 856 PHE A N 1
ATOM 6231 C CA . PHE A 1 856 ? -18.825 27.385 12.717 1.00 90.25 856 PHE A CA 1
ATOM 6232 C C . PHE A 1 856 ? -17.873 28.598 12.710 1.00 90.25 856 PHE A C 1
ATOM 6234 O O . PHE A 1 856 ? -17.095 28.786 11.769 1.00 90.25 856 PHE A O 1
ATOM 6241 N N . CYS A 1 857 ? -17.895 29.370 13.803 1.00 91.75 857 CYS A N 1
ATOM 6242 C CA . CYS A 1 857 ? -17.067 30.551 14.079 1.00 91.75 857 CYS A CA 1
ATOM 6243 C C . CYS A 1 857 ? -16.499 30.523 15.518 1.00 91.75 857 CYS A C 1
ATOM 6245 O O . CYS A 1 857 ? -16.803 31.371 16.363 1.00 91.75 857 CYS A O 1
ATOM 6247 N N . GLY A 1 858 ? -15.654 29.532 15.804 1.00 91.06 858 GLY A N 1
ATOM 6248 C CA . GLY A 1 858 ? -14.916 29.427 17.068 1.00 91.06 858 GLY A CA 1
ATOM 6249 C C . GLY A 1 858 ? -15.739 28.908 18.247 1.00 91.06 858 GLY A C 1
ATOM 6250 O O . GLY A 1 858 ? -16.687 28.143 18.076 1.00 91.06 858 GLY A O 1
ATOM 6251 N N . ASN A 1 859 ? -15.314 29.266 19.457 1.00 88.69 859 ASN A N 1
ATOM 6252 C CA . ASN A 1 859 ? -16.021 29.155 20.742 1.00 88.69 859 ASN A CA 1
ATOM 6253 C C . ASN A 1 859 ? -15.236 30.002 21.775 1.00 88.69 859 ASN A C 1
ATOM 6255 O O . ASN A 1 859 ? -14.228 30.612 21.421 1.00 88.69 859 ASN A O 1
ATOM 6259 N N . GLY A 1 860 ? -15.635 30.042 23.046 1.00 84.25 860 GLY A N 1
ATOM 6260 C CA . GLY A 1 860 ? -14.925 30.834 24.056 1.00 84.25 860 GLY A CA 1
ATOM 6261 C C . GLY A 1 860 ? -13.502 30.337 24.350 1.00 84.25 860 GLY A C 1
ATOM 6262 O O . GLY A 1 860 ? -13.304 29.201 24.785 1.00 84.25 860 GLY A O 1
ATOM 6263 N N . ASN A 1 861 ? -12.506 31.208 24.163 1.00 84.12 861 ASN A N 1
ATOM 6264 C CA . ASN A 1 861 ? -11.065 30.911 24.149 1.00 84.12 861 ASN A CA 1
ATOM 6265 C C . ASN A 1 861 ? -10.668 29.901 23.051 1.00 84.12 861 ASN A C 1
ATOM 6267 O O . ASN A 1 861 ? -9.742 29.098 23.248 1.00 84.12 861 ASN A O 1
ATOM 6271 N N . ARG A 1 862 ? -11.407 29.870 21.932 1.00 93.31 862 ARG A N 1
ATOM 6272 C CA . ARG A 1 862 ? -11.246 28.906 20.829 1.00 93.31 862 ARG A CA 1
ATOM 6273 C C . ARG A 1 862 ? -11.380 29.579 19.467 1.00 93.31 862 ARG A C 1
ATOM 6275 O O . ARG A 1 862 ? -12.471 29.681 18.908 1.00 93.31 862 ARG A O 1
ATOM 6282 N N . LEU A 1 863 ? -10.241 29.977 18.916 1.00 94.25 863 LEU A N 1
ATOM 6283 C CA . LEU A 1 863 ? -10.136 30.605 17.609 1.00 94.25 863 LEU A CA 1
ATOM 6284 C C . LEU A 1 863 ? -10.265 29.563 16.485 1.00 94.25 863 LEU A C 1
ATOM 6286 O O . LEU A 1 863 ? -9.488 28.608 16.400 1.00 94.25 863 LEU A O 1
ATOM 6290 N N . SER A 1 864 ? -11.224 29.771 15.586 1.00 92.75 864 SER A N 1
ATOM 6291 C CA . SER A 1 864 ? -11.377 29.027 14.330 1.00 92.75 864 SER A CA 1
ATOM 6292 C C . SER A 1 864 ? -10.389 29.537 13.283 1.00 92.75 864 SER A C 1
ATOM 6294 O O . SER A 1 864 ? -10.741 30.355 12.436 1.00 92.75 864 SER A O 1
ATOM 6296 N N . ALA A 1 865 ? -9.131 29.103 13.386 1.00 92.12 865 ALA A N 1
ATOM 6297 C CA . ALA A 1 865 ? -8.041 29.617 12.564 1.00 92.12 865 ALA A CA 1
ATOM 6298 C C . ALA A 1 865 ? -8.080 29.098 11.114 1.00 92.12 865 ALA A C 1
ATOM 6300 O O . ALA A 1 865 ? -8.401 27.938 10.835 1.00 92.12 865 ALA A O 1
ATOM 6301 N N . ARG A 1 866 ? -7.697 29.977 10.189 1.00 91.81 866 ARG A N 1
ATOM 6302 C CA . ARG A 1 866 ? -7.657 29.793 8.736 1.00 91.81 866 ARG A CA 1
ATOM 6303 C C . ARG A 1 866 ? -6.406 30.474 8.167 1.00 91.81 866 ARG A C 1
ATOM 6305 O O . ARG A 1 866 ? -5.935 31.461 8.728 1.00 91.81 866 ARG A O 1
ATOM 6312 N N . THR A 1 867 ? -5.855 29.950 7.076 1.00 88.38 867 THR A N 1
ATOM 6313 C CA . THR A 1 867 ? -4.588 30.406 6.472 1.00 88.38 867 THR A CA 1
ATOM 6314 C C . THR A 1 867 ? -4.707 30.518 4.954 1.00 88.38 867 THR A C 1
ATOM 6316 O O . THR A 1 867 ? -5.401 29.711 4.340 1.00 88.38 867 THR A O 1
ATOM 6319 N N . SER A 1 868 ? -4.082 31.521 4.340 1.00 80.38 868 SER A N 1
ATOM 6320 C CA . SER A 1 868 ? -4.203 31.779 2.899 1.00 80.38 868 SER A CA 1
ATOM 6321 C C . SER A 1 868 ? -3.625 30.631 2.060 1.00 80.38 868 SER A C 1
ATOM 6323 O O . SER A 1 868 ? -2.481 30.226 2.267 1.00 80.38 868 SER A O 1
ATOM 6325 N N . SER A 1 869 ? -4.373 30.146 1.061 1.00 55.06 869 SER A N 1
ATOM 6326 C CA . SER A 1 869 ? -3.841 29.269 0.003 1.00 55.06 869 SER A CA 1
ATOM 6327 C C . SER A 1 869 ? -2.894 30.009 -0.944 1.00 55.06 869 SER A C 1
ATOM 6329 O O . SER A 1 869 ? -2.082 29.387 -1.625 1.00 55.06 869 SER A O 1
ATOM 6331 N N . SER A 1 870 ? -3.007 31.337 -0.995 1.00 44.34 870 SER A N 1
ATOM 6332 C CA . SER A 1 870 ? -2.279 32.220 -1.902 1.00 44.34 870 SER A CA 1
ATOM 6333 C C . SER A 1 870 ? -1.163 32.957 -1.142 1.00 44.34 870 SER A C 1
ATOM 6335 O O . SER A 1 870 ? -1.466 33.880 -0.376 1.00 44.34 870 SER A O 1
ATOM 6337 N N . PRO A 1 871 ? 0.134 32.633 -1.339 1.00 40.75 871 PRO A N 1
ATOM 6338 C CA . PRO A 1 871 ? 1.236 33.426 -0.791 1.00 40.75 871 PRO A CA 1
ATOM 6339 C C . PRO A 1 871 ? 1.315 34.786 -1.508 1.00 40.75 871 PRO A C 1
ATOM 6341 O O . PRO A 1 871 ? 1.970 34.957 -2.539 1.00 40.75 871 PRO A O 1
ATOM 6344 N N . GLY A 1 872 ? 0.594 35.768 -0.968 1.00 34.44 872 GLY A N 1
ATOM 6345 C CA . GLY A 1 872 ? 0.342 37.058 -1.605 1.00 34.44 872 GLY A CA 1
ATOM 6346 C C . GLY A 1 872 ? 1.601 37.877 -1.914 1.00 34.44 872 GLY A C 1
ATOM 6347 O O . GLY A 1 872 ? 2.223 38.452 -1.025 1.00 34.44 872 GLY A O 1
ATOM 6348 N N . ARG A 1 873 ? 1.911 38.010 -3.211 1.00 33.62 873 ARG A N 1
ATOM 6349 C CA . ARG A 1 873 ? 2.690 39.107 -3.825 1.00 33.62 873 ARG A CA 1
ATOM 6350 C C . ARG A 1 873 ? 3.944 39.575 -3.056 1.00 33.62 873 ARG A C 1
ATOM 6352 O O . ARG A 1 873 ? 4.065 40.756 -2.723 1.00 33.62 873 ARG A O 1
ATOM 6359 N N . ARG A 1 874 ? 4.963 38.720 -2.925 1.00 29.92 874 ARG A N 1
ATOM 6360 C CA . ARG A 1 874 ? 6.354 39.209 -2.800 1.00 29.92 874 ARG A CA 1
ATOM 6361 C C . ARG A 1 874 ? 7.039 39.191 -4.167 1.00 29.92 874 ARG A C 1
ATOM 6363 O O . ARG A 1 874 ? 6.884 38.253 -4.942 1.00 29.92 874 ARG A O 1
ATOM 6370 N N . ARG A 1 875 ? 7.751 40.273 -4.496 1.00 29.95 875 ARG A N 1
ATOM 6371 C CA . ARG A 1 875 ? 8.528 40.373 -5.741 1.00 29.95 875 ARG A CA 1
ATOM 6372 C C . ARG A 1 875 ? 9.778 39.502 -5.636 1.00 29.95 875 ARG A C 1
ATOM 6374 O O . ARG A 1 875 ? 10.496 39.664 -4.664 1.00 29.95 875 ARG A O 1
ATOM 6381 N N . ILE A 1 876 ? 10.042 38.732 -6.695 1.00 41.41 876 ILE A N 1
ATOM 6382 C CA . ILE A 1 876 ? 11.360 38.338 -7.236 1.00 41.41 876 ILE A CA 1
ATOM 6383 C C . ILE A 1 876 ? 12.400 37.813 -6.220 1.00 41.41 876 ILE A C 1
ATOM 6385 O O . ILE A 1 876 ? 12.914 38.561 -5.399 1.00 41.41 876 ILE A O 1
ATOM 6389 N N . ALA A 1 877 ? 12.839 36.571 -6.462 1.00 29.64 877 ALA A N 1
ATOM 6390 C CA . ALA A 1 877 ? 13.959 35.863 -5.823 1.00 29.64 877 ALA A CA 1
ATOM 6391 C C . ALA A 1 877 ? 13.699 35.242 -4.434 1.00 29.64 877 ALA A C 1
ATOM 6393 O O . ALA A 1 877 ? 14.224 35.698 -3.425 1.00 29.64 877 ALA A O 1
ATOM 6394 N N . ASP A 1 878 ? 13.025 34.087 -4.440 1.00 29.38 878 ASP A N 1
ATOM 6395 C CA . ASP A 1 878 ? 13.694 32.840 -4.029 1.00 29.38 878 ASP A CA 1
ATOM 6396 C C . ASP A 1 878 ? 13.191 31.656 -4.897 1.00 29.38 878 ASP A C 1
ATOM 6398 O O . ASP A 1 878 ? 12.155 31.776 -5.559 1.00 29.38 878 ASP A O 1
ATOM 6402 N N . ARG A 1 879 ? 13.930 30.538 -4.954 1.00 44.69 879 ARG A N 1
ATOM 6403 C CA . ARG A 1 879 ? 13.580 29.292 -5.671 1.00 44.69 879 ARG A CA 1
ATOM 6404 C C . ARG A 1 879 ? 13.661 28.093 -4.714 1.00 44.69 879 ARG A C 1
ATOM 6406 O O . ARG A 1 879 ? 14.696 27.438 -4.612 1.00 44.69 879 ARG A O 1
ATOM 6413 N N . THR A 1 880 ? 12.540 27.737 -4.091 1.00 38.50 880 THR A N 1
ATOM 6414 C CA . THR A 1 880 ? 12.387 26.491 -3.315 1.00 38.50 880 THR A CA 1
ATOM 6415 C C . THR A 1 880 ? 11.305 25.609 -3.939 1.00 38.50 880 THR A C 1
ATOM 6417 O O . THR A 1 880 ? 10.120 25.853 -3.740 1.00 38.50 880 THR A O 1
ATOM 6420 N N . SER A 1 881 ? 11.703 24.601 -4.719 1.00 46.91 881 SER A N 1
ATOM 6421 C CA . SER A 1 881 ? 10.780 23.665 -5.383 1.00 46.91 881 SER A CA 1
ATOM 6422 C C . SER A 1 881 ? 10.431 22.461 -4.504 1.00 46.91 881 SER A C 1
ATOM 6424 O O . SER A 1 881 ? 11.340 21.857 -3.923 1.00 46.91 881 SER A O 1
ATOM 6426 N N . ASP A 1 882 ? 9.162 22.040 -4.501 1.00 57.22 882 ASP A N 1
ATOM 6427 C CA . ASP A 1 882 ? 8.698 20.821 -3.822 1.00 57.22 882 ASP A CA 1
ATOM 6428 C C . ASP A 1 882 ? 9.511 19.588 -4.267 1.00 57.22 882 ASP A C 1
ATOM 6430 O O . ASP A 1 882 ? 9.547 19.220 -5.447 1.00 57.22 882 ASP A O 1
ATOM 6434 N N . SER A 1 883 ? 10.249 18.982 -3.330 1.00 65.50 883 SER A N 1
ATOM 6435 C CA . SER A 1 883 ? 11.222 17.919 -3.619 1.00 65.50 883 SER A CA 1
ATOM 6436 C C . SER A 1 883 ? 11.688 17.167 -2.359 1.00 65.50 883 SER A C 1
ATOM 6438 O O . SER A 1 883 ? 11.320 17.484 -1.228 1.00 65.50 883 SER A O 1
ATOM 6440 N N . VAL A 1 884 ? 12.522 16.146 -2.555 1.00 75.44 884 VAL A N 1
ATOM 6441 C CA . VAL A 1 884 ? 13.453 15.595 -1.559 1.00 75.44 884 VAL A CA 1
ATOM 6442 C C . VAL A 1 884 ? 14.885 16.007 -1.944 1.00 75.44 884 VAL A C 1
ATOM 6444 O O . VAL A 1 884 ? 15.185 16.050 -3.140 1.00 75.44 884 VAL A O 1
ATOM 6447 N N . PRO A 1 885 ? 15.801 16.295 -0.992 1.00 79.31 885 PRO A N 1
ATOM 6448 C CA . PRO A 1 885 ? 17.147 16.799 -1.307 1.00 79.31 885 PRO A CA 1
ATOM 6449 C C . PRO A 1 885 ? 17.930 15.929 -2.300 1.00 79.31 885 PRO A C 1
ATOM 6451 O O . PRO A 1 885 ? 18.626 16.435 -3.177 1.00 79.31 885 PRO A O 1
ATOM 6454 N N . ARG A 1 886 ? 17.772 14.610 -2.185 1.00 81.56 886 ARG A N 1
ATOM 6455 C CA . ARG A 1 886 ? 18.240 13.586 -3.123 1.00 81.56 886 ARG A CA 1
ATOM 6456 C C . ARG A 1 886 ? 17.247 12.423 -3.113 1.00 81.56 886 ARG A C 1
ATOM 6458 O O . ARG A 1 886 ? 16.292 12.446 -2.340 1.00 81.56 886 ARG A O 1
ATOM 6465 N N . TYR A 1 887 ? 17.470 11.392 -3.921 1.00 73.81 887 TYR A N 1
ATOM 6466 C CA . TYR A 1 887 ? 16.729 10.142 -3.757 1.00 73.81 887 TYR A CA 1
ATOM 6467 C C . TYR A 1 887 ? 17.080 9.485 -2.396 1.00 73.81 887 TYR A C 1
ATOM 6469 O O . TYR A 1 887 ? 18.270 9.456 -2.046 1.00 73.81 887 TYR A O 1
ATOM 6477 N N . PRO A 1 888 ? 16.093 9.016 -1.605 1.00 68.62 888 PRO A N 1
ATOM 6478 C CA . PRO A 1 888 ? 16.351 8.247 -0.389 1.00 68.62 888 PRO A CA 1
ATOM 6479 C C . PRO A 1 888 ? 16.851 6.839 -0.730 1.00 68.62 888 PRO A C 1
ATOM 6481 O O . PRO A 1 888 ? 16.403 6.232 -1.702 1.00 68.62 888 PRO A O 1
ATOM 6484 N N . GLN A 1 889 ? 17.762 6.308 0.081 1.00 63.81 889 GLN A N 1
ATOM 6485 C CA . GLN A 1 889 ? 18.081 4.881 0.075 1.00 63.81 889 GLN A CA 1
ATOM 6486 C C . GLN A 1 889 ? 16.996 4.079 0.814 1.00 63.81 889 GLN A C 1
ATOM 6488 O O . GLN A 1 889 ? 16.150 4.637 1.515 1.00 63.81 889 GLN A O 1
ATOM 6493 N N . GLU A 1 890 ? 16.998 2.759 0.637 1.00 44.66 890 GLU A N 1
ATOM 6494 C CA . GLU A 1 890 ? 16.089 1.874 1.367 1.00 44.66 890 GLU A CA 1
ATOM 6495 C C . GLU A 1 890 ? 16.385 1.913 2.881 1.00 44.66 890 GLU A C 1
ATOM 6497 O O . GLU A 1 890 ? 17.533 2.062 3.292 1.00 44.66 890 GLU A O 1
ATOM 6502 N N . ASP A 1 891 ? 15.326 1.870 3.698 1.00 46.38 891 ASP A N 1
ATOM 6503 C CA . ASP A 1 891 ? 15.313 2.141 5.154 1.00 46.38 891 ASP A CA 1
ATOM 6504 C C . ASP A 1 891 ? 15.850 3.534 5.595 1.00 46.38 891 ASP A C 1
ATOM 6506 O O . ASP A 1 891 ? 15.961 3.838 6.787 1.00 46.38 891 ASP A O 1
ATOM 6510 N N . GLU A 1 892 ? 16.125 4.451 4.656 1.00 55.06 892 GLU A N 1
ATOM 6511 C CA . GLU A 1 892 ? 16.610 5.800 4.968 1.00 55.06 892 GLU A CA 1
ATOM 6512 C C . GLU A 1 892 ? 15.483 6.785 5.338 1.00 55.06 892 GLU A C 1
ATOM 6514 O O . GLU A 1 892 ? 14.462 6.913 4.660 1.00 55.06 892 GLU A O 1
ATOM 6519 N N . LYS A 1 893 ? 15.706 7.590 6.385 1.00 55.34 893 LYS A N 1
ATOM 6520 C CA . LYS A 1 893 ? 14.772 8.629 6.855 1.00 55.34 893 LYS A CA 1
ATOM 6521 C C . LYS A 1 893 ? 15.118 10.009 6.294 1.00 55.34 893 LYS A C 1
ATOM 6523 O O . LYS A 1 893 ? 15.612 10.877 7.014 1.00 55.34 893 LYS A O 1
ATOM 6528 N N . LEU A 1 894 ? 14.823 10.227 5.013 1.00 63.62 894 LEU A N 1
ATOM 6529 C CA . LEU A 1 894 ? 15.018 11.521 4.352 1.00 63.62 894 LEU A CA 1
ATOM 6530 C C . LEU A 1 894 ? 13.777 12.426 4.477 1.00 63.62 894 LEU A C 1
ATOM 6532 O O . LEU A 1 894 ? 12.660 12.021 4.162 1.00 63.62 894 LEU A O 1
ATOM 6536 N N . ARG A 1 895 ? 13.969 13.679 4.911 1.00 75.19 895 ARG A N 1
ATOM 6537 C CA . ARG A 1 895 ? 12.902 14.694 4.984 1.00 75.19 895 ARG A CA 1
ATOM 6538 C C . ARG A 1 895 ? 12.749 15.406 3.633 1.00 75.19 895 ARG A C 1
ATOM 6540 O O . ARG A 1 895 ? 13.741 15.863 3.070 1.00 75.19 895 ARG A O 1
ATOM 6547 N N . ALA A 1 896 ? 11.515 15.538 3.149 1.00 75.94 896 ALA A N 1
ATOM 6548 C CA . ALA A 1 896 ? 11.193 16.365 1.986 1.00 75.94 896 ALA A CA 1
ATOM 6549 C C . ALA A 1 896 ? 11.363 17.864 2.293 1.00 75.94 896 ALA A C 1
ATOM 6551 O O . ALA A 1 896 ? 11.088 18.310 3.408 1.00 75.94 896 ALA A O 1
ATOM 6552 N N . THR A 1 897 ? 11.813 18.638 1.307 1.00 74.00 897 THR A N 1
ATOM 6553 C CA . THR A 1 897 ? 11.907 20.109 1.367 1.00 74.00 897 THR A CA 1
ATOM 6554 C C . THR A 1 897 ? 10.573 20.791 1.072 1.00 74.00 897 THR A C 1
ATOM 6556 O O . THR A 1 897 ? 10.406 21.951 1.433 1.00 74.00 897 THR A O 1
ATOM 6559 N N . GLY A 1 898 ? 9.624 20.072 0.469 1.00 69.31 898 GLY A N 1
ATOM 6560 C CA . GLY A 1 898 ? 8.266 20.535 0.198 1.00 69.31 898 GLY A CA 1
ATOM 6561 C C . GLY A 1 898 ? 7.325 19.375 -0.151 1.00 69.31 898 GLY A C 1
ATOM 6562 O O . GLY A 1 898 ? 7.778 18.240 -0.328 1.00 69.31 898 GLY A O 1
ATOM 6563 N N . LEU A 1 899 ? 6.017 19.636 -0.183 1.00 76.38 899 LEU A N 1
ATOM 6564 C CA . LEU A 1 899 ? 4.968 18.637 -0.404 1.00 76.38 899 LEU A CA 1
ATOM 6565 C C . LEU A 1 899 ? 3.728 19.282 -1.036 1.00 76.38 899 LEU A C 1
ATOM 6567 O O . LEU A 1 899 ? 3.018 20.047 -0.387 1.00 76.38 899 LEU A O 1
ATOM 6571 N N . GLN A 1 900 ? 3.409 18.861 -2.258 1.00 74.44 900 GLN A N 1
ATOM 6572 C CA . GLN A 1 900 ? 2.208 19.259 -2.987 1.00 74.44 900 GLN A CA 1
ATOM 6573 C C . GLN A 1 900 ? 1.251 18.071 -3.127 1.00 74.44 900 GLN A C 1
ATOM 6575 O O . GLN A 1 900 ? 1.669 16.966 -3.478 1.00 74.44 900 GLN A O 1
ATOM 6580 N N . VAL A 1 901 ? -0.044 18.302 -2.902 1.00 78.12 901 VAL A N 1
ATOM 6581 C CA . VAL A 1 901 ? -1.112 17.346 -3.229 1.00 78.12 901 VAL A CA 1
ATOM 6582 C C . VAL A 1 901 ? -1.916 17.924 -4.386 1.00 78.12 901 VAL A C 1
ATOM 6584 O O . VAL A 1 901 ? -2.490 19.002 -4.264 1.00 78.12 901 VAL A O 1
ATOM 6587 N N . ARG A 1 902 ? -1.960 17.204 -5.509 1.00 76.88 902 ARG A N 1
ATOM 6588 C CA . ARG A 1 902 ? -2.725 17.576 -6.706 1.00 76.88 902 ARG A CA 1
ATOM 6589 C C . ARG A 1 902 ? -3.388 16.353 -7.328 1.00 76.88 902 ARG A C 1
ATOM 6591 O O . ARG A 1 902 ? -2.905 15.233 -7.161 1.00 76.88 902 ARG A O 1
ATOM 6598 N N . ARG A 1 903 ? -4.472 16.569 -8.075 1.00 86.69 903 ARG A N 1
ATOM 6599 C CA . ARG A 1 903 ? -5.087 15.523 -8.902 1.00 86.69 903 ARG A CA 1
ATOM 6600 C C . ARG A 1 903 ? -4.113 15.091 -10.009 1.00 86.69 903 ARG A C 1
ATOM 6602 O O . ARG A 1 903 ? -3.329 15.894 -10.508 1.00 86.69 903 ARG A O 1
ATOM 6609 N N . GLY A 1 904 ? -4.179 13.817 -10.386 1.00 80.94 904 GLY A N 1
ATOM 6610 C CA . GLY A 1 904 ? -3.451 13.243 -11.518 1.00 80.94 904 GLY A CA 1
ATOM 6611 C C . GLY A 1 904 ? -4.324 12.279 -12.324 1.00 80.94 904 GLY A C 1
ATOM 6612 O O . GLY A 1 904 ? -5.551 12.317 -12.217 1.00 80.94 904 GLY A O 1
ATOM 6613 N N . GLY A 1 905 ? -3.677 11.401 -13.095 1.00 84.06 905 GLY A N 1
ATOM 6614 C CA . GLY A 1 905 ? -4.322 10.487 -14.042 1.00 84.06 905 GLY A CA 1
ATOM 6615 C C . GLY A 1 905 ? -4.489 11.118 -15.427 1.00 84.06 905 GLY A C 1
ATOM 6616 O O . GLY A 1 905 ? -4.862 12.287 -15.539 1.00 84.06 905 GLY A O 1
ATOM 6617 N N . ASN A 1 906 ? -4.217 10.337 -16.475 1.00 88.12 906 ASN A N 1
ATOM 6618 C CA . ASN A 1 906 ? -4.022 10.837 -17.839 1.00 88.12 906 ASN A CA 1
ATOM 6619 C C . ASN A 1 906 ? -5.296 11.522 -18.382 1.00 88.12 906 ASN A C 1
ATOM 6621 O O . ASN A 1 906 ? -5.255 12.677 -18.819 1.00 88.12 906 ASN A O 1
ATOM 6625 N N . CYS A 1 907 ? -6.461 10.866 -18.280 1.00 91.31 907 CYS A N 1
ATOM 6626 C CA . CYS A 1 907 ? -7.733 11.443 -18.738 1.00 91.31 907 CYS A CA 1
ATOM 6627 C C . CYS A 1 907 ? -8.195 12.658 -17.890 1.00 91.31 907 CYS A C 1
ATOM 6629 O O . CYS A 1 907 ? -8.525 13.683 -18.489 1.00 91.31 907 CYS A O 1
ATOM 6631 N N . PRO A 1 908 ? -8.168 12.637 -16.535 1.00 91.00 908 PRO A N 1
ATOM 6632 C CA . PRO A 1 908 ? -8.424 13.832 -15.713 1.00 91.00 908 PRO A CA 1
ATOM 6633 C C . PRO A 1 908 ? -7.522 15.040 -16.015 1.00 91.00 908 PRO A C 1
ATOM 6635 O O . PRO A 1 908 ? -7.995 16.176 -16.013 1.00 91.00 908 PRO A O 1
ATOM 6638 N N . ASN A 1 909 ? -6.235 14.819 -16.293 1.00 91.75 909 ASN A N 1
ATOM 6639 C CA . ASN A 1 909 ? -5.312 15.888 -16.684 1.00 91.75 909 ASN A CA 1
ATOM 6640 C C . ASN A 1 909 ? -5.636 16.433 -18.081 1.00 91.75 909 ASN A C 1
ATOM 6642 O O . ASN A 1 909 ? -5.683 17.648 -18.273 1.00 91.75 909 ASN A O 1
ATOM 6646 N N . SER A 1 910 ? -5.942 15.547 -19.032 1.00 92.94 910 SER A N 1
ATOM 6647 C CA . SER A 1 910 ? -6.383 15.943 -20.374 1.00 92.94 910 SER A CA 1
ATOM 6648 C C . SER A 1 910 ? -7.657 16.798 -20.318 1.00 92.94 910 SER A C 1
ATOM 6650 O O . SER A 1 910 ? -7.746 17.806 -21.015 1.00 92.94 910 SER A O 1
ATOM 6652 N N . LEU A 1 911 ? -8.613 16.461 -19.440 1.00 91.69 911 LEU A N 1
ATOM 6653 C CA . LEU A 1 911 ? -9.824 17.260 -19.211 1.00 91.69 911 LEU A CA 1
ATOM 6654 C C . LEU A 1 911 ? -9.525 18.664 -18.666 1.00 91.69 911 LEU A C 1
ATOM 6656 O O . LEU A 1 911 ? -10.130 19.620 -19.140 1.00 91.69 911 LEU A O 1
ATOM 6660 N N . GLN A 1 912 ? -8.579 18.820 -17.730 1.00 89.56 912 GLN A N 1
ATOM 6661 C CA . GLN A 1 912 ? -8.182 20.144 -17.220 1.00 89.56 912 GLN A CA 1
ATOM 6662 C C . GLN A 1 912 ? -7.585 21.032 -18.324 1.00 89.56 912 GLN A C 1
ATOM 6664 O O . GLN A 1 912 ? -7.844 22.235 -18.358 1.00 89.56 912 GLN A O 1
ATOM 6669 N N . VAL A 1 913 ? -6.806 20.452 -19.242 1.00 90.44 913 VAL A N 1
ATOM 6670 C CA . VAL A 1 913 ? -6.241 21.189 -20.383 1.00 90.44 913 VAL A CA 1
ATOM 6671 C C . VAL A 1 913 ? -7.334 21.540 -21.403 1.00 90.44 913 VAL A C 1
ATOM 6673 O O . VAL A 1 913 ? -7.428 22.698 -21.809 1.00 90.44 913 VAL A O 1
ATOM 6676 N N . LEU A 1 914 ? -8.207 20.588 -21.763 1.00 89.31 914 LEU A N 1
ATOM 6677 C CA . LEU A 1 914 ? -9.358 20.820 -22.654 1.00 89.31 914 LEU A CA 1
ATOM 6678 C C . LEU A 1 914 ? -10.282 21.930 -22.132 1.00 89.31 914 LEU A C 1
ATOM 6680 O O . LEU A 1 914 ? -10.656 22.828 -22.884 1.00 89.31 914 LEU A O 1
ATOM 6684 N N . GLN A 1 915 ? -10.607 21.891 -20.839 1.00 87.94 915 GLN A N 1
ATOM 6685 C CA . GLN A 1 915 ? -11.436 22.884 -20.162 1.00 87.94 915 GLN A CA 1
ATOM 6686 C C . GLN A 1 915 ? -10.869 24.299 -20.303 1.00 87.94 915 GLN A C 1
ATOM 6688 O O . GLN A 1 915 ? -11.593 25.199 -20.717 1.00 87.94 915 GLN A O 1
ATOM 6693 N N . GLN A 1 916 ? -9.573 24.500 -20.031 1.00 86.56 916 GLN A N 1
ATOM 6694 C CA . GLN A 1 916 ? -8.957 25.823 -20.173 1.00 86.56 916 GLN A CA 1
ATOM 6695 C C . GLN A 1 916 ? -9.000 26.347 -21.618 1.00 86.56 916 GLN A C 1
ATOM 6697 O O . GLN A 1 916 ? -9.186 27.547 -21.819 1.00 86.56 916 GLN A O 1
ATOM 6702 N N . PHE A 1 917 ? -8.843 25.479 -22.625 1.00 83.88 917 PHE A N 1
ATOM 6703 C CA . PHE A 1 917 ? -8.938 25.897 -24.028 1.00 83.88 917 PHE A CA 1
ATOM 6704 C C . PHE A 1 917 ? -10.364 26.291 -24.424 1.00 83.88 917 PHE A C 1
ATOM 6706 O O . PHE A 1 917 ? -10.540 27.351 -25.019 1.00 83.88 917 PHE A O 1
ATOM 6713 N N . LEU A 1 918 ? -11.374 25.512 -24.026 1.00 81.69 918 LEU A N 1
ATOM 6714 C CA . LEU A 1 918 ? -12.787 25.835 -24.269 1.00 81.69 918 LEU A CA 1
ATOM 6715 C C . LEU A 1 918 ? -13.214 27.128 -23.544 1.00 81.69 918 LEU A C 1
ATOM 6717 O O . LEU A 1 918 ? -13.894 27.972 -24.128 1.00 81.69 918 LEU A O 1
ATOM 6721 N N . ALA A 1 919 ? -12.748 27.334 -22.307 1.00 78.00 919 ALA A N 1
ATOM 6722 C CA . ALA A 1 919 ? -12.954 28.575 -21.555 1.00 78.00 919 ALA A CA 1
ATOM 6723 C C . ALA A 1 919 ? -12.359 29.797 -22.274 1.00 78.00 919 ALA A C 1
ATOM 6725 O O . ALA A 1 919 ? -12.985 30.854 -22.363 1.00 78.00 919 ALA A O 1
ATOM 6726 N N . ALA A 1 920 ? -11.137 29.651 -22.793 1.00 71.81 920 ALA A N 1
ATOM 6727 C CA . ALA A 1 920 ? -10.429 30.726 -23.472 1.00 71.81 920 ALA A CA 1
ATOM 6728 C C . ALA A 1 920 ? -10.975 31.000 -24.884 1.00 71.81 920 ALA A C 1
ATOM 6730 O O . ALA A 1 920 ? -10.971 32.155 -25.306 1.00 71.81 920 ALA A O 1
ATOM 6731 N N . GLU A 1 921 ? -11.490 29.993 -25.601 1.00 65.38 921 GLU A N 1
ATOM 6732 C CA . GLU A 1 921 ? -12.144 30.169 -26.907 1.00 65.38 921 GLU A CA 1
ATOM 6733 C C . GLU A 1 921 ? -13.368 31.092 -26.788 1.00 65.38 921 GLU A C 1
ATOM 6735 O O . GLU A 1 921 ? -13.439 32.108 -27.486 1.00 65.38 921 GLU A O 1
ATOM 6740 N N . GLY A 1 922 ? -14.254 30.823 -25.818 1.00 58.41 922 GLY A N 1
ATOM 6741 C CA . GLY A 1 922 ? -15.425 31.662 -25.522 1.00 58.41 922 GLY A CA 1
ATOM 6742 C C . GLY A 1 922 ? -15.099 33.084 -25.036 1.00 58.41 922 GLY A C 1
ATOM 6743 O O . GLY A 1 922 ? -15.963 33.958 -25.081 1.00 58.41 922 GLY A O 1
ATOM 6744 N N . ALA A 1 923 ? -13.858 33.342 -24.608 1.00 56.06 923 ALA A N 1
ATOM 6745 C CA . ALA A 1 923 ? -13.370 34.673 -24.237 1.00 56.06 923 ALA A CA 1
ATOM 6746 C C . ALA A 1 923 ? -12.615 35.399 -25.372 1.00 56.06 923 ALA A C 1
ATOM 6748 O O . ALA A 1 923 ? -12.459 36.621 -25.322 1.00 56.06 923 ALA A O 1
ATOM 6749 N N . LEU A 1 924 ? -12.118 34.674 -26.384 1.00 50.22 924 LEU A N 1
ATOM 6750 C CA . LEU A 1 924 ? -11.323 35.228 -27.489 1.00 50.22 924 LEU A CA 1
ATOM 6751 C C . LEU A 1 924 ? -12.123 35.470 -28.770 1.00 50.22 924 LEU A C 1
ATOM 6753 O O . LEU A 1 924 ? -11.748 36.356 -29.543 1.00 50.22 924 LEU A O 1
ATOM 6757 N N . ALA A 1 925 ? -13.164 34.678 -29.023 1.00 46.22 925 ALA A N 1
ATOM 6758 C CA . ALA A 1 925 ? -13.926 34.718 -30.262 1.00 46.22 925 ALA A CA 1
ATOM 6759 C C . ALA A 1 925 ? -15.367 35.176 -30.013 1.00 46.22 925 ALA A C 1
ATOM 6761 O O . ALA A 1 925 ? -16.113 34.543 -29.277 1.00 46.22 925 ALA A O 1
ATOM 6762 N N . SER A 1 926 ? -15.809 36.213 -30.728 1.00 40.31 926 SER A N 1
ATOM 6763 C CA . SER A 1 926 ? -17.226 36.597 -30.846 1.00 40.31 926 SER A CA 1
ATOM 6764 C C . SER A 1 926 ? -18.012 35.667 -31.792 1.00 40.31 926 SER A C 1
ATOM 6766 O O . SER A 1 926 ? -18.869 36.100 -32.564 1.00 40.31 926 SER A O 1
ATOM 6768 N N . LEU A 1 927 ? -17.687 34.375 -31.734 1.00 41.34 927 LEU A N 1
ATOM 6769 C CA . LEU A 1 927 ? -18.431 33.260 -32.310 1.00 41.34 927 LEU A CA 1
ATOM 6770 C C . LEU A 1 927 ? -19.390 32.713 -31.236 1.00 41.34 927 LEU A C 1
ATOM 6772 O O . LEU A 1 927 ? -19.159 32.943 -30.047 1.00 41.34 927 LEU A O 1
ATOM 6776 N N . PRO A 1 928 ? -20.461 31.983 -31.598 1.00 43.66 928 PRO A N 1
ATOM 6777 C CA . PRO A 1 928 ? -21.185 31.193 -30.607 1.00 43.66 928 PRO A CA 1
ATOM 6778 C C . PRO A 1 928 ? -20.214 30.193 -29.966 1.00 43.66 928 PRO A C 1
ATOM 6780 O O . PRO A 1 928 ? -19.523 29.468 -30.683 1.00 43.66 928 PRO A O 1
ATOM 6783 N N . ALA A 1 929 ? -20.150 30.177 -28.632 1.00 48.28 929 ALA A N 1
ATOM 6784 C CA . ALA A 1 929 ? -19.329 29.222 -27.893 1.00 48.28 929 ALA A CA 1
ATOM 6785 C C . ALA A 1 929 ? -19.696 27.788 -28.302 1.00 48.28 929 ALA A C 1
ATOM 6787 O O . ALA A 1 929 ? -20.876 27.491 -28.514 1.00 48.28 929 ALA A O 1
ATOM 6788 N N . SER A 1 930 ? -18.703 26.904 -28.432 1.00 51.59 930 SER A N 1
ATOM 6789 C CA . SER A 1 930 ? -18.993 25.510 -28.761 1.00 51.59 930 SER A CA 1
ATOM 6790 C C . SER A 1 930 ? -19.752 24.866 -27.598 1.00 51.59 930 SER A C 1
ATOM 6792 O O . SER A 1 930 ? -19.356 24.970 -26.438 1.00 51.59 930 SER A O 1
ATOM 6794 N N . GLU A 1 931 ? -20.866 24.202 -27.903 1.00 63.97 931 GLU A N 1
ATOM 6795 C CA . GLU A 1 931 ? -21.753 23.548 -26.926 1.00 63.97 931 GLU A CA 1
ATOM 6796 C C . GLU A 1 931 ? -21.156 22.202 -26.450 1.00 63.97 931 GLU A C 1
ATOM 6798 O O . GLU A 1 931 ? -21.806 21.159 -26.405 1.00 63.97 931 GLU A O 1
ATOM 6803 N N . THR A 1 932 ? -19.849 22.212 -26.173 1.00 75.94 932 THR A N 1
ATOM 6804 C CA . THR A 1 932 ? -19.011 21.033 -25.949 1.00 75.94 932 THR A CA 1
ATOM 6805 C C . THR A 1 932 ? -19.019 20.666 -24.470 1.00 75.94 932 THR A C 1
ATOM 6807 O O . THR A 1 932 ? -18.158 21.091 -23.696 1.00 75.94 932 THR A O 1
ATOM 6810 N N . GLN A 1 933 ? -20.002 19.857 -24.076 1.00 82.94 933 GLN A N 1
ATOM 6811 C CA . GLN A 1 933 ? -20.072 19.307 -22.727 1.00 82.94 933 GLN A CA 1
ATOM 6812 C C . GLN A 1 933 ? -18.911 18.329 -22.478 1.00 82.94 933 GLN A C 1
ATOM 6814 O O . GLN A 1 933 ? -18.676 17.401 -23.254 1.00 82.94 933 GLN A O 1
ATOM 6819 N N . LEU A 1 934 ? -18.185 18.525 -21.374 1.00 89.31 934 LEU A N 1
ATOM 6820 C CA . LEU A 1 934 ? -17.148 17.601 -20.914 1.00 89.31 934 LEU A CA 1
ATOM 6821 C C . LEU A 1 934 ? -17.749 16.577 -19.943 1.00 89.31 934 LEU A C 1
ATOM 6823 O O . LEU A 1 934 ? -18.540 16.938 -19.076 1.00 89.31 934 LEU A O 1
ATOM 6827 N N . HIS A 1 935 ? -17.334 15.314 -20.037 1.00 91.62 935 HIS A N 1
ATOM 6828 C CA . HIS A 1 935 ? -17.738 14.247 -19.114 1.00 91.62 935 HIS A CA 1
ATOM 6829 C C . HIS A 1 935 ? -16.501 13.501 -18.597 1.00 91.62 935 HIS A C 1
ATOM 6831 O O . HIS A 1 935 ? -15.553 13.275 -19.353 1.00 91.62 935 HIS A O 1
ATOM 6837 N N . LEU A 1 936 ? -16.529 13.058 -17.338 1.00 93.06 936 LEU A N 1
ATOM 6838 C CA . LEU A 1 936 ? -15.572 12.097 -16.787 1.00 93.06 936 LEU A CA 1
ATOM 6839 C C . LEU A 1 936 ? -16.275 10.770 -16.470 1.00 93.06 936 LEU A C 1
ATOM 6841 O O . LEU A 1 936 ? -17.268 10.731 -15.745 1.00 93.06 936 LEU A O 1
ATOM 6845 N N . VAL A 1 937 ? -15.702 9.670 -16.958 1.00 93.12 937 VAL A N 1
ATOM 6846 C CA . VAL A 1 937 ? -16.082 8.300 -16.589 1.00 93.12 937 VAL A CA 1
ATOM 6847 C C . VAL A 1 937 ? -14.873 7.636 -15.938 1.00 93.12 937 VAL A C 1
ATOM 6849 O O . VAL A 1 937 ? -13.926 7.244 -16.615 1.00 93.12 937 VAL A O 1
ATOM 6852 N N . SER A 1 938 ? -14.888 7.544 -14.609 1.00 92.75 938 SER A N 1
ATOM 6853 C CA . SER A 1 938 ? -13.825 6.928 -13.808 1.00 92.75 938 SER A CA 1
ATOM 6854 C C . SER A 1 938 ? -14.420 6.191 -12.607 1.00 92.75 938 SER A C 1
ATOM 6856 O O . SER A 1 938 ? -15.397 6.679 -12.032 1.00 92.75 938 SER A O 1
ATOM 6858 N N . PRO A 1 939 ? -13.822 5.075 -12.151 1.00 93.31 939 PRO A N 1
ATOM 6859 C CA . PRO A 1 939 ? -13.948 4.643 -10.765 1.00 93.31 939 PRO A CA 1
ATOM 6860 C C . PRO A 1 939 ? -13.550 5.782 -9.820 1.00 93.31 939 PRO A C 1
ATOM 6862 O O . PRO A 1 939 ? -12.533 6.446 -10.038 1.00 93.31 939 PRO A O 1
ATOM 6865 N N . LEU A 1 940 ? -14.350 6.000 -8.781 1.00 94.00 940 LEU A N 1
ATOM 6866 C CA . LEU A 1 940 ? -14.097 6.956 -7.702 1.00 94.00 940 LEU A CA 1
ATOM 6867 C C . LEU A 1 940 ? -14.399 6.293 -6.345 1.00 94.00 940 LEU A C 1
ATOM 6869 O O . LEU A 1 940 ? -15.063 5.251 -6.309 1.00 94.00 940 LEU A O 1
ATOM 6873 N N . PRO A 1 941 ? -13.942 6.871 -5.221 1.00 93.44 941 PRO A N 1
ATOM 6874 C CA . PRO A 1 941 ? -14.411 6.497 -3.885 1.00 93.44 941 PRO A CA 1
ATOM 6875 C C . PRO A 1 941 ? -15.932 6.707 -3.722 1.00 93.44 941 PRO A C 1
ATOM 6877 O O . PRO A 1 941 ? -16.632 7.116 -4.654 1.00 93.44 941 PRO A O 1
ATOM 6880 N N . GLN A 1 942 ? -16.482 6.441 -2.537 1.00 92.81 942 GLN A N 1
ATOM 6881 C CA . GLN A 1 942 ? -17.903 6.684 -2.259 1.00 92.81 942 GLN A CA 1
ATOM 6882 C C . GLN A 1 942 ? -18.265 8.169 -2.485 1.00 92.81 942 GLN A C 1
ATOM 6884 O O . GLN A 1 942 ? -17.438 9.055 -2.243 1.00 92.81 942 GLN A O 1
ATOM 6889 N N . ARG A 1 943 ? -19.474 8.452 -3.000 1.00 89.31 943 ARG A N 1
ATOM 6890 C CA . ARG A 1 943 ? -19.871 9.788 -3.509 1.00 89.31 943 ARG A CA 1
ATOM 6891 C C . ARG A 1 943 ? -19.820 10.893 -2.443 1.00 89.31 943 ARG A C 1
ATOM 6893 O O . ARG A 1 943 ? -19.513 12.032 -2.764 1.00 89.31 943 ARG A O 1
ATOM 6900 N N . ASP A 1 944 ? -20.095 10.526 -1.201 1.00 86.81 944 ASP A N 1
ATOM 6901 C CA . ASP A 1 944 ? -20.099 11.332 0.026 1.00 86.81 944 ASP A CA 1
ATOM 6902 C C . ASP A 1 944 ? -18.757 11.314 0.788 1.00 86.81 944 ASP A C 1
ATOM 6904 O O . ASP A 1 944 ? -18.642 11.914 1.855 1.00 86.81 944 ASP A O 1
ATOM 6908 N N . SER A 1 945 ? -17.727 10.628 0.279 1.00 87.00 945 SER A N 1
ATOM 6909 C CA . SER A 1 945 ? -16.422 10.600 0.946 1.00 87.00 945 SER A CA 1
ATOM 6910 C C . SER A 1 945 ? -15.634 11.905 0.726 1.00 87.00 945 SER A C 1
ATOM 6912 O O . SER A 1 945 ? -15.631 12.434 -0.392 1.00 87.00 945 SER A O 1
ATOM 6914 N N . PRO A 1 946 ? -14.857 12.382 1.723 1.00 81.50 946 PRO A N 1
ATOM 6915 C CA . PRO A 1 946 ? -14.001 13.565 1.565 1.00 81.50 946 PRO A CA 1
ATOM 6916 C C . PRO A 1 946 ? -12.974 13.434 0.429 1.00 81.50 946 PRO A C 1
ATOM 6918 O O . PRO A 1 946 ? -12.570 14.425 -0.171 1.00 81.50 946 PRO A O 1
ATOM 6921 N N . ALA A 1 947 ? -12.570 12.202 0.098 1.00 82.06 947 ALA A N 1
ATOM 6922 C CA . ALA A 1 947 ? -11.694 11.916 -1.034 1.00 82.06 947 ALA A CA 1
ATOM 6923 C C . ALA A 1 947 ? -12.361 12.224 -2.385 1.00 82.06 947 ALA A C 1
ATOM 6925 O O . ALA A 1 947 ? -11.719 12.778 -3.276 1.00 82.06 947 ALA A O 1
ATOM 6926 N N . THR A 1 948 ? -13.649 11.897 -2.535 1.00 88.19 948 THR A N 1
ATOM 6927 C CA . THR A 1 948 ? -14.433 12.277 -3.716 1.00 88.19 948 THR A CA 1
ATOM 6928 C C . THR A 1 948 ? -14.635 13.788 -3.768 1.00 88.19 948 THR A C 1
ATOM 6930 O O . THR A 1 948 ? -14.376 14.380 -4.812 1.00 88.19 948 THR A O 1
ATOM 6933 N N . GLU A 1 949 ? -15.013 14.428 -2.655 1.00 85.06 949 GLU A N 1
ATOM 6934 C CA . GLU A 1 949 ? -15.165 15.892 -2.590 1.00 85.06 949 GLU A CA 1
ATOM 6935 C C . GLU A 1 949 ? -13.875 16.611 -3.021 1.00 85.06 949 GLU A C 1
ATOM 6937 O O . GLU A 1 949 ? -13.914 17.485 -3.887 1.00 85.06 949 GLU A O 1
ATOM 6942 N N . GLN A 1 950 ? -12.716 16.181 -2.506 1.00 83.12 950 GLN A N 1
ATOM 6943 C CA . GLN A 1 950 ? -11.411 16.733 -2.875 1.00 83.12 950 GLN A CA 1
ATOM 6944 C C . GLN A 1 950 ? -11.079 16.535 -4.366 1.00 83.12 950 GLN A C 1
ATOM 6946 O O . GLN A 1 950 ? -10.536 17.445 -4.997 1.00 83.12 950 GLN A O 1
ATOM 6951 N N . ILE A 1 951 ? -11.405 15.374 -4.950 1.00 86.75 951 ILE A N 1
ATOM 6952 C CA . ILE A 1 951 ? -11.197 15.120 -6.385 1.00 86.75 951 ILE A CA 1
ATOM 6953 C C . ILE A 1 951 ? -12.089 16.033 -7.233 1.00 86.75 951 ILE A C 1
ATOM 6955 O O . ILE A 1 951 ? -11.588 16.642 -8.178 1.00 86.75 951 ILE A O 1
ATOM 6959 N N . LEU A 1 952 ? -13.373 16.169 -6.897 1.00 87.38 952 LEU A N 1
ATOM 6960 C CA . LEU A 1 952 ? -14.308 17.006 -7.654 1.00 87.38 952 LEU A CA 1
ATOM 6961 C C . LEU A 1 952 ? -13.934 18.494 -7.551 1.00 87.38 952 LEU A C 1
ATOM 6963 O O . LEU A 1 952 ? -13.775 19.157 -8.574 1.00 87.38 952 LEU A O 1
ATOM 6967 N N . ALA A 1 953 ? -13.663 18.991 -6.340 1.00 82.06 953 ALA A N 1
ATOM 6968 C CA . ALA A 1 953 ? -13.244 20.376 -6.107 1.00 82.06 953 ALA A CA 1
ATOM 6969 C C . ALA A 1 953 ? -11.908 20.740 -6.791 1.00 82.06 953 ALA A C 1
ATOM 6971 O O . ALA A 1 953 ? -11.664 21.912 -7.081 1.00 82.06 953 ALA A O 1
ATOM 6972 N N . SER A 1 954 ? -11.051 19.757 -7.104 1.00 84.00 954 SER A N 1
ATOM 6973 C CA . SER A 1 954 ? -9.791 19.980 -7.836 1.00 84.00 954 SER A CA 1
ATOM 6974 C C . SER A 1 954 ? -9.961 20.346 -9.322 1.00 84.00 954 SER A C 1
ATOM 6976 O O . SER A 1 954 ? -8.973 20.646 -9.994 1.00 84.00 954 SER A O 1
ATOM 6978 N N . PHE A 1 955 ? -11.194 20.341 -9.842 1.00 81.31 955 PHE A N 1
ATOM 6979 C CA . PHE A 1 955 ? -11.549 20.916 -11.146 1.00 81.31 955 PHE A CA 1
ATOM 6980 C C . PHE A 1 955 ? -12.105 22.355 -11.041 1.00 81.31 955 PHE A C 1
ATOM 6982 O O . PHE A 1 955 ? -12.532 22.920 -12.045 1.00 81.31 955 PHE A O 1
ATOM 6989 N N . GLY A 1 956 ? -12.083 22.960 -9.845 1.00 73.06 956 GLY A N 1
ATOM 6990 C CA . GLY A 1 956 ? -12.676 24.268 -9.548 1.00 73.06 956 GLY A CA 1
ATOM 6991 C C . GLY A 1 956 ? -14.069 24.162 -8.913 1.00 73.06 956 GLY A C 1
ATOM 6992 O O . GLY A 1 956 ? -14.701 23.110 -8.957 1.00 73.06 956 GLY A O 1
ATOM 6993 N N . ARG A 1 957 ? -14.549 25.257 -8.300 1.00 51.38 957 ARG A N 1
ATOM 6994 C CA . ARG A 1 957 ? -15.916 25.333 -7.736 1.00 51.38 957 ARG A CA 1
ATOM 6995 C C . ARG A 1 957 ? -16.984 25.442 -8.825 1.00 51.38 957 ARG A C 1
ATOM 6997 O O . ARG A 1 957 ? -17.941 24.681 -8.798 1.00 51.38 957 ARG A O 1
ATOM 7004 N N . ASP A 1 958 ? -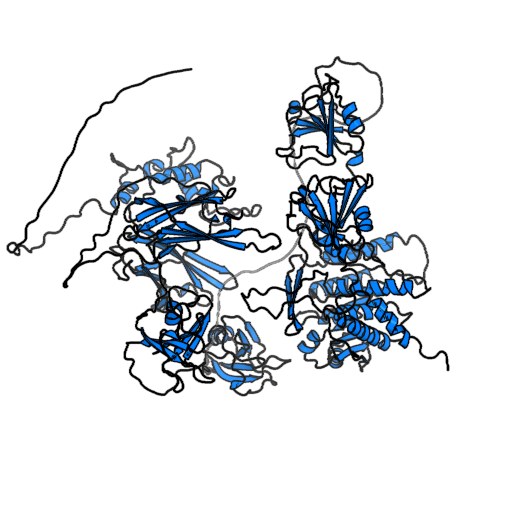16.765 26.335 -9.786 1.00 55.03 958 ASP A N 1
ATOM 7005 C CA . ASP A 1 958 ? -17.618 26.542 -10.959 1.00 55.03 958 ASP A CA 1
ATOM 7006 C C . ASP A 1 958 ? -16.775 26.357 -12.236 1.00 55.03 958 ASP A C 1
ATOM 7008 O O . ASP A 1 958 ? -16.309 27.334 -12.829 1.00 55.03 958 ASP A O 1
ATOM 7012 N N . PRO A 1 959 ? -16.485 25.102 -12.633 1.00 58.72 959 PRO A N 1
ATOM 7013 C CA . PRO A 1 959 ? -15.776 24.814 -13.874 1.00 58.72 959 PRO A CA 1
ATOM 7014 C C . PRO A 1 959 ? -16.524 25.379 -15.090 1.00 58.72 959 PRO A C 1
ATOM 7016 O O . PRO A 1 959 ? -17.719 25.145 -15.258 1.00 58.72 959 PRO A O 1
ATOM 7019 N N . SER A 1 960 ? -15.805 26.078 -15.970 1.00 60.62 960 SER A N 1
ATOM 7020 C CA . SER A 1 960 ? -16.322 26.584 -17.245 1.00 60.62 960 SER A CA 1
ATOM 7021 C C . SER A 1 960 ? -15.410 26.117 -18.390 1.00 60.62 960 SER A C 1
ATOM 7023 O O . SER A 1 960 ? -14.220 26.423 -18.336 1.00 60.62 960 SER A O 1
ATOM 7025 N N . PRO A 1 961 ? -15.913 25.365 -19.390 1.00 69.31 961 PRO A N 1
ATOM 7026 C CA . PRO A 1 961 ? -17.187 24.646 -19.342 1.00 69.31 961 PRO A CA 1
ATOM 7027 C C . PRO A 1 961 ? -17.224 23.641 -18.170 1.00 69.31 961 PRO A C 1
ATOM 7029 O O . PRO A 1 961 ? -16.167 23.165 -17.721 1.00 69.31 961 PRO A O 1
ATOM 7032 N N . PRO A 1 962 ? -18.423 23.309 -17.661 1.00 79.19 962 PRO A N 1
ATOM 7033 C CA . PRO A 1 962 ? -18.572 22.358 -16.570 1.00 79.19 962 PRO A CA 1
ATOM 7034 C C . PRO A 1 962 ? -18.154 20.956 -17.012 1.00 79.19 962 PRO A C 1
ATOM 7036 O O . PRO A 1 962 ? -18.355 20.566 -18.162 1.00 79.19 962 PRO A O 1
ATOM 7039 N N . ILE A 1 963 ? -17.600 20.181 -16.080 1.00 86.69 963 ILE A N 1
ATOM 7040 C CA . ILE A 1 963 ? -17.355 18.749 -16.270 1.00 86.69 963 ILE A CA 1
ATOM 7041 C C . ILE A 1 963 ? -18.481 17.994 -15.569 1.00 86.69 963 ILE A C 1
ATOM 7043 O O . ILE A 1 963 ? -18.753 18.224 -14.393 1.00 86.69 963 ILE A O 1
ATOM 7047 N N . ASP A 1 964 ? -19.132 17.097 -16.300 1.00 87.25 964 ASP A N 1
ATOM 7048 C CA . ASP A 1 964 ? -20.124 16.177 -15.763 1.00 87.25 964 ASP A CA 1
ATOM 7049 C C . ASP A 1 964 ? -19.436 14.958 -15.126 1.00 87.25 964 ASP A C 1
ATOM 7051 O O . ASP A 1 964 ? -18.579 14.305 -15.733 1.00 87.25 964 ASP A O 1
ATOM 7055 N N . PHE A 1 965 ? -19.840 14.658 -13.893 1.00 90.69 965 PHE A N 1
ATOM 7056 C CA . PHE A 1 965 ? -19.336 13.563 -13.067 1.00 90.69 965 PHE A CA 1
ATOM 7057 C C . PHE A 1 965 ? -20.423 12.537 -12.701 1.00 90.69 965 PHE A C 1
ATOM 7059 O O . PHE A 1 965 ? -20.129 11.572 -11.993 1.00 90.69 965 PHE A O 1
ATOM 7066 N N . ASP A 1 966 ? -21.672 12.693 -13.157 1.00 86.88 966 ASP A N 1
ATOM 7067 C CA . ASP A 1 966 ? -22.758 11.774 -12.784 1.00 86.88 966 ASP A CA 1
ATOM 7068 C C . ASP A 1 966 ? -22.563 10.361 -13.345 1.00 86.88 966 ASP A C 1
ATOM 7070 O O . ASP A 1 966 ? -23.048 9.389 -12.762 1.00 86.88 966 ASP A O 1
ATOM 7074 N N . HIS A 1 967 ? -21.787 10.243 -14.422 1.00 89.00 967 HIS A N 1
ATOM 7075 C CA . HIS A 1 967 ? -21.389 8.981 -15.041 1.00 89.00 967 HIS A CA 1
ATOM 7076 C C . HIS A 1 967 ? -20.098 8.365 -14.450 1.00 89.00 967 HIS A C 1
ATOM 7078 O O . HIS A 1 967 ? -19.601 7.365 -14.971 1.00 89.00 967 HIS A O 1
ATOM 7084 N N . CYS A 1 968 ? -19.558 8.904 -13.349 1.00 93.75 968 CYS A N 1
ATOM 7085 C CA . CYS A 1 968 ? -18.491 8.249 -12.582 1.00 93.75 968 CYS A CA 1
ATOM 7086 C C . CYS A 1 968 ? -19.004 7.061 -11.741 1.00 93.75 968 CYS A C 1
ATOM 7088 O O . CYS A 1 968 ? -20.150 7.014 -11.292 1.00 93.75 968 CYS A O 1
ATOM 7090 N N . LEU A 1 969 ? -18.120 6.090 -11.494 1.00 93.88 969 LEU A N 1
ATOM 7091 C CA . LEU A 1 969 ? -18.414 4.833 -10.801 1.00 93.88 969 LEU A CA 1
ATOM 7092 C C . LEU A 1 969 ? -17.958 4.897 -9.338 1.00 93.88 969 LEU A C 1
ATOM 7094 O O . LEU A 1 969 ? -16.864 4.458 -8.983 1.00 93.88 969 LEU A O 1
ATOM 7098 N N . PHE A 1 970 ? -18.813 5.457 -8.486 1.00 94.50 970 PHE A N 1
ATOM 7099 C CA . PHE A 1 970 ? -18.568 5.625 -7.051 1.00 94.50 970 PHE A CA 1
ATOM 7100 C C . PHE A 1 970 ? -18.603 4.273 -6.314 1.00 94.50 970 PHE A C 1
ATOM 7102 O O . PHE A 1 970 ? -19.628 3.588 -6.290 1.00 94.50 970 PHE A O 1
ATOM 7109 N N . ARG A 1 971 ? -17.482 3.872 -5.707 1.00 93.19 971 ARG A N 1
ATOM 7110 C CA . ARG A 1 971 ? -17.300 2.561 -5.060 1.00 93.19 971 ARG A CA 1
ATOM 7111 C C . ARG A 1 971 ? -17.713 2.608 -3.578 1.00 93.19 971 ARG A C 1
ATOM 7113 O O . ARG A 1 971 ? -16.967 3.085 -2.727 1.00 93.19 971 ARG A O 1
ATOM 7120 N N . THR A 1 972 ? -18.907 2.099 -3.264 1.00 89.50 972 THR A N 1
ATOM 7121 C CA . THR A 1 972 ? -19.446 2.002 -1.890 1.00 89.50 972 THR A CA 1
ATOM 7122 C C . THR A 1 972 ? -18.492 1.269 -0.942 1.00 89.50 972 THR A C 1
ATOM 7124 O O . THR A 1 972 ? -17.948 0.226 -1.294 1.00 89.50 972 THR A O 1
ATOM 7127 N N . GLY A 1 973 ? -18.289 1.808 0.261 1.00 83.50 973 GLY A N 1
ATOM 7128 C CA . GLY A 1 973 ? -17.354 1.292 1.267 1.00 83.50 973 GLY A CA 1
ATOM 7129 C C . GLY A 1 973 ? -15.897 1.743 1.092 1.00 83.50 973 GLY A C 1
ATOM 7130 O O . GLY A 1 973 ? -15.103 1.570 2.016 1.00 83.50 973 GLY A O 1
ATOM 7131 N N . HIS A 1 974 ? -15.529 2.359 -0.037 1.00 84.44 974 HIS A N 1
ATOM 7132 C CA . HIS A 1 974 ? -14.179 2.882 -0.261 1.00 84.44 974 HIS A CA 1
ATOM 7133 C C . HIS A 1 974 ? -14.126 4.385 0.046 1.00 84.44 974 HIS A C 1
ATOM 7135 O O . HIS A 1 974 ? -14.714 5.190 -0.670 1.00 84.44 974 HIS A O 1
ATOM 7141 N N . MET A 1 975 ? -13.387 4.770 1.093 1.00 81.62 975 MET A N 1
ATOM 7142 C CA . MET A 1 975 ? -13.253 6.171 1.539 1.00 81.62 975 MET A CA 1
ATOM 7143 C C . MET A 1 975 ? -11.942 6.848 1.097 1.00 81.62 975 MET A C 1
ATOM 7145 O O . MET A 1 975 ? -11.751 8.036 1.341 1.00 81.62 975 MET A O 1
ATOM 7149 N N . THR A 1 976 ? -11.019 6.104 0.480 1.00 82.81 976 THR A N 1
ATOM 7150 C CA . THR A 1 976 ? -9.674 6.569 0.092 1.00 82.81 976 THR A CA 1
ATOM 7151 C C . THR A 1 976 ? -9.522 6.660 -1.427 1.00 82.81 976 THR A C 1
ATOM 7153 O O . THR A 1 976 ? -9.991 5.754 -2.119 1.00 82.81 976 THR A O 1
ATOM 7156 N N . PRO A 1 977 ? -8.826 7.678 -1.966 1.00 82.12 977 PRO A N 1
ATOM 7157 C CA . PRO A 1 977 ? -8.630 7.826 -3.403 1.00 82.12 977 PRO A CA 1
ATOM 7158 C C . PRO A 1 977 ? -7.551 6.874 -3.935 1.00 82.12 977 PRO A C 1
ATOM 7160 O O . PRO A 1 977 ? -6.607 6.522 -3.220 1.00 82.12 977 PRO A O 1
ATOM 7163 N N . ALA A 1 978 ? -7.635 6.530 -5.223 1.00 84.06 978 ALA A N 1
ATOM 7164 C CA . ALA A 1 978 ? -6.485 6.004 -5.955 1.00 84.06 978 ALA A CA 1
ATOM 7165 C C . ALA A 1 978 ? -5.343 7.034 -5.873 1.00 84.06 978 ALA A C 1
ATOM 7167 O O . ALA A 1 978 ? -5.516 8.193 -6.254 1.00 84.06 978 ALA A O 1
ATOM 7168 N N . SER A 1 979 ? -4.207 6.632 -5.308 1.00 80.94 979 SER A N 1
ATOM 7169 C CA . SER A 1 979 ? -3.173 7.542 -4.808 1.00 80.94 979 SER A CA 1
ATOM 7170 C C . SER A 1 979 ? -1.825 7.269 -5.463 1.00 80.94 979 SER A C 1
ATOM 7172 O O . SER A 1 979 ? -1.405 6.122 -5.587 1.00 80.94 979 SER A O 1
ATOM 7174 N N . CYS A 1 980 ? -1.113 8.325 -5.850 1.00 78.56 980 CYS A N 1
ATOM 7175 C CA . CYS A 1 980 ? 0.170 8.222 -6.536 1.00 78.56 980 CYS A CA 1
ATOM 7176 C C . CYS A 1 980 ? 1.188 9.184 -5.914 1.00 78.56 980 CYS A C 1
ATOM 7178 O O . CYS A 1 980 ? 1.049 10.401 -6.024 1.00 78.56 980 CYS A O 1
ATOM 7180 N N . TYR A 1 981 ? 2.223 8.640 -5.278 1.00 79.69 981 TYR A N 1
ATOM 7181 C CA . TYR A 1 981 ? 3.288 9.409 -4.638 1.00 79.69 981 TYR A CA 1
ATOM 7182 C C . TYR A 1 981 ? 4.432 9.634 -5.629 1.00 79.69 981 TYR A C 1
ATOM 7184 O O . TYR A 1 981 ? 4.981 8.672 -6.168 1.00 79.69 981 TYR A O 1
ATOM 7192 N N . VAL A 1 982 ? 4.800 10.895 -5.868 1.00 75.12 982 VAL A N 1
ATOM 7193 C CA . VAL A 1 982 ? 5.889 11.269 -6.784 1.00 75.12 982 VAL A CA 1
ATOM 7194 C C . VAL A 1 982 ? 7.033 11.895 -5.990 1.00 75.12 982 VAL A C 1
ATOM 7196 O O . VAL A 1 982 ? 6.937 13.023 -5.516 1.00 75.12 982 VAL A O 1
ATOM 7199 N N . LEU A 1 983 ? 8.132 11.156 -5.849 1.00 78.62 983 LEU A N 1
ATOM 7200 C CA . LEU A 1 983 ? 9.349 11.601 -5.173 1.00 78.62 983 LEU A CA 1
ATOM 7201 C C . LEU A 1 983 ? 10.279 12.273 -6.189 1.00 78.62 983 LEU A C 1
ATOM 7203 O O . LEU A 1 983 ? 10.882 11.589 -7.016 1.00 78.62 983 LEU A O 1
ATOM 7207 N N . ARG A 1 984 ? 10.400 13.604 -6.133 1.00 75.25 984 ARG A N 1
ATOM 7208 C CA . ARG A 1 984 ? 11.318 14.393 -6.973 1.00 75.25 984 ARG A CA 1
ATOM 7209 C C . ARG A 1 984 ? 12.632 14.658 -6.241 1.00 75.25 984 ARG A C 1
ATOM 7211 O O . ARG A 1 984 ? 12.637 15.362 -5.239 1.00 75.25 984 ARG A O 1
ATOM 7218 N N . SER A 1 985 ? 13.746 14.161 -6.764 1.00 76.44 985 SER A N 1
ATOM 7219 C CA . SER A 1 985 ? 15.093 14.431 -6.246 1.00 76.44 985 SER A CA 1
ATOM 7220 C C . SER A 1 985 ? 15.612 15.788 -6.729 1.00 76.44 985 SER A C 1
ATOM 7222 O O . SER A 1 985 ? 15.741 16.004 -7.935 1.00 76.44 985 SER A O 1
ATOM 7224 N N . ALA A 1 986 ? 15.956 16.692 -5.810 1.00 72.12 986 ALA A N 1
ATOM 7225 C CA . ALA A 1 986 ? 16.565 17.981 -6.142 1.00 72.12 986 ALA A CA 1
ATOM 7226 C C . ALA A 1 986 ? 17.990 17.817 -6.707 1.00 72.12 986 ALA A C 1
ATOM 7228 O O . ALA A 1 986 ? 18.321 18.425 -7.720 1.00 72.12 986 ALA A O 1
ATOM 7229 N N . ALA A 1 987 ? 18.809 16.941 -6.111 1.00 69.25 987 ALA A N 1
ATOM 7230 C CA . ALA A 1 987 ? 20.199 16.712 -6.522 1.00 69.25 987 ALA A CA 1
ATOM 7231 C C . ALA A 1 987 ? 20.379 16.092 -7.925 1.00 69.25 987 ALA A C 1
ATOM 7233 O O . ALA A 1 987 ? 21.476 16.152 -8.474 1.00 69.25 987 ALA A O 1
ATOM 7234 N N . THR A 1 988 ? 19.343 15.465 -8.494 1.00 68.06 988 THR A N 1
ATOM 7235 C CA . THR A 1 988 ? 19.433 14.728 -9.776 1.00 68.06 988 THR A CA 1
ATOM 7236 C C . THR A 1 988 ? 18.313 15.047 -10.767 1.00 68.06 988 THR A C 1
ATOM 7238 O O . THR A 1 988 ? 18.337 14.545 -11.887 1.00 68.06 988 THR A O 1
ATOM 7241 N N . GLY A 1 989 ? 17.286 15.803 -10.366 1.00 60.75 989 GLY A N 1
ATOM 7242 C CA . GLY A 1 989 ? 16.066 16.023 -11.154 1.00 60.75 989 GLY A CA 1
ATOM 7243 C C . GLY A 1 989 ? 15.192 14.775 -11.363 1.00 60.75 989 GLY A C 1
ATOM 7244 O O . GLY A 1 989 ? 14.127 14.876 -11.972 1.00 60.75 989 GLY A O 1
ATOM 7245 N N . SER A 1 990 ? 15.609 13.600 -10.876 1.00 63.28 990 SER A N 1
ATOM 7246 C CA . SER A 1 990 ? 14.914 12.332 -11.111 1.00 63.28 990 SER A CA 1
ATOM 7247 C C . SER A 1 990 ? 13.591 12.251 -10.349 1.00 63.28 990 SER A C 1
ATOM 7249 O O . SER A 1 990 ? 13.462 12.775 -9.240 1.00 63.28 990 SER A O 1
ATOM 7251 N N . ARG A 1 991 ? 12.614 11.548 -10.931 1.00 67.38 991 ARG A N 1
ATOM 7252 C CA . ARG A 1 991 ? 11.312 11.259 -10.317 1.00 67.38 991 ARG A CA 1
ATOM 7253 C C . ARG A 1 991 ? 11.154 9.755 -10.090 1.00 67.38 991 ARG A C 1
ATOM 7255 O O . ARG A 1 991 ? 11.413 8.983 -11.009 1.00 67.38 991 ARG A O 1
ATOM 7262 N N . THR A 1 992 ? 10.663 9.365 -8.921 1.00 71.81 992 THR A N 1
ATOM 7263 C CA . THR A 1 992 ? 10.205 7.996 -8.634 1.00 71.81 992 THR A CA 1
ATOM 7264 C C . THR A 1 992 ? 8.721 8.032 -8.306 1.00 71.81 992 THR A C 1
ATOM 7266 O O . THR A 1 992 ? 8.260 8.956 -7.639 1.00 71.81 992 THR A O 1
ATOM 7269 N N . ILE A 1 993 ? 7.966 7.059 -8.814 1.00 67.62 993 ILE A N 1
ATOM 7270 C CA . ILE A 1 993 ? 6.502 7.064 -8.803 1.00 67.62 993 ILE A CA 1
ATOM 7271 C C . ILE A 1 993 ? 6.012 5.786 -8.119 1.00 67.62 993 ILE A C 1
ATOM 7273 O O . ILE A 1 993 ? 6.257 4.691 -8.619 1.00 67.62 993 ILE A O 1
ATOM 7277 N N . VAL A 1 994 ? 5.315 5.927 -6.990 1.00 74.69 994 VAL A N 1
ATOM 7278 C CA . VAL A 1 994 ? 4.721 4.814 -6.234 1.00 74.69 994 VAL A CA 1
ATOM 7279 C C . VAL A 1 994 ? 3.202 4.929 -6.314 1.00 74.69 994 VAL A C 1
ATOM 7281 O O . VAL A 1 994 ? 2.610 5.851 -5.754 1.00 74.69 994 VAL A O 1
ATOM 7284 N N . ASN A 1 995 ? 2.572 4.002 -7.034 1.00 74.75 995 ASN A N 1
ATOM 7285 C CA . ASN A 1 995 ? 1.129 3.975 -7.266 1.00 74.75 995 ASN A CA 1
ATOM 7286 C C . ASN A 1 995 ? 0.440 2.997 -6.300 1.00 74.75 995 ASN A C 1
ATOM 7288 O O . ASN A 1 995 ? 0.900 1.870 -6.128 1.00 74.75 995 ASN A O 1
ATOM 7292 N N . ASN A 1 996 ? -0.671 3.417 -5.701 1.00 80.62 996 ASN A N 1
ATOM 7293 C CA . ASN A 1 996 ? -1.499 2.632 -4.792 1.00 80.62 996 ASN A CA 1
ATOM 7294 C C . ASN A 1 996 ? -2.979 2.820 -5.163 1.00 80.62 996 ASN A C 1
ATOM 7296 O O . ASN A 1 996 ? -3.563 3.875 -4.902 1.00 80.62 996 ASN A O 1
ATOM 7300 N N . ASN A 1 997 ? -3.593 1.794 -5.755 1.00 80.25 997 ASN A N 1
ATOM 7301 C CA . ASN A 1 997 ? -5.024 1.773 -6.045 1.00 80.25 997 ASN A CA 1
ATOM 7302 C C . ASN A 1 997 ? -5.712 0.615 -5.316 1.00 80.25 997 ASN A C 1
ATOM 7304 O O . ASN A 1 997 ? -5.343 -0.542 -5.494 1.00 80.25 997 ASN A O 1
ATOM 7308 N N . THR A 1 998 ? -6.753 0.940 -4.553 1.00 78.50 998 THR A N 1
ATOM 7309 C CA . THR A 1 998 ? -7.635 -0.009 -3.857 1.00 78.50 998 THR A CA 1
ATOM 7310 C C . THR A 1 998 ? -9.082 0.053 -4.360 1.00 78.50 998 THR A C 1
ATOM 7312 O O . THR A 1 998 ? -9.938 -0.665 -3.845 1.00 78.50 998 THR A O 1
ATOM 7315 N N . LEU A 1 999 ? -9.377 0.898 -5.357 1.00 85.94 999 LEU A N 1
ATOM 7316 C CA . LEU A 1 999 ? -10.680 0.977 -6.016 1.00 85.94 999 LEU A CA 1
ATOM 7317 C C . LEU A 1 999 ? -10.765 -0.091 -7.120 1.00 85.94 999 LEU A C 1
ATOM 7319 O O . LEU A 1 999 ? -9.889 -0.105 -7.990 1.00 85.94 999 LEU A O 1
ATOM 7323 N N . PRO A 1 1000 ? -11.811 -0.940 -7.148 1.00 87.50 1000 PRO A N 1
ATOM 7324 C CA . PRO A 1 1000 ? -12.047 -1.850 -8.264 1.00 87.50 1000 PRO A CA 1
ATOM 7325 C C . PRO A 1 1000 ? -12.226 -1.077 -9.576 1.00 87.50 1000 PRO A C 1
ATOM 7327 O O . PRO A 1 1000 ? -13.071 -0.176 -9.649 1.00 87.50 1000 PRO A O 1
ATOM 7330 N N . ASP A 1 1001 ? -11.458 -1.442 -10.606 1.00 85.75 1001 ASP A N 1
ATOM 7331 C CA . ASP A 1 1001 ? -11.562 -0.861 -11.948 1.00 85.75 1001 ASP A CA 1
ATOM 7332 C C . ASP A 1 1001 ? -12.971 -1.064 -12.562 1.00 85.75 1001 ASP A C 1
ATOM 7334 O O . ASP A 1 1001 ? -13.831 -1.771 -12.027 1.00 85.75 1001 ASP A O 1
ATOM 7338 N N . MET A 1 1002 ? -13.251 -0.370 -13.666 1.00 90.94 1002 MET A N 1
ATOM 7339 C CA . MET A 1 1002 ? -14.551 -0.400 -14.349 1.00 90.94 1002 MET A CA 1
ATOM 7340 C C . MET A 1 1002 ? -14.808 -1.747 -15.037 1.00 90.94 1002 MET A C 1
ATOM 7342 O O . MET A 1 1002 ? -13.912 -2.301 -15.666 1.00 90.94 1002 MET A O 1
ATOM 7346 N N . THR A 1 1003 ? -16.049 -2.237 -15.001 1.00 93.12 1003 THR A N 1
ATOM 7347 C CA . THR A 1 1003 ? -16.477 -3.411 -15.781 1.00 93.12 1003 THR A CA 1
ATOM 7348 C C . THR A 1 1003 ? -17.222 -3.021 -17.061 1.00 93.12 1003 THR A C 1
ATOM 7350 O O . THR A 1 1003 ? -17.892 -1.988 -17.125 1.00 93.12 1003 THR A O 1
ATOM 7353 N N . VAL A 1 1004 ? -17.188 -3.896 -18.075 1.00 92.31 1004 VAL A N 1
ATOM 7354 C CA . VAL A 1 1004 ? -17.917 -3.701 -19.346 1.00 92.31 1004 VAL A CA 1
ATOM 7355 C C . VAL A 1 1004 ? -19.416 -3.474 -19.112 1.00 92.31 1004 VAL A C 1
ATOM 7357 O O . VAL A 1 1004 ? -20.009 -2.613 -19.749 1.00 92.31 1004 VAL A O 1
ATOM 7360 N N . ARG A 1 1005 ? -20.031 -4.185 -18.153 1.00 91.88 1005 ARG A N 1
ATOM 7361 C CA . ARG A 1 1005 ? -21.463 -4.048 -17.829 1.00 91.88 1005 ARG A CA 1
ATOM 7362 C C . ARG A 1 1005 ? -21.814 -2.660 -17.286 1.00 91.88 1005 ARG A C 1
ATOM 7364 O O . ARG A 1 1005 ? -22.867 -2.126 -17.627 1.00 91.88 1005 ARG A O 1
ATOM 7371 N N . GLU A 1 1006 ? -20.956 -2.095 -16.440 1.00 93.88 1006 GLU A N 1
ATOM 7372 C CA . GLU A 1 1006 ? -21.127 -0.740 -15.902 1.00 93.88 1006 GLU A CA 1
ATOM 7373 C C . GLU A 1 1006 ? -20.990 0.303 -17.015 1.00 93.88 1006 GLU A C 1
ATOM 7375 O O . GLU A 1 1006 ? -21.835 1.189 -17.140 1.00 93.88 1006 GLU A O 1
ATOM 7380 N N . PHE A 1 1007 ? -19.994 0.136 -17.888 1.00 94.31 1007 PHE A N 1
ATOM 7381 C CA . PHE A 1 1007 ? -19.813 0.989 -19.059 1.00 94.31 1007 PHE A CA 1
ATOM 7382 C C . PHE A 1 1007 ? -21.009 0.926 -20.027 1.00 94.31 1007 PHE A C 1
ATOM 7384 O O . PHE A 1 1007 ? -21.510 1.965 -20.452 1.00 94.31 1007 PHE A O 1
ATOM 7391 N N . THR A 1 1008 ? -21.538 -0.266 -20.329 1.00 91.62 1008 THR A N 1
ATOM 7392 C CA . THR A 1 1008 ? -22.742 -0.424 -21.166 1.00 91.62 1008 THR A CA 1
ATOM 7393 C C . THR A 1 1008 ? -23.954 0.299 -20.569 1.00 91.62 1008 THR A C 1
ATOM 7395 O O . THR A 1 1008 ? -24.720 0.915 -21.308 1.00 91.62 1008 THR A O 1
ATOM 7398 N N . ALA A 1 1009 ? -24.116 0.283 -19.241 1.00 89.62 1009 ALA A N 1
ATOM 7399 C CA . ALA A 1 1009 ? -25.187 1.022 -18.572 1.00 89.62 1009 ALA A CA 1
ATOM 7400 C C . ALA A 1 1009 ? -25.008 2.551 -18.675 1.00 89.62 1009 ALA A C 1
ATOM 7402 O O . ALA A 1 1009 ? -25.995 3.264 -18.852 1.00 89.62 1009 ALA A O 1
ATOM 7403 N N . ILE A 1 1010 ? -23.767 3.052 -18.628 1.00 91.25 1010 ILE A N 1
ATOM 7404 C CA . ILE A 1 1010 ? -23.450 4.473 -18.856 1.00 91.25 1010 ILE A CA 1
ATOM 7405 C C . ILE A 1 1010 ? -23.796 4.886 -20.292 1.00 91.25 1010 ILE A C 1
ATOM 7407 O O . ILE A 1 1010 ? -24.517 5.867 -20.478 1.00 91.25 1010 ILE A O 1
ATOM 7411 N N . VAL A 1 1011 ? -23.358 4.115 -21.296 1.00 88.94 1011 VAL A N 1
ATOM 7412 C CA . VAL A 1 1011 ? -23.665 4.387 -22.713 1.00 88.94 1011 VAL A CA 1
ATOM 7413 C C . VAL A 1 1011 ? -25.178 4.403 -22.944 1.00 88.94 1011 VAL A C 1
ATOM 7415 O O . VAL A 1 1011 ? -25.689 5.362 -23.518 1.00 88.94 1011 VAL A O 1
ATOM 7418 N N . GLY A 1 1012 ? -25.909 3.410 -22.421 1.00 85.00 1012 GLY A N 1
ATOM 7419 C CA . GLY A 1 1012 ? -27.372 3.353 -22.512 1.00 85.00 1012 GLY A CA 1
ATOM 7420 C C . GLY A 1 1012 ? -28.095 4.509 -21.804 1.00 85.00 1012 GLY A C 1
ATOM 7421 O O . GLY A 1 1012 ? -29.152 4.943 -22.259 1.00 85.00 1012 GLY A O 1
ATOM 7422 N N . ALA A 1 1013 ? -27.532 5.052 -20.720 1.00 83.31 1013 ALA A N 1
ATOM 7423 C CA . ALA A 1 1013 ? -28.081 6.228 -20.044 1.00 83.31 1013 ALA A CA 1
ATOM 7424 C C . ALA A 1 1013 ? -27.861 7.523 -20.850 1.00 83.31 1013 ALA A C 1
ATOM 7426 O O . ALA A 1 1013 ? -28.763 8.360 -20.922 1.00 83.31 1013 ALA A O 1
ATOM 7427 N N . MET A 1 1014 ? -26.693 7.674 -21.485 1.00 78.56 1014 MET A N 1
ATOM 7428 C CA . MET A 1 1014 ? -26.384 8.814 -22.358 1.00 78.56 1014 MET A CA 1
ATOM 7429 C C . MET A 1 1014 ? -27.240 8.801 -23.636 1.00 78.56 1014 MET A C 1
ATOM 7431 O O . MET A 1 1014 ? -27.854 9.813 -23.977 1.00 78.56 1014 MET A O 1
ATOM 7435 N N . THR A 1 1015 ? -27.356 7.654 -24.317 1.00 73.75 1015 THR A N 1
ATOM 7436 C CA . THR A 1 1015 ? -28.180 7.528 -25.536 1.00 73.75 1015 THR A CA 1
ATOM 7437 C C . THR A 1 1015 ? -29.679 7.575 -25.242 1.00 73.75 1015 THR A C 1
ATOM 7439 O O . THR A 1 1015 ? -30.431 8.208 -25.984 1.00 73.75 1015 THR A O 1
ATOM 7442 N N . GLY A 1 1016 ? -30.120 6.980 -24.129 1.00 62.59 1016 GLY A N 1
ATOM 7443 C CA . GLY A 1 1016 ? -31.521 6.989 -23.703 1.00 62.59 1016 GLY A CA 1
ATOM 7444 C C . GLY A 1 1016 ? -32.066 8.389 -23.404 1.00 62.59 1016 GLY A C 1
ATOM 7445 O O . GLY A 1 1016 ? -33.225 8.662 -23.713 1.00 62.59 1016 GLY A O 1
ATOM 7446 N N . ARG A 1 1017 ? -31.237 9.303 -22.873 1.00 50.41 1017 ARG A N 1
ATOM 7447 C CA . ARG A 1 1017 ? -31.613 10.719 -22.691 1.00 50.41 1017 ARG A CA 1
ATOM 7448 C C . ARG A 1 1017 ? -31.825 11.425 -24.035 1.00 50.41 1017 ARG A C 1
ATOM 7450 O O . ARG A 1 1017 ? -32.873 12.036 -24.226 1.00 50.41 1017 ARG A O 1
ATOM 7457 N N . ALA A 1 1018 ? -30.909 11.257 -24.993 1.00 47.22 1018 ALA A N 1
ATOM 7458 C CA . ALA A 1 1018 ? -31.020 11.863 -26.327 1.00 47.22 1018 ALA A CA 1
ATOM 7459 C C . ALA A 1 1018 ? -32.269 11.402 -27.113 1.00 47.22 1018 ALA A C 1
ATOM 7461 O O . ALA A 1 1018 ? -32.830 12.163 -27.900 1.00 47.22 1018 ALA A O 1
ATOM 7462 N N . ALA A 1 1019 ? -32.748 10.176 -26.874 1.00 43.72 1019 ALA A N 1
ATOM 7463 C CA . ALA A 1 1019 ? -33.997 9.679 -27.456 1.00 43.72 1019 ALA A CA 1
ATOM 7464 C C . ALA A 1 1019 ? -35.267 10.323 -26.856 1.00 43.72 1019 ALA A C 1
ATOM 7466 O O . ALA A 1 1019 ? -36.318 10.299 -27.496 1.00 43.72 1019 ALA A O 1
ATOM 7467 N N . GLY A 1 1020 ? -35.190 10.895 -25.648 1.00 42.03 1020 GLY A N 1
ATOM 7468 C CA . GLY A 1 1020 ? -36.326 11.520 -24.961 1.00 42.03 1020 GLY A CA 1
ATOM 7469 C C . GLY A 1 1020 ? -36.667 12.931 -25.451 1.00 42.03 1020 GLY A C 1
ATOM 7470 O O . GLY A 1 1020 ? -37.828 13.331 -25.391 1.00 42.03 1020 GLY A O 1
ATOM 7471 N N . GLU A 1 1021 ? -35.683 13.674 -25.963 1.00 39.75 1021 GLU A N 1
ATOM 7472 C CA . GLU A 1 1021 ? -35.857 15.077 -26.378 1.00 39.75 1021 GLU A CA 1
ATOM 7473 C C . GLU A 1 1021 ? -36.285 15.232 -27.848 1.00 39.75 1021 GLU A C 1
ATOM 7475 O O . GLU A 1 1021 ? -36.857 16.255 -28.224 1.00 39.75 1021 GLU A O 1
ATOM 7480 N N . LEU A 1 1022 ? -36.097 14.204 -28.685 1.00 37.44 1022 LEU A N 1
ATOM 7481 C CA . LEU A 1 1022 ? -36.414 14.222 -30.125 1.00 37.44 1022 LEU A CA 1
ATOM 7482 C C . LEU A 1 1022 ? -37.913 14.028 -30.452 1.00 37.44 1022 LEU A C 1
ATOM 7484 O O . LEU A 1 1022 ? -38.306 13.356 -31.410 1.00 37.44 1022 LEU A O 1
ATOM 7488 N N . GLY A 1 1023 ? -38.774 14.691 -29.680 1.00 35.72 1023 GLY A N 1
ATOM 7489 C CA . GLY A 1 1023 ? -40.202 14.825 -29.955 1.00 35.72 1023 GLY A CA 1
ATOM 7490 C C . GLY A 1 1023 ? -40.489 15.805 -31.099 1.00 35.72 1023 GLY A C 1
ATOM 7491 O O . GLY A 1 1023 ? -40.811 16.957 -30.841 1.00 35.72 1023 GLY A O 1
ATOM 7492 N N . HIS A 1 1024 ? -40.474 15.307 -32.342 1.00 34.47 1024 HIS A N 1
ATOM 7493 C CA . HIS A 1 1024 ? -40.718 16.031 -33.610 1.00 34.47 1024 HIS A CA 1
ATOM 7494 C C . HIS A 1 1024 ? -39.640 17.051 -34.040 1.00 34.47 1024 HIS A C 1
ATOM 7496 O O . HIS A 1 1024 ? -39.721 18.221 -33.685 1.00 34.47 1024 HIS A O 1
ATOM 7502 N N . ALA A 1 1025 ? -38.763 16.662 -34.979 1.00 29.44 1025 ALA A N 1
ATOM 7503 C CA . ALA A 1 1025 ? -38.727 17.225 -36.348 1.00 29.44 1025 ALA A CA 1
ATOM 7504 C C . ALA A 1 1025 ? -37.481 16.798 -37.157 1.00 29.44 1025 ALA A C 1
ATOM 7506 O O . ALA A 1 1025 ? -36.411 16.579 -36.607 1.00 29.44 1025 ALA A O 1
ATOM 7507 N N . GLY A 1 1026 ? -37.607 16.826 -38.491 1.00 28.11 1026 GLY A N 1
ATOM 7508 C CA . GLY A 1 1026 ? -36.507 17.227 -39.381 1.00 28.11 1026 GLY A CA 1
ATOM 7509 C C . GLY A 1 1026 ? -35.514 16.154 -39.846 1.00 28.11 1026 GLY A C 1
ATOM 7510 O O . GLY A 1 1026 ? -34.604 15.745 -39.134 1.00 28.11 1026 GLY A O 1
ATOM 7511 N N . THR A 1 1027 ? -35.567 15.821 -41.136 1.00 41.16 1027 THR A N 1
ATOM 7512 C CA . THR A 1 1027 ? -34.443 15.184 -41.839 1.00 41.16 1027 THR A CA 1
ATOM 7513 C C . THR A 1 1027 ? -33.314 16.199 -42.079 1.00 41.16 1027 THR A C 1
ATOM 7515 O O . THR A 1 1027 ? -33.331 16.890 -43.101 1.00 41.16 1027 THR A O 1
ATOM 7518 N N . GLY A 1 1028 ? -32.315 16.299 -41.191 1.00 34.00 1028 GLY A N 1
ATOM 7519 C CA . GLY A 1 1028 ? -31.101 17.065 -41.517 1.00 34.00 1028 GLY A CA 1
ATOM 7520 C C . GLY A 1 1028 ? -30.125 17.441 -40.391 1.00 34.00 1028 GLY A C 1
ATOM 7521 O O . GLY A 1 1028 ? -30.424 18.264 -39.537 1.00 34.00 1028 GLY A O 1
ATOM 7522 N N . ARG A 1 1029 ? -28.878 16.977 -40.551 1.00 34.81 1029 ARG A N 1
ATOM 7523 C CA . ARG A 1 1029 ? -27.601 17.572 -40.087 1.00 34.81 1029 ARG A CA 1
ATOM 7524 C C . ARG A 1 1029 ? -27.248 17.653 -38.592 1.00 34.81 1029 ARG A C 1
ATOM 7526 O O . ARG A 1 1029 ? -26.052 17.553 -38.332 1.00 34.81 1029 ARG A O 1
ATOM 7533 N N . ASN A 1 1030 ? -28.176 17.752 -37.641 1.00 39.72 1030 ASN A N 1
ATOM 7534 C CA . ASN A 1 1030 ? -27.816 17.776 -36.210 1.00 39.72 1030 ASN A CA 1
ATOM 7535 C C . ASN A 1 1030 ? -28.013 16.406 -35.540 1.00 39.72 1030 ASN A C 1
ATOM 7537 O O . ASN A 1 1030 ? -29.059 16.125 -34.967 1.00 39.72 1030 ASN A O 1
ATOM 7541 N N . ALA A 1 1031 ? -26.976 15.568 -35.603 1.00 48.22 1031 ALA A N 1
ATOM 7542 C CA . ALA A 1 1031 ? -26.810 14.408 -34.727 1.00 48.22 1031 ALA A CA 1
ATOM 7543 C C . ALA A 1 1031 ? -25.601 14.659 -33.814 1.00 48.22 1031 ALA A C 1
ATOM 7545 O O . ALA A 1 1031 ? -24.529 15.015 -34.313 1.00 48.22 1031 ALA A O 1
ATOM 7546 N N . SER A 1 1032 ? -25.773 14.495 -32.501 1.00 56.56 1032 SER A N 1
ATOM 7547 C CA . SER A 1 1032 ? -24.734 14.770 -31.501 1.00 56.56 1032 SER A CA 1
ATOM 7548 C C . SER A 1 1032 ? -23.504 13.891 -31.734 1.00 56.56 1032 SER A C 1
ATOM 7550 O O . SER A 1 1032 ? -23.581 12.665 -31.660 1.00 56.56 1032 SER A O 1
ATOM 7552 N N . ARG A 1 1033 ? -22.363 14.518 -32.042 1.00 73.75 1033 ARG A N 1
ATOM 7553 C CA . ARG A 1 1033 ? -21.099 13.818 -32.301 1.00 73.75 1033 ARG A CA 1
ATOM 7554 C C . ARG A 1 1033 ? -20.364 13.564 -30.997 1.00 73.75 1033 ARG A C 1
ATOM 7556 O O . ARG A 1 1033 ? -19.815 14.485 -30.403 1.00 73.75 1033 ARG A O 1
ATOM 7563 N N . TRP A 1 1034 ? -20.321 12.304 -30.589 1.00 84.81 1034 TRP A N 1
ATOM 7564 C CA . TRP A 1 1034 ? -19.590 11.873 -29.405 1.00 84.81 1034 TRP A CA 1
ATOM 7565 C C . TRP A 1 1034 ? -18.120 11.612 -29.740 1.00 84.81 1034 TRP A C 1
ATOM 7567 O O . TRP A 1 1034 ? -17.827 10.890 -30.695 1.00 84.81 1034 TRP A O 1
ATOM 7577 N N . TRP A 1 1035 ? -17.202 12.137 -28.927 1.00 90.50 1035 TRP A N 1
ATOM 7578 C CA . TRP A 1 1035 ? -15.800 11.717 -28.925 1.00 90.50 1035 TRP A CA 1
ATOM 7579 C C . TRP A 1 1035 ? -15.481 11.032 -27.595 1.00 90.50 1035 TRP A C 1
ATOM 7581 O O . TRP A 1 1035 ? -15.602 11.644 -26.538 1.00 90.50 1035 TRP A O 1
ATOM 7591 N N . TRP A 1 1036 ? -15.045 9.774 -27.648 1.00 93.38 1036 TRP A N 1
ATOM 7592 C CA . TRP A 1 1036 ? -14.591 9.017 -26.481 1.00 93.38 1036 TRP A CA 1
ATOM 7593 C C . TRP A 1 1036 ? -13.077 8.828 -26.522 1.00 93.38 1036 TRP A C 1
ATOM 7595 O O . TRP A 1 1036 ? -12.526 8.410 -27.540 1.00 93.38 1036 TRP A O 1
ATOM 7605 N N . HIS A 1 1037 ? -12.405 9.127 -25.414 1.00 95.44 1037 HIS A N 1
ATOM 7606 C CA . HIS A 1 1037 ? -10.971 8.911 -25.251 1.00 95.44 1037 HIS A CA 1
ATOM 7607 C C . HIS A 1 1037 ? -10.710 7.900 -24.127 1.00 95.44 1037 HIS A C 1
ATOM 7609 O O . HIS A 1 1037 ? -11.322 7.996 -23.064 1.00 95.44 1037 HIS A O 1
ATOM 7615 N N . PHE A 1 1038 ? -9.803 6.948 -24.357 1.00 94.62 1038 PHE A N 1
ATOM 7616 C CA . PHE A 1 1038 ? -9.464 5.888 -23.406 1.00 94.62 1038 PHE A CA 1
ATOM 7617 C C . PHE A 1 1038 ? -7.960 5.844 -23.075 1.00 94.62 1038 PHE A C 1
ATOM 7619 O O . PHE A 1 1038 ? -7.124 5.759 -23.977 1.00 94.62 1038 PHE A O 1
ATOM 7626 N N . GLU A 1 1039 ? -7.629 5.781 -21.779 1.00 90.50 1039 GLU A N 1
ATOM 7627 C CA . GLU A 1 1039 ? -6.348 5.247 -21.287 1.00 90.50 1039 GLU A CA 1
ATOM 7628 C C . GLU A 1 1039 ? -6.271 3.749 -21.647 1.00 90.50 1039 GLU A C 1
ATOM 7630 O O . GLU A 1 1039 ? -7.212 2.989 -21.383 1.00 90.50 1039 GLU A O 1
ATOM 7635 N N . GLY A 1 1040 ? -5.146 3.286 -22.202 1.00 83.44 1040 GLY A N 1
ATOM 7636 C CA . GLY A 1 1040 ? -4.848 1.865 -22.445 1.00 83.44 1040 GLY A CA 1
ATOM 7637 C C . GLY A 1 1040 ? -4.578 1.074 -21.157 1.00 83.44 1040 GLY A C 1
ATOM 7638 O O . GLY A 1 1040 ? -3.522 0.453 -21.004 1.00 83.44 1040 GLY A O 1
ATOM 7639 N N . ARG A 1 1041 ? -5.499 1.156 -20.189 1.00 81.62 1041 ARG A N 1
ATOM 7640 C CA . ARG A 1 1041 ? -5.336 0.678 -18.811 1.00 81.62 1041 ARG A CA 1
ATOM 7641 C C . ARG A 1 1041 ? -5.510 -0.830 -18.671 1.00 81.62 1041 ARG A C 1
ATOM 7643 O O . ARG A 1 1041 ? -4.589 -1.498 -18.212 1.00 81.62 1041 ARG A O 1
ATOM 7650 N N . GLU A 1 1042 ? -6.679 -1.319 -19.073 1.00 88.25 1042 GLU A N 1
ATOM 7651 C CA . GLU A 1 1042 ? -7.111 -2.716 -18.988 1.00 88.25 1042 GLU A CA 1
ATOM 7652 C C . GLU A 1 1042 ? -7.622 -3.145 -20.377 1.00 88.25 1042 GLU A C 1
ATOM 7654 O O . GLU A 1 1042 ? -8.796 -2.921 -20.698 1.00 88.25 1042 GLU A O 1
ATOM 7659 N N . PRO A 1 1043 ? -6.742 -3.661 -21.260 1.00 89.88 1043 PRO A N 1
ATOM 7660 C CA . PRO A 1 1043 ? -7.035 -3.746 -22.689 1.00 89.88 1043 PRO A CA 1
ATOM 7661 C C . PRO A 1 1043 ? -8.222 -4.642 -23.047 1.00 89.88 1043 PRO A C 1
ATOM 7663 O O . PRO A 1 1043 ? -8.938 -4.327 -23.999 1.00 89.88 1043 PRO A O 1
ATOM 7666 N N . ALA A 1 1044 ? -8.485 -5.714 -22.292 1.00 89.69 1044 ALA A N 1
ATOM 7667 C CA . ALA A 1 1044 ? -9.614 -6.600 -22.575 1.00 89.69 1044 ALA A CA 1
ATOM 7668 C C . ALA A 1 1044 ? -10.958 -5.890 -22.33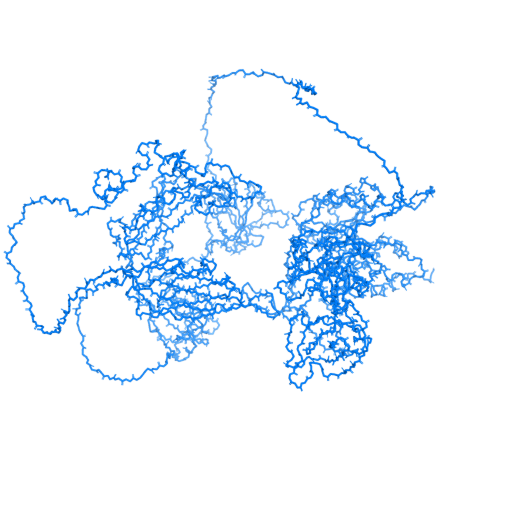2 1.00 89.69 1044 ALA A C 1
ATOM 7670 O O . ALA A 1 1044 ? -11.861 -5.944 -23.174 1.00 89.69 1044 ALA A O 1
ATOM 7671 N N . THR A 1 1045 ? -11.066 -5.161 -21.217 1.00 92.25 1045 THR A N 1
ATOM 7672 C CA . THR A 1 1045 ? -12.249 -4.349 -20.895 1.00 92.25 1045 THR A CA 1
ATOM 7673 C C . THR A 1 1045 ? -12.382 -3.169 -21.850 1.00 92.25 1045 THR A C 1
ATOM 7675 O O . THR A 1 1045 ? -13.456 -2.975 -22.416 1.00 92.25 1045 THR A O 1
ATOM 7678 N N . THR A 1 1046 ? -11.307 -2.406 -22.089 1.00 93.50 1046 THR A N 1
ATOM 7679 C CA . THR A 1 1046 ? -11.354 -1.233 -22.979 1.00 93.50 1046 THR A CA 1
ATOM 7680 C C . THR A 1 1046 ? -11.782 -1.622 -24.397 1.00 93.50 1046 THR A C 1
ATOM 7682 O O . THR A 1 1046 ? -12.646 -0.954 -24.962 1.00 93.50 1046 THR A O 1
ATOM 7685 N N . LEU A 1 1047 ? -11.286 -2.738 -24.949 1.00 93.56 1047 LEU A N 1
ATOM 7686 C CA . LEU A 1 1047 ? -11.684 -3.210 -26.283 1.00 93.56 1047 LEU A CA 1
ATOM 7687 C C . LEU A 1 1047 ? -13.180 -3.555 -26.356 1.00 93.56 1047 LEU A C 1
ATOM 7689 O O . LEU A 1 1047 ? -13.851 -3.230 -27.337 1.00 93.56 1047 LEU A O 1
ATOM 7693 N N . ALA A 1 1048 ? -13.722 -4.186 -25.312 1.00 93.94 1048 ALA A N 1
ATOM 7694 C CA . ALA A 1 1048 ? -15.150 -4.477 -25.226 1.00 93.94 1048 ALA A CA 1
ATOM 7695 C C . ALA A 1 1048 ? -15.989 -3.189 -25.110 1.00 93.94 1048 ALA A C 1
ATOM 7697 O O . ALA A 1 1048 ? -16.989 -3.050 -25.813 1.00 93.94 1048 ALA A O 1
ATOM 7698 N N . CYS A 1 1049 ? -15.553 -2.213 -24.307 1.00 94.00 1049 CYS A N 1
ATOM 7699 C CA . CYS A 1 1049 ? -16.200 -0.903 -24.187 1.00 94.00 1049 CYS A CA 1
ATOM 7700 C C . CYS A 1 1049 ? -16.202 -0.125 -25.518 1.00 94.00 1049 CYS A C 1
ATOM 7702 O O . CYS A 1 1049 ? -17.237 0.409 -25.919 1.00 94.00 1049 CYS A O 1
ATOM 7704 N N . MET A 1 1050 ? -15.085 -0.123 -26.254 1.00 93.44 1050 MET A N 1
ATOM 7705 C CA . MET A 1 1050 ? -15.001 0.482 -27.592 1.00 93.44 1050 MET A CA 1
ATOM 7706 C C . MET A 1 1050 ? -15.990 -0.169 -28.570 1.00 93.44 1050 MET A C 1
ATOM 7708 O O . MET A 1 1050 ? -16.672 0.533 -29.315 1.00 93.44 1050 MET A O 1
ATOM 7712 N N . ARG A 1 1051 ? -16.136 -1.499 -28.532 1.00 92.62 1051 ARG A N 1
ATOM 7713 C CA . ARG A 1 1051 ? -17.097 -2.234 -29.374 1.00 92.62 1051 ARG A CA 1
ATOM 7714 C C . ARG A 1 1051 ? -18.552 -1.964 -29.003 1.00 92.62 1051 ARG A C 1
ATOM 7716 O O . ARG A 1 1051 ? -19.373 -1.833 -29.904 1.00 92.62 1051 ARG A O 1
ATOM 7723 N N . VAL A 1 1052 ? -18.862 -1.795 -27.715 1.00 92.31 1052 VAL A N 1
ATOM 7724 C CA . VAL A 1 1052 ? -20.186 -1.327 -27.265 1.00 92.31 1052 VAL A CA 1
ATOM 7725 C C . VAL A 1 1052 ? -20.494 0.058 -27.846 1.00 92.31 1052 VAL A C 1
ATOM 7727 O O . VAL A 1 1052 ? -21.579 0.251 -28.383 1.00 92.31 1052 VAL A O 1
ATOM 7730 N N . LEU A 1 1053 ? -19.539 0.998 -27.853 1.00 91.38 1053 LEU A N 1
ATOM 7731 C CA . LEU A 1 1053 ? -19.744 2.299 -28.512 1.00 91.38 1053 LEU A CA 1
ATOM 7732 C C . LEU A 1 1053 ? -20.028 2.154 -30.016 1.00 91.38 1053 LEU A C 1
ATOM 7734 O O . LEU A 1 1053 ? -20.948 2.797 -30.515 1.00 91.38 1053 LEU A O 1
ATOM 7738 N N . ARG A 1 1054 ? -19.296 1.293 -30.741 1.00 89.44 1054 ARG A N 1
ATOM 7739 C CA . ARG A 1 1054 ? -19.576 1.024 -32.169 1.00 89.44 1054 ARG A CA 1
ATOM 7740 C C . ARG A 1 1054 ? -20.952 0.396 -32.393 1.00 89.44 1054 ARG A C 1
ATOM 7742 O O . ARG A 1 1054 ? -21.590 0.698 -33.396 1.00 89.44 1054 ARG A O 1
ATOM 7749 N N . GLN A 1 1055 ? -21.403 -0.469 -31.485 1.00 88.38 1055 GLN A N 1
ATOM 7750 C CA . GLN A 1 1055 ? -22.704 -1.130 -31.579 1.00 88.38 1055 GLN A CA 1
ATOM 7751 C C . GLN A 1 1055 ? -23.863 -0.148 -31.352 1.00 88.38 1055 GLN A C 1
ATOM 7753 O O . GLN A 1 1055 ? -24.808 -0.134 -32.136 1.00 88.38 1055 GLN A O 1
ATOM 7758 N N . GLU A 1 1056 ? -23.778 0.688 -30.314 1.00 84.25 1056 GLU A N 1
ATOM 7759 C CA . GLU A 1 1056 ? -24.882 1.562 -29.889 1.00 84.25 1056 GLU A CA 1
ATOM 7760 C C . GLU A 1 1056 ? -24.903 2.928 -30.611 1.00 84.25 1056 GLU A C 1
ATOM 7762 O O . GLU A 1 1056 ? -25.969 3.520 -30.772 1.00 84.25 1056 GLU A O 1
ATOM 7767 N N . LEU A 1 1057 ? -23.749 3.440 -31.069 1.00 82.88 1057 LEU A N 1
ATOM 7768 C CA . LEU A 1 1057 ? -23.620 4.741 -31.758 1.00 82.88 1057 LEU A CA 1
ATOM 7769 C C . LEU A 1 1057 ? -23.230 4.622 -33.247 1.00 82.88 1057 LEU A C 1
ATOM 7771 O O . LEU A 1 1057 ? -23.175 5.633 -33.959 1.00 82.88 1057 LEU A O 1
ATOM 7775 N N . GLY A 1 1058 ? -22.944 3.415 -33.743 1.00 81.56 1058 GLY A N 1
ATOM 7776 C CA . GLY A 1 1058 ? -22.513 3.187 -35.124 1.00 81.56 1058 GLY A CA 1
ATOM 7777 C C . GLY A 1 1058 ? -21.212 3.921 -35.473 1.00 81.56 1058 GLY A C 1
ATOM 7778 O O . GLY A 1 1058 ? -20.299 4.050 -34.660 1.00 81.56 1058 GLY A O 1
ATOM 7779 N N . GLU A 1 1059 ? -21.135 4.451 -36.694 1.00 72.06 1059 GLU A N 1
ATOM 7780 C CA . GLU A 1 1059 ? -19.992 5.253 -37.164 1.00 72.06 1059 GLU A CA 1
ATOM 7781 C C . GLU A 1 1059 ? -20.072 6.741 -36.766 1.00 72.06 1059 GLU A C 1
ATOM 7783 O O . GLU A 1 1059 ? -19.229 7.535 -37.177 1.00 72.06 1059 GLU A O 1
ATOM 7788 N N . SER A 1 1060 ? -21.075 7.146 -35.973 1.00 73.31 1060 SER A N 1
ATOM 7789 C CA . SER A 1 1060 ? -21.231 8.545 -35.536 1.00 73.31 1060 SER A CA 1
ATOM 7790 C C . SER A 1 1060 ? -20.311 8.937 -34.371 1.00 73.31 1060 SER A C 1
ATOM 7792 O O . SER A 1 1060 ? -20.077 10.127 -34.147 1.00 73.31 1060 SER A O 1
ATOM 7794 N N . VAL A 1 1061 ? -19.776 7.943 -33.653 1.00 87.75 1061 VAL A N 1
ATOM 7795 C CA . VAL A 1 1061 ? -18.833 8.121 -32.545 1.00 87.75 1061 VAL A CA 1
ATOM 7796 C C . VAL A 1 1061 ? -17.389 8.114 -33.040 1.00 87.75 1061 VAL A C 1
ATOM 7798 O O . VAL A 1 1061 ? -16.978 7.225 -33.787 1.00 87.75 1061 VAL A O 1
ATOM 7801 N N . GLN A 1 1062 ? -16.602 9.080 -32.574 1.00 90.25 1062 GLN A N 1
ATOM 7802 C CA . GLN A 1 1062 ? -15.150 9.089 -32.730 1.00 90.25 1062 GLN A CA 1
ATOM 7803 C C . GLN A 1 1062 ? -14.505 8.493 -31.476 1.00 90.25 1062 GLN A C 1
ATOM 7805 O O . GLN A 1 1062 ? -14.874 8.848 -30.357 1.00 90.25 1062 GLN A O 1
ATOM 7810 N N . ILE A 1 1063 ? -13.546 7.586 -31.648 1.00 93.50 1063 ILE A N 1
ATOM 7811 C CA . ILE A 1 1063 ? -12.824 6.953 -30.542 1.00 93.50 1063 ILE A CA 1
ATOM 7812 C C . ILE A 1 1063 ? -11.324 7.199 -30.695 1.00 93.50 1063 ILE A C 1
ATOM 7814 O O . ILE A 1 1063 ? -10.747 6.916 -31.747 1.00 93.50 1063 ILE A O 1
ATOM 7818 N N . SER A 1 1064 ? -10.678 7.669 -29.629 1.00 95.06 1064 SER A N 1
ATOM 7819 C CA . SER A 1 1064 ? -9.221 7.751 -29.530 1.00 95.06 1064 SER A CA 1
ATOM 7820 C C . SER A 1 1064 ? -8.674 6.940 -28.356 1.00 95.06 1064 SER A C 1
ATOM 7822 O O . SER A 1 1064 ? -9.312 6.840 -27.308 1.00 95.06 1064 SER A O 1
ATOM 7824 N N . VAL A 1 1065 ? -7.471 6.381 -28.501 1.00 95.00 1065 VAL A N 1
ATOM 7825 C CA . VAL A 1 1065 ? -6.841 5.569 -27.447 1.00 95.00 1065 VAL A CA 1
ATOM 7826 C C . VAL A 1 1065 ? -5.370 5.912 -27.242 1.00 95.00 1065 VAL A C 1
ATOM 7828 O O . VAL A 1 1065 ? -4.642 6.185 -28.199 1.00 95.00 1065 VAL A O 1
ATOM 7831 N N . GLU A 1 1066 ? -4.945 5.888 -25.982 1.00 93.88 1066 GLU A N 1
ATOM 7832 C CA . GLU A 1 1066 ? -3.546 5.995 -25.578 1.00 93.88 1066 GLU A CA 1
ATOM 7833 C C . GLU A 1 1066 ? -2.907 4.607 -25.402 1.00 93.88 1066 GLU A C 1
ATOM 7835 O O . GLU A 1 1066 ? -3.365 3.773 -24.619 1.00 93.88 1066 GLU A O 1
ATOM 7840 N N . VAL A 1 1067 ? -1.803 4.383 -26.109 1.00 91.00 1067 VAL A N 1
ATOM 7841 C CA . VAL A 1 1067 ? -0.947 3.196 -26.051 1.00 91.00 1067 VAL A CA 1
ATOM 7842 C C . VAL A 1 1067 ? 0.344 3.588 -25.327 1.00 91.00 1067 VAL A C 1
ATOM 7844 O O . VAL A 1 1067 ? 1.356 3.944 -25.935 1.00 91.00 1067 VAL A O 1
ATOM 7847 N N . GLU A 1 1068 ? 0.274 3.604 -23.993 1.00 81.00 1068 GLU A N 1
ATOM 7848 C CA . GLU A 1 1068 ? 1.355 4.124 -23.147 1.00 81.00 1068 GLU A CA 1
ATOM 7849 C C . GLU A 1 1068 ? 2.364 3.054 -22.707 1.00 81.00 1068 GLU A C 1
ATOM 7851 O O . GLU A 1 1068 ? 3.572 3.287 -22.787 1.00 81.00 1068 GLU A O 1
ATOM 7856 N N . LYS A 1 1069 ? 1.882 1.916 -22.187 1.00 77.00 1069 LYS A N 1
ATOM 7857 C CA . LYS A 1 1069 ? 2.680 1.022 -21.332 1.00 77.00 1069 LYS A CA 1
ATOM 7858 C C . LYS A 1 1069 ? 3.015 -0.313 -22.018 1.00 77.00 1069 LYS A C 1
ATOM 7860 O O . LYS A 1 1069 ? 2.081 -1.052 -22.331 1.00 77.00 1069 LYS A O 1
ATOM 7865 N N . PRO A 1 1070 ? 4.306 -0.643 -22.219 1.00 71.44 1070 PRO A N 1
ATOM 7866 C CA . PRO A 1 1070 ? 4.724 -1.922 -22.794 1.00 71.44 1070 PRO A CA 1
ATOM 7867 C C . PRO A 1 1070 ? 4.352 -3.138 -21.931 1.00 71.44 1070 PRO A C 1
ATOM 7869 O O . PRO A 1 1070 ? 3.914 -3.003 -20.786 1.00 71.44 1070 PRO A O 1
ATOM 7872 N N . GLY A 1 1071 ? 4.488 -4.338 -22.502 1.00 68.88 1071 GLY A N 1
ATOM 7873 C CA . GLY A 1 1071 ? 4.185 -5.614 -21.835 1.00 68.88 1071 GLY A CA 1
ATOM 7874 C C . GLY A 1 1071 ? 2.696 -5.930 -21.607 1.00 68.88 1071 GLY A C 1
ATOM 7875 O O . GLY A 1 1071 ? 2.376 -7.007 -21.109 1.00 68.88 1071 GLY A O 1
ATOM 7876 N N . ARG A 1 1072 ? 1.764 -5.037 -21.973 1.00 79.19 1072 ARG A N 1
ATOM 7877 C CA . ARG A 1 1072 ? 0.311 -5.276 -21.876 1.00 79.19 1072 ARG A CA 1
ATOM 7878 C C . ARG A 1 1072 ? -0.249 -5.922 -23.144 1.00 79.19 1072 ARG A C 1
ATOM 7880 O O . ARG A 1 1072 ? -0.337 -5.279 -24.193 1.00 79.19 1072 ARG A O 1
ATOM 7887 N N . GLU A 1 1073 ? -0.689 -7.173 -23.033 1.00 82.31 1073 GLU A N 1
ATOM 7888 C CA . GLU A 1 1073 ? -1.381 -7.873 -24.118 1.00 82.31 1073 GLU A CA 1
ATOM 7889 C C . GLU A 1 1073 ? -2.666 -7.128 -24.535 1.00 82.31 1073 GLU A C 1
ATOM 7891 O O . GLU A 1 1073 ? -3.381 -6.564 -23.710 1.00 82.31 1073 GLU A O 1
ATOM 7896 N N . GLY A 1 1074 ? -2.954 -7.092 -25.840 1.00 86.38 1074 GLY A N 1
ATOM 7897 C CA . GLY A 1 1074 ? -4.163 -6.471 -26.392 1.00 86.38 1074 GLY A CA 1
ATOM 7898 C C . GLY A 1 1074 ? -4.062 -4.986 -26.771 1.00 86.38 1074 GLY A C 1
ATOM 7899 O O . GLY A 1 1074 ? -4.937 -4.508 -27.492 1.00 86.38 1074 GLY A O 1
ATOM 7900 N N . LEU A 1 1075 ? -3.003 -4.249 -26.405 1.00 87.94 1075 LEU A N 1
ATOM 7901 C CA . LEU A 1 1075 ? -2.895 -2.815 -26.748 1.00 87.94 1075 LEU A CA 1
ATOM 7902 C C . LEU A 1 1075 ? -2.930 -2.523 -28.263 1.00 87.94 1075 LEU A C 1
ATOM 7904 O O . LEU A 1 1075 ? -3.621 -1.596 -28.688 1.00 87.94 1075 LEU A O 1
ATOM 7908 N N . ARG A 1 1076 ? -2.291 -3.356 -29.100 1.00 89.69 1076 ARG A N 1
ATOM 7909 C CA . ARG A 1 1076 ? -2.401 -3.249 -30.573 1.00 89.69 1076 ARG A CA 1
ATOM 7910 C C . ARG A 1 1076 ? -3.837 -3.438 -31.083 1.00 89.69 1076 ARG A C 1
ATOM 7912 O O . ARG A 1 1076 ? -4.218 -2.815 -32.069 1.00 89.69 1076 ARG A O 1
ATOM 7919 N N . ALA A 1 1077 ? -4.653 -4.248 -30.403 1.00 90.50 1077 ALA A N 1
ATOM 7920 C CA . ALA A 1 1077 ? -6.059 -4.430 -30.763 1.00 90.50 1077 ALA A CA 1
ATOM 7921 C C . ALA A 1 1077 ? -6.905 -3.188 -30.432 1.00 90.50 1077 ALA A C 1
ATOM 7923 O O . ALA A 1 1077 ? -7.829 -2.883 -31.182 1.00 90.50 1077 ALA A O 1
ATOM 7924 N N . LEU A 1 1078 ? -6.557 -2.427 -29.384 1.00 91.44 1078 LEU A N 1
ATOM 7925 C CA . LEU A 1 1078 ? -7.157 -1.108 -29.142 1.00 91.44 1078 LEU A CA 1
ATOM 7926 C C . LEU A 1 1078 ? -6.800 -0.127 -30.265 1.00 91.44 1078 LEU A C 1
ATOM 7928 O O . LEU A 1 1078 ? -7.684 0.510 -30.832 1.00 91.44 1078 LEU A O 1
ATOM 7932 N N . ALA A 1 1079 ? -5.515 -0.033 -30.625 1.00 90.75 1079 ALA A N 1
ATOM 7933 C CA . ALA A 1 1079 ? -5.056 0.863 -31.688 1.00 90.75 1079 ALA A CA 1
ATOM 7934 C C . ALA A 1 1079 ? -5.724 0.559 -33.044 1.00 90.75 1079 ALA A C 1
ATOM 7936 O O . ALA A 1 1079 ? -6.029 1.478 -33.799 1.00 90.75 1079 ALA A O 1
ATOM 7937 N N . ALA A 1 1080 ? -6.002 -0.718 -33.330 1.00 89.00 1080 ALA A N 1
ATOM 7938 C CA . ALA A 1 1080 ? -6.704 -1.159 -34.535 1.00 89.00 1080 ALA A CA 1
ATOM 7939 C C . ALA A 1 1080 ? -8.237 -0.940 -34.514 1.00 89.00 1080 ALA A C 1
ATOM 7941 O O . ALA A 1 1080 ? -8.855 -0.989 -35.574 1.00 89.00 1080 ALA A O 1
ATOM 7942 N N . GLU A 1 1081 ? -8.850 -0.703 -33.349 1.00 90.19 1081 GLU A N 1
ATOM 7943 C CA . GLU A 1 1081 ? -10.296 -0.445 -33.174 1.00 90.19 1081 GLU A CA 1
ATOM 7944 C C . GLU A 1 1081 ? -10.608 1.068 -33.049 1.00 90.19 1081 GLU A C 1
ATOM 7946 O O . GLU A 1 1081 ? -11.734 1.516 -33.295 1.00 90.19 1081 GLU A O 1
ATOM 7951 N N . ALA A 1 1082 ? -9.610 1.877 -32.680 1.00 92.56 1082 ALA A N 1
ATOM 7952 C CA . ALA A 1 1082 ? -9.709 3.331 -32.571 1.00 92.56 1082 ALA A CA 1
ATOM 7953 C C . ALA A 1 1082 ? -9.722 4.037 -33.942 1.00 92.56 1082 ALA A C 1
ATOM 7955 O O . ALA A 1 1082 ? -9.241 3.514 -34.945 1.00 92.56 1082 ALA A O 1
ATOM 7956 N N . ASP A 1 1083 ? -10.249 5.263 -33.970 1.00 91.25 1083 ASP A N 1
ATOM 7957 C CA . ASP A 1 1083 ? -10.155 6.163 -35.127 1.00 91.25 1083 ASP A CA 1
ATOM 7958 C C . ASP A 1 1083 ? -8.916 7.078 -35.031 1.00 91.25 1083 ASP A C 1
ATOM 7960 O O . ASP A 1 1083 ? -8.408 7.524 -36.059 1.00 91.25 1083 ASP A O 1
ATOM 7964 N N . VAL A 1 1084 ? -8.403 7.330 -33.816 1.00 93.06 1084 VAL A N 1
ATOM 7965 C CA . VAL A 1 1084 ? -7.127 8.031 -33.567 1.00 93.06 1084 VAL A CA 1
ATOM 7966 C C . VAL A 1 1084 ? -6.287 7.288 -32.520 1.00 93.06 1084 VAL A C 1
ATOM 7968 O O . VAL A 1 1084 ? -6.767 7.025 -31.417 1.00 93.06 1084 VAL A O 1
ATOM 7971 N N . ALA A 1 1085 ? -5.025 6.986 -32.829 1.00 94.69 1085 ALA A N 1
ATOM 7972 C CA . ALA A 1 1085 ? -4.107 6.289 -31.917 1.00 94.69 1085 ALA A CA 1
ATOM 7973 C C . ALA A 1 1085 ? -2.953 7.193 -31.445 1.00 94.69 1085 ALA A C 1
ATOM 7975 O O . ALA A 1 1085 ? -2.320 7.872 -32.257 1.00 94.69 1085 ALA A O 1
ATOM 7976 N N . PHE A 1 1086 ? -2.648 7.168 -30.145 1.00 95.75 1086 PHE A N 1
ATOM 7977 C CA . PHE A 1 1086 ? -1.506 7.864 -29.543 1.00 95.75 1086 PHE A CA 1
ATOM 7978 C C . PHE A 1 1086 ? -0.512 6.851 -28.968 1.00 95.75 1086 PHE A C 1
ATOM 7980 O O . PHE A 1 1086 ? -0.852 6.129 -28.038 1.00 95.75 1086 PHE A O 1
ATOM 7987 N N . PHE A 1 1087 ? 0.716 6.812 -29.483 1.00 94.44 1087 PHE A N 1
ATOM 7988 C CA . PHE A 1 1087 ? 1.786 5.931 -29.008 1.00 94.44 1087 PHE A CA 1
ATOM 7989 C C . PHE A 1 1087 ? 2.804 6.705 -28.158 1.00 94.44 1087 PHE A C 1
ATOM 7991 O O . PHE A 1 1087 ? 3.271 7.783 -28.550 1.00 94.44 1087 PHE A O 1
ATOM 7998 N N . SER A 1 1088 ? 3.182 6.156 -27.002 1.00 93.06 1088 SER A N 1
ATOM 7999 C CA . SER A 1 1088 ? 4.268 6.718 -26.191 1.00 93.06 1088 SER A CA 1
ATOM 8000 C C . SER A 1 1088 ? 5.648 6.336 -26.739 1.00 93.06 1088 SER A C 1
ATOM 8002 O O . SER A 1 1088 ? 5.814 5.312 -27.406 1.00 93.06 1088 SER A O 1
ATOM 8004 N N . LYS A 1 1089 ? 6.668 7.117 -26.365 1.00 91.62 1089 LYS A N 1
ATOM 8005 C CA . LYS A 1 1089 ? 8.077 6.749 -26.560 1.00 91.62 1089 LYS A CA 1
ATOM 8006 C C . LYS A 1 1089 ? 8.410 5.381 -25.942 1.00 91.62 1089 LYS A C 1
ATOM 8008 O O . LYS A 1 1089 ? 9.113 4.592 -26.556 1.00 91.62 1089 LYS A O 1
ATOM 8013 N N . SER A 1 1090 ? 7.878 5.078 -24.756 1.00 88.06 1090 SER A N 1
ATOM 8014 C CA . SER A 1 1090 ? 8.178 3.833 -24.032 1.00 88.06 1090 SER A CA 1
ATOM 8015 C C . SER A 1 1090 ? 7.553 2.590 -24.667 1.00 88.06 1090 SER A C 1
ATOM 8017 O O . SER A 1 1090 ? 8.171 1.533 -24.634 1.00 88.06 1090 SER A O 1
ATOM 8019 N N . TRP A 1 1091 ? 6.371 2.707 -25.281 1.00 89.75 1091 TRP A N 1
ATOM 8020 C CA . TRP A 1 1091 ? 5.817 1.651 -26.135 1.00 89.75 1091 TRP A CA 1
ATOM 8021 C C . TRP A 1 1091 ? 6.689 1.436 -27.377 1.00 89.75 1091 TRP A C 1
ATOM 8023 O O . TRP A 1 1091 ? 6.992 0.304 -27.747 1.00 89.75 1091 TRP A O 1
ATOM 8033 N N . ALA A 1 1092 ? 7.107 2.532 -28.014 1.00 90.44 1092 ALA A N 1
ATOM 8034 C CA . ALA A 1 1092 ? 7.886 2.480 -29.239 1.00 90.44 1092 ALA A CA 1
ATOM 8035 C C . ALA A 1 1092 ? 9.271 1.839 -29.040 1.00 90.44 1092 ALA A C 1
ATOM 8037 O O . ALA A 1 1092 ? 9.665 0.998 -29.845 1.00 90.44 1092 ALA A O 1
ATOM 8038 N N . GLU A 1 1093 ? 9.979 2.199 -27.966 1.00 91.62 1093 GLU A N 1
ATOM 8039 C CA . GLU A 1 1093 ? 11.295 1.638 -27.631 1.00 91.62 1093 GLU A CA 1
ATOM 8040 C C . GLU A 1 1093 ? 11.223 0.142 -27.282 1.00 91.62 1093 GLU A C 1
ATOM 8042 O O . GLU A 1 1093 ? 12.074 -0.621 -27.733 1.00 91.62 1093 GLU A O 1
ATOM 8047 N N . ASP A 1 1094 ? 10.187 -0.301 -26.558 1.00 89.50 1094 ASP A N 1
ATOM 8048 C CA . ASP A 1 1094 ? 9.938 -1.724 -26.258 1.00 89.50 1094 ASP A CA 1
ATOM 8049 C C . ASP A 1 1094 ? 9.624 -2.542 -27.523 1.00 89.50 1094 ASP A C 1
ATOM 8051 O O . ASP A 1 1094 ? 10.120 -3.652 -27.703 1.00 89.50 1094 ASP A O 1
ATOM 8055 N N . CYS A 1 1095 ? 8.890 -1.947 -28.469 1.00 86.69 1095 CYS A N 1
ATOM 8056 C CA . CYS A 1 1095 ? 8.660 -2.523 -29.796 1.00 86.69 1095 CYS A CA 1
ATOM 8057 C C . CYS A 1 1095 ? 9.883 -2.434 -30.738 1.00 86.69 1095 CYS A C 1
ATOM 8059 O O . CYS A 1 1095 ? 9.775 -2.808 -31.907 1.00 86.69 1095 CYS A O 1
ATOM 8061 N N . GLY A 1 1096 ? 11.038 -1.950 -30.263 1.00 91.25 1096 GLY A N 1
ATOM 8062 C CA . GLY A 1 1096 ? 12.292 -1.879 -31.021 1.00 91.25 1096 GLY A CA 1
ATOM 8063 C C . GLY A 1 1096 ? 12.406 -0.702 -31.999 1.00 91.25 1096 GLY A C 1
ATOM 8064 O O . GLY A 1 1096 ? 13.322 -0.678 -32.824 1.00 91.25 1096 GLY A O 1
ATOM 8065 N N . TYR A 1 1097 ? 11.506 0.284 -31.939 1.00 92.88 1097 TYR A N 1
ATOM 8066 C CA . TYR A 1 1097 ? 11.550 1.461 -32.809 1.00 92.88 1097 TYR A CA 1
ATOM 8067 C C . TYR A 1 1097 ? 12.478 2.547 -32.255 1.00 92.88 1097 TYR A C 1
ATOM 8069 O O . TYR A 1 1097 ? 12.419 2.916 -31.085 1.00 92.88 1097 TYR A O 1
ATOM 8077 N N . THR A 1 1098 ? 13.308 3.120 -33.128 1.00 93.31 1098 THR A N 1
ATOM 8078 C CA . THR A 1 1098 ? 14.327 4.123 -32.766 1.00 93.31 1098 THR A CA 1
ATOM 8079 C C . THR A 1 1098 ? 13.875 5.578 -32.932 1.00 93.31 1098 THR A C 1
ATOM 8081 O O . THR A 1 1098 ? 14.584 6.486 -32.497 1.00 93.31 1098 THR A O 1
ATOM 8084 N N . SER A 1 1099 ? 12.708 5.823 -33.538 1.00 94.31 1099 SER A N 1
ATOM 8085 C CA . SER A 1 1099 ? 12.089 7.151 -33.638 1.00 94.31 1099 SER A CA 1
ATOM 8086 C C . SER A 1 1099 ? 10.559 7.070 -33.674 1.00 94.31 1099 SER A C 1
ATOM 8088 O O . SER A 1 1099 ? 9.972 6.014 -33.940 1.00 94.31 1099 SER A O 1
ATOM 8090 N N . SER A 1 1100 ? 9.908 8.215 -33.463 1.00 93.50 1100 SER A N 1
ATOM 8091 C CA . SER A 1 1100 ? 8.452 8.369 -33.539 1.00 93.50 1100 SER A CA 1
ATOM 8092 C C . SER A 1 1100 ? 7.871 7.996 -34.908 1.00 93.50 1100 SER A C 1
ATOM 8094 O O . SER A 1 1100 ? 6.799 7.405 -35.003 1.00 93.50 1100 SER A O 1
ATOM 8096 N N . GLU A 1 1101 ? 8.593 8.303 -35.979 1.00 94.00 1101 GLU A N 1
ATOM 8097 C CA . GLU A 1 1101 ? 8.243 8.011 -37.363 1.00 94.00 1101 GLU A CA 1
ATOM 8098 C C . GLU A 1 1101 ? 8.382 6.518 -37.660 1.00 94.00 1101 GLU A C 1
ATOM 8100 O O . GLU A 1 1101 ? 7.489 5.941 -38.275 1.00 94.00 1101 GLU A O 1
ATOM 8105 N N . ALA A 1 1102 ? 9.459 5.884 -37.180 1.00 92.69 1102 ALA A N 1
ATOM 8106 C CA . ALA A 1 1102 ? 9.665 4.443 -37.314 1.00 92.69 1102 ALA A CA 1
ATOM 8107 C C . ALA A 1 1102 ? 8.549 3.648 -36.614 1.00 92.69 1102 ALA A C 1
ATOM 8109 O O . ALA A 1 1102 ? 8.031 2.690 -37.186 1.00 92.69 1102 ALA A O 1
ATOM 8110 N N . CYS A 1 1103 ? 8.124 4.095 -35.426 1.00 93.50 1103 CYS A N 1
ATOM 8111 C CA . CYS A 1 1103 ? 6.990 3.516 -34.705 1.00 93.50 1103 CYS A CA 1
ATOM 8112 C C . CYS A 1 1103 ? 5.687 3.609 -35.508 1.00 93.50 1103 CYS A C 1
ATOM 8114 O O . CYS A 1 1103 ? 5.026 2.597 -35.734 1.00 93.50 1103 CYS A O 1
ATOM 8116 N N . LEU A 1 1104 ? 5.344 4.797 -36.013 1.00 92.19 1104 LEU A N 1
ATOM 8117 C CA . LEU A 1 1104 ? 4.117 4.999 -36.791 1.00 92.19 1104 LEU A CA 1
ATOM 8118 C C . LEU A 1 1104 ? 4.104 4.197 -38.102 1.00 92.19 1104 LEU A C 1
ATOM 8120 O O . LEU A 1 1104 ? 3.078 3.614 -38.456 1.00 92.19 1104 LEU A O 1
ATOM 8124 N N . LEU A 1 1105 ? 5.244 4.131 -38.798 1.00 90.75 1105 LEU A N 1
ATOM 8125 C CA . LEU A 1 1105 ? 5.398 3.364 -40.037 1.00 90.75 1105 LEU A CA 1
ATOM 8126 C C . LEU A 1 1105 ? 5.380 1.845 -39.813 1.00 90.75 1105 LEU A C 1
ATOM 8128 O O . LEU A 1 1105 ? 5.053 1.126 -40.759 1.00 90.75 1105 LEU A O 1
ATOM 8132 N N . GLY A 1 1106 ? 5.719 1.375 -38.608 1.00 88.56 1106 GLY A N 1
ATOM 8133 C CA . GLY A 1 1106 ? 5.699 -0.036 -38.222 1.00 88.56 1106 GLY A CA 1
ATOM 8134 C C . GLY A 1 1106 ? 4.358 -0.521 -37.661 1.00 88.56 1106 GLY A C 1
ATOM 8135 O O . GLY A 1 1106 ? 3.903 -1.594 -38.044 1.00 88.56 1106 GLY A O 1
ATOM 8136 N N . GLU A 1 1107 ? 3.708 0.261 -36.793 1.00 88.19 1107 GLU A N 1
ATOM 8137 C CA . GLU A 1 1107 ? 2.441 -0.130 -36.148 1.00 88.19 1107 GLU A CA 1
ATOM 8138 C C . GLU A 1 1107 ? 1.222 -0.011 -37.079 1.00 88.19 1107 GLU A C 1
ATOM 8140 O O . GLU A 1 1107 ? 0.290 -0.800 -36.938 1.00 88.19 1107 GLU A O 1
ATOM 8145 N N . ARG A 1 1108 ? 1.211 0.980 -37.996 1.00 79.12 1108 ARG A N 1
ATOM 8146 C CA . ARG A 1 1108 ? 0.160 1.266 -39.010 1.00 79.12 1108 ARG A CA 1
ATOM 8147 C C . ARG A 1 1108 ? -1.248 0.720 -38.658 1.00 79.12 1108 ARG A C 1
ATOM 8149 O O . ARG A 1 1108 ? -1.751 -0.171 -39.350 1.00 79.12 1108 ARG A O 1
ATOM 8156 N N . PRO A 1 1109 ? -1.903 1.236 -37.597 1.00 73.88 1109 PRO A N 1
ATOM 8157 C CA . PRO A 1 1109 ? -3.198 0.737 -37.127 1.00 73.88 1109 PRO A CA 1
ATOM 8158 C C . PRO A 1 1109 ? -4.273 0.735 -38.225 1.00 73.88 1109 PRO A C 1
ATOM 8160 O O . PRO A 1 1109 ? -4.534 1.751 -38.862 1.00 73.88 1109 PRO A O 1
ATOM 8163 N N . ALA A 1 1110 ? -4.931 -0.414 -38.416 1.00 70.69 1110 ALA A N 1
ATOM 8164 C CA . ALA A 1 1110 ? -5.736 -0.699 -39.609 1.00 70.69 1110 ALA A CA 1
ATOM 8165 C C . ALA A 1 1110 ? -6.992 0.179 -39.805 1.00 70.69 1110 ALA A C 1
ATOM 8167 O O . ALA A 1 1110 ? -7.450 0.326 -40.938 1.00 70.69 1110 ALA A O 1
ATOM 8168 N N . ARG A 1 1111 ? -7.561 0.737 -38.725 1.00 73.25 1111 ARG A N 1
ATOM 8169 C CA . ARG A 1 1111 ? -8.749 1.612 -38.766 1.00 73.25 1111 ARG A CA 1
ATOM 8170 C C . ARG A 1 1111 ? -8.428 3.090 -38.522 1.00 73.25 1111 ARG A C 1
ATOM 8172 O O . ARG A 1 1111 ? -9.144 3.950 -39.033 1.00 73.25 1111 ARG A O 1
ATOM 8179 N N . ALA A 1 1112 ? -7.396 3.397 -37.736 1.00 73.44 1112 ALA A N 1
ATOM 8180 C CA . ALA A 1 1112 ? -7.164 4.757 -37.267 1.00 73.44 1112 ALA A CA 1
ATOM 8181 C C . ALA A 1 1112 ? -6.767 5.681 -38.428 1.00 73.44 1112 ALA A C 1
ATOM 8183 O O . ALA A 1 1112 ? -5.728 5.495 -39.059 1.00 73.44 1112 ALA A O 1
ATOM 8184 N N . PHE A 1 1113 ? -7.586 6.702 -38.702 1.00 78.12 1113 PHE A N 1
ATOM 8185 C CA . PHE A 1 1113 ? -7.331 7.644 -39.795 1.00 78.12 1113 PHE A CA 1
ATOM 8186 C C . PHE A 1 1113 ? -6.157 8.583 -39.481 1.00 78.12 1113 PHE A C 1
ATOM 8188 O O . PHE A 1 1113 ? -5.529 9.092 -40.405 1.00 78.12 1113 PHE A O 1
ATOM 8195 N N . LEU A 1 1114 ? -5.831 8.771 -38.195 1.00 87.81 1114 LEU A N 1
ATOM 8196 C CA . LEU A 1 1114 ? -4.610 9.425 -37.726 1.00 87.81 1114 LEU A CA 1
ATOM 8197 C C . LEU A 1 1114 ? -3.939 8.612 -36.618 1.00 87.81 1114 LEU A C 1
ATOM 8199 O O . LEU A 1 1114 ? -4.594 8.116 -35.701 1.00 87.81 1114 LEU A O 1
ATOM 8203 N N . ALA A 1 1115 ? -2.613 8.572 -36.651 1.00 92.25 1115 ALA A N 1
ATOM 8204 C CA . ALA A 1 1115 ? -1.791 8.104 -35.547 1.00 92.25 1115 ALA A CA 1
ATOM 8205 C C . ALA A 1 1115 ? -0.744 9.167 -35.176 1.00 92.25 1115 ALA A C 1
ATOM 8207 O O . ALA A 1 1115 ? -0.292 9.941 -36.026 1.00 92.25 1115 ALA A O 1
ATOM 8208 N N . PHE A 1 1116 ? -0.374 9.212 -33.899 1.00 95.25 1116 PHE A N 1
ATOM 8209 C CA . PHE A 1 1116 ? 0.598 10.143 -33.326 1.00 95.25 1116 PHE A CA 1
ATOM 8210 C C . PHE A 1 1116 ? 1.591 9.382 -32.446 1.00 95.25 1116 PHE A C 1
ATOM 8212 O O . PHE A 1 1116 ? 1.191 8.471 -31.724 1.00 95.25 1116 PHE A O 1
ATOM 8219 N N . CYS A 1 1117 ? 2.869 9.760 -32.468 1.00 95.00 1117 CYS A N 1
ATOM 8220 C CA . CYS A 1 1117 ? 3.876 9.213 -31.558 1.00 95.00 1117 CYS A CA 1
ATOM 8221 C C . CYS A 1 1117 ? 4.725 10.342 -30.969 1.00 95.00 1117 CYS A C 1
ATOM 8223 O O . CYS A 1 1117 ? 5.234 11.191 -31.703 1.00 95.00 1117 CYS A O 1
ATOM 8225 N N . THR A 1 1118 ? 4.853 10.370 -29.642 1.00 95.38 1118 THR A N 1
ATOM 8226 C CA . THR A 1 1118 ? 5.576 11.424 -28.910 1.00 95.38 1118 THR A CA 1
ATOM 8227 C C . THR A 1 1118 ? 6.979 10.963 -28.524 1.00 95.38 1118 THR A C 1
ATOM 8229 O O . THR A 1 1118 ? 7.167 9.818 -28.123 1.00 95.38 1118 THR A O 1
ATOM 8232 N N . TRP A 1 1119 ? 7.971 11.856 -28.615 1.00 93.81 1119 TRP A N 1
ATOM 8233 C CA . TRP A 1 1119 ? 9.387 11.539 -28.372 1.00 93.81 1119 TRP A CA 1
ATOM 8234 C C . TRP A 1 1119 ? 10.076 12.493 -27.378 1.00 93.81 1119 TRP A C 1
ATOM 8236 O O . TRP A 1 1119 ? 11.301 12.636 -27.346 1.00 93.81 1119 TRP A O 1
ATOM 8246 N N . GLY A 1 1120 ? 9.284 13.155 -26.528 1.00 88.50 1120 GLY A N 1
ATOM 8247 C CA . GLY A 1 1120 ? 9.772 14.060 -25.488 1.00 88.50 1120 GLY A CA 1
ATOM 8248 C C . GLY A 1 1120 ? 10.511 15.264 -26.073 1.00 88.50 1120 GLY A C 1
ATOM 8249 O O . GLY A 1 1120 ? 9.953 16.010 -26.871 1.00 88.50 1120 GLY A O 1
ATOM 8250 N N . ALA A 1 1121 ? 11.777 15.451 -25.690 1.00 86.50 1121 ALA A N 1
ATOM 8251 C CA . ALA A 1 1121 ? 12.591 16.591 -26.121 1.00 86.50 1121 ALA A CA 1
ATOM 8252 C C . ALA A 1 1121 ? 12.881 16.635 -27.636 1.00 86.50 1121 ALA A C 1
ATOM 8254 O O . ALA A 1 1121 ? 13.263 17.687 -28.137 1.00 86.50 1121 ALA A O 1
ATOM 8255 N N . ALA A 1 1122 ? 12.692 15.531 -28.370 1.00 89.44 1122 ALA A N 1
ATOM 8256 C CA . ALA A 1 1122 ? 12.800 15.547 -29.829 1.00 89.44 1122 ALA A CA 1
ATOM 8257 C C . ALA A 1 1122 ? 11.533 16.088 -30.522 1.00 89.44 1122 ALA A C 1
ATOM 8259 O O . ALA A 1 1122 ? 11.634 16.536 -31.659 1.00 89.44 1122 ALA A O 1
ATOM 8260 N N . GLY A 1 1123 ? 10.377 16.120 -29.843 1.00 93.31 1123 GLY A N 1
ATOM 8261 C CA . GLY A 1 1123 ? 9.086 16.518 -30.415 1.00 93.31 1123 GLY A CA 1
ATOM 8262 C C . GLY A 1 1123 ? 8.098 15.359 -30.548 1.00 93.31 1123 GLY A C 1
ATOM 8263 O O . GLY A 1 1123 ? 8.019 14.492 -29.671 1.00 93.31 1123 GLY A O 1
ATOM 8264 N N . ALA A 1 1124 ? 7.315 15.363 -31.627 1.00 96.44 1124 ALA A N 1
ATOM 8265 C CA . ALA A 1 1124 ? 6.362 14.305 -31.956 1.00 96.44 1124 ALA A CA 1
ATOM 8266 C C . ALA A 1 1124 ? 6.145 14.181 -33.473 1.00 96.44 1124 ALA A C 1
ATOM 8268 O O . ALA A 1 1124 ? 6.273 15.159 -34.214 1.00 96.44 1124 ALA A O 1
ATOM 8269 N N . ALA A 1 1125 ? 5.740 12.990 -33.915 1.00 95.75 1125 ALA A N 1
ATOM 8270 C CA . ALA A 1 1125 ? 5.356 12.704 -35.294 1.00 95.75 1125 ALA A CA 1
ATOM 8271 C C . ALA A 1 1125 ? 3.870 12.335 -35.432 1.00 95.75 1125 ALA A C 1
ATOM 8273 O O . ALA A 1 1125 ? 3.217 11.934 -34.463 1.00 95.75 1125 ALA A O 1
ATOM 8274 N N . SER A 1 1126 ? 3.347 12.429 -36.656 1.00 94.44 1126 SER A N 1
ATOM 8275 C CA . SER A 1 1126 ? 2.014 11.949 -37.030 1.00 94.44 1126 SER A CA 1
ATOM 8276 C C . SER A 1 1126 ? 1.993 11.320 -38.426 1.00 94.44 1126 SER A C 1
ATOM 8278 O O . SER A 1 1126 ? 2.695 11.768 -39.333 1.00 94.44 1126 SER A O 1
ATOM 8280 N N . LEU A 1 1127 ? 1.147 10.303 -38.593 1.00 91.38 1127 LEU A N 1
ATOM 8281 C CA . LEU A 1 1127 ? 0.886 9.575 -39.836 1.00 91.38 1127 LEU A CA 1
ATOM 8282 C C . LEU A 1 1127 ? -0.630 9.530 -40.091 1.00 91.38 1127 LEU A C 1
ATOM 8284 O O . LEU A 1 1127 ? -1.412 9.496 -39.140 1.00 91.38 1127 LEU A O 1
ATOM 8288 N N . SER A 1 1128 ? -1.049 9.548 -41.358 1.00 87.38 1128 SER A N 1
ATOM 8289 C CA . SER A 1 1128 ? -2.453 9.381 -41.763 1.00 87.38 1128 SER A CA 1
ATOM 8290 C C . SER A 1 1128 ? -2.636 8.055 -42.491 1.00 87.38 1128 SER A C 1
ATOM 8292 O O . SER A 1 1128 ? -1.732 7.586 -43.184 1.00 87.38 1128 SER A O 1
ATOM 8294 N N . LEU A 1 1129 ? -3.823 7.461 -42.373 1.00 79.19 1129 LEU A N 1
ATOM 8295 C CA . LEU A 1 1129 ? -4.165 6.236 -43.095 1.00 79.19 1129 LEU A CA 1
ATOM 8296 C C . LEU A 1 1129 ? -4.050 6.460 -44.614 1.00 79.19 1129 LEU A C 1
ATOM 8298 O O . LEU A 1 1129 ? -4.669 7.374 -45.158 1.00 79.19 1129 LEU A O 1
ATOM 8302 N N . GLY A 1 1130 ? -3.254 5.623 -45.285 1.00 73.62 1130 GLY A N 1
ATOM 8303 C CA . GLY A 1 1130 ? -2.985 5.716 -46.725 1.00 73.62 1130 GLY A CA 1
ATOM 8304 C C . GLY A 1 1130 ? -1.792 6.596 -47.125 1.00 73.62 1130 GLY A C 1
ATOM 8305 O O . GLY A 1 1130 ? -1.498 6.681 -48.314 1.00 73.62 1130 GLY A O 1
ATOM 8306 N N . GLU A 1 1131 ? -1.086 7.217 -46.176 1.00 82.88 1131 GLU A N 1
ATOM 8307 C CA . GLU A 1 1131 ? 0.201 7.878 -46.429 1.00 82.88 1131 GLU A CA 1
ATOM 8308 C C . GLU A 1 1131 ? 1.385 6.955 -46.092 1.00 82.88 1131 GLU A C 1
ATOM 8310 O O . GLU A 1 1131 ? 1.318 6.143 -45.170 1.00 82.88 1131 GLU A O 1
ATOM 8315 N N . ASP A 1 1132 ? 2.503 7.125 -46.806 1.00 78.94 1132 ASP A N 1
ATOM 8316 C CA . ASP A 1 1132 ? 3.770 6.420 -46.546 1.00 78.94 1132 ASP A CA 1
ATOM 8317 C C . ASP A 1 1132 ? 4.847 7.300 -45.883 1.00 78.94 1132 ASP A C 1
ATOM 8319 O O . ASP A 1 1132 ? 5.960 6.837 -45.636 1.00 78.94 1132 ASP A O 1
ATOM 8323 N N . ALA A 1 1133 ? 4.528 8.561 -45.575 1.00 85.25 1133 ALA A N 1
ATOM 8324 C CA . ALA A 1 1133 ? 5.439 9.517 -44.953 1.00 85.25 1133 ALA A CA 1
ATOM 8325 C C . ALA A 1 1133 ? 4.809 10.144 -43.702 1.00 85.25 1133 ALA A C 1
ATOM 8327 O O . ALA A 1 1133 ? 3.689 10.649 -43.744 1.00 85.25 1133 ALA A O 1
ATOM 8328 N N . CYS A 1 1134 ? 5.553 10.141 -42.596 1.00 89.19 1134 CYS A N 1
ATOM 8329 C CA . CYS A 1 1134 ? 5.179 10.852 -41.377 1.00 89.19 1134 CYS A CA 1
ATOM 8330 C C . CYS A 1 1134 ? 5.517 12.345 -41.498 1.00 89.19 1134 CYS A C 1
ATOM 8332 O O . CYS A 1 1134 ? 6.547 12.707 -42.068 1.00 89.19 1134 CYS A O 1
ATOM 8334 N N . ILE A 1 1135 ? 4.706 13.202 -40.877 1.00 92.06 1135 ILE A N 1
ATOM 8335 C CA . ILE A 1 1135 ? 5.126 14.562 -40.512 1.00 92.06 1135 ILE A CA 1
ATOM 8336 C C . ILE A 1 1135 ? 5.738 14.544 -39.105 1.00 92.06 1135 ILE A C 1
ATOM 8338 O O . ILE A 1 1135 ? 5.309 13.755 -38.263 1.00 92.06 1135 ILE A O 1
ATOM 8342 N N . HIS A 1 1136 ? 6.708 15.417 -38.829 1.00 94.06 1136 HIS A N 1
ATOM 8343 C CA . HIS A 1 1136 ? 7.360 15.539 -37.521 1.00 94.06 1136 HIS A CA 1
ATOM 8344 C C . HIS A 1 1136 ? 7.518 17.011 -37.129 1.00 94.06 1136 HIS A C 1
ATOM 8346 O O . HIS A 1 1136 ? 8.031 17.807 -37.917 1.00 94.06 1136 HIS A O 1
ATOM 8352 N N . HIS A 1 1137 ? 7.131 17.368 -35.900 1.00 93.94 1137 HIS A N 1
ATOM 8353 C CA . HIS A 1 1137 ? 7.334 18.706 -35.345 1.00 93.94 1137 HIS A CA 1
ATOM 8354 C C . HIS A 1 1137 ? 8.265 18.649 -34.121 1.00 93.94 1137 HIS A C 1
ATOM 8356 O O . HIS A 1 1137 ? 7.919 17.997 -33.132 1.00 93.94 1137 HIS A O 1
ATOM 8362 N N . PRO A 1 1138 ? 9.433 19.322 -34.149 1.00 91.56 1138 PRO A N 1
ATOM 8363 C CA . PRO A 1 1138 ? 10.389 19.280 -33.051 1.00 91.56 1138 PRO A CA 1
ATOM 8364 C C . PRO A 1 1138 ? 9.968 20.170 -31.878 1.00 91.56 1138 PRO A C 1
ATOM 8366 O O . PRO A 1 1138 ? 9.489 21.286 -32.083 1.00 91.56 1138 PRO A O 1
ATOM 8369 N N . ALA A 1 1139 ? 10.219 19.719 -30.648 1.00 88.25 1139 ALA A N 1
ATOM 8370 C CA . ALA A 1 1139 ? 10.050 20.552 -29.458 1.00 88.25 1139 ALA A CA 1
ATOM 8371 C C . ALA A 1 1139 ? 11.139 21.638 -29.402 1.00 88.25 1139 ALA A C 1
ATOM 8373 O O . ALA A 1 1139 ? 12.331 21.345 -29.515 1.00 88.25 1139 ALA A O 1
ATOM 8374 N N . ARG A 1 1140 ? 10.747 22.905 -29.220 1.00 80.25 1140 ARG A N 1
ATOM 8375 C CA . ARG A 1 1140 ? 11.673 24.051 -29.185 1.00 80.25 1140 ARG A CA 1
ATOM 8376 C C . ARG A 1 1140 ? 11.674 24.700 -27.805 1.00 80.25 1140 ARG A C 1
ATOM 8378 O O . ARG A 1 1140 ? 10.801 25.503 -27.502 1.00 80.25 1140 ARG A O 1
ATOM 8385 N N . VAL A 1 1141 ? 12.669 24.384 -26.975 1.00 63.56 1141 VAL A N 1
ATOM 8386 C CA . VAL A 1 1141 ? 12.875 25.022 -25.660 1.00 63.56 1141 VAL A CA 1
ATOM 8387 C C . VAL A 1 1141 ? 13.770 26.260 -25.846 1.00 63.56 1141 VAL A C 1
ATOM 8389 O O . VAL A 1 1141 ? 14.971 26.082 -26.039 1.00 63.56 1141 VAL A O 1
ATOM 8392 N N . PRO A 1 1142 ? 13.252 27.510 -25.844 1.00 50.91 1142 PRO A N 1
ATOM 8393 C CA . PRO A 1 1142 ? 14.018 28.622 -26.418 1.00 50.91 1142 PRO A CA 1
ATOM 8394 C C . PRO A 1 1142 ? 15.047 29.248 -25.469 1.00 50.91 1142 PRO A C 1
ATOM 8396 O O . PRO A 1 1142 ? 16.038 29.782 -25.951 1.00 50.91 1142 PRO A O 1
ATOM 8399 N N . ASN A 1 1143 ? 14.787 29.238 -24.151 1.00 52.72 1143 ASN A N 1
ATOM 8400 C CA . ASN A 1 1143 ? 15.668 29.760 -23.084 1.00 52.72 1143 ASN A CA 1
ATOM 8401 C C . ASN A 1 1143 ? 15.162 29.397 -21.656 1.00 52.72 1143 ASN A C 1
ATOM 8403 O O . ASN A 1 1143 ? 15.395 30.140 -20.705 1.00 52.72 1143 ASN A O 1
ATOM 8407 N N . GLY A 1 1144 ? 14.401 28.305 -21.494 1.00 56.31 1144 GLY A N 1
ATOM 8408 C CA . GLY A 1 1144 ? 13.721 27.964 -20.232 1.00 56.31 1144 GLY A CA 1
ATOM 8409 C C . GLY A 1 1144 ? 14.227 26.675 -19.581 1.00 56.31 1144 GLY A C 1
ATOM 8410 O O . GLY A 1 1144 ? 14.456 25.686 -20.275 1.00 56.31 1144 GLY A O 1
ATOM 8411 N N . ASP A 1 1145 ? 14.340 26.674 -18.250 1.00 68.94 1145 ASP A N 1
ATOM 8412 C CA . ASP A 1 1145 ? 14.544 25.453 -17.458 1.00 68.94 1145 ASP A CA 1
ATOM 8413 C C . ASP A 1 1145 ? 13.348 24.492 -17.613 1.00 68.94 1145 ASP A C 1
ATOM 8415 O O . ASP A 1 1145 ? 12.199 24.921 -17.744 1.00 68.94 1145 ASP A O 1
ATOM 8419 N N . VAL A 1 1146 ? 13.593 23.182 -17.517 1.00 77.50 1146 VAL A N 1
ATOM 8420 C CA . VAL A 1 1146 ? 12.520 22.181 -17.400 1.00 77.50 1146 VAL A CA 1
ATOM 8421 C C . VAL A 1 1146 ? 12.058 22.115 -15.940 1.00 77.50 1146 VAL A C 1
ATOM 8423 O O . VAL A 1 1146 ? 12.774 21.615 -15.070 1.00 77.50 1146 VAL A O 1
ATOM 8426 N N . VAL A 1 1147 ? 10.855 22.624 -15.670 1.00 76.44 1147 VAL A N 1
ATOM 8427 C CA . VAL A 1 1147 ? 10.298 22.811 -14.321 1.00 76.44 1147 VAL A CA 1
ATOM 8428 C C . VAL A 1 1147 ? 9.491 21.599 -13.858 1.00 76.44 1147 VAL A C 1
ATOM 8430 O O . VAL A 1 1147 ? 9.806 21.058 -12.801 1.00 76.44 1147 VAL A O 1
ATOM 8433 N N . ASP A 1 1148 ? 8.499 21.127 -14.620 1.00 76.56 1148 ASP A N 1
ATOM 8434 C CA . ASP A 1 1148 ? 7.697 19.939 -14.279 1.00 76.56 1148 ASP A CA 1
ATOM 8435 C C . ASP A 1 1148 ? 7.209 19.197 -15.535 1.00 76.56 1148 ASP A C 1
ATOM 8437 O O . ASP A 1 1148 ? 6.408 19.703 -16.318 1.00 76.56 1148 ASP A O 1
ATOM 8441 N N . THR A 1 1149 ? 7.639 17.946 -15.704 1.00 80.38 1149 THR A N 1
ATOM 8442 C CA . THR A 1 1149 ? 7.293 17.108 -16.869 1.00 80.38 1149 THR A CA 1
ATOM 8443 C C . THR A 1 1149 ? 6.014 16.282 -16.712 1.00 80.38 1149 THR A C 1
ATOM 8445 O O . THR A 1 1149 ? 5.578 15.659 -17.682 1.00 80.38 1149 THR A O 1
ATOM 8448 N N . VAL A 1 1150 ? 5.396 16.247 -15.527 1.00 81.25 1150 VAL A N 1
ATOM 8449 C CA . VAL A 1 1150 ? 4.200 15.426 -15.274 1.00 81.25 1150 VAL A CA 1
ATOM 8450 C C . VAL A 1 1150 ? 3.021 15.947 -16.101 1.00 81.25 1150 VAL A C 1
ATOM 8452 O O . VAL A 1 1150 ? 2.728 17.140 -16.078 1.00 81.25 1150 VAL A O 1
ATOM 8455 N N . GLY A 1 1151 ? 2.365 15.060 -16.850 1.00 84.88 1151 GLY A N 1
ATOM 8456 C CA . GLY A 1 1151 ? 1.207 15.382 -17.689 1.00 84.88 1151 GLY A CA 1
ATOM 8457 C C . GLY A 1 1151 ? 1.490 16.163 -18.977 1.00 84.88 1151 GLY A C 1
ATOM 8458 O O . GLY A 1 1151 ? 0.570 16.703 -19.590 1.00 84.88 1151 GLY A O 1
ATOM 8459 N N . ALA A 1 1152 ? 2.746 16.218 -19.434 1.00 89.06 1152 ALA A N 1
ATOM 8460 C CA . ALA A 1 1152 ? 3.066 16.759 -20.760 1.00 89.06 1152 ALA A CA 1
ATOM 8461 C C . ALA A 1 1152 ? 2.486 15.902 -21.912 1.00 89.06 1152 ALA A C 1
ATOM 8463 O O . ALA A 1 1152 ? 2.114 16.450 -22.946 1.00 89.06 1152 ALA A O 1
ATOM 8464 N N . GLY A 1 1153 ? 2.356 14.580 -21.717 1.00 90.81 1153 GLY A N 1
ATOM 8465 C CA . GLY A 1 1153 ? 1.654 13.679 -22.645 1.00 90.81 1153 GLY A CA 1
ATOM 8466 C C . GLY A 1 1153 ? 0.153 13.970 -22.693 1.00 90.81 1153 GLY A C 1
ATOM 8467 O O . GLY A 1 1153 ? -0.378 14.273 -23.756 1.00 90.81 1153 GLY A O 1
ATOM 8468 N N . ASP A 1 1154 ? -0.493 14.011 -21.527 1.00 93.69 1154 ASP A N 1
ATOM 8469 C CA . ASP A 1 1154 ? -1.900 14.394 -21.337 1.00 93.69 1154 ASP A CA 1
ATOM 8470 C C . ASP A 1 1154 ? -2.215 15.744 -22.014 1.00 93.69 1154 ASP A C 1
ATOM 8472 O O . ASP A 1 1154 ? -3.223 15.904 -22.698 1.00 93.69 1154 ASP A O 1
ATOM 8476 N N . THR A 1 1155 ? -1.296 16.710 -21.889 1.00 93.94 1155 THR A N 1
ATOM 8477 C CA . THR A 1 1155 ? -1.378 18.022 -22.552 1.00 93.94 1155 THR A CA 1
ATOM 8478 C C . THR A 1 1155 ? -1.341 17.900 -24.074 1.00 93.94 1155 THR A C 1
ATOM 8480 O O . THR A 1 1155 ? -2.171 18.503 -24.753 1.00 93.94 1155 THR A O 1
ATOM 8483 N N . PHE A 1 1156 ? -0.402 17.122 -24.623 1.00 95.31 1156 PHE A N 1
ATOM 8484 C CA . PHE A 1 1156 ? -0.311 16.873 -26.063 1.00 95.31 1156 PHE A CA 1
ATOM 8485 C C . PHE A 1 1156 ? -1.595 16.216 -26.594 1.00 95.31 1156 PHE A C 1
ATOM 8487 O O . PHE A 1 1156 ? -2.162 16.688 -27.580 1.00 95.31 1156 PHE A O 1
ATOM 8494 N N . ILE A 1 1157 ? -2.094 15.182 -25.907 1.00 95.12 1157 ILE A N 1
ATOM 8495 C CA . ILE A 1 1157 ? -3.340 14.486 -26.258 1.00 95.12 1157 ILE A CA 1
ATOM 8496 C C . ILE A 1 1157 ? -4.515 15.472 -26.242 1.00 95.12 1157 ILE A C 1
ATOM 8498 O O . ILE A 1 1157 ? -5.216 15.591 -27.246 1.00 95.12 1157 ILE A O 1
ATOM 8502 N N . ALA A 1 1158 ? -4.688 16.246 -25.167 1.00 93.12 1158 ALA A N 1
ATOM 8503 C CA . ALA A 1 1158 ? -5.729 17.270 -25.066 1.00 93.12 1158 ALA A CA 1
ATOM 8504 C C . ALA A 1 1158 ? -5.680 18.292 -26.216 1.00 93.12 1158 ALA A C 1
ATOM 8506 O O . ALA A 1 1158 ? -6.713 18.596 -26.810 1.00 93.12 1158 ALA A O 1
ATOM 8507 N N . CYS A 1 1159 ? -4.491 18.780 -26.583 1.00 91.06 1159 CYS A N 1
ATOM 8508 C CA . CYS A 1 1159 ? -4.329 19.740 -27.679 1.00 91.06 1159 CYS A CA 1
ATOM 8509 C C . CYS A 1 1159 ? -4.694 19.140 -29.047 1.00 91.06 1159 CYS A C 1
ATOM 8511 O O . CYS A 1 1159 ? -5.345 19.807 -29.856 1.00 91.06 1159 CYS A O 1
ATOM 8513 N N . VAL A 1 1160 ? -4.333 17.875 -29.298 1.00 91.38 1160 VAL A N 1
ATOM 8514 C CA . VAL A 1 1160 ? -4.734 17.159 -30.521 1.00 91.38 1160 VAL A CA 1
ATOM 8515 C C . VAL A 1 1160 ? -6.247 16.924 -30.551 1.00 91.38 1160 VAL A C 1
ATOM 8517 O O . VAL A 1 1160 ? -6.872 17.160 -31.583 1.00 91.38 1160 VAL A O 1
ATOM 8520 N N . LEU A 1 1161 ? -6.863 16.510 -29.437 1.00 90.50 1161 LEU A N 1
ATOM 8521 C CA . LEU A 1 1161 ? -8.316 16.309 -29.354 1.00 90.50 1161 LEU A CA 1
ATOM 8522 C C . LEU A 1 1161 ? -9.083 17.622 -29.582 1.00 90.50 1161 LEU A C 1
ATOM 8524 O O . LEU A 1 1161 ? -10.003 17.654 -30.401 1.00 90.50 1161 LEU A O 1
ATOM 8528 N N . TYR A 1 1162 ? -8.655 18.715 -28.942 1.00 86.50 1162 TYR A N 1
ATOM 8529 C CA . TYR A 1 1162 ? -9.202 20.057 -29.159 1.00 86.50 1162 TYR A CA 1
ATOM 8530 C C . TYR A 1 1162 ? -9.128 20.460 -30.639 1.00 86.50 1162 TYR A C 1
ATOM 8532 O O . TYR A 1 1162 ? -10.163 20.750 -31.243 1.00 86.50 1162 TYR A O 1
ATOM 8540 N N . GLY A 1 1163 ? -7.938 20.392 -31.249 1.00 82.69 1163 GLY A N 1
ATOM 8541 C CA . GLY A 1 1163 ? -7.719 20.789 -32.644 1.00 82.69 1163 GLY A CA 1
ATOM 8542 C C . GLY A 1 1163 ? -8.430 19.909 -33.682 1.00 82.69 1163 GLY A C 1
ATOM 8543 O O . GLY A 1 1163 ? -8.875 20.413 -34.713 1.00 82.69 1163 GLY A O 1
ATOM 8544 N N . LEU A 1 1164 ? -8.592 18.605 -33.419 1.00 81.94 1164 LEU A N 1
ATOM 8545 C CA . LEU A 1 1164 ? -9.310 17.687 -34.314 1.00 81.94 1164 LEU A CA 1
ATOM 8546 C C . LEU A 1 1164 ? -10.839 17.782 -34.202 1.00 81.94 1164 LEU A C 1
ATOM 8548 O O . LEU A 1 1164 ? -11.520 17.431 -35.175 1.00 81.94 1164 LEU A O 1
ATOM 8552 N N . ALA A 1 1165 ? -11.366 18.244 -33.065 1.00 77.31 1165 ALA A N 1
ATOM 8553 C CA . ALA A 1 1165 ? -12.786 18.538 -32.871 1.00 77.31 1165 ALA A CA 1
ATOM 8554 C C . ALA A 1 1165 ? -13.157 19.936 -33.408 1.00 77.31 1165 ALA A C 1
ATOM 8556 O O . ALA A 1 1165 ? -14.082 20.067 -34.213 1.00 77.31 1165 ALA A O 1
ATOM 8557 N N . HIS A 1 1166 ? -12.389 20.971 -33.051 1.00 68.31 1166 HIS A N 1
ATOM 8558 C CA . HIS A 1 1166 ? -12.667 22.383 -33.358 1.00 68.31 1166 HIS A CA 1
ATOM 8559 C C . HIS A 1 1166 ? -12.069 22.800 -34.716 1.00 68.31 1166 HIS A C 1
ATOM 8561 O O . HIS A 1 1166 ? -11.259 23.722 -34.838 1.00 68.31 1166 HIS A O 1
ATOM 8567 N N . ARG A 1 1167 ? -12.493 22.104 -35.781 1.00 53.22 1167 ARG A N 1
ATOM 8568 C CA . ARG A 1 1167 ? -11.952 22.216 -37.157 1.00 53.22 1167 ARG A CA 1
ATOM 8569 C C . ARG A 1 1167 ? -12.205 23.551 -37.879 1.00 53.22 1167 ARG A C 1
ATOM 8571 O O . ARG A 1 1167 ? -11.936 23.651 -39.071 1.00 53.22 1167 ARG A O 1
ATOM 8578 N N . CYS A 1 1168 ? -12.721 24.564 -37.190 1.00 47.38 1168 CYS A N 1
ATOM 8579 C CA . CYS A 1 1168 ? -12.936 25.905 -37.742 1.00 47.38 1168 CYS A CA 1
ATOM 8580 C C . CYS A 1 1168 ? -11.710 26.825 -37.598 1.00 47.38 1168 CYS A C 1
ATOM 8582 O O . CYS A 1 1168 ? -11.654 27.849 -38.272 1.00 47.38 1168 CYS A O 1
ATOM 8584 N N . VAL A 1 1169 ? -10.744 26.474 -36.736 1.00 48.19 1169 VAL A N 1
ATOM 8585 C CA . VAL A 1 1169 ? -9.569 27.316 -36.417 1.00 48.19 1169 VAL A CA 1
ATOM 8586 C C . VAL A 1 1169 ? -8.263 26.757 -37.003 1.00 48.19 1169 VAL A C 1
ATOM 8588 O O . VAL A 1 1169 ? -7.373 27.519 -37.372 1.00 48.19 1169 VAL A O 1
ATOM 8591 N N . TRP A 1 1170 ? -8.142 25.431 -37.129 1.00 54.84 1170 TRP A N 1
ATOM 8592 C CA . TRP A 1 1170 ? -6.891 24.761 -37.503 1.00 54.84 1170 TRP A CA 1
ATOM 8593 C C . TRP A 1 1170 ? -6.903 24.279 -38.959 1.00 54.84 1170 TRP A C 1
ATOM 8595 O O . TRP A 1 1170 ? -7.654 23.377 -39.324 1.00 54.84 1170 TRP A O 1
ATOM 8605 N N . LEU A 1 1171 ? -6.044 24.879 -39.790 1.00 56.00 1171 LEU A N 1
ATOM 8606 C CA . LEU A 1 1171 ? -6.053 24.712 -41.252 1.00 56.00 1171 LEU A CA 1
ATOM 8607 C C . LEU A 1 1171 ? -5.666 23.304 -41.744 1.00 56.00 1171 LEU A C 1
ATOM 8609 O O . LEU A 1 1171 ? -6.125 22.887 -42.806 1.00 56.00 1171 LEU A O 1
ATOM 8613 N N . ASN A 1 1172 ? -4.799 22.582 -41.025 1.00 73.25 1172 ASN A N 1
ATOM 8614 C CA . ASN A 1 1172 ? -4.329 21.248 -41.415 1.00 73.25 1172 ASN A CA 1
ATOM 8615 C C . ASN A 1 1172 ? -3.772 20.443 -40.215 1.00 73.25 1172 ASN A C 1
ATOM 8617 O O . ASN A 1 1172 ? -3.655 20.947 -39.097 1.00 73.25 1172 ASN A O 1
ATOM 8621 N N . ARG A 1 1173 ? -3.396 19.180 -40.467 1.00 83.81 1173 ARG A N 1
ATOM 8622 C CA . ARG A 1 1173 ? -2.795 18.257 -39.482 1.00 83.81 1173 ARG A CA 1
ATOM 8623 C C . ARG A 1 1173 ? -1.470 18.763 -38.892 1.00 83.81 1173 ARG A C 1
ATOM 8625 O O . ARG A 1 1173 ? -1.200 18.521 -37.721 1.00 83.81 1173 ARG A O 1
ATOM 8632 N N . GLU A 1 1174 ? -0.644 19.430 -39.694 1.00 86.31 1174 GLU A N 1
ATOM 8633 C CA . GLU A 1 1174 ? 0.680 19.916 -39.285 1.00 86.31 1174 GLU A CA 1
ATOM 8634 C C . GLU A 1 1174 ? 0.567 21.034 -38.243 1.00 86.31 1174 GLU A C 1
ATOM 8636 O O . GLU A 1 1174 ? 1.259 20.996 -37.229 1.00 86.31 1174 GLU A O 1
ATOM 8641 N N . ALA A 1 1175 ? -0.390 21.951 -38.419 1.00 83.88 1175 ALA A N 1
ATOM 8642 C CA . ALA A 1 1175 ? -0.701 22.989 -37.441 1.00 83.88 1175 ALA A CA 1
ATOM 8643 C C . ALA A 1 1175 ? -1.192 22.404 -36.101 1.00 83.88 1175 ALA A C 1
ATOM 8645 O O . ALA A 1 1175 ? -0.769 22.868 -35.045 1.00 83.88 1175 ALA A O 1
ATOM 8646 N N . VAL A 1 1176 ? -2.021 21.349 -36.129 1.00 87.69 1176 VAL A N 1
ATOM 8647 C CA . VAL A 1 1176 ? -2.468 20.643 -34.908 1.00 87.69 1176 VAL A CA 1
ATOM 8648 C C . VAL A 1 1176 ? -1.298 19.941 -34.205 1.00 87.69 1176 VAL A C 1
ATOM 8650 O O . VAL A 1 1176 ? -1.192 20.013 -32.981 1.00 87.69 1176 VAL A O 1
ATOM 8653 N N . LEU A 1 1177 ? -0.396 19.300 -34.959 1.00 91.19 1177 LEU A N 1
ATOM 8654 C CA . LEU A 1 1177 ? 0.807 18.667 -34.405 1.00 91.19 1177 LEU A CA 1
ATOM 8655 C C . LEU A 1 1177 ? 1.745 19.705 -33.766 1.00 91.19 1177 LEU A C 1
ATOM 8657 O O . LEU A 1 1177 ? 2.191 19.502 -32.637 1.00 91.19 1177 LEU A O 1
ATOM 8661 N N . GLY A 1 1178 ? 2.004 20.822 -34.454 1.00 90.06 1178 GLY A N 1
ATOM 8662 C CA . GLY A 1 1178 ? 2.841 21.911 -33.949 1.00 90.06 1178 GLY A CA 1
ATOM 8663 C C . GLY A 1 1178 ? 2.284 22.532 -32.672 1.00 90.06 1178 GLY A C 1
ATOM 8664 O O . GLY A 1 1178 ? 2.975 22.569 -31.657 1.00 90.06 11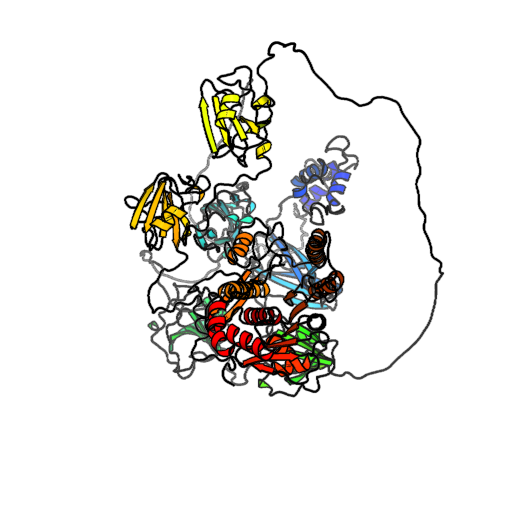78 GLY A O 1
ATOM 8665 N N . PHE A 1 1179 ? 1.002 22.905 -32.674 1.00 88.81 1179 PHE A N 1
ATOM 8666 C CA . PHE A 1 1179 ? 0.301 23.437 -31.501 1.00 88.81 1179 PHE A CA 1
ATOM 8667 C C . PHE A 1 1179 ? 0.354 22.496 -30.286 1.00 88.81 1179 PHE A C 1
ATOM 8669 O O . PHE A 1 1179 ? 0.577 22.952 -29.161 1.00 88.81 1179 PHE A O 1
ATOM 8676 N N . ALA A 1 1180 ? 0.198 21.185 -30.495 1.00 92.50 1180 ALA A N 1
ATOM 8677 C CA . ALA A 1 1180 ? 0.278 20.202 -29.418 1.00 92.50 1180 ALA A CA 1
ATOM 8678 C C . ALA A 1 1180 ? 1.707 20.036 -28.865 1.00 92.50 1180 ALA A C 1
ATOM 8680 O O . ALA A 1 1180 ? 1.881 19.952 -27.647 1.00 92.50 1180 ALA A O 1
ATOM 8681 N N . VAL A 1 1181 ? 2.733 20.036 -29.728 1.00 93.25 1181 VAL A N 1
ATOM 8682 C CA . VAL A 1 1181 ? 4.149 19.996 -29.312 1.00 93.25 1181 VAL A CA 1
ATOM 8683 C C . VAL A 1 1181 ? 4.551 21.276 -28.575 1.00 93.25 1181 VAL A C 1
ATOM 8685 O O . VAL A 1 1181 ? 5.166 21.200 -27.508 1.00 93.25 1181 VAL A O 1
ATOM 8688 N N . ASP A 1 1182 ? 4.180 22.446 -29.091 1.00 90.81 1182 ASP A N 1
ATOM 8689 C CA . ASP A 1 1182 ? 4.538 23.736 -28.499 1.00 90.81 1182 ASP A CA 1
ATOM 8690 C C . ASP A 1 1182 ? 3.798 23.964 -27.168 1.00 90.81 1182 ASP A C 1
ATOM 8692 O O . ASP A 1 1182 ? 4.412 24.402 -26.193 1.00 90.81 1182 ASP A O 1
ATOM 8696 N N . THR A 1 1183 ? 2.525 23.565 -27.052 1.00 91.25 1183 THR A N 1
ATOM 8697 C CA . THR A 1 1183 ? 1.787 23.637 -25.775 1.00 91.25 1183 THR A CA 1
ATOM 8698 C C . THR A 1 1183 ? 2.347 22.664 -24.735 1.00 91.25 1183 THR A C 1
ATOM 8700 O O . THR A 1 1183 ? 2.551 23.052 -23.584 1.00 91.25 1183 THR A O 1
ATOM 8703 N N . ALA A 1 1184 ? 2.684 21.426 -25.116 1.00 92.44 1184 ALA A N 1
ATOM 8704 C CA . ALA A 1 1184 ? 3.385 20.507 -24.216 1.00 92.44 1184 ALA A CA 1
ATOM 8705 C C . ALA A 1 1184 ? 4.762 21.064 -23.793 1.00 92.44 1184 ALA A C 1
ATOM 8707 O O . ALA A 1 1184 ? 5.166 20.918 -22.637 1.00 92.44 1184 ALA A O 1
ATOM 8708 N N . THR A 1 1185 ? 5.446 21.787 -24.686 1.00 90.38 1185 THR A N 1
ATOM 8709 C CA . THR A 1 1185 ? 6.715 22.475 -24.396 1.00 90.38 1185 THR A CA 1
ATOM 8710 C C . THR A 1 1185 ? 6.531 23.650 -23.419 1.00 90.38 1185 THR A C 1
ATOM 8712 O O . THR A 1 1185 ? 7.344 23.818 -22.509 1.00 90.38 1185 THR A O 1
ATOM 8715 N N . LEU A 1 1186 ? 5.435 24.412 -23.518 1.00 89.06 1186 LEU A N 1
ATOM 8716 C CA . LEU A 1 1186 ? 5.044 25.435 -22.531 1.00 89.06 1186 LEU A CA 1
ATOM 8717 C C . LEU A 1 1186 ? 4.613 24.832 -21.183 1.00 89.06 1186 LEU A C 1
ATOM 8719 O O . LEU A 1 1186 ? 4.777 25.477 -20.141 1.00 89.06 1186 LEU A O 1
ATOM 8723 N N . LYS A 1 1187 ? 4.086 23.599 -21.178 1.00 90.00 1187 LYS A N 1
ATOM 8724 C CA . LYS A 1 1187 ? 3.722 22.873 -19.952 1.00 90.00 1187 LYS A CA 1
ATOM 8725 C C . LYS A 1 1187 ? 4.949 22.422 -19.168 1.00 90.00 1187 LYS A C 1
ATOM 8727 O O . LYS A 1 1187 ? 4.939 22.523 -17.947 1.00 90.00 1187 LYS A O 1
ATOM 8732 N N . VAL A 1 1188 ? 6.021 21.967 -19.827 1.00 87.31 1188 VAL A N 1
ATOM 8733 C CA . VAL A 1 1188 ? 7.234 21.528 -19.101 1.00 87.31 1188 VAL A CA 1
ATOM 8734 C C . VAL A 1 1188 ? 8.049 22.675 -18.492 1.00 87.31 1188 VAL A C 1
ATOM 8736 O O . VAL A 1 1188 ? 8.898 22.424 -17.641 1.00 87.31 1188 VAL A O 1
ATOM 8739 N N . GLN A 1 1189 ? 7.783 23.923 -18.888 1.00 86.19 1189 GLN A N 1
ATOM 8740 C CA . GLN A 1 1189 ? 8.446 25.140 -18.388 1.00 86.19 1189 GLN A CA 1
ATOM 8741 C C . GLN A 1 1189 ? 7.751 25.765 -17.161 1.00 86.19 1189 GLN A C 1
ATOM 8743 O O . GLN A 1 1189 ? 8.234 26.759 -16.621 1.00 86.19 1189 GLN A O 1
ATOM 8748 N N . ARG A 1 1190 ? 6.627 25.194 -16.708 1.00 84.75 1190 ARG A N 1
ATOM 8749 C CA . ARG A 1 1190 ? 5.862 25.633 -15.530 1.00 84.75 1190 ARG A CA 1
ATOM 8750 C C . ARG A 1 1190 ? 5.586 24.462 -14.594 1.00 84.75 1190 ARG A C 1
ATOM 8752 O O . ARG A 1 1190 ? 5.812 23.311 -14.953 1.00 84.75 1190 ARG A O 1
ATOM 8759 N N . GLU A 1 1191 ? 5.069 24.763 -13.412 1.00 81.44 1191 GLU A N 1
ATOM 8760 C CA . GLU A 1 1191 ? 4.498 23.771 -12.505 1.00 81.44 1191 GLU A CA 1
ATOM 8761 C C . GLU A 1 1191 ? 2.974 23.696 -12.683 1.00 81.44 1191 GLU A C 1
ATOM 8763 O O . GLU A 1 1191 ? 2.332 24.708 -12.962 1.00 81.44 1191 GLU A O 1
ATOM 8768 N N . GLY A 1 1192 ? 2.395 22.495 -12.566 1.00 82.56 1192 GLY A N 1
ATOM 8769 C CA . GLY A 1 1192 ? 0.957 22.293 -12.771 1.00 82.56 1192 GLY A CA 1
ATOM 8770 C C . GLY A 1 1192 ? 0.509 22.593 -14.207 1.00 82.56 1192 GLY A C 1
ATOM 8771 O O . GLY A 1 1192 ? 1.266 22.390 -15.157 1.00 82.56 1192 GLY A O 1
ATOM 8772 N N . PHE A 1 1193 ? -0.732 23.056 -14.371 1.00 85.25 1193 PHE A N 1
ATOM 8773 C CA . PHE A 1 1193 ? -1.331 23.371 -15.677 1.00 85.25 1193 PHE A CA 1
ATOM 8774 C C . PHE A 1 1193 ? -1.860 24.811 -15.760 1.00 85.25 1193 PHE A C 1
ATOM 8776 O O . PHE A 1 1193 ? -2.529 25.159 -16.729 1.00 85.25 1193 PHE A O 1
ATOM 8783 N N . ASP A 1 1194 ? -1.614 25.649 -14.756 1.00 83.81 1194 ASP A N 1
ATOM 8784 C CA . ASP A 1 1194 ? -2.359 26.898 -14.603 1.00 83.81 1194 ASP A CA 1
ATOM 8785 C C . ASP A 1 1194 ? -1.936 27.954 -15.639 1.00 83.81 1194 ASP A C 1
ATOM 8787 O O . ASP A 1 1194 ? -0.759 28.092 -16.001 1.00 83.81 1194 ASP A O 1
ATOM 8791 N N . GLY A 1 1195 ? -2.934 28.659 -16.184 1.00 81.56 1195 GLY A N 1
ATOM 8792 C CA . GLY A 1 1195 ? -2.773 29.637 -17.267 1.00 81.56 1195 GLY A CA 1
ATOM 8793 C C . GLY A 1 1195 ? -2.294 29.066 -18.612 1.00 81.56 1195 GLY A C 1
ATOM 8794 O O . GLY A 1 1195 ? -2.048 29.837 -19.540 1.00 81.56 1195 GLY A O 1
ATOM 8795 N N . LEU A 1 1196 ? -2.149 27.741 -18.742 1.00 87.94 1196 LEU A N 1
ATOM 8796 C CA . LEU A 1 1196 ? -1.484 27.102 -19.880 1.00 87.94 1196 LEU A CA 1
ATOM 8797 C C . LEU A 1 1196 ? -2.179 27.392 -21.216 1.00 87.94 1196 LEU A C 1
ATOM 8799 O O . LEU A 1 1196 ? -1.497 27.724 -22.186 1.00 87.94 1196 LEU A O 1
ATOM 8803 N N . ALA A 1 1197 ? -3.513 27.318 -21.269 1.00 84.38 1197 ALA A N 1
ATOM 8804 C CA . ALA A 1 1197 ? -4.246 27.615 -22.503 1.00 84.38 1197 ALA A CA 1
ATOM 8805 C C . ALA A 1 1197 ? -4.134 29.092 -22.907 1.00 84.38 1197 ALA A C 1
ATOM 8807 O O . ALA A 1 1197 ? -3.964 29.398 -24.087 1.00 84.38 1197 ALA A O 1
ATOM 8808 N N . THR A 1 1198 ? -4.179 30.007 -21.935 1.00 82.06 1198 THR A N 1
ATOM 8809 C CA . THR A 1 1198 ? -4.054 31.454 -22.162 1.00 82.06 1198 THR A CA 1
ATOM 8810 C C . THR A 1 1198 ? -2.714 31.790 -22.814 1.00 82.06 1198 THR A C 1
ATOM 8812 O O . THR A 1 1198 ? -2.684 32.478 -23.835 1.00 82.06 1198 THR A O 1
ATOM 8815 N N . ASP A 1 1199 ? -1.617 31.247 -22.281 1.00 82.94 1199 ASP A N 1
ATOM 8816 C CA . ASP A 1 1199 ? -0.272 31.455 -22.828 1.00 82.94 1199 ASP A CA 1
ATOM 8817 C C . ASP A 1 1199 ? -0.096 30.777 -24.196 1.00 82.94 1199 ASP A C 1
ATOM 8819 O O . ASP A 1 1199 ? 0.493 31.353 -25.114 1.00 82.94 1199 ASP A O 1
ATOM 8823 N N . ALA A 1 1200 ? -0.627 29.562 -24.367 1.00 83.44 1200 ALA A N 1
ATOM 8824 C CA . ALA A 1 1200 ? -0.567 28.837 -25.634 1.00 83.44 1200 ALA A CA 1
ATOM 8825 C C . ALA A 1 1200 ? -1.323 29.570 -26.755 1.00 83.44 1200 ALA A C 1
ATOM 8827 O O . ALA A 1 1200 ? -0.790 29.732 -27.855 1.00 83.44 1200 ALA A O 1
ATOM 8828 N N . LEU A 1 1201 ? -2.527 30.086 -26.481 1.00 76.44 1201 LEU A N 1
ATOM 8829 C CA . LEU A 1 1201 ? -3.308 30.878 -27.438 1.00 76.44 1201 LEU A CA 1
ATOM 8830 C C . LEU A 1 1201 ? -2.680 32.254 -27.702 1.00 76.44 1201 LEU A C 1
ATOM 8832 O O . LEU A 1 1201 ? -2.699 32.718 -28.844 1.00 76.44 1201 LEU A O 1
ATOM 8836 N N . ALA A 1 1202 ? -2.083 32.894 -26.690 1.00 71.69 1202 ALA A N 1
ATOM 8837 C CA . ALA A 1 1202 ? -1.350 34.149 -26.866 1.00 71.69 1202 ALA A CA 1
ATOM 8838 C C . ALA A 1 1202 ? -0.156 33.982 -27.823 1.00 71.69 1202 ALA A C 1
ATOM 8840 O O . ALA A 1 1202 ? 0.004 34.785 -28.742 1.00 71.69 1202 ALA A O 1
ATOM 8841 N N . ASN A 1 1203 ? 0.620 32.904 -27.672 1.00 66.50 1203 ASN A N 1
ATOM 8842 C CA . ASN A 1 1203 ? 1.718 32.572 -28.583 1.00 66.50 1203 ASN A CA 1
ATOM 8843 C C . ASN A 1 1203 ? 1.212 32.147 -29.980 1.00 66.50 1203 ASN A C 1
ATOM 8845 O O . ASN A 1 1203 ? 1.762 32.572 -30.997 1.00 66.50 1203 ASN A O 1
ATOM 8849 N N . SER A 1 1204 ? 0.117 31.379 -30.052 1.00 60.75 1204 SER A N 1
ATOM 8850 C CA . SER A 1 1204 ? -0.464 30.892 -31.319 1.00 60.75 1204 SER A CA 1
ATOM 8851 C C . SER A 1 1204 ? -0.996 32.012 -32.224 1.00 60.75 1204 SER A C 1
ATOM 8853 O O . SER A 1 1204 ? -0.975 31.878 -33.450 1.00 60.75 1204 SER A O 1
ATOM 8855 N N . LYS A 1 1205 ? -1.410 33.159 -31.660 1.00 51.97 1205 LYS A N 1
ATOM 8856 C CA . LYS A 1 1205 ? -1.861 34.332 -32.437 1.00 51.97 1205 LYS A CA 1
ATOM 8857 C C . LYS A 1 1205 ? -0.812 34.878 -33.415 1.00 51.97 1205 LYS A C 1
ATOM 8859 O O . LYS A 1 1205 ? -1.195 35.536 -34.376 1.00 51.97 1205 LYS A O 1
ATOM 8864 N N . HIS A 1 1206 ? 0.476 34.578 -33.226 1.00 40.03 1206 HIS A N 1
ATOM 8865 C CA . HIS A 1 1206 ? 1.528 34.948 -34.179 1.00 40.03 1206 HIS A CA 1
ATOM 8866 C C . HIS A 1 1206 ? 1.680 33.995 -35.380 1.00 40.03 1206 HIS A C 1
ATOM 8868 O O . HIS A 1 1206 ? 2.368 34.357 -36.331 1.00 40.03 1206 HIS A O 1
ATOM 8874 N N . GLN A 1 1207 ? 1.049 32.813 -35.368 1.00 40.56 1207 GLN A N 1
ATOM 8875 C CA . GLN A 1 1207 ? 1.104 31.838 -36.472 1.00 40.56 1207 GLN A CA 1
ATOM 8876 C C . GLN A 1 1207 ? -0.213 31.733 -37.266 1.00 40.56 1207 GLN A C 1
ATOM 8878 O O . GLN A 1 1207 ? -0.195 31.368 -38.438 1.00 40.56 1207 GLN A O 1
ATOM 8883 N N . LEU A 1 1208 ? -1.354 32.091 -36.666 1.00 38.62 1208 LEU A N 1
ATOM 8884 C CA . LEU A 1 1208 ? -2.693 31.926 -37.263 1.00 38.62 1208 LEU A CA 1
ATOM 8885 C C . LEU A 1 1208 ? -3.068 32.962 -38.351 1.00 38.62 1208 LEU A C 1
ATOM 8887 O O . LEU A 1 1208 ? -4.198 32.951 -38.832 1.00 38.62 1208 LEU A O 1
ATOM 8891 N N . HIS A 1 1209 ? -2.142 33.833 -38.771 1.00 34.47 1209 HIS A N 1
ATOM 8892 C CA . HIS A 1 1209 ? -2.346 34.802 -39.860 1.00 34.47 1209 HIS A CA 1
ATOM 8893 C C . HIS A 1 1209 ? -1.256 34.709 -40.950 1.00 34.47 1209 HIS A C 1
ATOM 8895 O O . HIS A 1 1209 ? -0.329 35.522 -40.977 1.00 34.47 1209 HIS A O 1
ATOM 8901 N N . PRO A 1 1210 ? -1.368 33.757 -41.895 1.00 30.84 1210 PRO A N 1
ATOM 8902 C CA . PRO A 1 1210 ? -0.724 33.875 -43.198 1.00 30.84 1210 PRO A CA 1
ATOM 8903 C C . PRO A 1 1210 ? -1.491 34.886 -44.073 1.00 30.84 1210 PRO A C 1
ATOM 8905 O O . PRO A 1 1210 ? -2.690 34.738 -44.278 1.00 30.84 1210 PRO A O 1
ATOM 8908 N N . ASP A 1 1211 ? -0.776 35.905 -44.555 1.00 30.88 1211 ASP A N 1
ATOM 8909 C CA . ASP A 1 1211 ? -1.161 36.925 -45.548 1.00 30.88 1211 ASP A CA 1
ATOM 8910 C C .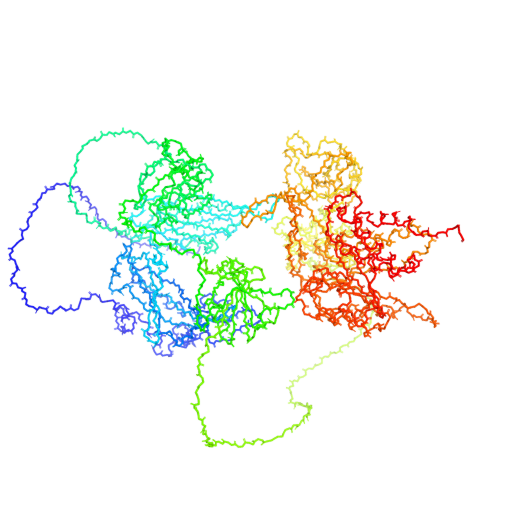 ASP A 1 1211 ? -2.601 37.494 -45.533 1.00 30.88 1211 ASP A C 1
ATOM 8912 O O . ASP A 1 1211 ? -3.552 36.923 -46.061 1.00 30.88 1211 ASP A O 1
ATOM 8916 N N . SER A 1 1212 ? -2.714 38.756 -45.108 1.00 30.27 1212 SER A N 1
ATOM 8917 C CA . SER A 1 1212 ? -3.724 39.700 -45.617 1.00 30.27 1212 SER A CA 1
ATOM 8918 C C . SER A 1 1212 ? -3.128 40.661 -46.665 1.00 30.27 1212 SER A C 1
ATOM 8920 O O . SER A 1 1212 ? -3.598 41.789 -46.822 1.00 30.27 1212 SER A O 1
ATOM 8922 N N . SER A 1 1213 ? -2.063 40.235 -47.364 1.00 30.38 1213 SER A N 1
ATOM 8923 C CA . SER A 1 1213 ? -1.235 41.105 -48.213 1.00 30.38 1213 SER A CA 1
ATOM 8924 C C . SER A 1 1213 ? -0.652 40.463 -49.487 1.00 30.38 1213 SER A C 1
ATOM 8926 O O . SER A 1 1213 ? 0.423 40.882 -49.931 1.00 30.38 1213 SER A O 1
ATOM 8928 N N . ARG A 1 1214 ? -1.366 39.525 -50.132 1.00 28.25 1214 ARG A N 1
ATOM 8929 C CA . ARG A 1 1214 ? -1.090 39.086 -51.517 1.00 28.25 1214 ARG A CA 1
ATOM 8930 C C . ARG A 1 1214 ? -2.310 38.545 -52.253 1.00 28.25 1214 ARG A C 1
ATOM 8932 O O . ARG A 1 1214 ? -3.189 37.977 -51.576 1.00 28.25 1214 ARG A O 1
#

InterPro domains:
  IPR002889 Carbohydrate-binding WSC [PF01822] (399-476)
  IPR002889 Carbohydrate-binding WSC [PF01822] (512-588)
  IPR002889 Carbohydrate-binding WSC [PF01822] (672-750)
  IPR002889 Carbohydrate-binding WSC [PF01822] (782-858)
  IPR002889 Carbohydrate-binding WSC [PS51212] (395-486)
  IPR002889 Carbohydrate-binding WSC [PS51212] (508-599)
  IPR002889 Carbohydrate-binding WSC [PS51212] (668-760)
  IPR002889 Carbohydrate-binding WSC [PS51212] (778-869)
  IPR002889 Carbohydrate-binding WSC [SM00321] (395-486)
  IPR002889 Carbohydrate-binding WSC [SM00321] (508-599)
  IPR002889 Carbohydrate-binding WSC [SM00321] (668-760)
  IPR002889 Carbohydrate-binding WSC [SM00321] (778-869)
  IPR010255 Haem peroxidase superfamily [SSF48113] (31-142)
  IPR011611 Carbohydrate kinase PfkB [PF00294] (1072-1192)
  IPR029056 Ribokinase-like [G3DSA:3.40.1190.20] (876-1197)
  IPR029056 Ribokinase-like [SSF53613] (884-1192)
  IPR051589 Sialate:O-sulfotransferase [PTHR45964] (364-495)

Organism: Verticillium longisporum (NCBI:txid100787)

Radius of gyration: 43.14 Å; chains: 1; bounding box: 124×105×122 Å

pLDDT: mean 74.21, std 20.76, range [21.23, 96.5]